Protein AF-0000000075752162 (afdb_homodimer)

Organism: Penicillium rubens (strain ATCC 28089 / DSM 1075 / NRRL 1951 / Wisconsin 54-1255) (NCBI:txid500485)

pLDDT: mean 70.47, std 26.73, range [18.59, 98.25]

Sequence (1376 aa):
MSEASDKAQPAWRIPRACQECRKRKIKCNGLTPCKTCQLRNTPCIYRDYIRHRRKKHEYEEAGERNSPRQASSSGVPPSGQHTASVMNDFPNSVSATHMASPSCQMQLYYGPTSHFSLMQHIYRDLISNPTSHPEPSGGVEEAGAVLDLFSFRRIFFGTPDIHESIKSLGTGELSTMFLPYDLAKLFLSRFLSSFYHLMPYRPKMYYEQCLNRLYSSSPTEHLDALTRAIVLLAMATAALGTEHFAWGDVLFERVKASLTAFDDVVNLQTMLYANYQNEQARPNSVFLHLGSACRKALSAGLHKDVPNDVDQTPENIEERRVTFWSLYIFETWFCFHVGRPSSLSLKDVAIEYAQDPFIRLLVQLCKSTSRSVNEIYGQRHESLLHMWRVARSIADDIRGHEPHVRQALGVGLDDHIQAGSLGVRQIIFITLYYHTLLLTFRPFVIFRGHWQRERNIAPNQSSANVTNRPRETPSWLNEACNHAITAAQKTLHHLCEASRVNNLVLELRYHGFFFGNSVFTLIYEFIHNPDVAPVYLPWVYASLQTLSTMRAGDPIASSISAIQTVLHNINPSYEWVPVLSTTGGRIVPPEGTAIQQGLTSDRRHRSLLNNPAISQSQSLGMPPGILTSPWNLPQLEKPGNPETGGSVGSGEDLLDFTQSDMGWDFDFSTMDLDAFFSVYQSNDAAALMSEASDKAQPAWRIPRACQECRKRKIKCNGLTPCKTCQLRNTPCIYRDYIRHRRKKHEYEEAGERNSPRQASSSGVPPSGQHTASVMNDFPNSVSATHMASPSCQMQLYYGPTSHFSLMQHIYRDLISNPTSHPEPSGGVEEAGAVLDLFSFRRIFFGTPDIHESIKSLGTGELSTMFLPYDLAKLFLSRFLSSFYHLMPYRPKMYYEQCLNRLYSSSPTEHLDALTRAIVLLAMATAALGTEHFAWGDVLFERVKASLTAFDDVVNLQTMLYANYQNEQARPNSVFLHLGSACRKALSAGLHKDVPNDVDQTPENIEERRVTFWSLYIFETWFCFHVGRPSSLSLKDVAIEYAQDPFIRLLVQLCKSTSRSVNEIYGQRHESLLHMWRVARSIADDIRGHEPHVRQALGVGLDDHIQAGSLGVRQIIFITLYYHTLLLTFRPFVIFRGHWQRERNIAPNQSSANVTNRPRETPSWLNEACNHAITAAQKTLHHLCEASRVNNLVLELRYHGFFFGNSVFTLIYEFIHNPDVAPVYLPWVYASLQTLSTMRAGDPIASSISAIQTVLHNINPSYEWVPVLSTTGGRIVPPEGTAIQQGLTSDRRHRSLLNNPAISQSQSLGMPPGILTSPWNLPQLEKPGNPETGGSVGSGEDLLDFTQSDMGWDFDFSTMDLDAFFSVYQSNDAAAL

Solvent-accessible surface area (backbone atoms only — not comparable to full-atom values): 78381 Å² total; per-residue (Å²): 136,83,81,77,76,79,73,77,74,78,81,72,77,81,54,68,46,24,52,65,26,51,76,62,73,42,90,37,79,47,45,90,53,17,62,66,24,55,76,63,71,42,89,50,47,63,72,84,73,73,80,76,74,74,65,82,72,70,77,67,69,74,82,67,82,73,70,85,66,77,83,61,84,71,70,64,68,77,70,73,63,71,62,71,71,67,48,10,10,57,47,30,22,29,28,37,70,43,70,80,38,100,82,35,78,42,51,39,37,35,17,45,57,12,62,65,25,52,51,46,54,48,42,47,64,71,62,56,59,89,77,78,79,75,51,61,72,27,29,40,39,79,39,56,66,49,25,59,71,36,53,38,49,43,44,65,71,41,53,76,54,68,70,59,59,54,53,51,63,60,37,62,66,48,69,73,49,76,79,57,65,72,58,47,49,48,20,40,51,48,20,66,43,44,64,30,75,61,55,64,50,60,61,70,67,56,54,55,50,50,51,52,37,70,73,42,85,56,82,86,53,65,68,48,70,65,60,46,38,46,54,38,42,42,27,14,46,37,19,53,39,45,96,57,28,68,52,15,56,53,36,41,51,52,38,57,66,67,45,65,86,44,74,84,53,71,52,77,54,32,51,53,52,18,52,40,29,40,55,58,37,16,59,58,59,21,53,47,29,40,47,48,31,51,44,33,39,52,38,41,32,45,42,40,42,70,19,76,74,46,96,60,50,72,66,54,52,47,31,41,27,34,46,41,52,32,48,52,38,53,40,47,55,48,22,50,46,39,31,45,85,55,67,73,58,73,81,72,49,58,52,70,80,41,84,51,47,58,58,43,51,48,45,54,52,41,54,46,45,51,45,38,48,50,65,53,34,51,30,75,34,60,32,55,50,58,48,48,51,51,42,50,52,47,51,49,56,55,56,64,45,50,69,54,39,30,70,48,70,69,47,50,91,86,48,80,75,45,54,61,46,63,18,38,54,49,49,54,49,48,45,52,52,28,47,48,48,19,60,54,25,37,66,47,42,54,47,51,43,52,53,51,50,52,56,67,64,48,69,77,67,82,84,80,84,75,70,87,64,79,90,65,83,53,66,68,56,53,50,40,28,45,50,19,52,49,23,25,50,51,38,50,51,51,51,52,51,33,42,73,65,13,67,72,52,39,32,45,50,52,50,38,54,57,52,45,50,26,44,51,54,54,48,55,51,26,72,70,35,63,85,49,34,80,73,48,47,59,58,46,50,52,49,49,54,51,53,67,70,27,66,84,43,70,45,39,49,33,42,52,49,24,54,42,45,50,31,38,72,74,38,64,84,63,46,82,74,79,80,73,79,78,65,83,83,76,79,67,63,76,75,72,76,74,78,73,72,78,73,75,74,79,73,73,75,68,64,74,70,68,68,74,75,75,72,80,73,81,80,77,68,72,74,80,77,80,68,77,84,79,86,72,64,72,73,71,65,70,66,64,67,71,69,75,62,75,75,58,68,73,85,82,73,64,91,62,53,31,30,83,75,66,49,37,36,45,25,38,58,49,3,11,59,30,41,59,68,78,72,70,77,84,78,81,75,74,86,120,139,82,83,75,78,79,75,77,73,79,81,72,77,81,54,69,46,26,51,67,26,51,76,61,72,42,90,35,78,46,45,89,54,17,63,66,22,56,75,62,72,42,88,50,49,62,74,85,74,72,81,75,76,73,67,82,72,71,77,66,69,80,76,66,83,75,71,87,67,74,81,62,83,70,69,64,67,75,69,72,62,70,60,70,70,68,46,12,12,45,54,35,22,29,29,39,71,43,70,81,39,100,81,36,77,43,52,39,38,36,16,47,59,11,61,63,25,52,50,44,54,49,43,46,65,72,62,56,60,88,77,79,80,76,50,58,72,28,29,41,39,78,38,56,66,48,25,58,71,35,54,36,49,43,43,66,70,39,52,76,55,67,70,59,58,55,52,51,63,61,37,58,66,50,68,75,52,77,78,55,63,71,59,47,51,49,20,39,52,50,19,65,43,45,65,30,72,61,55,65,51,60,61,70,67,56,54,54,49,49,53,52,38,69,72,41,85,57,81,86,52,66,68,47,70,65,60,45,40,45,54,38,42,42,27,15,46,38,19,52,38,45,96,56,28,68,51,14,56,53,37,42,53,54,39,56,66,68,44,64,85,44,73,84,51,71,52,77,55,30,50,54,51,18,51,40,29,40,54,57,38,15,58,59,59,21,54,46,29,40,45,48,32,51,43,31,39,52,39,40,32,45,43,40,42,68,20,78,75,47,95,60,49,71,65,54,52,46,30,41,27,34,45,41,50,32,47,51,39,53,42,46,54,49,22,50,45,40,32,46,86,55,67,75,56,72,83,73,49,58,51,70,79,42,84,52,48,58,57,45,50,48,46,55,51,41,53,48,47,50,45,40,48,50,65,54,34,51,30,76,35,61,34,56,50,58,49,49,53,51,41,48,52,46,52,50,55,55,58,64,44,51,68,52,38,29,71,47,70,70,46,50,90,86,49,81,75,46,55,61,46,63,18,38,55,48,50,55,49,48,46,52,52,27,48,48,48,20,60,54,25,38,66,49,42,54,46,50,42,51,53,51,50,51,57,66,65,47,69,77,68,79,85,78,85,74,69,88,64,81,89,67,82,53,67,67,56,52,49,41,27,47,50,19,52,49,24,25,50,50,38,50,50,51,50,53,52,33,44,72,66,13,68,71,50,38,29,44,50,51,52,37,54,58,51,44,49,27,43,50,52,53,49,54,51,26,73,70,35,62,86,49,35,80,73,47,48,60,58,46,49,52,48,51,54,50,53,67,69,29,65,85,42,68,44,40,50,33,43,52,52,24,53,42,46,51,29,38,73,74,38,65,84,60,45,80,74,79,81,72,79,77,67,82,82,77,80,67,62,75,72,73,76,75,76,74,72,79,71,75,72,78,73,72,75,70,63,73,70,67,69,75,74,73,71,79,71,79,78,77,67,73,71,80,80,76,67,80,72,78,82,73,64,72,73,73,65,70,68,64,68,70,69,74,63,75,76,56,70,72,86,83,73,65,91,62,53,32,29,82,74,65,48,35,33,45,23,38,57,50,4,11,64,31,42,61,66,77,73,72,78,82,78,79,74,74,86,121

Structure (mmCIF, N/CA/C/O backbone):
data_AF-0000000075752162-model_v1
#
loop_
_entity.id
_entity.type
_entity.pdbx_description
1 polymer 'Pc12g13570 protein'
#
loop_
_atom_site.group_PDB
_atom_site.id
_atom_site.type_symbol
_atom_site.label_atom_id
_atom_site.label_alt_id
_atom_site.label_comp_id
_atom_site.label_asym_id
_atom_site.label_entity_id
_atom_site.label_seq_id
_atom_site.pdbx_PDB_ins_code
_atom_site.Cartn_x
_atom_site.Cartn_y
_atom_site.Cartn_z
_atom_site.occupancy
_atom_site.B_iso_or_equiv
_atom_site.auth_seq_id
_atom_site.auth_comp_id
_atom_site.auth_asym_id
_atom_site.auth_atom_id
_atom_site.pdbx_PDB_model_num
ATOM 1 N N . MET A 1 1 ? -64.062 -2.277 53.906 1 24.72 1 MET A N 1
ATOM 2 C CA . MET A 1 1 ? -63.562 -1.443 52.812 1 24.72 1 MET A CA 1
ATOM 3 C C . MET A 1 1 ? -62.688 -2.26 51.875 1 24.72 1 MET A C 1
ATOM 5 O O . MET A 1 1 ? -61.656 -2.771 52.281 1 24.72 1 MET A O 1
ATOM 9 N N . SER A 1 2 ? -63.219 -2.953 50.875 1 26.7 2 SER A N 1
ATOM 10 C CA . SER A 1 2 ? -62.812 -4.113 50.062 1 26.7 2 SER A CA 1
ATOM 11 C C . SER A 1 2 ? -61.688 -3.766 49.125 1 26.7 2 SER A C 1
ATOM 13 O O . SER A 1 2 ? -61.719 -2.727 48.438 1 26.7 2 SER A O 1
ATOM 15 N N . GLU A 1 3 ? -60.469 -4.176 49.344 1 28.52 3 GLU A N 1
ATOM 16 C CA . GLU A 1 3 ? -59.188 -3.822 48.75 1 28.52 3 GLU A CA 1
ATOM 17 C C . GLU A 1 3 ? -59.156 -4.215 47.281 1 28.52 3 GLU A C 1
ATOM 19 O O . GLU A 1 3 ? -59.188 -5.398 46.938 1 28.52 3 GLU A O 1
ATOM 24 N N . ALA A 1 4 ? -59.812 -3.443 46.375 1 28.14 4 ALA A N 1
ATOM 25 C CA . ALA A 1 4 ? -60 -3.621 44.938 1 28.14 4 ALA A CA 1
ATOM 26 C C . ALA A 1 4 ? -58.688 -3.951 44.219 1 28.14 4 ALA A C 1
ATOM 28 O O . ALA A 1 4 ? -57.688 -3.244 44.375 1 28.14 4 ALA A O 1
ATOM 29 N N . SER A 1 5 ? -58.375 -5.191 43.906 1 27.83 5 SER A N 1
ATOM 30 C CA . SER A 1 5 ? -57.281 -5.871 43.219 1 27.83 5 SER A CA 1
ATOM 31 C C . SER A 1 5 ? -57.062 -5.297 41.844 1 27.83 5 SER A C 1
ATOM 33 O O . SER A 1 5 ? -57.906 -5.41 40.969 1 27.83 5 SER A O 1
ATOM 35 N N . ASP A 1 6 ? -56.562 -4.051 41.719 1 25.16 6 ASP A N 1
ATOM 36 C CA . ASP A 1 6 ? -56.438 -3.357 40.438 1 25.16 6 ASP A CA 1
ATOM 37 C C . ASP A 1 6 ? -55.688 -4.219 39.438 1 25.16 6 ASP A C 1
ATOM 39 O O . ASP A 1 6 ? -54.469 -4.484 39.625 1 25.16 6 ASP A O 1
ATOM 43 N N . LYS A 1 7 ? -56.281 -5.266 38.812 1 30.14 7 LYS A N 1
ATOM 44 C CA . LYS A 1 7 ? -55.812 -6.055 37.656 1 30.14 7 LYS A CA 1
ATOM 45 C C . LYS A 1 7 ? -55.25 -5.156 36.562 1 30.14 7 LYS A C 1
ATOM 47 O O . LYS A 1 7 ? -55.938 -4.312 36.031 1 30.14 7 LYS A O 1
ATOM 52 N N . ALA A 1 8 ? -53.938 -4.934 36.594 1 29.64 8 ALA A N 1
ATOM 53 C CA . ALA A 1 8 ? -53.156 -4.121 35.656 1 29.64 8 ALA A CA 1
ATOM 54 C C . ALA A 1 8 ? -53.562 -4.43 34.219 1 29.64 8 ALA A C 1
ATOM 56 O O . ALA A 1 8 ? -53.656 -5.594 33.844 1 29.64 8 ALA A O 1
ATOM 57 N N . GLN A 1 9 ? -54.312 -3.562 33.531 1 30.62 9 GLN A N 1
ATOM 58 C CA . GLN A 1 9 ? -54.812 -3.672 32.156 1 30.62 9 GLN A CA 1
ATOM 59 C C . GLN A 1 9 ? -53.719 -4.176 31.219 1 30.62 9 GLN A C 1
ATOM 61 O O . GLN A 1 9 ? -52.531 -3.941 31.453 1 30.62 9 GLN A O 1
ATOM 66 N N . PRO A 1 10 ? -53.969 -5.25 30.438 1 33.12 10 PRO A N 1
ATOM 67 C CA . PRO A 1 10 ? -53.125 -5.871 29.438 1 33.12 10 PRO A CA 1
ATOM 68 C C . PRO A 1 10 ? -52.344 -4.848 28.594 1 33.12 10 PRO A C 1
ATOM 70 O O . PRO A 1 10 ? -52.875 -3.752 28.344 1 33.12 10 PRO A O 1
ATOM 73 N N . ALA A 1 11 ? -51.062 -4.684 28.734 1 34.34 11 ALA A N 1
ATOM 74 C CA . ALA A 1 11 ? -50.125 -3.812 28.047 1 34.34 11 ALA A CA 1
ATOM 75 C C . ALA A 1 11 ? -50.5 -3.676 26.562 1 34.34 11 ALA A C 1
ATOM 77 O O . ALA A 1 11 ? -50.594 -4.676 25.844 1 34.34 11 ALA A O 1
ATOM 78 N N . TRP A 1 12 ? -51.375 -2.736 26.141 1 32.12 12 TRP A N 1
ATOM 79 C CA . TRP A 1 12 ? -51.812 -2.383 24.797 1 32.12 12 TRP A CA 1
ATOM 80 C C . TRP A 1 12 ? -50.656 -2.516 23.797 1 32.12 12 TRP A C 1
ATOM 82 O O . TRP A 1 12 ? -49.5 -2.238 24.125 1 32.12 12 TRP A O 1
ATOM 92 N N . ARG A 1 13 ? -50.75 -3.443 22.859 1 39.19 13 ARG A N 1
ATOM 93 C CA . ARG A 1 13 ? -49.938 -3.605 21.656 1 39.19 13 ARG A CA 1
ATOM 94 C C . ARG A 1 13 ? -49.531 -2.252 21.094 1 39.19 13 ARG A C 1
ATOM 96 O O . ARG A 1 13 ? -50.344 -1.365 20.906 1 39.19 13 ARG A O 1
ATOM 103 N N . ILE A 1 14 ? -48.406 -1.713 21.391 1 41.56 14 ILE A N 1
ATOM 104 C CA . ILE A 1 14 ? -47.812 -0.439 21.016 1 41.56 14 ILE A CA 1
ATOM 105 C C . ILE A 1 14 ? -48.188 -0.107 19.562 1 41.56 14 ILE A C 1
ATOM 107 O O . ILE A 1 14 ? -47.938 -0.901 18.656 1 41.56 14 ILE A O 1
ATOM 111 N N . PRO A 1 15 ? -49.094 0.817 19.344 1 47.22 15 PRO A N 1
ATOM 112 C CA . PRO A 1 15 ? -49.719 1.335 18.109 1 47.22 15 PRO A CA 1
ATOM 113 C C . PRO A 1 15 ? -48.719 1.531 16.984 1 47.22 15 PRO A C 1
ATOM 115 O O . PRO A 1 15 ? -47.5 1.539 17.219 1 47.22 15 PRO A O 1
ATOM 118 N N . ARG A 1 16 ? -49.312 1.856 15.695 1 57.97 16 ARG A N 1
ATOM 119 C CA . ARG A 1 16 ? -48.969 2.295 14.344 1 57.97 16 ARG A CA 1
ATOM 120 C C . ARG A 1 16 ? -48.031 3.49 14.367 1 57.97 16 ARG A C 1
ATOM 122 O O . ARG A 1 16 ? -48.188 4.398 15.18 1 57.97 16 ARG A O 1
ATOM 129 N N . ALA A 1 17 ? -46.938 3.285 13.82 1 70.62 17 ALA A N 1
ATOM 130 C CA . ALA A 1 17 ? -46 4.406 13.688 1 70.62 17 ALA A CA 1
ATOM 131 C C . ALA A 1 17 ? -46.594 5.504 12.805 1 70.62 17 ALA A C 1
ATOM 133 O O . ALA A 1 17 ? -47.312 5.215 11.836 1 70.62 17 ALA A O 1
ATOM 134 N N . CYS A 1 18 ? -46.594 6.695 13.195 1 71.06 18 CYS A N 1
ATOM 135 C CA . CYS A 1 18 ? -47.094 7.828 12.414 1 71.06 18 CYS A CA 1
ATOM 136 C C . CYS A 1 18 ? -46.281 7.977 11.117 1 71.06 18 CYS A C 1
ATOM 138 O O . CYS A 1 18 ? -45.25 7.359 10.961 1 71.06 18 CYS A O 1
ATOM 140 N N . GLN A 1 19 ? -46.812 8.594 10.125 1 70.81 19 GLN A N 1
ATOM 141 C CA . GLN A 1 19 ? -46.188 8.758 8.812 1 70.81 19 GLN A CA 1
ATOM 142 C C . GLN A 1 19 ? -44.781 9.328 8.938 1 70.81 19 GLN A C 1
ATOM 144 O O . GLN A 1 19 ? -43.875 8.906 8.219 1 70.81 19 GLN A O 1
ATOM 149 N N . GLU A 1 20 ? -44.688 10.148 9.938 1 69.06 20 GLU A N 1
ATOM 150 C CA . GLU A 1 20 ? -43.375 10.773 10.148 1 69.06 20 GLU A CA 1
ATOM 151 C C . GLU A 1 20 ? -42.375 9.781 10.734 1 69.06 20 GLU A C 1
ATOM 153 O O . GLU A 1 20 ? -41.219 9.727 10.305 1 69.06 20 GLU A O 1
ATOM 158 N N . CYS A 1 21 ? -42.844 9.055 11.586 1 70.81 21 CYS A N 1
ATOM 159 C CA . CYS A 1 21 ? -42 8.047 12.219 1 70.81 21 CYS A CA 1
ATOM 160 C C . CYS A 1 21 ? -41.719 6.902 11.25 1 70.81 21 CYS A C 1
ATOM 162 O O . CYS A 1 21 ? -40.625 6.352 11.25 1 70.81 21 CYS A O 1
ATOM 164 N N . ARG A 1 22 ? -42.625 6.551 10.391 1 70.56 22 ARG A N 1
ATOM 165 C CA . ARG A 1 22 ? -42.438 5.527 9.367 1 70.56 22 ARG A CA 1
ATOM 166 C C . ARG A 1 22 ? -41.406 5.953 8.328 1 70.56 22 ARG A C 1
ATOM 168 O O . ARG A 1 22 ? -40.562 5.152 7.914 1 70.56 22 ARG A O 1
ATOM 175 N N . LYS A 1 23 ? -41.562 7.113 7.941 1 64.25 23 LYS A N 1
ATOM 176 C CA . LYS A 1 23 ? -40.625 7.664 6.961 1 64.25 23 LYS A CA 1
ATOM 177 C C . LYS A 1 23 ? -39.219 7.656 7.496 1 64.25 23 LYS A C 1
ATOM 179 O O . LYS A 1 23 ? -38.25 7.445 6.738 1 64.25 23 LYS A O 1
ATOM 184 N N . ARG A 1 24 ? -39.25 7.746 8.766 1 60.94 24 ARG A N 1
ATOM 185 C CA . ARG A 1 24 ? -37.969 7.906 9.422 1 60.94 24 ARG A CA 1
ATOM 186 C C . ARG A 1 24 ? -37.469 6.582 10 1 60.94 24 ARG A C 1
ATOM 188 O O . ARG A 1 24 ? -36.406 6.516 10.602 1 60.94 24 ARG A O 1
ATOM 195 N N . LYS A 1 25 ? -38.312 5.578 9.742 1 60.56 25 LYS A N 1
ATOM 196 C CA . LYS A 1 25 ? -38.094 4.223 10.242 1 60.56 25 LYS A CA 1
ATOM 197 C C . LYS A 1 25 ? -37.656 4.238 11.703 1 60.56 25 LYS A C 1
ATOM 199 O O . LYS A 1 25 ? -36.75 3.502 12.102 1 60.56 25 LYS A O 1
ATOM 204 N N . ILE A 1 26 ? -38.312 5.191 12.43 1 66.94 26 ILE A N 1
ATOM 205 C CA . ILE A 1 26 ? -38.094 5.23 13.875 1 66.94 26 ILE A CA 1
ATOM 206 C C . ILE A 1 26 ? -39.312 4.695 14.594 1 66.94 26 ILE A C 1
ATOM 208 O O . ILE A 1 26 ? -40.438 4.684 14.031 1 66.94 26 ILE A O 1
ATOM 212 N N . LYS A 1 27 ? -39.062 4.172 15.812 1 68.5 27 LYS A N 1
ATOM 213 C CA . LYS A 1 27 ? -40.156 3.68 16.641 1 68.5 27 LYS A CA 1
ATOM 214 C C . LYS A 1 27 ? -41.062 4.824 17.125 1 68.5 27 LYS A C 1
ATOM 216 O O . LYS A 1 27 ? -40.562 5.785 17.719 1 68.5 27 LYS A O 1
ATOM 221 N N . CYS A 1 28 ? -42.188 4.836 16.75 1 70.5 28 CYS A N 1
ATOM 222 C CA . CYS A 1 28 ? -43.219 5.805 17.141 1 70.5 28 CYS A CA 1
ATOM 223 C C . CYS A 1 28 ? -43.812 5.438 18.484 1 70.5 28 CYS A C 1
ATOM 225 O O . CYS A 1 28 ? -44.062 4.258 18.766 1 70.5 28 CYS A O 1
ATOM 227 N N . ASN A 1 29 ? -43.875 6.289 19.422 1 71.38 29 ASN A N 1
ATOM 228 C CA . ASN A 1 29 ? -44.469 5.973 20.703 1 71.38 29 ASN A CA 1
ATOM 229 C C . ASN A 1 29 ? -46 5.855 20.609 1 71.38 29 ASN A C 1
ATOM 231 O O . ASN A 1 29 ? -46.656 5.613 21.625 1 71.38 29 ASN A O 1
ATOM 235 N N . GLY A 1 30 ? -46.594 6.133 19.469 1 69.88 30 GLY A N 1
ATOM 236 C CA . GLY A 1 30 ? -48 5.887 19.219 1 69.88 30 GLY A CA 1
ATOM 237 C C . GLY A 1 30 ? -48.906 6.984 19.75 1 69.88 30 GLY A C 1
ATOM 238 O O . GLY A 1 30 ? -50.156 6.871 19.688 1 69.88 30 GLY A O 1
ATOM 239 N N . LEU A 1 31 ? -48.281 8.07 20.344 1 74.62 31 LEU A N 1
ATOM 240 C CA . LEU A 1 31 ? -49.094 9.164 20.844 1 74.62 31 LEU A CA 1
ATOM 241 C C . LEU A 1 31 ? -49.438 10.141 19.719 1 74.62 31 LEU A C 1
ATOM 243 O O . LEU A 1 31 ? -48.812 10.133 18.672 1 74.62 31 LEU A O 1
ATOM 247 N N . THR A 1 32 ? -50.625 10.758 19.703 1 72.88 32 THR A N 1
ATOM 248 C CA . THR A 1 32 ? -51.031 11.82 18.797 1 72.88 32 THR A CA 1
ATOM 249 C C . THR A 1 32 ? -51.062 13.172 19.516 1 72.88 32 THR A C 1
ATOM 251 O O . THR A 1 32 ? -51.938 13.445 20.312 1 72.88 32 THR A O 1
ATOM 254 N N . PRO A 1 33 ? -49.875 14.023 19.188 1 74.69 33 PRO A N 1
ATOM 255 C CA . PRO A 1 33 ? -48.75 13.797 18.297 1 74.69 33 PRO A CA 1
ATOM 256 C C . PRO A 1 33 ? -47.656 12.93 18.938 1 74.69 33 PRO A C 1
ATOM 258 O O . PRO A 1 33 ? -47.531 12.898 20.156 1 74.69 33 PRO A O 1
ATOM 261 N N . CYS A 1 34 ? -47.094 12.125 18.062 1 72.38 34 CYS A N 1
ATOM 262 C CA . CYS A 1 34 ? -46.031 11.273 18.609 1 72.38 34 CYS A CA 1
ATOM 263 C C . CYS A 1 34 ? -44.875 12.102 19.109 1 72.38 34 CYS A C 1
ATOM 265 O O . CYS A 1 34 ? -44.75 13.289 18.797 1 72.38 34 CYS A O 1
ATOM 267 N N . LYS A 1 35 ? -44.156 11.531 19.953 1 71.25 35 LYS A N 1
ATOM 268 C CA . LYS A 1 35 ? -43.062 12.25 20.562 1 71.25 35 LYS A CA 1
ATOM 269 C C . LYS A 1 35 ? -42.156 12.891 19.5 1 71.25 35 LYS A C 1
ATOM 271 O O . LYS A 1 35 ? -41.719 14.031 19.656 1 71.25 35 LYS A O 1
ATOM 276 N N . THR A 1 36 ? -41.969 12.211 18.516 1 71.94 36 THR A N 1
ATOM 277 C CA . THR A 1 36 ? -41.156 12.688 17.422 1 71.94 36 THR A CA 1
ATOM 278 C C . THR A 1 36 ? -41.812 13.891 16.734 1 71.94 36 THR A C 1
ATOM 280 O O . THR A 1 36 ? -41.156 14.883 16.453 1 71.94 36 THR A O 1
ATOM 283 N N . CYS A 1 37 ? -43 13.766 16.547 1 69.69 37 CYS A N 1
ATOM 284 C CA . CYS A 1 37 ? -43.75 14.836 15.914 1 69.69 37 CYS A CA 1
ATOM 285 C C . CYS A 1 37 ? -43.875 16.047 16.844 1 69.69 37 CYS A C 1
ATOM 287 O O . CYS A 1 37 ? -43.844 17.188 16.391 1 69.69 37 CYS A O 1
ATOM 289 N N . GLN A 1 38 ? -43.906 15.844 18.094 1 71.62 38 GLN A N 1
ATOM 290 C CA . GLN A 1 38 ? -43.969 16.922 19.078 1 71.62 38 GLN A CA 1
ATOM 291 C C . GLN A 1 38 ? -42.656 17.703 19.141 1 71.62 38 GLN A C 1
ATOM 293 O O . GLN A 1 38 ? -42.688 18.938 19.156 1 71.62 38 GLN A O 1
ATOM 298 N N . LEU A 1 39 ? -41.719 16.875 19.109 1 66.25 39 LEU A N 1
ATOM 299 C CA . LEU A 1 39 ? -40.406 17.5 19.203 1 66.25 39 LEU A CA 1
ATOM 300 C C . LEU A 1 39 ? -40.062 18.281 17.938 1 66.25 39 LEU A C 1
ATOM 302 O O . LEU A 1 39 ? -39.406 19.312 18 1 66.25 39 LEU A O 1
ATOM 306 N N . ARG A 1 40 ? -40.625 17.781 16.938 1 65.25 40 ARG A N 1
ATOM 307 C CA . ARG A 1 40 ? -40.312 18.375 15.633 1 65.25 40 ARG A CA 1
ATOM 308 C C . ARG A 1 40 ? -41.406 19.328 15.195 1 65.25 40 ARG A C 1
ATOM 310 O O . ARG A 1 40 ? -41.344 19.906 14.109 1 65.25 40 ARG A O 1
ATOM 317 N N . ASN A 1 41 ? -42.344 19.516 16.047 1 63.34 41 ASN A N 1
ATOM 318 C CA . ASN A 1 41 ? -43.531 20.328 15.781 1 63.34 41 ASN A CA 1
ATOM 319 C C . ASN A 1 41 ? -44.094 20.062 14.398 1 63.34 41 ASN A C 1
ATOM 321 O O . ASN A 1 41 ? -44.406 20.984 13.648 1 63.34 41 ASN A O 1
ATOM 325 N N . THR A 1 42 ? -44.094 18.828 14.023 1 66.88 42 THR A N 1
ATOM 326 C CA . THR A 1 42 ? -44.719 18.391 12.781 1 66.88 42 THR A CA 1
ATOM 327 C C . THR A 1 42 ? -46.062 17.75 13.055 1 66.88 42 THR A C 1
ATOM 329 O O . THR A 1 42 ? -46.312 17.25 14.156 1 66.88 42 THR A O 1
ATOM 332 N N . PRO A 1 43 ? -47.031 17.891 12.055 1 72.19 43 PRO A N 1
ATOM 333 C CA . PRO A 1 43 ? -48.312 17.188 12.25 1 72.19 43 PRO A CA 1
ATOM 334 C C . PRO A 1 43 ? -48.156 15.672 12.32 1 72.19 43 PRO A C 1
ATOM 336 O O . PRO A 1 43 ? -47.438 15.078 11.5 1 72.19 43 PRO A O 1
ATOM 339 N N . CYS A 1 44 ? -48.5 15.062 13.297 1 70.19 44 CYS A N 1
ATOM 340 C CA . CYS A 1 44 ? -48.438 13.633 13.555 1 70.19 44 CYS A CA 1
ATOM 341 C C . CYS A 1 44 ? -49.625 12.922 12.914 1 70.19 44 CYS A C 1
ATOM 343 O O . CYS A 1 44 ? -50.75 13 13.414 1 70.19 44 CYS A O 1
ATOM 345 N N . ILE A 1 45 ? -49.5 12.469 11.625 1 74.62 45 ILE A N 1
ATOM 346 C CA . ILE A 1 45 ? -50.562 11.812 10.898 1 74.62 45 ILE A CA 1
ATOM 347 C C . ILE A 1 45 ? -50.344 10.305 10.898 1 74.62 45 ILE A C 1
ATOM 349 O O . ILE A 1 45 ? -49.281 9.82 10.539 1 74.62 45 ILE A O 1
ATOM 353 N N . TYR A 1 46 ? -51.219 9.562 11.477 1 69.19 46 TYR A N 1
ATOM 354 C CA . TYR A 1 46 ? -51.219 8.102 11.445 1 69.19 46 TYR A CA 1
ATOM 355 C C . TYR A 1 46 ? -52.031 7.578 10.273 1 69.19 46 TYR A C 1
ATOM 357 O O . TYR A 1 46 ? -53.125 8.07 10 1 69.19 46 TYR A O 1
ATOM 365 N N . ARG A 1 47 ? -51.344 6.859 9.312 1 61.31 47 ARG A N 1
ATOM 366 C CA . ARG A 1 47 ? -52.094 6.273 8.211 1 61.31 47 ARG A CA 1
ATOM 367 C C . ARG A 1 47 ? -53.125 5.293 8.734 1 61.31 47 ARG A C 1
ATOM 369 O O . ARG A 1 47 ? -52.875 4.57 9.703 1 61.31 47 ARG A O 1
ATOM 376 N N . ASP A 1 48 ? -54.344 5.43 8.375 1 51.59 48 ASP A N 1
ATOM 377 C CA . ASP A 1 48 ? -55.438 4.52 8.711 1 51.59 48 ASP A CA 1
ATOM 378 C C . ASP A 1 48 ? -55.25 3.168 8.023 1 51.59 48 ASP A C 1
ATOM 380 O O . ASP A 1 48 ? -56 2.223 8.289 1 51.59 48 ASP A O 1
ATOM 384 N N . TYR A 1 49 ? -54.594 3.107 6.809 1 48 49 TYR A N 1
ATOM 385 C CA . TYR A 1 49 ? -54.656 1.847 6.078 1 48 49 TYR A CA 1
ATOM 386 C C . TYR A 1 49 ? -53.5 0.947 6.434 1 48 49 TYR A C 1
ATOM 388 O O . TYR A 1 49 ? -52.344 1.39 6.43 1 48 49 TYR A O 1
ATOM 396 N N . ILE A 1 50 ? -53.75 -0.03 7.152 1 42.22 50 ILE A N 1
ATOM 397 C CA . ILE A 1 50 ? -52.812 -1.122 7.395 1 42.22 50 ILE A CA 1
ATOM 398 C C . ILE A 1 50 ? -52.531 -1.865 6.09 1 42.22 50 ILE A C 1
ATOM 400 O O . ILE A 1 50 ? -53.469 -2.314 5.414 1 42.22 50 ILE A O 1
ATOM 404 N N . ARG A 1 51 ? -51.406 -1.652 5.434 1 40.38 51 ARG A N 1
ATOM 405 C CA . ARG A 1 51 ? -51.125 -2.518 4.293 1 40.38 51 ARG A CA 1
ATOM 406 C C . ARG A 1 51 ? -51.25 -3.988 4.68 1 40.38 51 ARG A C 1
ATOM 408 O O . ARG A 1 51 ? -50.625 -4.426 5.656 1 40.38 51 ARG A O 1
ATOM 415 N N . HIS A 1 52 ? -52.312 -4.617 4.367 1 34.53 52 HIS A N 1
ATOM 416 C CA . HIS A 1 52 ? -52.469 -6.066 4.461 1 34.53 52 HIS A CA 1
ATOM 417 C C . HIS A 1 52 ? -51.344 -6.785 3.738 1 34.53 52 HIS A C 1
ATOM 419 O O . HIS A 1 52 ? -51.188 -6.637 2.525 1 34.53 52 HIS A O 1
ATOM 425 N N . ARG A 1 53 ? -50.312 -6.992 4.438 1 34.56 53 ARG A N 1
ATOM 426 C CA . ARG A 1 53 ? -49.312 -7.875 3.855 1 34.56 53 ARG A CA 1
ATOM 427 C C . ARG A 1 53 ? -49.906 -9.25 3.557 1 34.56 53 ARG A C 1
ATOM 429 O O . ARG A 1 53 ? -50.438 -9.922 4.453 1 34.56 53 ARG A O 1
ATOM 436 N N . ARG A 1 54 ? -50.344 -9.5 2.266 1 34.34 54 ARG A N 1
ATOM 437 C CA . ARG A 1 54 ? -50.719 -10.82 1.791 1 34.34 54 ARG A CA 1
ATOM 438 C C . ARG A 1 54 ? -49.719 -11.883 2.268 1 34.34 54 ARG A C 1
ATOM 440 O O . ARG A 1 54 ? -48.531 -11.648 2.295 1 34.34 54 ARG A O 1
ATOM 447 N N . LYS A 1 55 ? -50.25 -12.766 2.998 1 31.89 55 LYS A N 1
ATOM 448 C CA . LYS A 1 55 ? -49.531 -13.969 3.406 1 31.89 55 LYS A CA 1
ATOM 449 C C . LYS A 1 55 ? -48.875 -14.648 2.207 1 31.89 55 LYS A C 1
ATOM 451 O O . LYS A 1 55 ? -49.5 -14.797 1.154 1 31.89 55 LYS A O 1
ATOM 456 N N . LYS A 1 56 ? -47.594 -14.766 2.057 1 32.34 56 LYS A N 1
ATOM 457 C CA . LYS A 1 56 ? -46.781 -15.328 0.981 1 32.34 56 LYS A CA 1
ATOM 458 C C . LYS A 1 56 ? -47.375 -16.656 0.502 1 32.34 56 LYS A C 1
ATOM 460 O O . LYS A 1 56 ? -47.062 -17.125 -0.599 1 32.34 56 LYS A O 1
ATOM 465 N N . HIS A 1 57 ? -48.312 -17.359 1.273 1 29.42 57 HIS A N 1
ATOM 466 C CA . HIS A 1 57 ? -48.688 -18.688 0.812 1 29.42 57 HIS A CA 1
ATOM 467 C C . HIS A 1 57 ? -49.625 -18.609 -0.383 1 29.42 57 HIS A C 1
ATOM 469 O O . HIS A 1 57 ? -49.875 -19.625 -1.052 1 29.42 57 HIS A O 1
ATOM 475 N N . GLU A 1 58 ? -50.562 -17.641 -0.426 1 30.03 58 GLU A N 1
ATOM 476 C CA . GLU A 1 58 ? -51.656 -17.734 -1.379 1 30.03 58 GLU A CA 1
ATOM 477 C C . GLU A 1 58 ? -51.188 -17.5 -2.807 1 30.03 58 GLU A C 1
ATOM 479 O O . GLU A 1 58 ? -52 -17.484 -3.744 1 30.03 58 GLU A O 1
ATOM 484 N N . TYR A 1 59 ? -50.062 -16.922 -3.047 1 29.77 59 TYR A N 1
ATOM 485 C CA . TYR A 1 59 ? -49.719 -16.719 -4.449 1 29.77 59 TYR A CA 1
ATOM 486 C C . TYR A 1 59 ? -49.438 -18.062 -5.133 1 29.77 59 TYR A C 1
ATOM 488 O O . TYR A 1 59 ? -48.969 -18.094 -6.277 1 29.77 59 TYR A O 1
ATOM 496 N N . GLU A 1 60 ? -49.625 -19.266 -4.469 1 27.7 60 GLU A N 1
ATOM 497 C CA . GLU A 1 60 ? -49.25 -20.516 -5.145 1 27.7 60 GLU A CA 1
ATOM 498 C C . GLU A 1 60 ? -50.219 -20.828 -6.273 1 27.7 60 GLU A C 1
ATOM 500 O O . GLU A 1 60 ? -49.844 -21.469 -7.266 1 27.7 60 GLU A O 1
ATOM 505 N N . GLU A 1 61 ? -51.562 -20.75 -6.082 1 27.98 61 GLU A N 1
ATOM 506 C CA . GLU A 1 61 ? -52.438 -21.594 -6.887 1 27.98 61 GLU A CA 1
ATOM 507 C C . GLU A 1 61 ? -52.594 -21.031 -8.297 1 27.98 61 GLU A C 1
ATOM 509 O O . GLU A 1 61 ? -52.812 -21.781 -9.25 1 27.98 61 GLU A O 1
ATOM 514 N N . ALA A 1 62 ? -53.031 -19.812 -8.492 1 27.69 62 ALA A N 1
ATOM 515 C CA . ALA A 1 62 ? -53.781 -19.484 -9.703 1 27.69 62 ALA A CA 1
ATOM 516 C C . ALA A 1 62 ? -52.875 -19.562 -10.938 1 27.69 62 ALA A C 1
ATOM 518 O O . ALA A 1 62 ? -53.281 -19.203 -12.039 1 27.69 62 ALA A O 1
ATOM 519 N N . GLY A 1 63 ? -51.562 -19.5 -10.969 1 25.55 63 GLY A N 1
ATOM 520 C CA . GLY A 1 63 ? -50.938 -19.203 -12.234 1 25.55 63 GLY A CA 1
ATOM 521 C C . GLY A 1 63 ? -51.125 -20.297 -13.273 1 25.55 63 GLY A C 1
ATOM 522 O O . GLY A 1 63 ? -50.375 -20.375 -14.234 1 25.55 63 GLY A O 1
ATOM 523 N N . GLU A 1 64 ? -52.062 -21.281 -13.086 1 25.56 64 GLU A N 1
ATOM 524 C CA . GLU A 1 64 ? -52 -22.312 -14.117 1 25.56 64 GLU A CA 1
ATOM 525 C C . GLU A 1 64 ? -52.469 -21.781 -15.469 1 25.56 64 GLU A C 1
ATOM 527 O O . GLU A 1 64 ? -52.094 -22.328 -16.516 1 25.56 64 GLU A O 1
ATOM 532 N N . ARG A 1 65 ? -53.688 -21.234 -15.562 1 25.81 65 ARG A N 1
ATOM 533 C CA . ARG A 1 65 ? -54.406 -21.344 -16.828 1 25.81 65 ARG A CA 1
ATOM 534 C C . ARG A 1 65 ? -53.75 -20.484 -17.906 1 25.81 65 ARG A C 1
ATOM 536 O O . ARG A 1 65 ? -53.406 -19.312 -17.672 1 25.81 65 ARG A O 1
ATOM 543 N N . ASN A 1 66 ? -53.281 -21.031 -19.172 1 23.88 66 ASN A N 1
ATOM 544 C CA . ASN A 1 66 ? -52.5 -20.734 -20.359 1 23.88 66 ASN A CA 1
ATOM 545 C C . ASN A 1 66 ? -53.156 -19.672 -21.234 1 23.88 66 ASN A C 1
ATOM 547 O O . ASN A 1 66 ? -52.812 -19.547 -22.406 1 23.88 66 ASN A O 1
ATOM 551 N N . SER A 1 67 ? -54.375 -19.25 -20.906 1 25.73 67 SER A N 1
ATOM 552 C CA . SER A 1 67 ? -55.031 -18.641 -22.062 1 25.73 67 SER A CA 1
ATOM 553 C C . SER A 1 67 ? -54.125 -17.609 -22.734 1 25.73 67 SER A C 1
ATOM 555 O O . SER A 1 67 ? -53.25 -17.031 -22.078 1 25.73 67 SER A O 1
ATOM 557 N N . PRO A 1 68 ? -54.25 -17.5 -24.25 1 28.05 68 PRO A N 1
ATOM 558 C CA . PRO A 1 68 ? -53.344 -16.766 -25.141 1 28.05 68 PRO A CA 1
ATOM 559 C C . PRO A 1 68 ? -53.188 -15.305 -24.75 1 28.05 68 PRO A C 1
ATOM 561 O O . PRO A 1 68 ? -54.125 -14.508 -24.922 1 28.05 68 PRO A O 1
ATOM 564 N N . ARG A 1 69 ? -53.25 -14.992 -23.578 1 22.05 69 ARG A N 1
ATOM 565 C CA . ARG A 1 69 ? -53.531 -13.633 -23.125 1 22.05 69 ARG A CA 1
ATOM 566 C C . ARG A 1 69 ? -52.719 -12.609 -23.891 1 22.05 69 ARG A C 1
ATOM 568 O O . ARG A 1 69 ? -51.5 -12.805 -24.078 1 22.05 69 ARG A O 1
ATOM 575 N N . GLN A 1 70 ? -53.344 -11.789 -24.688 1 23.84 70 GLN A N 1
ATOM 576 C CA . GLN A 1 70 ? -52.938 -10.664 -25.516 1 23.84 70 GLN A CA 1
ATOM 577 C C . GLN A 1 70 ? -51.844 -9.836 -24.797 1 23.84 70 GLN A C 1
ATOM 579 O O . GLN A 1 70 ? -51.969 -9.578 -23.594 1 23.84 70 GLN A O 1
ATOM 584 N N . ALA A 1 71 ? -50.656 -9.773 -25.406 1 23.41 71 ALA A N 1
ATOM 585 C CA . ALA A 1 71 ? -49.344 -9.211 -25.109 1 23.41 71 ALA A CA 1
ATOM 586 C C . ALA A 1 71 ? -49.469 -7.805 -24.516 1 23.41 71 ALA A C 1
ATOM 588 O O . ALA A 1 71 ? -49.594 -6.824 -25.266 1 23.41 71 ALA A O 1
ATOM 589 N N . SER A 1 72 ? -50.531 -7.598 -23.781 1 22.12 72 SER A N 1
ATOM 590 C CA . SER A 1 72 ? -50.688 -6.188 -23.438 1 22.12 72 SER A CA 1
ATOM 591 C C . SER A 1 72 ? -49.375 -5.551 -23.016 1 22.12 72 SER A C 1
ATOM 593 O O . SER A 1 72 ? -48.5 -6.238 -22.516 1 22.12 72 SER A O 1
ATOM 595 N N . SER A 1 73 ? -49.219 -4.25 -23.391 1 23.27 73 SER A N 1
ATOM 596 C CA . SER A 1 73 ? -48.094 -3.322 -23.375 1 23.27 73 SER A CA 1
ATOM 597 C C . SER A 1 73 ? -47.469 -3.232 -21.984 1 23.27 73 SER A C 1
ATOM 599 O O . SER A 1 73 ? -48.125 -2.848 -21.031 1 23.27 73 SER A O 1
ATOM 601 N N . SER A 1 74 ? -46.812 -4.211 -21.594 1 25.17 74 SER A N 1
ATOM 602 C CA . SER A 1 74 ? -46.125 -4.527 -20.359 1 25.17 74 SER A CA 1
ATOM 603 C C . SER A 1 74 ? -45.406 -3.295 -19.781 1 25.17 74 SER A C 1
ATOM 605 O O . SER A 1 74 ? -44.375 -2.867 -20.312 1 25.17 74 SER A O 1
ATOM 607 N N . GLY A 1 75 ? -46.188 -2.279 -19.5 1 23.55 75 GLY A N 1
ATOM 608 C CA . GLY A 1 75 ? -45.625 -1.077 -18.906 1 23.55 75 GLY A CA 1
ATOM 609 C C . GLY A 1 75 ? -44.625 -1.369 -17.797 1 23.55 75 GLY A C 1
ATOM 610 O O . GLY A 1 75 ? -44.969 -2.039 -16.812 1 23.55 75 GLY A O 1
ATOM 611 N N . VAL A 1 76 ? -43.438 -1.688 -18.203 1 26.8 76 VAL A N 1
ATOM 612 C CA . VAL A 1 76 ? -42.281 -1.898 -17.344 1 26.8 76 VAL A CA 1
ATOM 613 C C . VAL A 1 76 ? -42.375 -0.99 -16.125 1 26.8 76 VAL A C 1
ATOM 615 O O . VAL A 1 76 ? -42.531 0.225 -16.25 1 26.8 76 VAL A O 1
ATOM 618 N N . PRO A 1 77 ? -43.031 -1.529 -15.172 1 28.03 77 PRO A N 1
ATOM 619 C CA . PRO A 1 77 ? -43.156 -0.549 -14.094 1 28.03 77 PRO A CA 1
ATOM 620 C C . PRO A 1 77 ? -41.906 0.324 -13.93 1 28.03 77 PRO A C 1
ATOM 622 O O . PRO A 1 77 ? -40.812 -0.115 -14.242 1 28.03 77 PRO A O 1
ATOM 625 N N . PRO A 1 78 ? -42.156 1.647 -14.102 1 24.38 78 PRO A N 1
ATOM 626 C CA . PRO A 1 78 ? -40.969 2.529 -14.039 1 24.38 78 PRO A CA 1
ATOM 627 C C . PRO A 1 78 ? -40 2.127 -12.945 1 24.38 78 PRO A C 1
ATOM 629 O O . PRO A 1 78 ? -40.406 1.787 -11.836 1 24.38 78 PRO A O 1
ATOM 632 N N . SER A 1 79 ? -39.125 1.209 -13.297 1 25.89 79 SER A N 1
ATOM 633 C CA . SER A 1 79 ? -37.938 0.939 -12.484 1 25.89 79 SER A CA 1
ATOM 634 C C . SER A 1 79 ? -37.562 2.143 -11.625 1 25.89 79 SER A C 1
ATOM 636 O O . SER A 1 79 ? -37.156 3.186 -12.148 1 25.89 79 SER A O 1
ATOM 638 N N . GLY A 1 80 ? -38.469 2.412 -10.781 1 25.39 80 GLY A N 1
ATOM 639 C CA . GLY A 1 80 ? -38.219 3.523 -9.883 1 25.39 80 GLY A CA 1
ATOM 640 C C . GLY A 1 80 ? -36.719 3.729 -9.617 1 25.39 80 GLY A C 1
ATOM 641 O O . GLY A 1 80 ? -36.062 2.863 -9.031 1 25.39 80 GLY A O 1
ATOM 642 N N . GLN A 1 81 ? -36.094 4.215 -10.625 1 25.91 81 GLN A N 1
ATOM 643 C CA . GLN A 1 81 ? -34.781 4.852 -10.578 1 25.91 81 GLN A CA 1
ATOM 644 C C . GLN A 1 81 ? -34.531 5.496 -9.219 1 25.91 81 GLN A C 1
ATOM 646 O O . GLN A 1 81 ? -35.188 6.48 -8.867 1 25.91 81 GLN A O 1
ATOM 651 N N . HIS A 1 82 ? -34.562 4.672 -8.273 1 26.45 82 HIS A N 1
ATOM 652 C CA . HIS A 1 82 ? -34.031 5.367 -7.113 1 26.45 82 HIS A CA 1
ATOM 653 C C . HIS A 1 82 ? -33 6.426 -7.531 1 26.45 82 HIS A C 1
ATOM 655 O O . HIS A 1 82 ? -31.969 6.098 -8.109 1 26.45 82 HIS A O 1
ATOM 661 N N . THR A 1 83 ? -33.531 7.418 -8.195 1 26.69 83 THR A N 1
ATOM 662 C CA . THR A 1 83 ? -32.719 8.609 -8.391 1 26.69 83 THR A CA 1
ATOM 663 C C . THR A 1 83 ? -31.641 8.711 -7.297 1 26.69 83 THR A C 1
ATOM 665 O O . THR A 1 83 ? -31.969 8.742 -6.109 1 26.69 83 THR A O 1
ATOM 668 N N . ALA A 1 84 ? -30.719 8.172 -7.613 1 30.73 84 ALA A N 1
ATOM 669 C CA . ALA A 1 84 ? -29.562 8.469 -6.777 1 30.73 84 ALA A CA 1
ATOM 670 C C . ALA A 1 84 ? -29.641 9.891 -6.227 1 30.73 84 ALA A C 1
ATOM 672 O O . ALA A 1 84 ? -29.656 10.859 -6.988 1 30.73 84 ALA A O 1
ATOM 673 N N . SER A 1 85 ? -30.484 10.148 -5.301 1 28.36 85 SER A N 1
ATOM 674 C CA . SER A 1 85 ? -30.609 11.453 -4.672 1 28.36 85 SER A CA 1
ATOM 675 C C . SER A 1 85 ? -29.312 12.242 -4.762 1 28.36 85 SER A C 1
ATOM 677 O O . SER A 1 85 ? -28.234 11.68 -4.547 1 28.36 85 SER A O 1
ATOM 679 N N . VAL A 1 86 ? -29.172 13.258 -5.617 1 30.56 86 VAL A N 1
ATOM 680 C CA . VAL A 1 86 ? -28.156 14.281 -5.836 1 30.56 86 VAL A CA 1
ATOM 681 C C . VAL A 1 86 ? -27.562 14.711 -4.5 1 30.56 86 VAL A C 1
ATOM 683 O O . VAL A 1 86 ? -28.125 15.547 -3.795 1 30.56 86 VAL A O 1
ATOM 686 N N . MET A 1 87 ? -27.422 14.008 -3.451 1 34.34 87 MET A N 1
ATOM 687 C CA . MET A 1 87 ? -26.969 14.258 -2.086 1 34.34 87 MET A CA 1
ATOM 688 C C . MET A 1 87 ? -25.703 15.117 -2.078 1 34.34 87 MET A C 1
ATOM 690 O O . MET A 1 87 ? -24.734 14.789 -2.746 1 34.34 87 MET A O 1
ATOM 694 N N . ASN A 1 88 ? -25.734 16.375 -1.712 1 32.62 88 ASN A N 1
ATOM 695 C CA . ASN A 1 88 ? -24.766 17.453 -1.512 1 32.62 88 ASN A CA 1
ATOM 696 C C . ASN A 1 88 ? -23.547 16.969 -0.74 1 32.62 88 ASN A C 1
ATOM 698 O O . ASN A 1 88 ? -23.656 16.5 0.389 1 32.62 88 ASN A O 1
ATOM 702 N N . ASP A 1 89 ? -22.469 16.469 -1.074 1 42.19 89 ASP A N 1
ATOM 703 C CA . ASP A 1 89 ? -21.25 15.781 -0.704 1 42.19 89 ASP A CA 1
ATOM 704 C C . ASP A 1 89 ? -20.328 16.672 0.131 1 42.19 89 ASP A C 1
ATOM 706 O O . ASP A 1 89 ? -19.75 17.641 -0.384 1 42.19 89 ASP A O 1
ATOM 710 N N . PHE A 1 90 ? -20.562 17.047 1.422 1 42.5 90 PHE A N 1
ATOM 711 C CA . PHE A 1 90 ? -19.797 17.984 2.246 1 42.5 90 PHE A CA 1
ATOM 712 C C . PHE A 1 90 ? -18.297 17.688 2.166 1 42.5 90 PHE A C 1
ATOM 714 O O . PHE A 1 90 ? -17.5 18.578 1.919 1 42.5 90 PHE A O 1
ATOM 721 N N . PRO A 1 91 ? -17.469 16.766 3.238 1 50 91 PRO A N 1
ATOM 722 C CA . PRO A 1 91 ? -16.016 16.969 3.287 1 50 91 PRO A CA 1
ATOM 723 C C . PRO A 1 91 ? -15.312 16.547 2.002 1 50 91 PRO A C 1
ATOM 725 O O . PRO A 1 91 ? -15.469 15.398 1.565 1 50 91 PRO A O 1
ATOM 728 N N . ASN A 1 92 ? -14.852 17.656 1.046 1 64.62 92 ASN A N 1
ATOM 729 C CA . ASN A 1 92 ? -14.492 17.391 -0.344 1 64.62 92 ASN A CA 1
ATOM 730 C C . ASN A 1 92 ? -13.008 17.109 -0.491 1 64.62 92 ASN A C 1
ATOM 732 O O . ASN A 1 92 ? -12.18 17.688 0.218 1 64.62 92 ASN A O 1
ATOM 736 N N . SER A 1 93 ? -12.734 16.109 -1.028 1 83.88 93 SER A N 1
ATOM 737 C CA . SER A 1 93 ? -11.398 15.867 -1.571 1 83.88 93 SER A CA 1
ATOM 738 C C . SER A 1 93 ? -11.047 16.875 -2.654 1 83.88 93 SER A C 1
ATOM 740 O O . SER A 1 93 ? -11.922 17.609 -3.141 1 83.88 93 SER A O 1
ATOM 742 N N . VAL A 1 94 ? -9.844 17.156 -2.771 1 88.38 94 VAL A N 1
ATOM 743 C CA . VAL A 1 94 ? -9.406 18.156 -3.742 1 88.38 94 VAL A CA 1
ATOM 744 C C . VAL A 1 94 ? -8.43 17.516 -4.73 1 88.38 94 VAL A C 1
ATOM 746 O O . VAL A 1 94 ? -7.691 16.594 -4.379 1 88.38 94 VAL A O 1
ATOM 749 N N . SER A 1 95 ? -8.508 17.938 -5.957 1 88.31 95 SER A N 1
ATOM 750 C CA . SER A 1 95 ? -7.555 17.547 -6.992 1 88.31 95 SER A CA 1
ATOM 751 C C . SER A 1 95 ? -7.066 18.75 -7.777 1 88.31 95 SER A C 1
ATOM 753 O O . SER A 1 95 ? -7.75 19.781 -7.84 1 88.31 95 SER A O 1
ATOM 755 N N . ALA A 1 96 ? -5.871 18.656 -8.219 1 88 96 ALA A N 1
ATOM 756 C CA . ALA A 1 96 ? -5.309 19.719 -9.047 1 88 96 ALA A CA 1
ATOM 757 C C . ALA A 1 96 ? -4.352 19.156 -10.094 1 88 96 ALA A C 1
ATOM 759 O O . ALA A 1 96 ? -3.84 18.047 -9.938 1 88 96 ALA A O 1
ATOM 760 N N . THR A 1 97 ? -4.234 19.859 -11.141 1 82.94 97 THR A N 1
ATOM 761 C CA . THR A 1 97 ? -3.363 19.422 -12.227 1 82.94 97 THR A CA 1
ATOM 762 C C . THR A 1 97 ? -2.207 20.406 -12.406 1 82.94 97 THR A C 1
ATOM 764 O O . THR A 1 97 ? -2.361 21.609 -12.18 1 82.94 97 THR A O 1
ATOM 767 N N . HIS A 1 98 ? -1.104 19.828 -12.672 1 79.88 98 HIS A N 1
ATOM 768 C CA . HIS A 1 98 ? 0.094 20.625 -12.938 1 79.88 98 HIS A CA 1
ATOM 769 C C . HIS A 1 98 ? 0.856 20.078 -14.141 1 79.88 98 HIS A C 1
ATOM 771 O O . HIS A 1 98 ? 0.955 18.859 -14.328 1 79.88 98 HIS A O 1
ATOM 777 N N . MET A 1 99 ? 1.282 20.938 -14.961 1 73.94 99 MET A N 1
ATOM 778 C CA . MET A 1 99 ? 2.133 20.531 -16.078 1 73.94 99 MET A CA 1
ATOM 779 C C . MET A 1 99 ? 3.594 20.453 -15.648 1 73.94 99 MET A C 1
ATOM 781 O O . MET A 1 99 ? 4.258 21.484 -15.5 1 73.94 99 MET A O 1
ATOM 785 N N . ALA A 1 100 ? 4.09 19.281 -15.281 1 63.84 100 ALA A N 1
ATOM 786 C CA . ALA A 1 100 ? 5.488 19.109 -14.891 1 63.84 100 ALA A CA 1
ATOM 787 C C . ALA A 1 100 ? 6.422 19.406 -16.062 1 63.84 100 ALA A C 1
ATOM 789 O O . ALA A 1 100 ? 7.516 19.938 -15.875 1 63.84 100 ALA A O 1
ATOM 790 N N . SER A 1 101 ? 6.094 18.938 -17.156 1 62.28 101 SER A N 1
ATOM 791 C CA . SER A 1 101 ? 6.719 19.25 -18.438 1 62.28 101 SER A CA 1
ATOM 792 C C . SER A 1 101 ? 5.676 19.453 -19.516 1 62.28 101 SER A C 1
ATOM 794 O O . SER A 1 101 ? 4.5 19.141 -19.328 1 62.28 101 SER A O 1
ATOM 796 N N . PRO A 1 102 ? 6.082 20.125 -20.438 1 59 102 PRO A N 1
ATOM 797 C CA . PRO A 1 102 ? 5.09 20.375 -21.5 1 59 102 PRO A CA 1
ATOM 798 C C . PRO A 1 102 ? 4.371 19.094 -21.938 1 59 102 PRO A C 1
ATOM 800 O O . PRO A 1 102 ? 3.244 19.172 -22.422 1 59 102 PRO A O 1
ATOM 803 N N . SER A 1 103 ? 4.965 18.016 -21.656 1 60.72 103 SER A N 1
ATOM 804 C CA . SER A 1 103 ? 4.375 16.781 -22.156 1 60.72 103 SER A CA 1
ATOM 805 C C . SER A 1 103 ? 3.863 15.914 -21 1 60.72 103 SER A C 1
ATOM 807 O O . SER A 1 103 ? 3.328 14.828 -21.234 1 60.72 103 SER A O 1
ATOM 809 N N . CYS A 1 104 ? 4.012 16.5 -19.766 1 64.94 104 CYS A N 1
ATOM 810 C CA . CYS A 1 104 ? 3.658 15.641 -18.656 1 64.94 104 CYS A CA 1
ATOM 811 C C . CYS A 1 104 ? 2.715 16.359 -17.688 1 64.94 104 CYS A C 1
ATOM 813 O O . CYS A 1 104 ? 3.117 17.297 -17 1 64.94 104 CYS A O 1
ATOM 815 N N . GLN A 1 105 ? 1.499 15.938 -17.828 1 71.75 105 GLN A N 1
ATOM 816 C CA . GLN A 1 105 ? 0.492 16.469 -16.922 1 71.75 105 GLN A CA 1
ATOM 817 C C . GLN A 1 105 ? 0.333 15.578 -15.695 1 71.75 105 GLN A C 1
ATOM 819 O O . GLN A 1 105 ? 0.216 14.352 -15.82 1 71.75 105 GLN A O 1
ATOM 824 N N . MET A 1 106 ? 0.537 16.312 -14.562 1 76.44 106 MET A N 1
ATOM 825 C CA . MET A 1 106 ? 0.41 15.578 -13.305 1 76.44 106 MET A CA 1
ATOM 826 C C . MET A 1 106 ? -0.86 15.984 -12.57 1 76.44 106 MET A C 1
ATOM 828 O O . MET A 1 106 ? -1.152 17.172 -12.43 1 76.44 106 MET A O 1
ATOM 832 N N . GLN A 1 107 ? -1.636 15.016 -12.234 1 82.94 107 GLN A N 1
ATOM 833 C CA . GLN A 1 107 ? -2.809 15.25 -11.398 1 82.94 107 GLN A CA 1
ATOM 834 C C . GLN A 1 107 ? -2.65 14.578 -10.039 1 82.94 107 GLN A C 1
ATOM 836 O O . GLN A 1 107 ? -2.264 13.414 -9.953 1 82.94 107 GLN A O 1
ATOM 841 N N . LEU A 1 108 ? -2.877 15.391 -9.031 1 89.88 108 LEU A N 1
ATOM 842 C CA . LEU A 1 108 ? -2.781 14.844 -7.684 1 89.88 108 LEU A CA 1
ATOM 843 C C . LEU A 1 108 ? -4.098 15.023 -6.934 1 89.88 108 LEU A C 1
ATOM 845 O O . LEU A 1 108 ? -4.863 15.945 -7.219 1 89.88 108 LEU A O 1
ATOM 849 N N . TYR A 1 109 ? -4.281 14.102 -6.016 1 91.25 109 TYR A N 1
ATOM 850 C CA . TYR A 1 109 ? -5.484 14.047 -5.195 1 91.25 109 TYR A CA 1
ATOM 851 C C . TYR A 1 109 ? -5.133 14.094 -3.711 1 91.25 109 TYR A C 1
ATOM 853 O O . TYR A 1 109 ? -4.164 13.469 -3.277 1 91.25 109 TYR A O 1
ATOM 861 N N . TYR A 1 110 ? -5.883 14.883 -2.965 1 94.69 110 TYR A N 1
ATOM 862 C CA . TYR A 1 110 ? -5.824 14.891 -1.507 1 94.69 110 TYR A CA 1
ATOM 863 C C . TYR A 1 110 ? -7.219 14.75 -0.905 1 94.69 110 TYR A C 1
ATOM 865 O O . TYR A 1 110 ? -8.172 15.367 -1.391 1 94.69 110 TYR A O 1
ATOM 873 N N . GLY A 1 111 ? -7.332 13.992 0.158 1 93.31 111 GLY A N 1
ATOM 874 C CA . GLY A 1 111 ? -8.617 13.633 0.732 1 93.31 111 GLY A CA 1
ATOM 875 C C . GLY A 1 111 ? -9.18 14.695 1.654 1 93.31 111 GLY A C 1
ATOM 876 O O . GLY A 1 111 ? -8.594 15.773 1.798 1 93.31 111 GLY A O 1
ATOM 877 N N . PRO A 1 112 ? -10.242 14.398 2.316 1 91.69 112 PRO A N 1
ATOM 878 C CA . PRO A 1 112 ? -10.961 15.391 3.121 1 91.69 112 PRO A CA 1
ATOM 879 C C . PRO A 1 112 ? -10.219 15.766 4.402 1 91.69 112 PRO A C 1
ATOM 881 O O . PRO A 1 112 ? -10.453 16.844 4.965 1 91.69 112 PRO A O 1
ATOM 884 N N . THR A 1 113 ? -9.406 14.93 4.848 1 95.38 113 THR A N 1
ATOM 885 C CA . THR A 1 113 ? -8.703 15.227 6.086 1 95.38 113 THR A CA 1
ATOM 886 C C . THR A 1 113 ? -7.484 16.109 5.82 1 95.38 113 THR A C 1
ATOM 888 O O . THR A 1 113 ? -6.855 16.609 6.754 1 95.38 113 THR A O 1
ATOM 891 N N . SER A 1 114 ? -7.219 16.359 4.555 1 95.44 114 SER A N 1
ATOM 892 C CA . SER A 1 114 ? -6.016 17.109 4.199 1 95.44 114 SER A CA 1
ATOM 893 C C . SER A 1 114 ? -6.18 18.594 4.516 1 95.44 114 SER A C 1
ATOM 895 O O . SER A 1 114 ? -7.301 19.094 4.621 1 95.44 114 SER A O 1
ATOM 897 N N . HIS A 1 115 ? -5.051 19.203 4.672 1 93.81 115 HIS A N 1
ATOM 898 C CA . HIS A 1 115 ? -5.004 20.656 4.844 1 93.81 115 HIS A CA 1
ATOM 899 C C . HIS A 1 115 ? -5.574 21.375 3.625 1 93.81 115 HIS A C 1
ATOM 901 O O . HIS A 1 115 ? -6.219 22.422 3.758 1 93.81 115 HIS A O 1
ATOM 907 N N . PHE A 1 116 ? -5.426 20.844 2.504 1 93.94 116 PHE A N 1
ATOM 908 C CA . PHE A 1 116 ? -5.836 21.453 1.241 1 93.94 116 PHE A CA 1
ATOM 909 C C . PHE A 1 116 ? -7.355 21.5 1.135 1 93.94 116 PHE A C 1
ATOM 911 O O . PHE A 1 116 ? -7.918 22.422 0.549 1 93.94 116 PHE A O 1
ATOM 918 N N . SER A 1 117 ? -7.934 20.484 1.67 1 92.88 117 SER A N 1
ATOM 919 C CA . SER A 1 117 ? -9.398 20.469 1.685 1 92.88 117 SER A CA 1
ATOM 920 C C . SER A 1 117 ? -9.953 21.625 2.5 1 92.88 117 SER A C 1
ATOM 922 O O . SER A 1 117 ? -10.906 22.297 2.08 1 92.88 117 SER A O 1
ATOM 924 N N . LEU A 1 118 ? -9.352 21.891 3.582 1 93.25 118 LEU A N 1
ATOM 925 C CA . LEU A 1 118 ? -9.789 23 4.414 1 93.25 118 LEU A CA 1
ATOM 926 C C . LEU A 1 118 ? -9.539 24.328 3.709 1 93.25 118 LEU A C 1
ATOM 928 O O . LEU A 1 118 ? -10.383 25.234 3.758 1 93.25 118 LEU A O 1
ATOM 932 N N . MET A 1 119 ? -8.414 24.438 3.111 1 92.75 119 MET A N 1
ATOM 933 C CA . MET A 1 119 ? -8.094 25.641 2.361 1 92.75 119 MET A CA 1
ATOM 934 C C . MET A 1 119 ? -9.133 25.906 1.276 1 92.75 119 MET A C 1
ATOM 936 O O . MET A 1 119 ? -9.5 27.062 1.023 1 92.75 119 MET A O 1
ATOM 940 N N . GLN A 1 120 ? -9.555 24.844 0.699 1 90.44 120 GLN A N 1
ATOM 941 C CA . GLN A 1 120 ? -10.562 24.969 -0.351 1 90.44 120 GLN A CA 1
ATOM 942 C C . GLN A 1 120 ? -11.883 25.484 0.212 1 90.44 120 GLN A C 1
ATOM 944 O O . GLN A 1 120 ? -12.562 26.297 -0.425 1 90.44 120 GLN A O 1
ATOM 949 N N . HIS A 1 121 ? -12.242 25.031 1.375 1 89.25 121 HIS A N 1
ATOM 950 C CA . HIS A 1 121 ? -13.445 25.531 2.027 1 89.25 121 HIS A CA 1
ATOM 951 C C . HIS A 1 121 ? -13.336 27.016 2.314 1 89.25 121 HIS A C 1
ATOM 953 O O . HIS A 1 121 ? -14.297 27.766 2.107 1 89.25 121 HIS A O 1
ATOM 959 N N . ILE A 1 122 ? -12.25 27.391 2.756 1 91.31 122 ILE A N 1
ATOM 960 C CA . ILE A 1 122 ? -12.031 28.797 3.088 1 91.31 122 ILE A CA 1
ATOM 961 C C . ILE A 1 122 ? -12.055 29.641 1.816 1 91.31 122 ILE A C 1
ATOM 963 O O . ILE A 1 122 ? -12.641 30.719 1.793 1 91.31 122 ILE A O 1
ATOM 967 N N . TYR A 1 123 ? -11.422 29.125 0.826 1 89.5 123 TYR A N 1
ATOM 968 C CA . TYR A 1 123 ? -11.414 29.812 -0.459 1 89.5 123 TYR A CA 1
ATOM 969 C C . TYR A 1 123 ? -12.828 30.047 -0.964 1 89.5 123 TYR A C 1
ATOM 971 O O . TYR A 1 123 ? -13.156 31.141 -1.43 1 89.5 123 TYR A O 1
ATOM 979 N N . ARG A 1 124 ? -13.609 29.125 -0.856 1 83.94 124 ARG A N 1
ATOM 980 C CA . ARG A 1 124 ? -15 29.234 -1.302 1 83.94 124 ARG A CA 1
ATOM 981 C C . ARG A 1 124 ? -15.75 30.297 -0.495 1 83.94 124 ARG A C 1
ATOM 983 O O . ARG A 1 124 ? -16.578 31.016 -1.037 1 83.94 124 ARG A O 1
ATOM 990 N N . ASP A 1 125 ? -15.453 30.312 0.715 1 84.5 125 ASP A N 1
ATOM 991 C CA . ASP A 1 125 ? -16.125 31.25 1.602 1 84.5 125 ASP A CA 1
ATOM 992 C C . ASP A 1 125 ? -15.656 32.688 1.329 1 84.5 125 ASP A C 1
ATOM 994 O O . ASP A 1 125 ? -16.422 33.625 1.53 1 84.5 125 ASP A O 1
ATOM 998 N N . LEU A 1 126 ? -14.5 32.781 0.905 1 84.5 126 LEU A N 1
ATOM 999 C CA . LEU A 1 126 ? -13.945 34.094 0.641 1 84.5 126 LEU A CA 1
ATOM 1000 C C . LEU A 1 126 ? -14.406 34.625 -0.72 1 84.5 126 LEU A C 1
ATOM 1002 O O . LEU A 1 126 ? -14.602 35.812 -0.897 1 84.5 126 LEU A O 1
ATOM 1006 N N . ILE A 1 127 ? -14.484 33.688 -1.745 1 74.12 127 ILE A N 1
ATOM 1007 C CA . ILE A 1 127 ? -14.844 34.094 -3.098 1 74.12 127 ILE A CA 1
ATOM 1008 C C . ILE A 1 127 ? -16.359 34.125 -3.254 1 74.12 127 ILE A C 1
ATOM 1010 O O . ILE A 1 127 ? -16.906 34.906 -4.023 1 74.12 127 ILE A O 1
ATOM 1014 N N . SER A 1 128 ? -17.109 33 -2.939 1 57.22 128 SER A N 1
ATOM 1015 C CA . SER A 1 128 ? -18.531 32.875 -3.207 1 57.22 128 SER A CA 1
ATOM 1016 C C . SER A 1 128 ? -19.328 34.062 -2.66 1 57.22 128 SER A C 1
ATOM 1018 O O . SER A 1 128 ? -19.578 34.156 -1.458 1 57.22 128 SER A O 1
ATOM 1020 N N . ASN A 1 129 ? -19 35.125 -3 1 45.16 129 ASN A N 1
ATOM 1021 C CA . ASN A 1 129 ? -20.25 35.875 -3.111 1 45.16 129 ASN A CA 1
ATOM 1022 C C . ASN A 1 129 ? -21.359 35 -3.699 1 45.16 129 ASN A C 1
ATOM 1024 O O . ASN A 1 129 ? -21.109 34.188 -4.582 1 45.16 129 ASN A O 1
ATOM 1028 N N . PRO A 1 130 ? -22.547 34.875 -3.117 1 39.53 130 PRO A N 1
ATOM 1029 C CA . PRO A 1 130 ? -23.656 33.938 -3.305 1 39.53 130 PRO A CA 1
ATOM 1030 C C . PRO A 1 130 ? -23.859 33.531 -4.766 1 39.53 130 PRO A C 1
ATOM 1032 O O . PRO A 1 130 ? -24.812 32.812 -5.094 1 39.53 130 PRO A O 1
ATOM 1035 N N . THR A 1 131 ? -23.484 34.219 -5.867 1 35.69 131 THR A N 1
ATOM 1036 C CA . THR A 1 131 ? -24.156 33.906 -7.125 1 35.69 131 THR A CA 1
ATOM 1037 C C . THR A 1 131 ? -23.812 32.5 -7.578 1 35.69 131 THR A C 1
ATOM 1039 O O . THR A 1 131 ? -24.719 31.688 -7.84 1 35.69 131 THR A O 1
ATOM 1042 N N . SER A 1 132 ? -23.109 32.281 -8.953 1 37.69 132 SER A N 1
ATOM 1043 C CA . SER A 1 132 ? -23.406 31.5 -10.148 1 37.69 132 SER A CA 1
ATOM 1044 C C . SER A 1 132 ? -22.75 30.109 -10.078 1 37.69 132 SER A C 1
ATOM 1046 O O . SER A 1 132 ? -22.922 29.297 -10.992 1 37.69 132 SER A O 1
ATOM 1048 N N . HIS A 1 133 ? -21.547 29.859 -9.508 1 38.97 133 HIS A N 1
ATOM 1049 C CA . HIS A 1 133 ? -20.984 28.672 -10.148 1 38.97 133 HIS A CA 1
ATOM 1050 C C . HIS A 1 133 ? -21.5 27.391 -9.484 1 38.97 133 HIS A C 1
ATOM 1052 O O . HIS A 1 133 ? -21.5 27.281 -8.258 1 38.97 133 HIS A O 1
ATOM 1058 N N . PRO A 1 134 ? -22.188 26.594 -10.188 1 39.06 134 PRO A N 1
ATOM 1059 C CA . PRO A 1 134 ? -22.719 25.297 -9.773 1 39.06 134 PRO A CA 1
ATOM 1060 C C . PRO A 1 134 ? -21.672 24.422 -9.094 1 39.06 134 PRO A C 1
ATOM 1062 O O . PRO A 1 134 ? -20.5 24.406 -9.492 1 39.06 134 PRO A O 1
ATOM 1065 N N . GLU A 1 135 ? -21.766 24.188 -7.84 1 44.88 135 GLU A N 1
ATOM 1066 C CA . GLU A 1 135 ? -20.922 23.297 -7.059 1 44.88 135 GLU A CA 1
ATOM 1067 C C . GLU A 1 135 ? -20.625 22 -7.816 1 44.88 135 GLU A C 1
ATOM 1069 O O . GLU A 1 135 ? -21.547 21.344 -8.312 1 44.88 135 GLU A O 1
ATOM 1074 N N . PRO A 1 136 ? -19.438 21.656 -8.297 1 44.78 136 PRO A N 1
ATOM 1075 C CA . PRO A 1 136 ? -19.188 20.484 -9.125 1 44.78 136 PRO A CA 1
ATOM 1076 C C . PRO A 1 136 ? -19.609 19.188 -8.445 1 44.78 136 PRO A C 1
ATOM 1078 O O . PRO A 1 136 ? -19.562 19.078 -7.219 1 44.78 136 PRO A O 1
ATOM 1081 N N . SER A 1 137 ? -20.516 18.328 -8.875 1 42.56 137 SER A N 1
ATOM 1082 C CA . SER A 1 137 ? -21.203 17.109 -8.461 1 42.56 137 SER A CA 1
ATOM 1083 C C . SER A 1 137 ? -20.188 16.031 -8.062 1 42.56 137 SER A C 1
ATOM 1085 O O . SER A 1 137 ? -20.562 15.031 -7.445 1 42.56 137 SER A O 1
ATOM 1087 N N . GLY A 1 138 ? -18.875 15.93 -8.422 1 48.44 138 GLY A N 1
ATOM 1088 C CA . GLY A 1 138 ? -18.172 14.656 -8.516 1 48.44 138 GLY A CA 1
ATOM 1089 C C . GLY A 1 138 ? -17.219 14.414 -7.355 1 48.44 138 GLY A C 1
ATOM 1090 O O . GLY A 1 138 ? -16.375 13.516 -7.414 1 48.44 138 GLY A O 1
ATOM 1091 N N . GLY A 1 139 ? -17.531 14.898 -5.891 1 62.22 139 GLY A N 1
ATOM 1092 C CA . GLY A 1 139 ? -16.781 14.594 -4.676 1 62.22 139 GLY A CA 1
ATOM 1093 C C . GLY A 1 139 ? -15.375 15.133 -4.684 1 62.22 139 GLY A C 1
ATOM 1094 O O . GLY A 1 139 ? -14.742 15.258 -3.631 1 62.22 139 GLY A O 1
ATOM 1095 N N . VAL A 1 140 ? -14.758 15.273 -5.844 1 70.88 140 VAL A N 1
ATOM 1096 C CA . VAL A 1 140 ? -13.414 15.836 -5.953 1 70.88 140 VAL A CA 1
ATOM 1097 C C . VAL A 1 140 ? -13.484 17.219 -6.594 1 70.88 140 VAL A C 1
ATOM 1099 O O . VAL A 1 140 ? -14.047 17.375 -7.676 1 70.88 140 VAL A O 1
ATOM 1102 N N . GLU A 1 141 ? -12.953 18.281 -5.895 1 74.94 141 GLU A N 1
ATOM 1103 C CA . GLU A 1 141 ? -12.961 19.656 -6.398 1 74.94 141 GLU A CA 1
ATOM 1104 C C . GLU A 1 141 ? -11.617 20.031 -7.004 1 74.94 141 GLU A C 1
ATOM 1106 O O . GLU A 1 141 ? -10.57 19.578 -6.527 1 74.94 141 GLU A O 1
ATOM 1111 N N . GLU A 1 142 ? -11.773 20.766 -8.008 1 78.88 142 GLU A N 1
ATOM 1112 C CA . GLU A 1 142 ? -10.547 21.297 -8.594 1 78.88 142 GLU A CA 1
ATOM 1113 C C . GLU A 1 142 ? -9.977 22.422 -7.734 1 78.88 142 GLU A C 1
ATOM 1115 O O . GLU A 1 142 ? -10.656 23.422 -7.473 1 78.88 142 GLU A O 1
ATOM 1120 N N . ALA A 1 143 ? -8.797 22.297 -7.32 1 82.06 143 ALA A N 1
ATOM 1121 C CA . ALA A 1 143 ? -8.211 23.203 -6.336 1 82.06 143 ALA A CA 1
ATOM 1122 C C . ALA A 1 143 ? -7.156 24.109 -6.973 1 82.06 143 ALA A C 1
ATOM 1124 O O . ALA A 1 143 ? -6.355 24.719 -6.27 1 82.06 143 ALA A O 1
ATOM 1125 N N . GLY A 1 144 ? -7.117 24.172 -8.266 1 81.62 144 GLY A N 1
ATOM 1126 C CA . GLY A 1 144 ? -6.094 24.984 -8.914 1 81.62 144 GLY A CA 1
ATOM 1127 C C . GLY A 1 144 ? -6.117 26.438 -8.484 1 81.62 144 GLY A C 1
ATOM 1128 O O . GLY A 1 144 ? -5.074 27.016 -8.164 1 81.62 144 GLY A O 1
ATOM 1129 N N . ALA A 1 145 ? -7.25 27.031 -8.344 1 82.69 145 ALA A N 1
ATOM 1130 C CA . ALA A 1 145 ? -7.395 28.453 -8.016 1 82.69 145 ALA A CA 1
ATOM 1131 C C . ALA A 1 145 ? -6.98 28.719 -6.574 1 82.69 145 ALA A C 1
ATOM 1133 O O . ALA A 1 145 ? -6.316 29.719 -6.289 1 82.69 145 ALA A O 1
ATOM 1134 N N . VAL A 1 146 ? -7.34 27.875 -5.719 1 86.88 146 VAL A N 1
ATOM 1135 C CA . VAL A 1 146 ? -7.016 28.047 -4.305 1 86.88 146 VAL A CA 1
ATOM 1136 C C . VAL A 1 146 ? -5.512 27.922 -4.102 1 86.88 146 VAL A C 1
ATOM 1138 O O . VAL A 1 146 ? -4.914 28.656 -3.316 1 86.88 146 VAL A O 1
ATOM 1141 N N . LEU A 1 147 ? -4.93 27.031 -4.77 1 88.69 147 LEU A N 1
ATOM 1142 C CA . LEU A 1 147 ? -3.494 26.797 -4.633 1 88.69 147 LEU A CA 1
ATOM 1143 C C . LEU A 1 147 ? -2.703 28 -5.121 1 88.69 147 LEU A C 1
ATOM 1145 O O . LEU A 1 147 ? -1.651 28.328 -4.566 1 88.69 147 LEU A O 1
ATOM 1149 N N . ASP A 1 148 ? -3.232 28.609 -6.07 1 85.88 148 ASP A N 1
ATOM 1150 C CA . ASP A 1 148 ? -2.576 29.812 -6.59 1 85.88 148 ASP A CA 1
ATOM 1151 C C . ASP A 1 148 ? -2.771 31 -5.652 1 85.88 148 ASP A C 1
ATOM 1153 O O . ASP A 1 148 ? -1.829 31.75 -5.387 1 85.88 148 ASP A O 1
ATOM 1157 N N . LEU A 1 149 ? -3.949 31.109 -5.211 1 86.25 149 LEU A N 1
ATOM 1158 C CA . LEU A 1 149 ? -4.238 32.219 -4.32 1 86.25 149 LEU A CA 1
ATOM 1159 C C . LEU A 1 149 ? -3.385 32.156 -3.059 1 86.25 149 LEU A C 1
ATOM 1161 O O . LEU A 1 149 ? -2.848 33.156 -2.604 1 86.25 149 LEU A O 1
ATOM 1165 N N . PHE A 1 150 ? -3.24 31 -2.582 1 87.12 150 PHE A N 1
ATOM 1166 C CA . PHE A 1 150 ? -2.553 30.844 -1.305 1 87.12 150 PHE A CA 1
ATOM 1167 C C . PHE A 1 150 ? -1.093 30.469 -1.519 1 87.12 150 PHE A C 1
ATOM 1169 O O . PHE A 1 150 ? -0.376 30.172 -0.56 1 87.12 150 PHE A O 1
ATOM 1176 N N . SER A 1 151 ? -0.638 30.359 -2.703 1 81.75 151 SER A N 1
ATOM 1177 C CA . SER A 1 151 ? 0.737 30.031 -3.064 1 81.75 151 SER A CA 1
ATOM 1178 C C . SER A 1 151 ? 1.15 28.688 -2.5 1 81.75 151 SER A C 1
ATOM 1180 O O . SER A 1 151 ? 2.223 28.547 -1.906 1 81.75 151 SER A O 1
ATOM 1182 N N . PHE A 1 152 ? 0.231 27.766 -2.621 1 89.25 152 PHE A N 1
ATOM 1183 C CA . PHE A 1 152 ? 0.481 26.438 -2.062 1 89.25 152 PHE A CA 1
ATOM 1184 C C . PHE A 1 152 ? 0.708 25.422 -3.172 1 89.25 152 PHE A C 1
ATOM 1186 O O . PHE A 1 152 ? 0.753 24.219 -2.914 1 89.25 152 PHE A O 1
ATOM 1193 N N . ARG A 1 153 ? 0.859 25.859 -4.355 1 86.25 153 ARG A N 1
ATOM 1194 C CA . ARG A 1 153 ? 1.02 24.953 -5.484 1 86.25 153 ARG A CA 1
ATOM 1195 C C . ARG A 1 153 ? 2.293 24.125 -5.348 1 86.25 153 ARG A C 1
ATOM 1197 O O . ARG A 1 153 ? 2.293 22.938 -5.637 1 86.25 153 ARG A O 1
ATOM 1204 N N . ARG A 1 154 ? 3.264 24.719 -4.844 1 83.69 154 ARG A N 1
ATOM 1205 C CA . ARG A 1 154 ? 4.539 24.016 -4.699 1 83.69 154 ARG A CA 1
ATOM 1206 C C . ARG A 1 154 ? 4.445 22.922 -3.648 1 83.69 154 ARG A C 1
ATOM 1208 O O . ARG A 1 154 ? 5.02 21.844 -3.822 1 83.69 154 ARG A O 1
ATOM 1215 N N . ILE A 1 155 ? 3.76 23.188 -2.586 1 87.25 155 ILE A N 1
ATOM 1216 C CA . ILE A 1 155 ? 3.596 22.188 -1.532 1 87.25 155 ILE A CA 1
ATOM 1217 C C . ILE A 1 155 ? 2.66 21.078 -2.01 1 87.25 155 ILE A C 1
ATOM 1219 O O . ILE A 1 155 ? 2.912 19.906 -1.764 1 87.25 155 ILE A O 1
ATOM 1223 N N . PHE A 1 156 ? 1.706 21.5 -2.771 1 89.06 156 PHE A N 1
ATOM 1224 C CA . PHE A 1 156 ? 0.711 20.562 -3.279 1 89.06 156 PHE A CA 1
ATOM 1225 C C . PHE A 1 156 ? 1.356 19.547 -4.203 1 89.06 156 PHE A C 1
ATOM 1227 O O . PHE A 1 156 ? 1.076 18.344 -4.102 1 89.06 156 PHE A O 1
ATOM 1234 N N . PHE A 1 157 ? 2.305 19.938 -5.039 1 85.06 157 PHE A N 1
ATOM 1235 C CA . PHE A 1 157 ? 2.896 19.078 -6.051 1 85.06 157 PHE A CA 1
ATOM 1236 C C . PHE A 1 157 ? 4.309 18.656 -5.652 1 85.06 157 PHE A C 1
ATOM 1238 O O . PHE A 1 157 ? 4.871 17.734 -6.227 1 85.06 157 PHE A O 1
ATOM 1245 N N . GLY A 1 158 ? 4.84 19.297 -4.699 1 80.06 158 GLY A N 1
ATOM 1246 C CA . GLY A 1 158 ? 6.188 18.969 -4.258 1 80.06 158 GLY A CA 1
ATOM 1247 C C . GLY A 1 158 ? 7.266 19.484 -5.195 1 80.06 158 GLY A C 1
ATOM 1248 O O . GLY A 1 158 ? 8.336 18.875 -5.305 1 80.06 158 GLY A O 1
ATOM 1249 N N . THR A 1 159 ? 7.016 20.375 -6.047 1 70 159 THR A N 1
ATOM 1250 C CA . THR A 1 159 ? 7.992 20.906 -6.996 1 70 159 THR A CA 1
ATOM 1251 C C . THR A 1 159 ? 8.992 21.828 -6.301 1 70 159 THR A C 1
ATOM 1253 O O . THR A 1 159 ? 8.609 22.609 -5.438 1 70 159 THR A O 1
ATOM 1256 N N . PRO A 1 160 ? 10.297 21.359 -6.57 1 57.62 160 PRO A N 1
ATOM 1257 C CA . PRO A 1 160 ? 11.305 22.188 -5.902 1 57.62 160 PRO A CA 1
ATOM 1258 C C . PRO A 1 160 ? 11.273 23.641 -6.375 1 57.62 160 PRO A C 1
ATOM 1260 O O . PRO A 1 160 ? 10.773 23.938 -7.465 1 57.62 160 PRO A O 1
ATOM 1263 N N . ASP A 1 161 ? 11.461 24.516 -5.477 1 49.53 161 ASP A N 1
ATOM 1264 C CA . ASP A 1 161 ? 11.648 25.922 -5.844 1 49.53 161 ASP A CA 1
ATOM 1265 C C . ASP A 1 161 ? 12.828 26.078 -6.809 1 49.53 161 ASP A C 1
ATOM 1267 O O . ASP A 1 161 ? 13.844 25.406 -6.672 1 49.53 161 ASP A O 1
ATOM 1271 N N . ILE A 1 162 ? 12.555 26.406 -8.031 1 45.09 162 ILE A N 1
ATOM 1272 C CA . ILE A 1 162 ? 13.578 26.719 -9.023 1 45.09 162 ILE A CA 1
ATOM 1273 C C . ILE A 1 162 ? 14.82 27.266 -8.336 1 45.09 162 ILE A C 1
ATOM 1275 O O . ILE A 1 162 ? 15.945 26.953 -8.734 1 45.09 162 ILE A O 1
ATOM 1279 N N . HIS A 1 163 ? 14.609 28.078 -7.418 1 41.22 163 HIS A N 1
ATOM 1280 C CA . HIS A 1 163 ? 15.75 28.75 -6.801 1 41.22 163 HIS A CA 1
ATOM 1281 C C . HIS A 1 163 ? 16.625 27.766 -6.023 1 41.22 163 HIS A C 1
ATOM 1283 O O . HIS A 1 163 ? 17.844 27.938 -5.938 1 41.22 163 HIS A O 1
ATOM 1289 N N . GLU A 1 164 ? 16.047 26.859 -5.453 1 45.5 164 GLU A N 1
ATOM 1290 C CA . GLU A 1 164 ? 16.797 25.859 -4.695 1 45.5 164 GLU A CA 1
ATOM 1291 C C . GLU A 1 164 ? 17.516 24.891 -5.625 1 45.5 164 GLU A C 1
ATOM 1293 O O . GLU A 1 164 ? 18.562 24.344 -5.27 1 45.5 164 GLU A O 1
ATOM 1298 N N . SER A 1 165 ? 16.984 24.578 -6.812 1 43.34 165 SER A N 1
ATOM 1299 C CA . SER A 1 165 ? 17.625 23.766 -7.844 1 43.34 165 SER A CA 1
ATOM 1300 C C . SER A 1 165 ? 18.922 24.422 -8.328 1 43.34 165 SER A C 1
ATOM 1302 O O . SER A 1 165 ? 19.828 23.734 -8.789 1 43.34 165 SER A O 1
ATOM 1304 N N . ILE A 1 166 ? 18.859 25.688 -8.508 1 41.12 166 ILE A N 1
ATOM 1305 C CA . ILE A 1 166 ? 20.062 26.422 -8.898 1 41.12 166 ILE A CA 1
ATOM 1306 C C . ILE A 1 166 ? 21.156 26.203 -7.855 1 41.12 166 ILE A C 1
ATOM 1308 O O . ILE A 1 166 ? 22.344 26.188 -8.188 1 41.12 166 ILE A O 1
ATOM 1312 N N . LYS A 1 167 ? 20.797 26.203 -6.641 1 43.19 167 LYS A N 1
ATOM 1313 C CA . LYS A 1 167 ? 21.812 26.062 -5.598 1 43.19 167 LYS A CA 1
ATOM 1314 C C . LYS A 1 167 ? 22.484 24.688 -5.68 1 43.19 167 LYS A C 1
ATOM 1316 O O . LYS A 1 167 ? 23.547 24.484 -5.09 1 43.19 167 LYS A O 1
ATOM 1321 N N . SER A 1 168 ? 21.797 23.766 -6.133 1 42.47 168 SER A N 1
ATOM 1322 C CA . SER A 1 168 ? 22.438 22.469 -6.352 1 42.47 168 SER A CA 1
ATOM 1323 C C . SER A 1 168 ? 23.562 22.594 -7.383 1 42.47 168 SER A C 1
ATOM 1325 O O . SER A 1 168 ? 24.375 21.672 -7.539 1 42.47 168 SER A O 1
ATOM 1327 N N . LEU A 1 169 ? 23.438 23.375 -8.297 1 40.72 169 LEU A N 1
ATOM 1328 C CA . LEU A 1 169 ? 24.547 23.641 -9.211 1 40.72 169 LEU A CA 1
ATOM 1329 C C . LEU A 1 169 ? 25.797 24.031 -8.445 1 40.72 169 LEU A C 1
ATOM 1331 O O . LEU A 1 169 ? 26.922 23.844 -8.938 1 40.72 169 LEU A O 1
ATOM 1335 N N . GLY A 1 170 ? 25.672 24.828 -7.43 1 39.94 170 GLY A N 1
ATOM 1336 C CA . GLY A 1 170 ? 26.875 25.062 -6.652 1 39.94 170 GLY A CA 1
ATOM 1337 C C . GLY A 1 170 ? 27.391 23.828 -5.945 1 39.94 170 GLY A C 1
ATOM 1338 O O . GLY A 1 170 ? 28.359 23.891 -5.188 1 39.94 170 GLY A O 1
ATOM 1339 N N . THR A 1 171 ? 26.672 22.859 -5.793 1 45.06 171 THR A N 1
ATOM 1340 C CA . THR A 1 171 ? 26.953 21.578 -5.164 1 45.06 171 THR A CA 1
ATOM 1341 C C . THR A 1 171 ? 28.031 20.812 -5.941 1 45.06 171 THR A C 1
ATOM 1343 O O . THR A 1 171 ? 28.484 19.75 -5.512 1 45.06 171 THR A O 1
ATOM 1346 N N . GLY A 1 172 ? 28.25 21.078 -7.078 1 42.03 172 GLY A N 1
ATOM 1347 C CA . GLY A 1 172 ? 29.453 20.594 -7.746 1 42.03 172 GLY A CA 1
ATOM 1348 C C . GLY A 1 172 ? 30.703 20.75 -6.898 1 42.03 172 GLY A C 1
ATOM 1349 O O . GLY A 1 172 ? 31.562 19.859 -6.887 1 42.03 172 GLY A O 1
ATOM 1350 N N . GLU A 1 173 ? 30.828 21.875 -6.418 1 43.97 173 GLU A N 1
ATOM 1351 C CA . GLU A 1 173 ? 32.031 22.109 -5.621 1 43.97 173 GLU A CA 1
ATOM 1352 C C . GLU A 1 173 ? 31.984 21.344 -4.305 1 43.97 173 GLU A C 1
ATOM 1354 O O . GLU A 1 173 ? 33.031 20.906 -3.795 1 43.97 173 GLU A O 1
ATOM 1359 N N . LEU A 1 174 ? 30.844 21.25 -3.705 1 47.5 174 LEU A N 1
ATOM 1360 C CA . LEU A 1 174 ? 30.734 20.531 -2.443 1 47.5 174 LEU A CA 1
ATOM 1361 C C . LEU A 1 174 ? 30.891 19.031 -2.66 1 47.5 174 LEU A C 1
ATOM 1363 O O . LEU A 1 174 ? 31.203 18.281 -1.725 1 47.5 174 LEU A O 1
ATOM 1367 N N . SER A 1 175 ? 30.5 18.547 -3.902 1 49.09 175 SER A N 1
ATOM 1368 C CA . SER A 1 175 ? 30.547 17.141 -4.277 1 49.09 175 SER A CA 1
ATOM 1369 C C . SER A 1 175 ? 31.922 16.531 -4.043 1 49.09 175 SER A C 1
ATOM 1371 O O . SER A 1 175 ? 32.062 15.344 -3.76 1 49.09 175 SER A O 1
ATOM 1373 N N . THR A 1 176 ? 32.969 17.469 -4.297 1 46.28 176 THR A N 1
ATOM 1374 C CA . THR A 1 176 ? 34.281 16.906 -4.156 1 46.28 176 THR A CA 1
ATOM 1375 C C . THR A 1 176 ? 34.688 16.781 -2.684 1 46.28 176 THR A C 1
ATOM 1377 O O . THR A 1 176 ? 35.469 15.922 -2.316 1 46.28 176 THR A O 1
ATOM 1380 N N . MET A 1 177 ? 34.156 17.781 -1.881 1 53.34 177 MET A N 1
ATOM 1381 C CA . MET A 1 177 ? 34.562 17.766 -0.479 1 53.34 177 MET A CA 1
ATOM 1382 C C . MET A 1 177 ? 33.5 17.125 0.395 1 53.34 177 MET A C 1
ATOM 1384 O O . MET A 1 177 ? 32.312 17.391 0.234 1 53.34 177 MET A O 1
ATOM 1388 N N . PHE A 1 178 ? 33.781 15.984 0.985 1 71.56 178 PHE A N 1
ATOM 1389 C CA . PHE A 1 178 ? 32.844 15.344 1.907 1 71.56 178 PHE A CA 1
ATOM 1390 C C . PHE A 1 178 ? 32.656 16.203 3.152 1 71.56 178 PHE A C 1
ATOM 1392 O O . PHE A 1 178 ? 33.5 17.047 3.475 1 71.56 178 PHE A O 1
ATOM 1399 N N . LEU A 1 179 ? 31.547 16.375 3.797 1 85 179 LEU A N 1
ATOM 1400 C CA . LEU A 1 179 ? 31.078 17.016 5.027 1 85 179 LEU A CA 1
ATOM 1401 C C . LEU A 1 179 ? 32.125 16.891 6.133 1 85 179 LEU A C 1
ATOM 1403 O O . LEU A 1 179 ? 32.594 15.789 6.41 1 85 179 LEU A O 1
ATOM 1407 N N . PRO A 1 180 ? 32.75 18.172 6.598 1 89.19 180 PRO A N 1
ATOM 1408 C CA . PRO A 1 180 ? 33.688 18.078 7.734 1 89.19 180 PRO A CA 1
ATOM 1409 C C . PRO A 1 180 ? 33.125 17.234 8.883 1 89.19 180 PRO A C 1
ATOM 1411 O O . PRO A 1 180 ? 31.906 17.25 9.125 1 89.19 180 PRO A O 1
ATOM 1414 N N . TYR A 1 181 ? 33.969 16.656 9.609 1 92 181 TYR A N 1
ATOM 1415 C CA . TYR A 1 181 ? 33.594 15.711 10.648 1 92 181 TYR A CA 1
ATOM 1416 C C . TYR A 1 181 ? 32.781 16.391 11.734 1 92 181 TYR A C 1
ATOM 1418 O O . TYR A 1 181 ? 31.812 15.828 12.25 1 92 181 TYR A O 1
ATOM 1426 N N . ASP A 1 182 ? 33.219 17.594 12.094 1 92.5 182 ASP A N 1
ATOM 1427 C CA . ASP A 1 182 ? 32.531 18.297 13.172 1 92.5 182 ASP A CA 1
ATOM 1428 C C . ASP A 1 182 ? 31.078 18.609 12.797 1 92.5 182 ASP A C 1
ATOM 1430 O O . ASP A 1 182 ? 30.172 18.484 13.633 1 92.5 182 ASP A O 1
ATOM 1434 N N . LEU A 1 183 ? 30.922 18.953 11.625 1 93.88 183 LEU A N 1
ATOM 1435 C CA . LEU A 1 183 ? 29.562 19.234 11.156 1 93.88 183 LEU A CA 1
ATOM 1436 C C . LEU A 1 183 ? 28.75 17.938 11.047 1 93.88 183 LEU A C 1
ATOM 1438 O O . LEU A 1 183 ? 27.562 17.922 11.352 1 93.88 183 LEU A O 1
ATOM 1442 N N . ALA A 1 184 ? 29.406 16.922 10.602 1 95.62 184 ALA A N 1
ATOM 1443 C CA . ALA A 1 184 ? 28.75 15.625 10.516 1 95.62 184 ALA A CA 1
ATOM 1444 C C . ALA A 1 184 ? 28.281 15.156 11.891 1 95.62 184 ALA A C 1
ATOM 1446 O O . ALA A 1 184 ? 27.172 14.656 12.031 1 95.62 184 ALA A O 1
ATOM 1447 N N . LYS A 1 185 ? 29.156 15.328 12.781 1 95.62 185 LYS A N 1
ATOM 1448 C CA . LYS A 1 185 ? 28.828 14.945 14.156 1 95.62 185 LYS A CA 1
ATOM 1449 C C . LYS A 1 185 ? 27.672 15.766 14.695 1 95.62 185 LYS A C 1
ATOM 1451 O O . LYS A 1 185 ? 26.812 15.242 15.414 1 95.62 185 LYS A O 1
ATOM 1456 N N . LEU A 1 186 ? 27.688 17 14.367 1 95.75 186 LEU A N 1
ATOM 1457 C CA . LEU A 1 186 ? 26.594 17.875 14.789 1 95.75 186 LEU A CA 1
ATOM 1458 C C . LEU A 1 186 ? 25.281 17.422 14.188 1 95.75 186 LEU A C 1
ATOM 1460 O O . LEU A 1 186 ? 24.266 17.312 14.898 1 95.75 186 LEU A O 1
ATOM 1464 N N . PHE A 1 187 ? 25.281 17.172 12.93 1 96.69 187 PHE A N 1
ATOM 1465 C CA . PHE A 1 187 ? 24.062 16.734 12.25 1 96.69 187 PHE A CA 1
ATOM 1466 C C . PHE A 1 187 ? 23.562 15.414 12.836 1 96.69 187 PHE A C 1
ATOM 1468 O O . PHE A 1 187 ? 22.359 15.258 13.094 1 96.69 187 PHE A O 1
ATOM 1475 N N . LEU A 1 188 ? 24.453 14.523 13.016 1 97.25 188 LEU A N 1
ATOM 1476 C CA . LEU A 1 188 ? 24.062 13.227 13.555 1 97.25 188 LEU A CA 1
ATOM 1477 C C . LEU A 1 188 ? 23.5 13.367 14.961 1 97.25 188 LEU A C 1
ATOM 1479 O O . LEU A 1 188 ? 22.5 12.727 15.305 1 97.25 188 LEU A O 1
ATOM 1483 N N . SER A 1 189 ? 24.188 14.18 15.727 1 96.5 189 SER A N 1
ATOM 1484 C CA . SER A 1 189 ? 23.703 14.406 17.094 1 96.5 189 SER A CA 1
ATOM 1485 C C . SER A 1 189 ? 22.297 15 17.094 1 96.5 189 SER A C 1
ATOM 1487 O O . SER A 1 189 ? 21.453 14.617 17.906 1 96.5 189 SER A O 1
ATOM 1489 N N . ARG A 1 190 ? 22.047 15.867 16.219 1 96.12 190 ARG A N 1
ATOM 1490 C CA . ARG A 1 190 ? 20.734 16.469 16.094 1 96.12 190 ARG A CA 1
ATOM 1491 C C . ARG A 1 190 ? 19.688 15.43 15.688 1 96.12 190 ARG A C 1
ATOM 1493 O O . ARG A 1 190 ? 18.578 15.422 16.203 1 96.12 190 ARG A O 1
ATOM 1500 N N . PHE A 1 191 ? 20.094 14.602 14.719 1 96.44 191 PHE A N 1
ATOM 1501 C CA . PHE A 1 191 ? 19.203 13.523 14.305 1 96.44 191 PHE A CA 1
ATOM 1502 C C . PHE A 1 191 ? 18.875 12.617 15.477 1 96.44 191 PHE A C 1
ATOM 1504 O O . PHE A 1 191 ? 17.703 12.281 15.703 1 96.44 191 PHE A O 1
ATOM 1511 N N . LEU A 1 192 ? 19.844 12.266 16.203 1 97.06 192 LEU A N 1
ATOM 1512 C CA . LEU A 1 192 ? 19.703 11.305 17.281 1 97.06 192 LEU A CA 1
ATOM 1513 C C . LEU A 1 192 ? 18.906 11.906 18.438 1 97.06 192 LEU A C 1
ATOM 1515 O O . LEU A 1 192 ? 18.328 11.18 19.25 1 97.06 192 LEU A O 1
ATOM 1519 N N . SER A 1 193 ? 18.781 13.234 18.453 1 96.19 193 SER A N 1
ATOM 1520 C CA . SER A 1 193 ? 18.047 13.906 19.531 1 96.19 193 SER A CA 1
ATOM 1521 C C . SER A 1 193 ? 16.641 14.273 19.094 1 96.19 193 SER A C 1
ATOM 1523 O O . SER A 1 193 ? 15.852 14.789 19.891 1 96.19 193 SER A O 1
ATOM 1525 N N . SER A 1 194 ? 16.312 14 17.891 1 95.75 194 SER A N 1
ATOM 1526 C CA . SER A 1 194 ? 15.008 14.43 17.406 1 95.75 194 SER A CA 1
ATOM 1527 C C . SER A 1 194 ? 14.32 13.32 16.609 1 95.75 194 SER A C 1
ATOM 1529 O O . SER A 1 194 ? 13.688 12.445 17.188 1 95.75 194 SER A O 1
ATOM 1531 N N . PHE A 1 195 ? 14.695 13.164 15.305 1 94.56 195 PHE A N 1
ATOM 1532 C CA . PHE A 1 195 ? 14 12.266 14.391 1 94.56 195 PHE A CA 1
ATOM 1533 C C . PHE A 1 195 ? 14.211 10.812 14.789 1 94.56 195 PHE A C 1
ATOM 1535 O O . PHE A 1 195 ? 13.375 9.953 14.484 1 94.56 195 PHE A O 1
ATOM 1542 N N . TYR A 1 196 ? 15.242 10.602 15.43 1 95.06 196 TYR A N 1
ATOM 1543 C CA . TYR A 1 196 ? 15.594 9.25 15.859 1 95.06 196 TYR A CA 1
ATOM 1544 C C . TYR A 1 196 ? 14.461 8.617 16.656 1 95.06 196 TYR A C 1
ATOM 1546 O O . TYR A 1 196 ? 14.219 7.41 16.531 1 95.06 196 TYR A O 1
ATOM 1554 N N . HIS A 1 197 ? 13.75 9.352 17.344 1 94.12 197 HIS A N 1
ATOM 1555 C CA . HIS A 1 197 ? 12.742 8.836 18.266 1 94.12 197 HIS A CA 1
ATOM 1556 C C . HIS A 1 197 ? 11.547 8.266 17.516 1 94.12 197 HIS A C 1
ATOM 1558 O O . HIS A 1 197 ? 10.781 7.473 18.062 1 94.12 197 HIS A O 1
ATOM 1564 N N . LEU A 1 198 ? 11.453 8.625 16.328 1 93.06 198 LEU A N 1
ATOM 1565 C CA . LEU A 1 198 ? 10.359 8.094 15.516 1 93.06 198 LEU A CA 1
ATOM 1566 C C . LEU A 1 198 ? 10.773 6.789 14.828 1 93.06 198 LEU A C 1
ATOM 1568 O O . LEU A 1 198 ? 9.922 6.023 14.375 1 93.06 198 LEU A O 1
ATOM 1572 N N . MET A 1 199 ? 12.078 6.613 14.703 1 90.38 199 MET A N 1
ATOM 1573 C CA . MET A 1 199 ? 12.586 5.43 14.023 1 90.38 199 MET A CA 1
ATOM 1574 C C . MET A 1 199 ? 13.844 4.902 14.711 1 90.38 199 MET A C 1
ATOM 1576 O O . MET A 1 199 ? 14.906 4.824 14.094 1 90.38 199 MET A O 1
ATOM 1580 N N . PRO A 1 200 ? 13.672 4.438 15.891 1 91.94 200 PRO A N 1
ATOM 1581 C CA . PRO A 1 200 ? 14.844 3.957 16.625 1 91.94 200 PRO A CA 1
ATOM 1582 C C . PRO A 1 200 ? 15.219 2.52 16.266 1 91.94 200 PRO A C 1
ATOM 1584 O O . PRO A 1 200 ? 15.211 1.642 17.125 1 91.94 200 PRO A O 1
ATOM 1587 N N . TYR A 1 201 ? 15.688 2.322 15.109 1 84.56 201 TYR A N 1
ATOM 1588 C CA . TYR A 1 201 ? 15.961 0.98 14.602 1 84.56 201 TYR A CA 1
ATOM 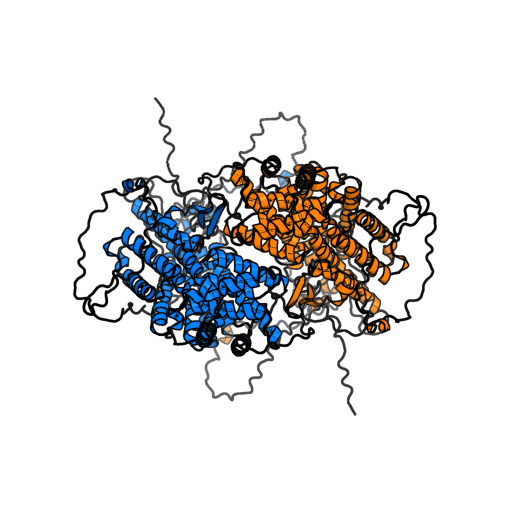1589 C C . TYR A 1 201 ? 17.172 0.374 15.305 1 84.56 201 TYR A C 1
ATOM 1591 O O . TYR A 1 201 ? 17.172 -0.817 15.625 1 84.56 201 TYR A O 1
ATOM 1599 N N . ARG A 1 202 ? 18.203 1.219 15.422 1 88.19 202 ARG A N 1
ATOM 1600 C CA . ARG A 1 202 ? 19.438 0.815 16.094 1 88.19 202 ARG A CA 1
ATOM 1601 C C . ARG A 1 202 ? 19.781 1.751 17.25 1 88.19 202 ARG A C 1
ATOM 1603 O O . ARG A 1 202 ? 19.297 2.885 17.297 1 88.19 202 ARG A O 1
ATOM 1610 N N . PRO A 1 203 ? 20.453 1.134 18.109 1 90.38 203 PRO A N 1
ATOM 1611 C CA . PRO A 1 203 ? 20.844 2.02 19.219 1 90.38 203 PRO A CA 1
ATOM 1612 C C . PRO A 1 203 ? 21.672 3.209 18.75 1 90.38 203 PRO A C 1
ATOM 1614 O O . PRO A 1 203 ? 22.344 3.133 17.719 1 90.38 203 PRO A O 1
ATOM 1617 N N . LYS A 1 204 ? 21.672 4.285 19.531 1 94.5 204 LYS A N 1
ATOM 1618 C CA . LYS A 1 204 ? 22.359 5.523 19.188 1 94.5 204 LYS A CA 1
ATOM 1619 C C . LYS A 1 204 ? 23.859 5.285 18.984 1 94.5 204 LYS A C 1
ATOM 1621 O O . LYS A 1 204 ? 24.469 5.852 18.078 1 94.5 204 LYS A O 1
ATOM 1626 N N . MET A 1 205 ? 24.375 4.418 19.812 1 93.56 205 MET A N 1
ATOM 1627 C CA . MET A 1 205 ? 25.812 4.129 19.766 1 93.56 205 MET A CA 1
ATOM 1628 C C . MET A 1 205 ? 26.188 3.549 18.406 1 93.56 205 MET A C 1
ATOM 1630 O O . MET A 1 205 ? 27.297 3.797 17.922 1 93.56 205 MET A O 1
ATOM 1634 N N . TYR A 1 206 ? 25.312 2.871 17.844 1 91.38 206 TYR A N 1
ATOM 1635 C CA . TYR A 1 206 ? 25.562 2.275 16.531 1 91.38 206 TYR A CA 1
ATOM 1636 C C . TYR A 1 206 ? 25.797 3.352 15.477 1 91.38 206 TYR A C 1
ATOM 1638 O O . TYR A 1 206 ? 26.703 3.242 14.664 1 91.38 206 TYR A O 1
ATOM 1646 N N . TYR A 1 207 ? 25.047 4.375 15.508 1 93.81 207 TYR A N 1
ATOM 1647 C CA . TYR A 1 207 ? 25.156 5.457 14.539 1 93.81 207 TYR A CA 1
ATOM 1648 C C . TYR A 1 207 ? 26.453 6.227 14.719 1 93.81 207 TYR A C 1
ATOM 1650 O O . TYR A 1 207 ? 27.109 6.602 13.742 1 93.81 207 TYR A O 1
ATOM 1658 N N . GLU A 1 208 ? 26.781 6.406 15.93 1 95.06 208 GLU A N 1
ATOM 1659 C CA . GLU A 1 208 ? 28.031 7.102 16.234 1 95.06 208 GLU A CA 1
ATOM 1660 C C . GLU A 1 208 ? 29.234 6.301 15.75 1 95.06 208 GLU A C 1
ATOM 1662 O O . GLU A 1 208 ? 30.188 6.867 15.203 1 95.06 208 GLU A O 1
ATOM 1667 N N . GLN A 1 209 ? 29.141 5.055 15.945 1 93 209 GLN A N 1
ATOM 1668 C CA . GLN A 1 209 ? 30.219 4.184 15.477 1 93 209 GLN A CA 1
ATOM 1669 C C . GLN A 1 209 ? 30.297 4.188 13.953 1 93 209 GLN A C 1
ATOM 1671 O O . GLN A 1 209 ? 31.406 4.199 13.391 1 93 209 GLN A O 1
ATOM 1676 N N . CYS A 1 210 ? 29.156 4.129 13.359 1 92.38 210 CYS A N 1
ATOM 1677 C CA . CYS A 1 210 ? 29.141 4.16 11.906 1 92.38 210 CYS A CA 1
ATOM 1678 C C . CYS A 1 210 ? 29.734 5.453 11.375 1 92.38 210 CYS A C 1
ATOM 1680 O O . CYS A 1 210 ? 30.438 5.445 10.359 1 92.38 210 CYS A O 1
ATOM 1682 N N . LEU A 1 211 ? 29.469 6.574 12.055 1 93.5 211 LEU A N 1
ATOM 1683 C CA . LEU A 1 211 ? 30.031 7.855 11.641 1 93.5 211 LEU A CA 1
ATOM 1684 C C . LEU A 1 211 ? 31.562 7.836 11.758 1 93.5 211 LEU A C 1
ATOM 1686 O O . LEU A 1 211 ? 32.25 8.305 10.859 1 93.5 211 LEU A O 1
ATOM 1690 N N . ASN A 1 212 ? 32 7.293 12.836 1 91.06 212 ASN A N 1
ATOM 1691 C CA . ASN A 1 212 ? 33.438 7.199 13.031 1 91.06 212 ASN A CA 1
ATOM 1692 C C . ASN A 1 212 ? 34.094 6.344 11.945 1 91.06 212 ASN A C 1
ATOM 1694 O O . ASN A 1 212 ? 35.188 6.684 11.453 1 91.06 212 ASN A O 1
ATOM 1698 N N . ARG A 1 213 ? 33.438 5.312 11.594 1 89.38 213 ARG A N 1
ATOM 1699 C CA . ARG A 1 213 ? 33.969 4.426 10.562 1 89.38 213 ARG A CA 1
ATOM 1700 C C . ARG A 1 213 ? 33.938 5.102 9.195 1 89.38 213 ARG A C 1
ATOM 1702 O O . ARG A 1 213 ? 34.812 4.863 8.359 1 89.38 213 ARG A O 1
ATOM 1709 N N . LEU A 1 214 ? 32.938 5.859 8.984 1 88.44 214 LEU A N 1
ATOM 1710 C CA . LEU A 1 214 ? 32.781 6.574 7.715 1 88.44 214 LEU A CA 1
ATOM 1711 C C . LEU A 1 214 ? 33.969 7.516 7.492 1 88.44 214 LEU A C 1
ATOM 1713 O O . LEU A 1 214 ? 34.406 7.723 6.355 1 88.44 214 LEU A O 1
ATOM 1717 N N . TYR A 1 215 ? 34.469 8.094 8.523 1 87.56 215 TYR A N 1
ATOM 1718 C CA . TYR A 1 215 ? 35.531 9.078 8.414 1 87.56 215 TYR A CA 1
ATOM 1719 C C . TYR A 1 215 ? 36.875 8.445 8.734 1 87.56 215 TYR A C 1
ATOM 1721 O O . TYR A 1 215 ? 37.906 9.117 8.68 1 87.56 215 TYR A O 1
ATOM 1729 N N . SER A 1 216 ? 36.719 7.141 9 1 82.06 216 SER A N 1
ATOM 1730 C CA . SER A 1 216 ? 37.969 6.461 9.297 1 82.06 216 SER A CA 1
ATOM 1731 C C . SER A 1 216 ? 38.688 6.07 8.016 1 82.06 216 SER A C 1
ATOM 1733 O O . SER A 1 216 ? 38.062 5.754 7.004 1 82.06 216 SER A O 1
ATOM 1735 N N . SER A 1 217 ? 39.906 6.32 7.836 1 68 217 SER A N 1
ATOM 1736 C CA . SER A 1 217 ? 40.781 6.082 6.676 1 68 217 SER A CA 1
ATOM 1737 C C . SER A 1 217 ? 41.125 4.605 6.539 1 68 217 SER A C 1
ATOM 1739 O O . SER A 1 217 ? 41.75 4.195 5.562 1 68 217 SER A O 1
ATOM 1741 N N . SER A 1 218 ? 40.625 3.793 7.398 1 65.88 218 SER A N 1
ATOM 1742 C CA . SER A 1 218 ? 41.062 2.402 7.293 1 65.88 218 SER A CA 1
ATOM 1743 C C . SER A 1 218 ? 40.281 1.659 6.219 1 65.88 218 SER A C 1
ATOM 1745 O O . SER A 1 218 ? 39.031 1.76 6.156 1 65.88 218 SER A O 1
ATOM 1747 N N . PRO A 1 219 ? 40.938 1.141 5.199 1 59.81 219 PRO A N 1
ATOM 1748 C CA . PRO A 1 219 ? 40.312 0.437 4.074 1 59.81 219 PRO A CA 1
ATOM 1749 C C . PRO A 1 219 ? 39.438 -0.734 4.516 1 59.81 219 PRO A C 1
ATOM 1751 O O . PRO A 1 219 ? 38.562 -1.164 3.775 1 59.81 219 PRO A O 1
ATOM 1754 N N . THR A 1 220 ? 39.75 -1.392 5.629 1 55.44 220 THR A N 1
ATOM 1755 C CA . THR A 1 220 ? 39.125 -2.641 6.039 1 55.44 220 THR A CA 1
ATOM 1756 C C . THR A 1 220 ? 37.75 -2.379 6.645 1 55.44 220 THR A C 1
ATOM 1758 O O . THR A 1 220 ? 36.969 -3.305 6.809 1 55.44 220 THR A O 1
ATOM 1761 N N . GLU A 1 221 ? 37.531 -1.193 6.977 1 62.72 221 GLU A N 1
ATOM 1762 C CA . GLU A 1 221 ? 36.344 -0.979 7.773 1 62.72 221 GLU A CA 1
ATOM 1763 C C . GLU A 1 221 ? 35.281 -0.216 6.98 1 62.72 221 GLU A C 1
ATOM 1765 O O . GLU A 1 221 ? 34.656 0.708 7.5 1 62.72 221 GLU A O 1
ATOM 1770 N N . HIS A 1 222 ? 35.094 -0.679 5.773 1 73.12 222 HIS A N 1
ATOM 1771 C CA . HIS A 1 222 ? 34.156 0.09 4.977 1 73.12 222 HIS A CA 1
ATOM 1772 C C . HIS A 1 222 ? 32.719 -0.322 5.277 1 73.12 222 HIS A C 1
ATOM 1774 O O . HIS A 1 222 ? 32.438 -1.51 5.434 1 73.12 222 HIS A O 1
ATOM 1780 N N . LEU A 1 223 ? 31.984 0.769 5.605 1 80.12 223 LEU A N 1
ATOM 1781 C CA . LEU A 1 223 ? 30.547 0.568 5.793 1 80.12 223 LEU A CA 1
ATOM 1782 C C . LEU A 1 223 ? 29.891 0.07 4.508 1 80.12 223 LEU A C 1
ATOM 1784 O O . LEU A 1 223 ? 30.281 0.483 3.41 1 80.12 223 LEU A O 1
ATOM 1788 N N . ASP A 1 224 ? 29.094 -0.878 4.691 1 78.31 224 ASP A N 1
ATOM 1789 C CA . ASP A 1 224 ? 28.312 -1.293 3.525 1 78.31 224 ASP A CA 1
ATOM 1790 C C . ASP A 1 224 ? 27.5 -0.131 2.969 1 78.31 224 ASP A C 1
ATOM 1792 O O . ASP A 1 224 ? 27.25 0.848 3.674 1 78.31 224 ASP A O 1
ATOM 1796 N N . ALA A 1 225 ? 27.141 -0.21 1.743 1 78.31 225 ALA A N 1
ATOM 1797 C CA . ALA A 1 225 ? 26.469 0.868 1.02 1 78.31 225 ALA A CA 1
ATOM 1798 C C . ALA A 1 225 ? 25.156 1.254 1.699 1 78.31 225 ALA A C 1
ATOM 1800 O O . ALA A 1 225 ? 24.812 2.436 1.767 1 78.31 225 ALA A O 1
ATOM 1801 N N . LEU A 1 226 ? 24.469 0.347 2.234 1 79.81 226 LEU A N 1
ATOM 1802 C CA . LEU A 1 226 ? 23.172 0.617 2.846 1 79.81 226 LEU A CA 1
ATOM 1803 C C . LEU A 1 226 ? 23.344 1.336 4.18 1 79.81 226 LEU A C 1
ATOM 1805 O O . LEU A 1 226 ? 22.609 2.279 4.477 1 79.81 226 LEU A O 1
ATOM 1809 N N . THR A 1 227 ? 24.281 0.865 4.898 1 83.88 227 THR A N 1
ATOM 1810 C CA . THR A 1 227 ? 24.562 1.515 6.176 1 83.88 227 THR A CA 1
ATOM 1811 C C . THR A 1 227 ? 25.047 2.943 5.961 1 83.88 227 THR A C 1
ATOM 1813 O O . THR A 1 227 ? 24.656 3.855 6.691 1 83.88 227 THR A O 1
ATOM 1816 N N . ARG A 1 228 ? 25.859 3.062 5 1 86.06 228 ARG A N 1
ATOM 1817 C CA . ARG A 1 228 ? 26.344 4.395 4.656 1 86.06 228 ARG A CA 1
ATOM 1818 C C . ARG A 1 228 ? 25.188 5.316 4.266 1 86.06 228 ARG A C 1
ATOM 1820 O O . ARG A 1 228 ? 25.141 6.473 4.691 1 86.06 228 ARG A O 1
ATOM 1827 N N . ALA A 1 229 ? 24.266 4.82 3.479 1 86.75 229 ALA A N 1
ATOM 1828 C CA . ALA A 1 229 ? 23.109 5.602 3.037 1 86.75 229 ALA A CA 1
ATOM 1829 C C . ALA A 1 229 ? 22.25 6.027 4.223 1 86.75 229 ALA A C 1
ATOM 1831 O O . ALA A 1 229 ? 21.75 7.152 4.262 1 86.75 229 ALA A O 1
ATOM 1832 N N . ILE A 1 230 ? 22.109 5.184 5.168 1 88.69 230 ILE A N 1
ATOM 1833 C CA . ILE A 1 230 ? 21.297 5.461 6.344 1 88.69 230 ILE A CA 1
ATOM 1834 C C . ILE A 1 230 ? 21.906 6.613 7.137 1 88.69 230 ILE A C 1
ATOM 1836 O O . ILE A 1 230 ? 21.203 7.543 7.531 1 88.69 230 ILE A O 1
ATOM 1840 N N . VAL A 1 231 ? 23.172 6.555 7.301 1 91.56 231 VAL A N 1
ATOM 1841 C CA . VAL A 1 231 ? 23.859 7.578 8.078 1 91.56 231 VAL A CA 1
ATOM 1842 C C . VAL A 1 231 ? 23.828 8.906 7.324 1 91.56 231 VAL A C 1
ATOM 1844 O O . VAL A 1 231 ? 23.578 9.961 7.918 1 91.56 231 VAL A O 1
ATOM 1847 N N . LEU A 1 232 ? 24.031 8.844 6.062 1 92.31 232 LEU A N 1
ATOM 1848 C CA . LEU A 1 232 ? 24 10.055 5.254 1 92.31 232 LEU A CA 1
ATOM 1849 C C . LEU A 1 232 ? 22.609 10.68 5.246 1 92.31 232 LEU A C 1
ATOM 1851 O O . LEU A 1 232 ? 22.469 11.898 5.324 1 92.31 232 LEU A O 1
ATOM 1855 N N . LEU A 1 233 ? 21.594 9.867 5.199 1 92.81 233 LEU A N 1
ATOM 1856 C CA . LEU A 1 233 ? 20.234 10.367 5.188 1 92.81 233 LEU A CA 1
ATOM 1857 C C . LEU A 1 233 ? 19.859 10.984 6.535 1 92.81 233 LEU A C 1
ATOM 1859 O O . LEU A 1 233 ? 19.141 11.984 6.594 1 92.81 233 LEU A O 1
ATOM 1863 N N . ALA A 1 234 ? 20.328 10.32 7.539 1 94.31 234 ALA A N 1
ATOM 1864 C CA . ALA A 1 234 ? 20.109 10.883 8.867 1 94.31 234 ALA A CA 1
ATOM 1865 C C . ALA A 1 234 ? 20.688 12.281 8.977 1 94.31 234 ALA A C 1
ATOM 1867 O O . ALA A 1 234 ? 20.016 13.211 9.43 1 94.31 234 ALA A O 1
ATOM 1868 N N . MET A 1 235 ? 21.875 12.422 8.484 1 95.44 235 MET A N 1
ATOM 1869 C CA . MET A 1 235 ? 22.547 13.719 8.531 1 95.44 235 MET A CA 1
ATOM 1870 C C . MET A 1 235 ? 21.875 14.719 7.594 1 95.44 235 MET A C 1
ATOM 1872 O O . MET A 1 235 ? 21.719 15.891 7.934 1 95.44 235 MET A O 1
ATOM 1876 N N . ALA A 1 236 ? 21.469 14.219 6.449 1 94.56 236 ALA A N 1
ATOM 1877 C CA . ALA A 1 236 ? 20.797 15.086 5.48 1 94.56 236 ALA A CA 1
ATOM 1878 C C . ALA A 1 236 ? 19.516 15.68 6.07 1 94.56 236 ALA A C 1
ATOM 1880 O O . ALA A 1 236 ? 19.266 16.875 5.941 1 94.56 236 ALA A O 1
ATOM 1881 N N . THR A 1 237 ? 18.734 14.914 6.75 1 95.06 237 THR A N 1
ATOM 1882 C CA . THR A 1 237 ? 17.469 15.352 7.32 1 95.06 237 THR A CA 1
ATOM 1883 C C . THR A 1 237 ? 17.688 16.359 8.438 1 95.06 237 THR A C 1
ATOM 1885 O O . THR A 1 237 ? 16.984 17.375 8.516 1 95.06 237 THR A O 1
ATOM 1888 N N . ALA A 1 238 ? 18.672 16.094 9.203 1 95.38 238 ALA A N 1
ATOM 1889 C CA . ALA A 1 238 ? 18.938 16.953 10.344 1 95.38 238 ALA A CA 1
ATOM 1890 C C . ALA A 1 238 ? 19.531 18.297 9.891 1 95.38 238 ALA A C 1
ATOM 1892 O O . ALA A 1 238 ? 19.359 19.312 10.562 1 95.38 238 ALA A O 1
ATOM 1893 N N . ALA A 1 239 ? 20.172 18.328 8.758 1 94.44 239 ALA A N 1
ATOM 1894 C CA . ALA A 1 239 ? 20.812 19.531 8.25 1 94.44 239 ALA A CA 1
ATOM 1895 C C . ALA A 1 239 ? 19.781 20.562 7.785 1 94.44 239 ALA A C 1
ATOM 1897 O O . ALA A 1 239 ? 20.047 21.766 7.82 1 94.44 239 ALA A O 1
ATOM 1898 N N . LEU A 1 240 ? 18.641 20.172 7.457 1 92.19 240 LEU A N 1
ATOM 1899 C CA . LEU A 1 240 ? 17.641 21.016 6.797 1 92.19 240 LEU A CA 1
ATOM 1900 C C . LEU A 1 240 ? 17.172 22.125 7.727 1 92.19 240 LEU A C 1
ATOM 1902 O O . LEU A 1 240 ? 16.812 23.203 7.273 1 92.19 240 LEU A O 1
ATOM 1906 N N . GLY A 1 241 ? 17.188 21.859 9 1 89.12 241 GLY A N 1
ATOM 1907 C CA . GLY A 1 241 ? 16.688 22.828 9.953 1 89.12 241 GLY A CA 1
ATOM 1908 C C . GLY A 1 241 ? 17.766 23.781 10.461 1 89.12 241 GLY A C 1
ATOM 1909 O O . GLY A 1 241 ? 17.5 24.672 11.258 1 89.12 241 GLY A O 1
ATOM 1910 N N . THR A 1 242 ? 18.922 23.594 9.969 1 89.94 242 THR A N 1
ATOM 1911 C CA . THR A 1 242 ? 20.047 24.391 10.453 1 89.94 242 THR A CA 1
ATOM 1912 C C . THR A 1 242 ? 20.438 25.453 9.43 1 89.94 242 THR A C 1
ATOM 1914 O O . THR A 1 242 ? 19.828 25.562 8.367 1 89.94 242 THR A O 1
ATOM 1917 N N . GLU A 1 243 ? 21.453 26.203 9.828 1 87.75 243 GLU A N 1
ATOM 1918 C CA . GLU A 1 243 ? 21.969 27.234 8.914 1 87.75 243 GLU A CA 1
ATOM 1919 C C . GLU A 1 243 ? 22.719 26.594 7.75 1 87.75 243 GLU A C 1
ATOM 1921 O O . GLU A 1 243 ? 22.875 27.219 6.695 1 87.75 243 GLU A O 1
ATOM 1926 N N . HIS A 1 244 ? 23.094 25.344 7.957 1 90 244 HIS A N 1
ATOM 1927 C CA . HIS A 1 244 ? 23.828 24.609 6.918 1 90 244 HIS A CA 1
ATOM 1928 C C . HIS A 1 244 ? 22.891 23.719 6.121 1 90 244 HIS A C 1
ATOM 1930 O O . HIS A 1 244 ? 23.219 22.562 5.844 1 90 244 HIS A O 1
ATOM 1936 N N . PHE A 1 245 ? 21.719 24.203 5.77 1 89.75 245 PHE A N 1
ATOM 1937 C CA . PHE A 1 245 ? 20.641 23.422 5.164 1 89.75 245 PHE A CA 1
ATOM 1938 C C . PHE A 1 245 ? 21.047 22.922 3.787 1 89.75 245 PHE A C 1
ATOM 1940 O O . PHE A 1 245 ? 20.547 21.891 3.32 1 89.75 245 PHE A O 1
ATOM 1947 N N . ALA A 1 246 ? 22 23.516 3.109 1 86.81 246 ALA A N 1
ATOM 1948 C CA . ALA A 1 246 ? 22.422 23.141 1.762 1 86.81 246 ALA A CA 1
ATOM 1949 C C . ALA A 1 246 ? 23.047 21.75 1.749 1 86.81 246 ALA A C 1
ATOM 1951 O O . ALA A 1 246 ? 22.953 21.031 0.755 1 86.81 246 ALA A O 1
ATOM 1952 N N . TRP A 1 247 ? 23.625 21.453 2.906 1 90 247 TRP A N 1
ATOM 1953 C CA . TRP A 1 247 ? 24.234 20.125 3.012 1 90 247 TRP A CA 1
ATOM 1954 C C . TRP A 1 247 ? 23.172 19.031 2.955 1 90 247 TRP A C 1
ATOM 1956 O O . TRP A 1 247 ? 23.469 17.891 2.574 1 90 247 TRP A O 1
ATOM 1966 N N . GLY A 1 248 ? 21.953 19.359 3.395 1 91.81 248 GLY A N 1
ATOM 1967 C CA . GLY A 1 248 ? 20.875 18.391 3.301 1 91.81 248 GLY A CA 1
ATOM 1968 C C . GLY A 1 248 ? 20.641 17.906 1.885 1 91.81 248 GLY A C 1
ATOM 1969 O O . GLY A 1 248 ? 20.547 16.703 1.643 1 91.81 248 GLY A O 1
ATOM 1970 N N . ASP A 1 249 ? 20.703 18.719 0.949 1 87.5 249 ASP A N 1
ATOM 1971 C CA . ASP A 1 249 ? 20.469 18.375 -0.449 1 87.5 249 ASP A CA 1
ATOM 1972 C C . ASP A 1 249 ? 21.641 17.609 -1.041 1 87.5 249 ASP A C 1
ATOM 1974 O O . ASP A 1 249 ? 21.453 16.656 -1.792 1 87.5 249 ASP A O 1
ATOM 1978 N N . VAL A 1 250 ? 22.812 18.031 -0.68 1 88.69 250 VAL A N 1
ATOM 1979 C CA . VAL A 1 250 ? 24.016 17.406 -1.21 1 88.69 250 VAL A CA 1
ATOM 1980 C C . VAL A 1 250 ? 24.078 15.938 -0.761 1 88.69 250 VAL A C 1
ATOM 1982 O O . VAL A 1 250 ? 24.312 15.047 -1.572 1 88.69 250 VAL A O 1
ATOM 1985 N N . LEU A 1 251 ? 23.844 15.781 0.508 1 90.88 251 LEU A N 1
ATOM 1986 C CA . LEU A 1 251 ? 23.906 14.43 1.055 1 90.88 251 LEU A CA 1
ATOM 1987 C C . LEU A 1 251 ? 22.797 13.555 0.489 1 90.88 251 LEU A C 1
ATOM 1989 O O . LEU A 1 251 ? 23.016 12.383 0.175 1 90.88 251 LEU A O 1
ATOM 1993 N N . PHE A 1 252 ? 21.656 14.117 0.366 1 89.94 252 PHE A N 1
ATOM 1994 C CA . PHE A 1 252 ? 20.516 13.375 -0.167 1 89.94 252 PHE A CA 1
ATOM 1995 C C . PHE A 1 252 ? 20.781 12.93 -1.601 1 89.94 252 PHE A C 1
ATOM 1997 O O . PHE A 1 252 ? 20.5 11.789 -1.963 1 89.94 252 PHE A O 1
ATOM 2004 N N . GLU A 1 253 ? 21.328 13.773 -2.416 1 85.38 253 GLU A N 1
ATOM 2005 C CA . GLU A 1 253 ? 21.609 13.453 -3.812 1 85.38 253 GLU A CA 1
ATOM 2006 C C . GLU A 1 253 ? 22.688 12.383 -3.924 1 85.38 253 GLU A C 1
ATOM 2008 O O . GLU A 1 253 ? 22.656 11.547 -4.828 1 85.38 253 GLU A O 1
ATOM 2013 N N . ARG A 1 254 ? 23.578 12.461 -3.039 1 84.56 254 ARG A N 1
ATOM 2014 C CA . ARG A 1 254 ? 24.625 11.445 -3.023 1 84.56 254 ARG A CA 1
ATOM 2015 C C . ARG A 1 254 ? 24.047 10.07 -2.719 1 84.56 254 ARG A C 1
ATOM 2017 O O . ARG A 1 254 ? 24.453 9.07 -3.316 1 84.56 254 ARG A O 1
ATOM 2024 N N . VAL A 1 255 ? 23.109 10.039 -1.789 1 86.62 255 VAL A N 1
ATOM 2025 C CA . VAL A 1 255 ? 22.469 8.773 -1.436 1 86.62 255 VAL A CA 1
ATOM 2026 C C . VAL A 1 255 ? 21.625 8.273 -2.602 1 86.62 255 VAL A C 1
ATOM 2028 O O . VAL A 1 255 ? 21.656 7.09 -2.943 1 86.62 255 VAL A O 1
ATOM 2031 N N . LYS A 1 256 ? 20.859 9.094 -3.207 1 79.94 256 LYS A N 1
ATOM 2032 C CA . LYS A 1 256 ? 20 8.727 -4.328 1 79.94 256 LYS A CA 1
ATOM 2033 C C . LYS A 1 256 ? 20.812 8.125 -5.469 1 79.94 256 LYS A C 1
ATOM 2035 O O . LYS A 1 256 ? 20.406 7.141 -6.082 1 79.94 256 LYS A O 1
ATOM 2040 N N . ALA A 1 257 ? 21.922 8.656 -5.707 1 75.38 257 ALA A N 1
ATOM 2041 C CA . ALA A 1 257 ? 22.812 8.195 -6.777 1 75.38 257 ALA A CA 1
ATOM 2042 C C . ALA A 1 257 ? 23.406 6.832 -6.441 1 75.38 257 ALA A C 1
ATOM 2044 O O . ALA A 1 257 ? 23.578 5.988 -7.324 1 75.38 257 ALA A O 1
ATOM 2045 N N . SER A 1 258 ? 23.656 6.621 -5.176 1 76.06 258 SER A N 1
ATOM 2046 C CA . SER A 1 258 ? 24.328 5.395 -4.758 1 76.06 258 SER A CA 1
ATOM 2047 C C . SER A 1 258 ? 23.359 4.227 -4.672 1 76.06 258 SER A C 1
ATOM 2049 O O . SER A 1 258 ? 23.75 3.066 -4.777 1 76.06 258 SER A O 1
ATOM 2051 N N . LEU A 1 259 ? 22.062 4.48 -4.496 1 74.94 259 LEU A N 1
ATOM 2052 C CA . LEU A 1 259 ? 21.125 3.404 -4.219 1 74.94 259 LEU A CA 1
ATOM 2053 C C . LEU A 1 259 ? 20.328 3.047 -5.469 1 74.94 259 LEU A C 1
ATOM 2055 O O . LEU A 1 259 ? 19.438 2.191 -5.422 1 74.94 259 LEU A O 1
ATOM 2059 N N . THR A 1 260 ? 20.609 3.531 -6.578 1 66.75 260 THR A N 1
ATOM 2060 C CA . THR A 1 260 ? 19.922 3.207 -7.82 1 66.75 260 THR A CA 1
ATOM 2061 C C . THR A 1 260 ? 20.016 1.713 -8.117 1 66.75 260 THR A C 1
ATOM 2063 O O . THR A 1 260 ? 19.078 1.122 -8.656 1 66.75 260 THR A O 1
ATOM 2066 N N . ALA A 1 261 ? 21.062 1.104 -7.59 1 62.62 261 ALA A N 1
ATOM 2067 C CA . ALA A 1 261 ? 21.312 -0.308 -7.879 1 62.62 261 ALA A CA 1
ATOM 2068 C C . ALA A 1 261 ? 20.484 -1.203 -6.949 1 62.62 261 ALA A C 1
ATOM 2070 O O . ALA A 1 261 ? 20.328 -2.398 -7.211 1 62.62 261 ALA A O 1
ATOM 2071 N N . PHE A 1 262 ? 19.844 -0.603 -5.898 1 62.78 262 PHE A N 1
ATOM 2072 C CA . PHE A 1 262 ? 19.203 -1.43 -4.879 1 62.78 262 PHE A CA 1
ATOM 2073 C C . PHE A 1 262 ? 17.703 -1.198 -4.855 1 62.78 262 PHE A C 1
ATOM 2075 O O . PHE A 1 262 ? 17.047 -1.373 -3.82 1 62.78 262 PHE A O 1
ATOM 2082 N N . ASP A 1 263 ? 17.172 -0.852 -5.902 1 61.44 263 ASP A N 1
ATOM 2083 C CA . ASP A 1 263 ? 15.75 -0.482 -5.938 1 61.44 263 ASP A CA 1
ATOM 2084 C C . ASP A 1 263 ? 14.867 -1.645 -5.492 1 61.44 263 ASP A C 1
ATOM 2086 O O . ASP A 1 263 ? 13.852 -1.437 -4.832 1 61.44 263 ASP A O 1
ATOM 2090 N N . ASP A 1 264 ? 15.359 -2.795 -5.691 1 58.69 264 ASP A N 1
ATOM 2091 C CA . ASP A 1 264 ? 14.492 -3.93 -5.387 1 58.69 264 ASP A CA 1
ATOM 2092 C C . ASP A 1 264 ? 14.828 -4.531 -4.027 1 58.69 264 ASP A C 1
ATOM 2094 O O . ASP A 1 264 ? 14.172 -5.469 -3.572 1 58.69 264 ASP A O 1
ATOM 2098 N N . VAL A 1 265 ? 15.859 -3.943 -3.438 1 59.03 265 VAL A N 1
ATOM 2099 C CA . VAL A 1 265 ? 16.266 -4.5 -2.15 1 59.03 265 VAL A CA 1
ATOM 2100 C C . VAL A 1 265 ? 15.438 -3.865 -1.032 1 59.03 265 VAL A C 1
ATOM 2102 O O . VAL A 1 265 ? 15.266 -2.645 -0.997 1 59.03 265 VAL A O 1
ATOM 2105 N N . VAL A 1 266 ? 14.82 -4.762 -0.332 1 55.53 266 VAL A N 1
ATOM 2106 C CA . VAL A 1 266 ? 14.023 -4.32 0.807 1 55.53 266 VAL A CA 1
ATOM 2107 C C . VAL A 1 266 ? 14.922 -3.645 1.837 1 55.53 266 VAL A C 1
ATOM 2109 O O . VAL A 1 266 ? 15.789 -4.289 2.432 1 55.53 266 VAL A O 1
ATOM 2112 N N . ASN A 1 267 ? 14.969 -2.344 1.797 1 61.69 267 ASN A N 1
ATOM 2113 C CA . ASN A 1 267 ? 15.852 -1.646 2.727 1 61.69 267 ASN A CA 1
ATOM 2114 C C . ASN A 1 267 ? 15.109 -0.559 3.496 1 61.69 267 ASN A C 1
ATOM 2116 O O . ASN A 1 267 ? 14.102 -0.031 3.021 1 61.69 267 ASN A O 1
ATOM 2120 N N . LEU A 1 268 ? 15.477 -0.43 4.762 1 62.5 268 LEU A N 1
ATOM 2121 C CA . LEU A 1 268 ? 14.953 0.544 5.715 1 62.5 268 LEU A CA 1
ATOM 2122 C C . LEU A 1 268 ? 15.148 1.967 5.199 1 62.5 268 LEU A C 1
ATOM 2124 O O . LEU A 1 268 ? 14.492 2.896 5.664 1 62.5 268 LEU A O 1
ATOM 2128 N N . GLN A 1 269 ? 15.836 2.119 4.184 1 66.81 269 GLN A N 1
ATOM 2129 C CA . GLN A 1 269 ? 16.203 3.439 3.686 1 66.81 269 GLN A CA 1
ATOM 2130 C C . GLN A 1 269 ? 14.992 4.188 3.148 1 66.81 269 GLN A C 1
ATOM 2132 O O . GLN A 1 269 ? 14.961 5.422 3.16 1 66.81 269 GLN A O 1
ATOM 2137 N N . THR A 1 270 ? 14.039 3.43 2.83 1 73.69 270 THR A N 1
ATOM 2138 C CA . THR A 1 270 ? 12.883 4.074 2.219 1 73.69 270 THR A CA 1
ATOM 2139 C C . THR A 1 270 ? 12.133 4.918 3.244 1 73.69 270 THR A C 1
ATOM 2141 O O . THR A 1 270 ? 11.586 5.973 2.91 1 73.69 270 THR A O 1
ATOM 2144 N N . MET A 1 271 ? 12.188 4.594 4.438 1 83.06 271 MET A N 1
ATOM 2145 C CA . MET A 1 271 ? 11.531 5.371 5.484 1 83.06 271 MET A CA 1
ATOM 2146 C C . MET A 1 271 ? 12.281 6.672 5.742 1 83.06 271 MET A C 1
ATOM 2148 O O . MET A 1 271 ? 11.672 7.711 6.004 1 83.06 271 MET A O 1
ATOM 2152 N N . LEU A 1 272 ? 13.523 6.539 5.637 1 88.38 272 LEU A N 1
ATOM 2153 C CA . LEU A 1 272 ? 14.344 7.73 5.844 1 88.38 272 LEU A CA 1
ATOM 2154 C C . LEU A 1 272 ? 14.164 8.719 4.699 1 88.38 272 LEU A C 1
ATOM 2156 O O . LEU A 1 272 ? 14.219 9.93 4.91 1 88.38 272 LEU A O 1
ATOM 2160 N N . TYR A 1 273 ? 13.93 8.188 3.504 1 88 273 TYR A N 1
ATOM 2161 C CA . TYR A 1 273 ? 13.578 9.055 2.385 1 88 273 TYR A CA 1
ATOM 2162 C C . TYR A 1 273 ? 12.305 9.836 2.674 1 88 273 TYR A C 1
ATOM 2164 O O . TYR A 1 273 ? 12.234 11.039 2.408 1 88 273 TYR A O 1
ATOM 2172 N N . ALA A 1 274 ? 11.391 9.133 3.223 1 92.19 274 ALA A N 1
ATOM 2173 C CA . ALA A 1 274 ? 10.109 9.766 3.535 1 92.19 274 ALA A CA 1
ATOM 2174 C C . ALA A 1 274 ? 10.281 10.875 4.574 1 92.19 274 ALA A C 1
ATOM 2176 O O . ALA A 1 274 ? 9.672 11.938 4.465 1 92.19 274 ALA A O 1
ATOM 2177 N N . ASN A 1 275 ? 11.102 10.617 5.492 1 92.88 275 ASN A N 1
ATOM 2178 C CA . ASN A 1 275 ? 11.352 11.617 6.527 1 92.88 275 ASN A CA 1
ATOM 2179 C C . ASN A 1 275 ? 12 12.867 5.949 1 92.88 275 ASN A C 1
ATOM 2181 O O . ASN A 1 275 ? 11.664 13.984 6.344 1 92.88 275 ASN A O 1
ATOM 2185 N N . TYR A 1 276 ? 12.984 12.68 5.113 1 93.88 276 TYR A N 1
ATOM 2186 C CA . TYR A 1 276 ? 13.633 13.805 4.457 1 93.88 276 TYR A CA 1
ATOM 2187 C C . TYR A 1 276 ? 12.625 14.633 3.668 1 93.88 276 TYR A C 1
ATOM 2189 O O . TYR A 1 276 ? 12.625 15.867 3.75 1 93.88 276 TYR A O 1
ATOM 2197 N N . GLN A 1 277 ? 11.773 13.93 2.932 1 92.44 277 GLN A N 1
ATOM 2198 C CA . GLN A 1 277 ? 10.773 14.617 2.123 1 92.44 277 GLN A CA 1
ATOM 2199 C C . GLN A 1 277 ? 9.758 15.344 3.002 1 92.44 277 GLN A C 1
ATOM 2201 O O . GLN A 1 277 ? 9.25 16.406 2.631 1 92.44 277 GLN A O 1
ATOM 2206 N N . ASN A 1 278 ? 9.438 14.742 4.113 1 93.38 278 ASN A N 1
ATOM 2207 C CA . ASN A 1 278 ? 8.523 15.375 5.055 1 93.38 278 ASN A CA 1
ATOM 2208 C C . ASN A 1 278 ? 9.07 16.703 5.555 1 93.38 278 ASN A C 1
ATOM 2210 O O . ASN A 1 278 ? 8.328 17.688 5.684 1 93.38 278 ASN A O 1
ATOM 2214 N N . GLU A 1 279 ? 10.336 16.734 5.781 1 93.38 279 GLU A N 1
ATOM 2215 C CA . GLU A 1 279 ? 10.992 17.969 6.234 1 93.38 279 GLU A CA 1
ATOM 2216 C C . GLU A 1 279 ? 11.07 19 5.113 1 93.38 279 GLU A C 1
ATOM 2218 O O . GLU A 1 279 ? 11.203 20.188 5.375 1 93.38 279 GLU A O 1
ATOM 2223 N N . GLN A 1 280 ? 10.93 18.5 3.91 1 90.81 280 GLN A N 1
ATOM 2224 C CA . GLN A 1 280 ? 10.93 19.391 2.754 1 90.81 280 GLN A CA 1
ATOM 2225 C C . GLN A 1 280 ? 9.508 19.812 2.377 1 90.81 280 GLN A C 1
ATOM 2227 O O . GLN A 1 280 ? 9.305 20.594 1.452 1 90.81 280 GLN A O 1
ATOM 2232 N N . ALA A 1 281 ? 8.516 19.312 3.053 1 91.44 281 ALA A N 1
ATOM 2233 C CA . ALA A 1 281 ? 7.102 19.578 2.818 1 91.44 281 ALA A CA 1
ATOM 2234 C C . ALA A 1 281 ? 6.68 19.156 1.415 1 91.44 281 ALA A C 1
ATOM 2236 O O . ALA A 1 281 ? 6.102 19.953 0.667 1 91.44 281 ALA A O 1
ATOM 2237 N N . ARG A 1 282 ? 7.023 17.984 1.078 1 91.94 282 ARG A N 1
ATOM 2238 C CA . ARG A 1 282 ? 6.59 17.344 -0.161 1 91.94 282 ARG A CA 1
ATOM 2239 C C . ARG A 1 282 ? 5.707 16.141 0.126 1 91.94 282 ARG A C 1
ATOM 2241 O O . ARG A 1 282 ? 6.164 15 0.059 1 91.94 282 ARG A O 1
ATOM 2248 N N . PRO A 1 283 ? 4.445 16.406 0.345 1 93.62 283 PRO A N 1
ATOM 2249 C CA . PRO A 1 283 ? 3.564 15.359 0.855 1 93.62 283 PRO A CA 1
ATOM 2250 C C . PRO A 1 283 ? 3.387 14.211 -0.133 1 93.62 283 PRO A C 1
ATOM 2252 O O . PRO A 1 283 ? 3.309 13.047 0.275 1 93.62 283 PRO A O 1
ATOM 2255 N N . ASN A 1 284 ? 3.311 14.477 -1.392 1 92.19 284 ASN A N 1
ATOM 2256 C CA . ASN A 1 284 ? 3.141 13.398 -2.361 1 92.19 284 ASN A CA 1
ATOM 2257 C C . ASN A 1 284 ? 4.336 12.453 -2.361 1 92.19 284 ASN A C 1
ATOM 2259 O O . ASN A 1 284 ? 4.168 11.234 -2.41 1 92.19 284 ASN A O 1
ATOM 2263 N N . SER A 1 285 ? 5.52 13.008 -2.342 1 91.06 285 SER A N 1
ATOM 2264 C CA . SER A 1 285 ? 6.727 12.188 -2.305 1 91.06 285 SER A CA 1
ATOM 2265 C C . SER A 1 285 ? 6.773 11.328 -1.047 1 91.06 285 SER A C 1
ATOM 2267 O O . SER A 1 285 ? 7.176 10.164 -1.1 1 91.06 285 SER A O 1
ATOM 2269 N N . VAL A 1 286 ? 6.406 11.961 0.06 1 94.44 286 VAL A N 1
ATOM 2270 C CA . VAL A 1 286 ? 6.359 11.203 1.31 1 94.44 286 VAL A CA 1
ATOM 2271 C C . VAL A 1 286 ? 5.418 10.016 1.161 1 94.44 286 VAL A C 1
ATOM 2273 O O . VAL A 1 286 ? 5.766 8.891 1.528 1 94.44 286 VAL A O 1
ATOM 2276 N N . PHE A 1 287 ? 4.254 10.258 0.588 1 95.5 287 PHE A N 1
ATOM 2277 C CA . PHE A 1 287 ? 3.24 9.234 0.408 1 95.5 287 PHE A CA 1
ATOM 2278 C C . PHE A 1 287 ? 3.775 8.086 -0.444 1 95.5 287 PHE A C 1
ATOM 2280 O O . PHE A 1 287 ? 3.578 6.914 -0.114 1 95.5 287 PHE A O 1
ATOM 2287 N N . LEU A 1 288 ? 4.465 8.375 -1.492 1 91.69 288 LEU A N 1
ATOM 2288 C CA . LEU A 1 288 ? 4.992 7.375 -2.408 1 91.69 288 LEU A CA 1
ATOM 2289 C C . LEU A 1 288 ? 6.102 6.562 -1.744 1 91.69 288 LEU A C 1
ATOM 2291 O O . LEU A 1 288 ? 6.121 5.336 -1.842 1 91.69 288 LEU A O 1
ATOM 2295 N N . HIS A 1 289 ? 6.988 7.234 -1.034 1 90.44 289 HIS A N 1
ATOM 2296 C CA . HIS A 1 289 ? 8.102 6.535 -0.393 1 90.44 289 HIS A CA 1
ATOM 2297 C C . HIS A 1 289 ? 7.605 5.656 0.752 1 90.44 289 HIS A C 1
ATOM 2299 O O . HIS A 1 289 ? 8.133 4.562 0.972 1 90.44 289 HIS A O 1
ATOM 2305 N N . LEU A 1 290 ? 6.66 6.184 1.489 1 94.25 290 LEU A N 1
ATOM 2306 C CA . LEU A 1 290 ? 6.094 5.352 2.545 1 94.25 290 LEU A CA 1
ATOM 2307 C C . LEU A 1 290 ? 5.422 4.113 1.961 1 94.25 290 LEU A C 1
ATOM 2309 O O . LEU A 1 290 ? 5.531 3.02 2.521 1 94.25 290 LEU A O 1
ATOM 2313 N N . GLY A 1 291 ? 4.734 4.316 0.863 1 93.12 291 GLY A N 1
ATOM 2314 C CA . GLY A 1 291 ? 4.148 3.172 0.188 1 93.12 291 GLY A CA 1
ATOM 2315 C C . GLY A 1 291 ? 5.168 2.119 -0.198 1 93.12 291 GLY A C 1
ATOM 2316 O O . GLY A 1 291 ? 4.949 0.924 0.019 1 93.12 291 GLY A O 1
ATOM 2317 N N . SER A 1 292 ? 6.242 2.586 -0.772 1 89.81 292 SER A N 1
ATOM 2318 C CA . SER A 1 292 ? 7.316 1.675 -1.148 1 89.81 292 SER A CA 1
ATOM 2319 C C . SER A 1 292 ? 7.898 0.97 0.074 1 89.81 292 SER A C 1
ATOM 2321 O O . SER A 1 292 ? 8.188 -0.227 0.027 1 89.81 292 SER A O 1
ATOM 2323 N N . ALA A 1 293 ? 8.094 1.708 1.104 1 92.06 293 ALA A N 1
ATOM 2324 C CA . ALA A 1 293 ? 8.617 1.129 2.336 1 92.06 293 ALA A CA 1
ATOM 2325 C C . ALA A 1 293 ? 7.684 0.055 2.883 1 92.06 293 ALA A C 1
ATOM 2327 O O . ALA A 1 293 ? 8.133 -0.991 3.354 1 92.06 293 ALA A O 1
ATOM 2328 N N . CYS A 1 294 ? 6.398 0.303 2.842 1 93.62 294 CYS A N 1
ATOM 2329 C CA . CYS A 1 294 ? 5.422 -0.659 3.334 1 93.62 294 CYS A CA 1
ATOM 2330 C C . CYS A 1 294 ? 5.461 -1.946 2.52 1 93.62 294 CYS A C 1
ATOM 2332 O O . CYS A 1 294 ? 5.438 -3.043 3.08 1 93.62 294 CYS A O 1
ATOM 2334 N N . ARG A 1 295 ? 5.527 -1.824 1.227 1 93.12 295 ARG A N 1
ATOM 2335 C CA . ARG A 1 295 ? 5.578 -3.002 0.367 1 93.12 295 ARG A CA 1
ATOM 2336 C C . ARG A 1 295 ? 6.836 -3.822 0.635 1 93.12 295 ARG A C 1
ATOM 2338 O O . ARG A 1 295 ? 6.781 -5.055 0.669 1 93.12 295 ARG A O 1
ATOM 2345 N N . LYS A 1 296 ? 7.91 -3.143 0.797 1 90.38 296 LYS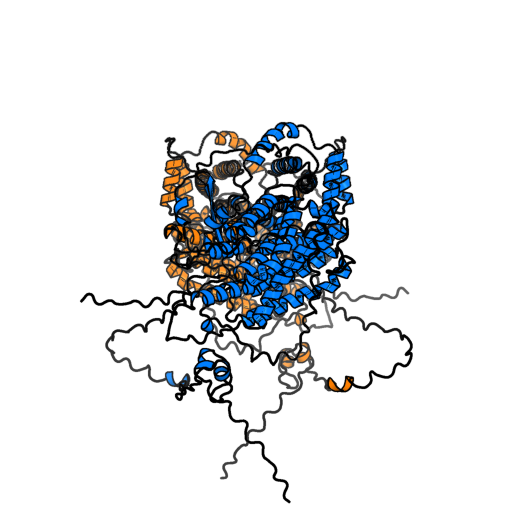 A N 1
ATOM 2346 C CA . LYS A 1 296 ? 9.164 -3.834 1.093 1 90.38 296 LYS A CA 1
ATOM 2347 C C . LYS A 1 296 ? 9.094 -4.539 2.443 1 90.38 296 LYS A C 1
ATOM 2349 O O . LYS A 1 296 ? 9.602 -5.652 2.594 1 90.38 296 LYS A O 1
ATOM 2354 N N . ALA A 1 297 ? 8.531 -3.859 3.404 1 91.5 297 ALA A N 1
ATOM 2355 C CA . ALA A 1 297 ? 8.375 -4.465 4.727 1 91.5 297 ALA A CA 1
ATOM 2356 C C . ALA A 1 297 ? 7.52 -5.727 4.656 1 91.5 297 ALA A C 1
ATOM 2358 O O . ALA A 1 297 ? 7.855 -6.742 5.266 1 91.5 297 ALA A O 1
ATOM 2359 N N . LEU A 1 298 ? 6.449 -5.727 3.91 1 93.06 298 LEU A N 1
ATOM 2360 C CA . LEU A 1 298 ? 5.566 -6.879 3.762 1 93.06 298 LEU A CA 1
ATOM 2361 C C . LEU A 1 298 ? 6.266 -8.008 3.012 1 93.06 298 LEU A C 1
ATOM 2363 O O . LEU A 1 298 ? 6.09 -9.18 3.344 1 93.06 298 LEU A O 1
ATOM 2367 N N . SER A 1 299 ? 7.031 -7.566 2.006 1 91.81 299 SER A N 1
ATOM 2368 C CA . SER A 1 299 ? 7.781 -8.555 1.238 1 91.81 299 SER A CA 1
ATOM 2369 C C . SER A 1 299 ? 8.781 -9.297 2.117 1 91.81 299 SER A C 1
ATOM 2371 O O . SER A 1 299 ? 9.078 -10.469 1.881 1 91.81 299 SER A O 1
ATOM 2373 N N . ALA A 1 300 ? 9.305 -8.586 3.105 1 88.19 300 ALA A N 1
ATOM 2374 C CA . ALA A 1 300 ? 10.297 -9.172 4.008 1 88.19 300 ALA A CA 1
ATOM 2375 C C . ALA A 1 300 ? 9.625 -9.938 5.141 1 88.19 300 ALA A C 1
ATOM 2377 O O . ALA A 1 300 ? 10.289 -10.625 5.918 1 88.19 300 ALA A O 1
ATOM 2378 N N . GLY A 1 301 ? 8.336 -9.805 5.277 1 90.38 301 GLY A N 1
ATOM 2379 C CA . GLY A 1 301 ? 7.594 -10.508 6.312 1 90.38 301 GLY A CA 1
ATOM 2380 C C . GLY A 1 301 ? 7.707 -9.859 7.676 1 90.38 301 GLY A C 1
ATOM 2381 O O . GLY A 1 301 ? 7.57 -10.531 8.703 1 90.38 301 GLY A O 1
ATOM 2382 N N . LEU A 1 302 ? 7.969 -8.547 7.707 1 90.44 302 LEU A N 1
ATOM 2383 C CA . LEU A 1 302 ? 8.164 -7.855 8.984 1 90.44 302 LEU A CA 1
ATOM 2384 C C . LEU A 1 302 ? 6.855 -7.793 9.766 1 90.44 302 LEU A C 1
ATOM 2386 O O . LEU A 1 302 ? 6.863 -7.52 10.969 1 90.44 302 LEU A O 1
ATOM 2390 N N . HIS A 1 303 ? 5.734 -7.953 9.133 1 91.62 303 HIS A N 1
ATOM 2391 C CA . HIS A 1 303 ? 4.434 -7.859 9.781 1 91.62 303 HIS A CA 1
ATOM 2392 C C . HIS A 1 303 ? 4.09 -9.156 10.508 1 91.62 303 HIS A C 1
ATOM 2394 O O . HIS A 1 303 ? 3.049 -9.25 11.164 1 91.62 303 HIS A O 1
ATOM 2400 N N . LYS A 1 304 ? 4.992 -10.078 10.305 1 88.75 304 LYS A N 1
ATOM 2401 C CA . LYS A 1 304 ? 4.832 -11.367 10.984 1 88.75 304 LYS A CA 1
ATOM 2402 C C . LYS A 1 304 ? 6.027 -11.656 11.891 1 88.75 304 LYS A C 1
ATOM 2404 O O . LYS A 1 304 ? 7.152 -11.258 11.594 1 88.75 304 LYS A O 1
ATOM 2409 N N . ASP A 1 305 ? 5.77 -12.336 12.977 1 81.75 305 ASP A N 1
ATOM 2410 C CA . ASP A 1 305 ? 6.875 -12.719 13.852 1 81.75 305 ASP A CA 1
ATOM 2411 C C . ASP A 1 305 ? 7.629 -13.922 13.289 1 81.75 305 ASP A C 1
ATOM 2413 O O . ASP A 1 305 ? 7.051 -14.742 12.57 1 81.75 305 ASP A O 1
ATOM 2417 N N . VAL A 1 306 ? 8.93 -13.867 13.422 1 70.25 306 VAL A N 1
ATOM 2418 C CA . VAL A 1 306 ? 9.773 -14.977 12.977 1 70.25 306 VAL A CA 1
ATOM 2419 C C . VAL A 1 306 ? 9.836 -16.047 14.07 1 70.25 306 VAL A C 1
ATOM 2421 O O . VAL A 1 306 ? 9.797 -15.727 15.258 1 70.25 306 VAL A O 1
ATOM 2424 N N . PRO A 1 307 ? 9.805 -17.281 13.516 1 58.66 307 PRO A N 1
ATOM 2425 C CA . PRO A 1 307 ? 9.906 -18.344 14.508 1 58.66 307 PRO A CA 1
ATOM 2426 C C . PRO A 1 307 ? 11.18 -18.25 15.352 1 58.66 307 PRO A C 1
ATOM 2428 O O . PRO A 1 307 ? 12.211 -17.781 14.859 1 58.66 307 PRO A O 1
ATOM 2431 N N . ASN A 1 308 ? 11.078 -18.344 16.609 1 55.75 308 ASN A N 1
ATOM 2432 C CA . ASN A 1 308 ? 12.172 -18.281 17.578 1 55.75 308 ASN A CA 1
ATOM 2433 C C . ASN A 1 308 ? 13.32 -19.203 17.188 1 55.75 308 ASN A C 1
ATOM 2435 O O . ASN A 1 308 ? 14.422 -19.094 17.734 1 55.75 308 ASN A O 1
ATOM 2439 N N . ASP A 1 309 ? 12.977 -20.203 16.438 1 54.47 309 ASP A N 1
ATOM 2440 C CA . ASP A 1 309 ? 14.039 -21.172 16.203 1 54.47 309 ASP A CA 1
ATOM 2441 C C . ASP A 1 309 ? 15.086 -20.609 15.234 1 54.47 309 ASP A C 1
ATOM 2443 O O . ASP A 1 309 ? 16.156 -21.203 15.055 1 54.47 309 ASP A O 1
ATOM 2447 N N . VAL A 1 310 ? 14.695 -19.609 14.531 1 55.69 310 VAL A N 1
ATOM 2448 C CA . VAL A 1 310 ? 15.68 -19.078 13.602 1 55.69 310 VAL A CA 1
ATOM 2449 C C . VAL A 1 310 ? 16.734 -18.266 14.367 1 55.69 310 VAL A C 1
ATOM 2451 O O . VAL A 1 310 ? 16.422 -17.672 15.398 1 55.69 310 VAL A O 1
ATOM 2454 N N . ASP A 1 311 ? 17.891 -18.625 14.258 1 58.81 311 ASP A N 1
ATOM 2455 C CA . ASP A 1 311 ? 19.047 -18.016 14.875 1 58.81 311 ASP A CA 1
ATOM 2456 C C . ASP A 1 311 ? 18.906 -16.484 14.914 1 58.81 311 ASP A C 1
ATOM 2458 O O . ASP A 1 311 ? 19.703 -15.773 14.289 1 58.81 311 ASP A O 1
ATOM 2462 N N . GLN A 1 312 ? 17.656 -16.172 15.328 1 71.19 312 GLN A N 1
ATOM 2463 C CA . GLN A 1 312 ? 17.562 -14.727 15.453 1 71.19 312 GLN A CA 1
ATOM 2464 C C . GLN A 1 312 ? 17.812 -14.289 16.891 1 71.19 312 GLN A C 1
ATOM 2466 O O . GLN A 1 312 ? 17.312 -14.914 17.828 1 71.19 312 GLN A O 1
ATOM 2471 N N . THR A 1 313 ? 18.719 -13.375 17.078 1 78.56 313 THR A N 1
ATOM 2472 C CA . THR A 1 313 ? 19.016 -12.766 18.375 1 78.56 313 THR A CA 1
ATOM 2473 C C . THR A 1 313 ? 17.859 -11.867 18.812 1 78.56 313 THR A C 1
ATOM 2475 O O . THR A 1 313 ? 17.125 -11.352 17.984 1 78.56 313 THR A O 1
ATOM 2478 N N . PRO A 1 314 ? 17.625 -11.836 20.078 1 81.81 314 PRO A N 1
ATOM 2479 C CA . PRO A 1 314 ? 16.594 -10.93 20.578 1 81.81 314 PRO A CA 1
ATOM 2480 C C . PRO A 1 314 ? 16.734 -9.508 20.047 1 81.81 314 PRO A C 1
ATOM 2482 O O . PRO A 1 314 ? 15.734 -8.812 19.859 1 81.81 314 PRO A O 1
ATOM 2485 N N . GLU A 1 315 ? 17.906 -9.133 19.859 1 82.94 315 GLU A N 1
ATOM 2486 C CA . GLU A 1 315 ? 18.156 -7.797 19.328 1 82.94 315 GLU A CA 1
ATOM 2487 C C . GLU A 1 315 ? 17.609 -7.66 17.922 1 82.94 315 GLU A C 1
ATOM 2489 O O . GLU A 1 315 ? 17.031 -6.629 17.562 1 82.94 315 GLU A O 1
ATOM 2494 N N . ASN A 1 316 ? 17.781 -8.688 17.234 1 82.69 316 ASN A N 1
ATOM 2495 C CA . ASN A 1 316 ? 17.281 -8.68 15.859 1 82.69 316 ASN A CA 1
ATOM 2496 C C . ASN A 1 316 ? 15.758 -8.688 15.812 1 82.69 316 ASN A C 1
ATOM 2498 O O . ASN A 1 316 ? 15.156 -8.031 14.961 1 82.69 316 ASN A O 1
ATOM 2502 N N . ILE A 1 317 ? 15.234 -9.406 16.719 1 85.19 317 ILE A N 1
ATOM 2503 C CA . ILE A 1 317 ? 13.781 -9.477 16.797 1 85.19 317 ILE A CA 1
ATOM 2504 C C . ILE A 1 317 ? 13.219 -8.102 17.156 1 85.19 317 ILE A C 1
ATOM 2506 O O . ILE A 1 317 ? 12.242 -7.648 16.547 1 85.19 317 ILE A O 1
ATOM 2510 N N . GLU A 1 318 ? 13.852 -7.473 18.062 1 88 318 GLU A N 1
ATOM 2511 C CA . GLU A 1 318 ? 13.391 -6.148 18.469 1 88 318 GLU A CA 1
ATOM 2512 C C . GLU A 1 318 ? 13.586 -5.129 17.359 1 88 318 GLU A C 1
ATOM 2514 O O . GLU A 1 318 ? 12.75 -4.246 17.156 1 88 318 GLU A O 1
ATOM 2519 N N . GLU A 1 319 ? 14.641 -5.281 16.672 1 87.5 319 GLU A N 1
ATOM 2520 C CA . GLU A 1 319 ? 14.883 -4.395 15.547 1 87.5 319 GLU A CA 1
ATOM 2521 C C . GLU A 1 319 ? 13.789 -4.531 14.492 1 87.5 319 GLU A C 1
ATOM 2523 O O . GLU A 1 319 ? 13.336 -3.533 13.922 1 87.5 319 GLU A O 1
ATOM 2528 N N . ARG A 1 320 ? 13.367 -5.715 14.289 1 87.94 320 ARG A N 1
ATOM 2529 C CA . ARG A 1 320 ? 12.297 -5.98 13.328 1 87.94 320 ARG A CA 1
ATOM 2530 C C . ARG A 1 320 ? 10.977 -5.379 13.805 1 87.94 320 ARG A C 1
ATOM 2532 O O . ARG A 1 320 ? 10.258 -4.75 13.023 1 87.94 320 ARG A O 1
ATOM 2539 N N . ARG A 1 321 ? 10.75 -5.57 15.039 1 90.88 321 ARG A N 1
ATOM 2540 C CA . ARG A 1 321 ? 9.5 -5.066 15.602 1 90.88 321 ARG A CA 1
ATOM 2541 C C . ARG A 1 321 ? 9.469 -3.541 15.57 1 90.88 321 ARG A C 1
ATOM 2543 O O . ARG A 1 321 ? 8.484 -2.947 15.117 1 90.88 321 ARG A O 1
ATOM 2550 N N . VAL A 1 322 ? 10.523 -2.93 15.938 1 92.75 322 VAL A N 1
ATOM 2551 C CA . VAL A 1 322 ? 10.594 -1.472 15.977 1 92.75 322 VAL A CA 1
ATOM 2552 C C . VAL A 1 322 ? 10.484 -0.911 14.555 1 92.75 322 VAL A C 1
ATOM 2554 O O . VAL A 1 322 ? 9.812 0.101 14.336 1 92.75 322 VAL A O 1
ATOM 2557 N N . THR A 1 323 ? 11.125 -1.563 13.672 1 91.06 323 THR A N 1
ATOM 2558 C CA . THR A 1 323 ? 11.086 -1.111 12.281 1 91.06 323 THR A CA 1
ATOM 2559 C C . THR A 1 323 ? 9.656 -1.141 11.742 1 91.06 323 THR A C 1
ATOM 2561 O O . THR A 1 323 ? 9.195 -0.17 11.141 1 91.06 323 THR A O 1
ATOM 2564 N N . PHE A 1 324 ? 8.953 -2.213 11.969 1 93.38 324 PHE A N 1
ATOM 2565 C CA . PHE A 1 324 ? 7.602 -2.348 11.438 1 93.38 324 PHE A CA 1
ATOM 2566 C C . PHE A 1 324 ? 6.664 -1.334 12.078 1 93.38 324 PHE A C 1
ATOM 2568 O O . PHE A 1 324 ? 5.906 -0.653 11.383 1 93.38 324 PHE A O 1
ATOM 2575 N N . TRP A 1 325 ? 6.734 -1.259 13.367 1 95.38 325 TRP A N 1
ATOM 2576 C CA . TRP A 1 325 ? 5.793 -0.388 14.062 1 95.38 325 TRP A CA 1
ATOM 2577 C C . TRP A 1 325 ? 6.098 1.08 13.781 1 95.38 325 TRP A C 1
ATOM 2579 O O . TRP A 1 325 ? 5.188 1.905 13.703 1 95.38 325 TRP A O 1
ATOM 2589 N N . SER A 1 326 ? 7.367 1.443 13.664 1 95.19 326 SER A N 1
ATOM 2590 C CA . SER A 1 326 ? 7.711 2.803 13.258 1 95.19 326 SER A CA 1
ATOM 2591 C C . SER A 1 326 ? 7.121 3.131 11.891 1 95.19 326 SER A C 1
ATOM 2593 O O . SER A 1 326 ? 6.633 4.242 11.664 1 95.19 326 SER A O 1
ATOM 2595 N N . LEU A 1 327 ? 7.191 2.17 11.039 1 94.69 327 LEU A N 1
ATOM 2596 C CA . LEU A 1 327 ? 6.609 2.34 9.711 1 94.69 327 LEU A CA 1
ATOM 2597 C C . LEU A 1 327 ? 5.094 2.467 9.797 1 94.69 327 LEU A C 1
ATOM 2599 O O . LEU A 1 327 ? 4.496 3.307 9.117 1 94.69 327 LEU A O 1
ATOM 2603 N N . TYR A 1 328 ? 4.461 1.62 10.586 1 96.31 328 TYR A N 1
ATOM 2604 C CA . TYR A 1 328 ? 3.016 1.675 10.781 1 96.31 328 TYR A CA 1
ATOM 2605 C C . TYR A 1 328 ? 2.582 3.049 11.273 1 96.31 328 TYR A C 1
ATOM 2607 O O . TYR A 1 328 ? 1.591 3.605 10.797 1 96.31 328 TYR A O 1
ATOM 2615 N N . ILE A 1 329 ? 3.346 3.59 12.188 1 97 329 ILE A N 1
ATOM 2616 C CA . ILE A 1 329 ? 3.041 4.895 12.758 1 97 329 ILE A CA 1
ATOM 2617 C C . ILE A 1 329 ? 3.119 5.969 11.68 1 97 329 ILE A C 1
ATOM 2619 O O . ILE A 1 329 ? 2.168 6.727 11.477 1 97 329 ILE A O 1
ATOM 2623 N N . PHE A 1 330 ? 4.219 5.992 11.008 1 96.5 330 PHE A N 1
ATOM 2624 C CA . PHE A 1 330 ? 4.445 7.023 10.008 1 96.5 330 PHE A CA 1
ATOM 2625 C C . PHE A 1 330 ? 3.414 6.926 8.891 1 96.5 330 PHE A C 1
ATOM 2627 O O . PHE A 1 330 ? 2.852 7.941 8.469 1 96.5 330 PHE A O 1
ATOM 2634 N N . GLU A 1 331 ? 3.135 5.738 8.469 1 96.56 331 GLU A N 1
ATOM 2635 C CA . GLU A 1 331 ? 2.166 5.496 7.402 1 96.56 331 GLU A CA 1
ATOM 2636 C C . GLU A 1 331 ? 0.764 5.926 7.824 1 96.56 331 GLU A C 1
ATOM 2638 O O . GLU A 1 331 ? 0.057 6.586 7.059 1 96.56 331 GLU A O 1
ATOM 2643 N N . THR A 1 332 ? 0.398 5.59 8.977 1 97.25 332 THR A N 1
ATOM 2644 C CA . THR A 1 332 ? -0.961 5.836 9.453 1 97.25 332 THR A CA 1
ATOM 2645 C C . THR A 1 332 ? -1.207 7.328 9.633 1 97.25 332 THR A C 1
ATOM 2647 O O . THR A 1 332 ? -2.191 7.871 9.125 1 97.25 332 THR A O 1
ATOM 2650 N N . TRP A 1 333 ? -0.373 7.922 10.344 1 96 333 TRP A N 1
ATOM 2651 C CA . TRP A 1 333 ? -0.652 9.328 10.617 1 96 333 TRP A CA 1
ATOM 2652 C C . TRP A 1 333 ? -0.517 10.164 9.352 1 96 333 TRP A C 1
ATOM 2654 O O . TRP A 1 333 ? -1.294 11.094 9.133 1 96 333 TRP A O 1
ATOM 2664 N N . PHE A 1 334 ? 0.439 9.828 8.5 1 97.06 334 PHE A N 1
ATOM 2665 C CA . PHE A 1 334 ? 0.636 10.641 7.312 1 97.06 334 PHE A CA 1
ATOM 2666 C C . PHE A 1 334 ? -0.531 10.484 6.348 1 97.06 334 PHE A C 1
ATOM 2668 O O . PHE A 1 334 ? -0.979 11.453 5.734 1 97.06 334 PHE A O 1
ATOM 2675 N N . CYS A 1 335 ? -0.944 9.25 6.172 1 97.44 335 CYS A N 1
ATOM 2676 C CA . CYS A 1 335 ? -2.1 9.016 5.312 1 97.44 335 CYS A CA 1
ATOM 2677 C C . CYS A 1 335 ? -3.322 9.766 5.828 1 97.44 335 CYS A C 1
ATOM 2679 O O . CYS A 1 335 ? -4.109 10.297 5.043 1 97.44 335 CYS A O 1
ATOM 2681 N N . PHE A 1 336 ? -3.471 9.875 7.082 1 97.12 336 PHE A N 1
ATOM 2682 C CA . PHE A 1 336 ? -4.562 10.633 7.676 1 97.12 336 PHE A CA 1
ATOM 2683 C C . PHE A 1 336 ? -4.41 12.125 7.367 1 97.12 336 PHE A C 1
ATOM 2685 O O . PHE A 1 336 ? -5.398 12.805 7.074 1 97.12 336 PHE A O 1
ATOM 2692 N N . HIS A 1 337 ? -3.166 12.523 7.371 1 95.12 337 HIS A N 1
ATOM 2693 C CA . HIS A 1 337 ? -2.848 13.922 7.121 1 95.12 337 HIS A CA 1
ATOM 2694 C C . HIS A 1 337 ? -3.186 14.312 5.688 1 95.12 337 HIS A C 1
ATOM 2696 O O . HIS A 1 337 ? -3.65 15.43 5.438 1 95.12 337 HIS A O 1
ATOM 2702 N N . VAL A 1 338 ? -3 13.438 4.805 1 96.44 338 VAL A N 1
ATOM 2703 C CA . VAL A 1 338 ? -3.178 13.789 3.4 1 96.44 338 VAL A CA 1
ATOM 2704 C C . VAL A 1 338 ? -4.539 13.312 2.91 1 96.44 338 VAL A C 1
ATOM 2706 O O . VAL A 1 338 ? -4.953 13.625 1.791 1 96.44 338 VAL A O 1
ATOM 2709 N N . GLY A 1 339 ? -5.242 12.516 3.73 1 95.69 339 GLY A N 1
ATOM 2710 C CA . GLY A 1 339 ? -6.562 12.016 3.379 1 95.69 339 GLY A CA 1
ATOM 2711 C C . GLY A 1 339 ? -6.523 10.906 2.346 1 95.69 339 GLY A C 1
ATOM 2712 O O . GLY A 1 339 ? -7.398 10.828 1.479 1 95.69 339 GLY A O 1
ATOM 2713 N N . ARG A 1 340 ? -5.461 10.172 2.312 1 96 340 ARG A N 1
ATOM 2714 C CA . ARG A 1 340 ? -5.309 9.047 1.403 1 96 340 ARG A CA 1
ATOM 2715 C C . ARG A 1 340 ? -5.305 7.723 2.168 1 96 340 ARG A C 1
ATOM 2717 O O . ARG A 1 340 ? -5.004 7.695 3.363 1 96 340 ARG A O 1
ATOM 2724 N N . PRO A 1 341 ? -5.688 6.633 1.531 1 94.31 341 PRO A N 1
ATOM 2725 C CA . PRO A 1 341 ? -5.742 5.348 2.23 1 94.31 341 PRO A CA 1
ATOM 2726 C C . PRO A 1 341 ? -4.355 4.816 2.596 1 94.31 341 PRO A C 1
ATOM 2728 O O . PRO A 1 341 ? -3.395 5.035 1.856 1 94.31 341 PRO A O 1
ATOM 2731 N N . SER A 1 342 ? -4.359 4.148 3.691 1 94.81 342 SER A N 1
ATOM 2732 C CA . SER A 1 342 ? -3.131 3.508 4.148 1 94.81 342 SER A CA 1
ATOM 2733 C C . SER A 1 342 ? -2.943 2.143 3.492 1 94.81 342 SER A C 1
ATOM 2735 O O . SER A 1 342 ? -3.92 1.479 3.137 1 94.81 342 SER A O 1
ATOM 2737 N N . SER A 1 343 ? -1.701 1.742 3.334 1 92.88 343 SER A N 1
ATOM 2738 C CA . SER A 1 343 ? -1.392 0.447 2.738 1 92.88 343 SER A CA 1
ATOM 2739 C C . SER A 1 343 ? -1.252 -0.634 3.805 1 92.88 343 SER A C 1
ATOM 2741 O O . SER A 1 343 ? -1.126 -1.817 3.484 1 92.88 343 SER A O 1
ATOM 2743 N N . LEU A 1 344 ? -1.227 -0.267 5.008 1 93.44 344 LEU A N 1
ATOM 2744 C CA . LEU A 1 344 ? -1.079 -1.228 6.094 1 93.44 344 LEU A CA 1
ATOM 2745 C C . LEU A 1 344 ? -2.369 -1.34 6.902 1 93.44 344 LEU A C 1
ATOM 2747 O O . LEU A 1 344 ? -3.012 -0.33 7.195 1 93.44 344 LEU A O 1
ATOM 2751 N N . SER A 1 345 ? -2.736 -2.518 7.121 1 90.25 345 SER A N 1
ATOM 2752 C CA . SER A 1 345 ? -3.891 -2.807 7.965 1 90.25 345 SER A CA 1
ATOM 2753 C C . SER A 1 345 ? -3.506 -3.689 9.148 1 90.25 345 SER A C 1
ATOM 2755 O O . SER A 1 345 ? -2.738 -4.641 8.992 1 90.25 345 SER A O 1
ATOM 2757 N N . LEU A 1 346 ? -4.055 -3.396 10.25 1 89.44 346 LEU A N 1
ATOM 2758 C CA . LEU A 1 346 ? -3.729 -4.148 11.453 1 89.44 346 LEU A CA 1
ATOM 2759 C C . LEU A 1 346 ? -4.277 -5.57 11.375 1 89.44 346 LEU A C 1
ATOM 2761 O O . LEU A 1 346 ? -3.807 -6.461 12.078 1 89.44 346 LEU A O 1
ATOM 2765 N N . LYS A 1 347 ? -5.215 -5.766 10.539 1 84.06 347 LYS A N 1
ATOM 2766 C CA . LYS A 1 347 ? -5.797 -7.094 10.383 1 84.06 347 LYS A CA 1
ATOM 2767 C C . LYS A 1 347 ? -4.766 -8.086 9.859 1 84.06 347 LYS A C 1
ATOM 2769 O O . LYS A 1 347 ? -4.883 -9.297 10.094 1 84.06 347 LYS A O 1
ATOM 2774 N N . ASP A 1 348 ? -3.789 -7.559 9.195 1 87.38 348 ASP A N 1
ATOM 2775 C CA . ASP A 1 348 ? -2.795 -8.414 8.555 1 87.38 348 ASP A CA 1
ATOM 2776 C C . ASP A 1 348 ? -1.543 -8.547 9.422 1 87.38 348 ASP A C 1
ATOM 2778 O O . ASP A 1 348 ? -0.57 -9.188 9.023 1 87.38 348 ASP A O 1
ATOM 2782 N N . VAL A 1 349 ? -1.56 -7.914 10.586 1 90.06 349 VAL A N 1
ATOM 2783 C CA . VAL A 1 349 ? -0.349 -7.82 11.391 1 90.06 349 VAL A CA 1
ATOM 2784 C C . VAL A 1 349 ? -0.398 -8.844 12.523 1 90.06 349 VAL A C 1
ATOM 2786 O O . VAL A 1 349 ? -1.385 -8.922 13.258 1 90.06 349 VAL A O 1
ATOM 2789 N N . ALA A 1 350 ? 0.616 -9.672 12.578 1 86.88 350 ALA A N 1
ATOM 2790 C CA . ALA A 1 350 ? 0.753 -10.656 13.641 1 86.88 350 ALA A CA 1
ATOM 2791 C C . ALA A 1 350 ? 2.146 -10.609 14.258 1 86.88 350 ALA A C 1
ATOM 2793 O O . ALA A 1 350 ? 2.875 -11.602 14.242 1 86.88 350 ALA A O 1
ATOM 2794 N N . ILE A 1 351 ? 2.514 -9.508 14.719 1 89.38 351 ILE A N 1
ATOM 2795 C CA . ILE A 1 351 ? 3.809 -9.297 15.359 1 89.38 351 ILE A CA 1
ATOM 2796 C C . ILE A 1 351 ? 3.609 -8.641 16.734 1 89.38 351 ILE A C 1
ATOM 2798 O O . ILE A 1 351 ? 2.676 -7.859 16.922 1 89.38 351 ILE A O 1
ATOM 2802 N N . GLU A 1 352 ? 4.453 -8.969 17.609 1 90.06 352 GLU A N 1
ATOM 2803 C CA . GLU A 1 352 ? 4.379 -8.367 18.938 1 90.06 352 GLU A CA 1
ATOM 2804 C C . GLU A 1 352 ? 4.773 -6.898 18.906 1 90.06 352 GLU A C 1
ATOM 2806 O O . GLU A 1 352 ? 5.5 -6.465 18.016 1 90.06 352 GLU A O 1
ATOM 2811 N N . TYR A 1 353 ? 4.32 -6.199 19.891 1 93.06 353 TYR A N 1
ATOM 2812 C CA . TYR A 1 353 ? 4.641 -4.777 19.969 1 93.06 353 TYR A CA 1
ATOM 2813 C C . TYR A 1 353 ? 6.109 -4.57 20.312 1 93.06 353 TYR A C 1
ATOM 2815 O O . TYR A 1 353 ? 6.734 -5.426 20.953 1 93.06 353 TYR A O 1
ATOM 2823 N N . ALA A 1 354 ? 6.586 -3.498 19.844 1 92.38 354 ALA A N 1
ATOM 2824 C CA . ALA A 1 354 ? 7.949 -3.121 20.203 1 92.38 354 ALA A CA 1
ATOM 2825 C C . ALA A 1 354 ? 8.078 -2.877 21.703 1 92.38 354 ALA A C 1
ATOM 2827 O O . ALA A 1 354 ? 7.105 -2.504 22.359 1 92.38 354 ALA A O 1
ATOM 2828 N N . GLN A 1 355 ? 9.25 -3 22.203 1 90.06 355 GLN A N 1
ATOM 2829 C CA . GLN A 1 355 ? 9.5 -2.803 23.625 1 90.06 355 GLN A CA 1
ATOM 2830 C C . GLN A 1 355 ? 9.648 -1.321 23.969 1 90.06 355 GLN A C 1
ATOM 2832 O O . GLN A 1 355 ? 9.414 -0.91 25.109 1 90.06 355 GLN A O 1
ATOM 2837 N N . ASP A 1 356 ? 9.969 -0.53 23.062 1 90.56 356 ASP A N 1
ATOM 2838 C CA . ASP A 1 356 ? 10.125 0.903 23.297 1 90.56 356 ASP A CA 1
ATOM 2839 C C . ASP A 1 356 ? 8.805 1.543 23.703 1 90.56 356 ASP A C 1
ATOM 2841 O O . ASP A 1 356 ? 7.832 1.526 22.938 1 90.56 356 ASP A O 1
ATOM 2845 N N . PRO A 1 357 ? 8.789 2.146 24.844 1 91.75 357 PRO A N 1
ATOM 2846 C CA . PRO A 1 357 ? 7.52 2.676 25.344 1 91.75 357 PRO A CA 1
ATOM 2847 C C . PRO A 1 357 ? 6.965 3.811 24.484 1 91.75 357 PRO A C 1
ATOM 2849 O O . PRO A 1 357 ? 5.746 3.963 24.375 1 91.75 357 PRO A O 1
ATOM 2852 N N . PHE A 1 358 ? 7.805 4.629 24.016 1 95.06 358 PHE A N 1
ATOM 2853 C CA . PHE A 1 358 ? 7.328 5.742 23.203 1 95.06 358 PHE A CA 1
ATOM 2854 C C . PHE A 1 358 ? 6.691 5.238 21.922 1 95.06 358 PHE A C 1
ATOM 2856 O O . PHE A 1 358 ? 5.645 5.734 21.5 1 95.06 358 PHE A O 1
ATOM 2863 N N . ILE A 1 359 ? 7.324 4.262 21.281 1 95.56 359 ILE A N 1
ATOM 2864 C CA . ILE A 1 359 ? 6.773 3.658 20.062 1 95.56 359 ILE A CA 1
ATOM 2865 C C . ILE A 1 359 ? 5.43 3.006 20.391 1 95.56 359 ILE A C 1
ATOM 2867 O O . ILE A 1 359 ? 4.473 3.135 19.609 1 95.56 359 ILE A O 1
ATOM 2871 N N . ARG A 1 360 ? 5.348 2.361 21.453 1 94.56 360 ARG A N 1
ATOM 2872 C CA . ARG A 1 360 ? 4.098 1.722 21.859 1 94.56 360 ARG A CA 1
ATOM 2873 C C . ARG A 1 360 ? 2.992 2.752 22.047 1 94.56 360 ARG A C 1
ATOM 2875 O O . ARG A 1 360 ? 1.847 2.521 21.641 1 94.56 360 ARG A O 1
ATOM 2882 N N . LEU A 1 361 ? 3.369 3.795 22.688 1 95.69 361 LEU A N 1
ATOM 2883 C CA . LEU A 1 361 ? 2.422 4.883 22.906 1 95.69 361 LEU A CA 1
ATOM 2884 C C . LEU A 1 361 ? 1.903 5.434 21.578 1 95.69 361 LEU A C 1
ATOM 2886 O O . LEU A 1 361 ? 0.7 5.648 21.422 1 95.69 361 LEU A O 1
ATOM 2890 N N . LEU A 1 362 ? 2.797 5.633 20.688 1 97.25 362 LEU A N 1
ATOM 2891 C CA . LEU A 1 362 ? 2.422 6.168 19.375 1 97.25 362 LEU A CA 1
ATOM 2892 C C . LEU A 1 362 ? 1.556 5.172 18.609 1 97.25 362 LEU A C 1
ATOM 2894 O O . LEU A 1 362 ? 0.645 5.566 17.875 1 97.25 362 LEU A O 1
ATOM 2898 N N . VAL A 1 363 ? 1.838 3.904 18.75 1 96.44 363 VAL A N 1
ATOM 2899 C CA . VAL A 1 363 ? 1.043 2.873 18.094 1 96.44 363 VAL A CA 1
ATOM 2900 C C . VAL A 1 363 ? -0.397 2.93 18.594 1 96.44 363 VAL A C 1
ATOM 2902 O O . VAL A 1 363 ? -1.342 2.85 17.797 1 96.44 363 VAL A O 1
ATOM 2905 N N . GLN A 1 364 ? -0.548 3.102 19.828 1 94.88 364 GLN A N 1
ATOM 2906 C CA . GLN A 1 364 ? -1.886 3.18 20.406 1 94.88 364 GLN A CA 1
ATOM 2907 C C . GLN A 1 364 ? -2.646 4.391 19.859 1 94.88 364 GLN A C 1
ATOM 2909 O O . GLN A 1 364 ? -3.834 4.293 19.547 1 94.88 364 GLN A O 1
ATOM 2914 N N . LEU A 1 365 ? -1.972 5.445 19.812 1 97 365 LEU A N 1
ATOM 2915 C CA . LEU A 1 365 ? -2.598 6.637 19.25 1 97 365 LEU A CA 1
ATOM 2916 C C . LEU A 1 365 ? -3.002 6.395 17.797 1 97 365 LEU A C 1
ATOM 2918 O O . LEU A 1 365 ? -4.09 6.801 17.375 1 97 365 LEU A O 1
ATOM 2922 N N . CYS A 1 366 ? -2.143 5.73 17.047 1 97.19 366 CYS A N 1
ATOM 2923 C CA . CYS A 1 366 ? -2.406 5.484 15.633 1 97.19 366 CYS A CA 1
ATOM 2924 C C . CYS A 1 366 ? -3.57 4.516 15.453 1 97.19 366 CYS A C 1
ATOM 2926 O O . CYS A 1 366 ? -4.293 4.586 14.461 1 97.19 366 CYS A O 1
ATOM 2928 N N . LYS A 1 367 ? -3.76 3.662 16.391 1 95.75 367 LYS A N 1
ATOM 2929 C CA . LYS A 1 367 ? -4.949 2.818 16.359 1 95.75 367 LYS A CA 1
ATOM 2930 C C . LYS A 1 367 ? -6.223 3.656 16.438 1 95.75 367 LYS A C 1
ATOM 2932 O O . LYS A 1 367 ? -7.184 3.404 15.703 1 95.75 367 LYS A O 1
ATOM 2937 N N . SER A 1 368 ? -6.195 4.645 17.266 1 96.19 368 SER A N 1
ATOM 2938 C CA . SER A 1 368 ? -7.324 5.562 17.359 1 96.19 368 SER A CA 1
ATOM 2939 C C . SER A 1 368 ? -7.48 6.379 16.078 1 96.19 368 SER A C 1
ATOM 2941 O O . SER A 1 368 ? -8.602 6.66 15.648 1 96.19 368 SER A O 1
ATOM 2943 N N . THR A 1 369 ? -6.359 6.789 15.57 1 97.25 369 THR A N 1
ATOM 2944 C CA . THR A 1 369 ? -6.391 7.5 14.297 1 97.25 369 THR A CA 1
ATOM 2945 C C . THR A 1 369 ? -7.059 6.656 13.219 1 97.25 369 THR A C 1
ATOM 2947 O O . THR A 1 369 ? -7.844 7.168 12.414 1 97.25 369 THR A O 1
ATOM 2950 N N . SER A 1 370 ? -6.727 5.387 13.219 1 95.38 370 SER A N 1
ATOM 2951 C CA . SER A 1 370 ? -7.32 4.48 12.242 1 95.38 370 SER A CA 1
ATOM 2952 C C . SER A 1 370 ? -8.828 4.383 12.422 1 95.38 370 SER A C 1
ATOM 2954 O O . SER A 1 370 ? -9.57 4.23 11.453 1 95.38 370 SER A O 1
ATOM 2956 N N . ARG A 1 371 ? -9.328 4.492 13.602 1 95 371 ARG A N 1
ATOM 2957 C CA . ARG A 1 371 ? -10.766 4.516 13.844 1 95 371 ARG A CA 1
ATOM 2958 C C . ARG A 1 371 ? -11.406 5.75 13.219 1 95 371 ARG A C 1
ATOM 2960 O O . ARG A 1 371 ? -12.484 5.66 12.633 1 95 371 ARG A O 1
ATOM 2967 N N . SER A 1 372 ? -10.75 6.844 13.43 1 96 372 SER A N 1
ATOM 2968 C CA . SER A 1 372 ? -11.273 8.07 12.836 1 96 372 SER A CA 1
ATOM 2969 C C . SER A 1 372 ? -11.375 7.949 11.32 1 96 372 SER A C 1
ATOM 2971 O O . SER A 1 372 ? -12.367 8.367 10.719 1 96 372 SER A O 1
ATOM 2973 N N . VAL A 1 373 ? -10.398 7.355 10.727 1 94.38 373 VAL A N 1
ATOM 2974 C CA . VAL A 1 373 ? -10.367 7.184 9.281 1 94.38 373 VAL A CA 1
ATOM 2975 C C . VAL A 1 373 ? -11.508 6.27 8.844 1 94.38 373 VAL A C 1
ATOM 2977 O O . VAL A 1 373 ? -12.219 6.57 7.883 1 94.38 373 VAL A O 1
ATOM 2980 N N . ASN A 1 374 ? -11.727 5.215 9.562 1 90.81 374 ASN A N 1
ATOM 2981 C CA . ASN A 1 374 ? -12.672 4.184 9.148 1 90.81 374 ASN A CA 1
ATOM 2982 C C . ASN A 1 374 ? -14.102 4.551 9.523 1 90.81 374 ASN A C 1
ATOM 2984 O O . ASN A 1 374 ? -15.031 4.305 8.75 1 90.81 374 ASN A O 1
ATOM 2988 N N . GLU A 1 375 ? -14.242 5.168 10.664 1 92.06 375 GLU A N 1
ATOM 2989 C CA . GLU A 1 375 ? -15.594 5.324 11.195 1 92.06 375 GLU A CA 1
ATOM 2990 C C . GLU A 1 375 ? -16.141 6.715 10.906 1 92.06 375 GLU A C 1
ATOM 2992 O O . GLU A 1 375 ? -17.359 6.898 10.805 1 92.06 375 GLU A O 1
ATOM 2997 N N . ILE A 1 376 ? -15.289 7.684 10.805 1 93 376 ILE A N 1
ATOM 2998 C CA . ILE A 1 376 ? -15.758 9.039 10.547 1 93 376 ILE A CA 1
ATOM 2999 C C . ILE A 1 376 ? -15.703 9.328 9.047 1 93 376 ILE A C 1
ATOM 3001 O O . ILE A 1 376 ? -16.703 9.742 8.445 1 93 376 ILE A O 1
ATOM 3005 N N . TYR A 1 377 ? -14.625 9 8.461 1 90.12 377 TYR A N 1
ATOM 3006 C CA . TYR A 1 377 ? -14.406 9.422 7.078 1 90.12 377 TYR A CA 1
ATOM 3007 C C . TYR A 1 377 ? -14.648 8.266 6.113 1 90.12 377 TYR A C 1
ATOM 3009 O O . TYR A 1 377 ? -14.828 8.484 4.91 1 90.12 377 TYR A O 1
ATOM 3017 N N . GLY A 1 378 ? -14.602 7.031 6.621 1 82 378 GLY A N 1
ATOM 3018 C CA . GLY A 1 378 ? -14.703 5.871 5.754 1 82 378 GLY A CA 1
ATOM 3019 C C . GLY A 1 378 ? -16.125 5.379 5.578 1 82 378 GLY A C 1
ATOM 3020 O O . GLY A 1 378 ? -16.391 4.492 4.758 1 82 378 GLY A O 1
ATOM 3021 N N . GLN A 1 379 ? -17.031 5.871 6.289 1 76.19 379 GLN A N 1
ATOM 3022 C CA . GLN A 1 379 ? -18.406 5.395 6.242 1 76.19 379 GLN A CA 1
ATOM 3023 C C . GLN A 1 379 ? -19.375 6.527 5.898 1 76.19 379 GLN A C 1
ATOM 3025 O O . GLN A 1 379 ? -19.094 7.695 6.172 1 76.19 379 GLN A O 1
ATOM 3030 N N . ARG A 1 380 ? -20.344 6.039 5.289 1 73 380 ARG A N 1
ATOM 3031 C CA . ARG A 1 380 ? -21.438 6.984 5.055 1 73 380 ARG A CA 1
ATOM 3032 C C . ARG A 1 380 ? -22.312 7.117 6.285 1 73 380 ARG A C 1
ATOM 3034 O O . ARG A 1 380 ? -22.672 6.117 6.914 1 73 380 ARG A O 1
ATOM 3041 N N . HIS A 1 381 ? -22.516 8.367 6.641 1 74.25 381 HIS A N 1
ATOM 3042 C CA . HIS A 1 381 ? -23.312 8.609 7.84 1 74.25 381 HIS A CA 1
ATOM 3043 C C . HIS A 1 381 ? -24.688 9.148 7.48 1 74.25 381 HIS A C 1
ATOM 3045 O O . HIS A 1 381 ? -24.812 9.992 6.598 1 74.25 381 HIS A O 1
ATOM 3051 N N . GLU A 1 382 ? -25.688 8.609 8.07 1 65.75 382 GLU A N 1
ATOM 3052 C CA . GLU A 1 382 ? -27.047 9.07 7.828 1 65.75 382 GLU A CA 1
ATOM 3053 C C . GLU A 1 382 ? -27.469 10.133 8.844 1 65.75 382 GLU A C 1
ATOM 3055 O O . GLU A 1 382 ? -28.406 10.891 8.609 1 65.75 382 GLU A O 1
ATOM 3060 N N . SER A 1 383 ? -26.766 10.133 9.922 1 76.69 383 SER A N 1
ATOM 3061 C CA . SER A 1 383 ? -27.109 11.023 11.023 1 76.69 383 SER A CA 1
ATOM 3062 C C . SER A 1 383 ? -25.859 11.695 11.594 1 76.69 383 SER A C 1
ATOM 3064 O O . SER A 1 383 ? -24.859 11.031 11.867 1 76.69 383 SER A O 1
ATOM 3066 N N . LEU A 1 384 ? -25.969 13.07 11.734 1 83.19 384 LEU A N 1
ATOM 3067 C CA . LEU A 1 384 ? -24.859 13.797 12.336 1 83.19 384 LEU A CA 1
ATOM 3068 C C . LEU A 1 384 ? -24.719 13.461 13.82 1 83.19 384 LEU A C 1
ATOM 3070 O O . LEU A 1 384 ? -23.609 13.469 14.367 1 83.19 384 LEU A O 1
ATOM 3074 N N . LEU A 1 385 ? -25.859 13.227 14.359 1 82.19 385 LEU A N 1
ATOM 3075 C CA . LEU A 1 385 ? -25.828 12.867 15.773 1 82.19 385 LEU A CA 1
ATOM 3076 C C . LEU A 1 385 ? -25.125 11.539 15.992 1 82.19 385 LEU A C 1
ATOM 3078 O O . LEU A 1 385 ? -24.375 11.383 16.953 1 82.19 385 LEU A O 1
ATOM 3082 N N . HIS A 1 386 ? -25.438 10.648 15.117 1 82.69 386 HIS A N 1
ATOM 3083 C CA . HIS A 1 386 ? -24.719 9.375 15.195 1 82.69 386 HIS A CA 1
ATOM 3084 C C . HIS A 1 386 ? -23.234 9.562 14.992 1 82.69 386 HIS A C 1
ATOM 3086 O O . HIS A 1 386 ? -22.422 8.945 15.688 1 82.69 386 HIS A O 1
ATOM 3092 N N . MET A 1 387 ? -22.859 10.367 14.086 1 88.81 387 MET A N 1
ATOM 3093 C CA . MET A 1 387 ? -21.453 10.672 13.844 1 88.81 387 MET A CA 1
ATOM 3094 C C . MET A 1 387 ? -20.812 11.289 15.078 1 88.81 387 MET A C 1
ATOM 3096 O O . MET A 1 387 ? -19.641 11 15.383 1 88.81 387 MET A O 1
ATOM 3100 N N . TRP A 1 388 ? -21.547 12.125 15.688 1 90.62 388 TRP A N 1
ATOM 3101 C CA . TRP A 1 388 ? -21.047 12.773 16.891 1 90.62 388 TRP A CA 1
ATOM 3102 C C . TRP A 1 388 ? -20.781 11.742 17.984 1 90.62 388 TRP A C 1
ATOM 3104 O O . TRP A 1 388 ? -19.781 11.836 18.703 1 90.62 388 TRP A O 1
ATOM 3114 N N . ARG A 1 389 ? -21.594 10.773 18.094 1 90.12 389 ARG A N 1
ATOM 3115 C CA . ARG A 1 389 ? -21.391 9.727 19.094 1 90.12 389 ARG A CA 1
ATOM 3116 C C . ARG A 1 389 ? -20.125 8.922 18.797 1 90.12 389 ARG A C 1
ATOM 3118 O O . ARG A 1 389 ? -19.391 8.562 19.719 1 90.12 389 ARG A O 1
ATOM 3125 N N . VAL A 1 390 ? -19.984 8.664 17.562 1 92.69 390 VAL A N 1
ATOM 3126 C CA . VAL A 1 390 ? -18.781 7.934 17.156 1 92.69 390 VAL A CA 1
ATOM 3127 C C . VAL A 1 390 ? -17.547 8.781 17.438 1 92.69 390 VAL A C 1
ATOM 3129 O O . VAL A 1 390 ? -16.547 8.273 17.969 1 92.69 390 VAL A O 1
ATOM 3132 N N . ALA A 1 391 ? -17.594 10.047 17.094 1 96.12 391 ALA A N 1
ATOM 3133 C CA . ALA A 1 391 ? -16.484 10.953 17.328 1 96.12 391 ALA A CA 1
ATOM 3134 C C . ALA A 1 391 ? -16.156 11.047 18.828 1 96.12 391 ALA A C 1
ATOM 3136 O O . ALA A 1 391 ? -14.984 11.07 19.203 1 96.12 391 ALA A O 1
ATOM 3137 N N . ARG A 1 392 ? -17.156 11.07 19.578 1 95.31 392 ARG A N 1
ATOM 3138 C CA . ARG A 1 392 ? -16.969 11.133 21.031 1 95.31 392 ARG A CA 1
ATOM 3139 C C . ARG A 1 392 ? -16.328 9.852 21.547 1 95.31 392 ARG A C 1
ATOM 3141 O O . ARG A 1 392 ? -15.453 9.906 22.422 1 95.31 392 ARG A O 1
ATOM 3148 N N . SER A 1 393 ? -16.797 8.781 20.984 1 96 393 SER A N 1
ATOM 3149 C CA . SER A 1 393 ? -16.203 7.508 21.375 1 96 393 SER A CA 1
ATOM 3150 C C . SER A 1 393 ? -14.719 7.465 21.031 1 96 393 SER A C 1
ATOM 3152 O O . SER A 1 393 ? -13.906 6.965 21.828 1 96 393 SER A O 1
ATOM 3154 N N . ILE A 1 394 ? -14.367 7.969 19.938 1 97.25 394 ILE A N 1
ATOM 3155 C CA . ILE A 1 394 ? -12.969 8.008 19.516 1 97.25 394 ILE A CA 1
ATOM 3156 C C . ILE A 1 394 ? -12.18 8.945 20.422 1 97.25 394 ILE A C 1
ATOM 3158 O O . ILE A 1 394 ? -11.062 8.633 20.844 1 97.25 394 ILE A O 1
ATOM 3162 N N . ALA A 1 395 ? -12.742 10.078 20.734 1 97.12 395 ALA A N 1
ATOM 3163 C CA . ALA A 1 395 ? -12.094 11.031 21.625 1 97.12 395 ALA A CA 1
ATOM 3164 C C . ALA A 1 395 ? -11.836 10.414 23 1 97.12 395 ALA A C 1
ATOM 3166 O O . ALA A 1 395 ? -10.797 10.656 23.609 1 97.12 395 ALA A O 1
ATOM 3167 N N . ASP A 1 396 ? -12.781 9.617 23.391 1 94.38 396 ASP A N 1
ATOM 3168 C CA . ASP A 1 396 ? -12.617 8.938 24.672 1 94.38 396 ASP A CA 1
ATOM 3169 C C . ASP A 1 396 ? -11.477 7.926 24.609 1 94.38 396 ASP A C 1
ATOM 3171 O O . ASP A 1 396 ? -10.711 7.781 25.578 1 94.38 396 ASP A O 1
ATOM 3175 N N . ASP A 1 397 ? -11.438 7.277 23.531 1 93.88 397 ASP A N 1
ATOM 3176 C CA . ASP A 1 397 ? -10.336 6.336 23.328 1 93.88 397 ASP A CA 1
ATOM 3177 C C . ASP A 1 397 ? -8.992 7.051 23.359 1 93.88 397 ASP A C 1
ATOM 3179 O O . ASP A 1 397 ? -8.039 6.562 23.969 1 93.88 397 ASP A O 1
ATOM 3183 N N . ILE A 1 398 ? -8.883 8.18 22.75 1 95.88 398 ILE A N 1
ATOM 3184 C CA . ILE A 1 398 ? -7.656 8.961 22.688 1 95.88 398 ILE A CA 1
ATOM 3185 C C . ILE A 1 398 ? -7.293 9.453 24.094 1 95.88 398 ILE A C 1
ATOM 3187 O O . ILE A 1 398 ? -6.133 9.367 24.516 1 95.88 398 ILE A O 1
ATOM 3191 N N . ARG A 1 399 ? -8.227 9.898 24.797 1 92.5 399 ARG A N 1
ATOM 3192 C CA . ARG A 1 399 ? -7.996 10.398 26.141 1 92.5 399 ARG A CA 1
ATOM 3193 C C . ARG A 1 399 ? -7.566 9.266 27.078 1 92.5 399 ARG A C 1
ATOM 3195 O O . ARG A 1 399 ? -6.844 9.5 28.047 1 92.5 399 ARG A O 1
ATOM 3202 N N . GLY A 1 400 ? -8.023 8.117 26.703 1 88.5 400 GLY A N 1
ATOM 3203 C CA . GLY A 1 400 ? -7.652 6.949 27.484 1 88.5 400 GLY A CA 1
ATOM 3204 C C . GLY A 1 400 ? -6.164 6.656 27.453 1 88.5 400 GLY A C 1
ATOM 3205 O O . GLY A 1 400 ? -5.648 5.949 28.328 1 88.5 400 GLY A O 1
ATOM 3206 N N . HIS A 1 401 ? -5.473 7.32 26.562 1 87.31 401 HIS A N 1
ATOM 3207 C CA . HIS A 1 401 ? -4.035 7.09 26.453 1 87.31 401 HIS A CA 1
ATOM 3208 C C . HIS A 1 401 ? -3.252 8.039 27.359 1 87.31 401 HIS A C 1
ATOM 3210 O O . HIS A 1 401 ? -2.037 7.891 27.516 1 87.31 401 HIS A O 1
ATOM 3216 N N . GLU A 1 402 ? -3.854 8.938 28.016 1 87.38 402 GLU A N 1
ATOM 3217 C CA . GLU A 1 402 ? -3.17 9.984 28.766 1 87.38 402 GLU A CA 1
ATOM 3218 C C . GLU A 1 402 ? -2.348 9.383 29.906 1 87.38 402 GLU A C 1
ATOM 3220 O O . GLU A 1 402 ? -1.192 9.766 30.109 1 87.38 402 GLU A O 1
ATOM 3225 N N . PRO A 1 403 ? -2.855 8.352 30.562 1 84.12 403 PRO A N 1
ATOM 3226 C CA . PRO A 1 403 ? -2.016 7.75 31.594 1 84.12 403 PRO A CA 1
ATOM 3227 C C . PRO A 1 403 ? -0.776 7.062 31.031 1 84.12 403 PRO A C 1
ATOM 3229 O O . PRO A 1 403 ? 0.271 7.035 31.688 1 84.12 403 PRO A O 1
ATOM 3232 N N . HIS A 1 404 ? -0.925 6.629 29.875 1 88.25 404 HIS A N 1
ATOM 3233 C CA . HIS A 1 404 ? 0.191 5.941 29.234 1 88.25 404 HIS A CA 1
ATOM 3234 C C . HIS A 1 404 ? 1.274 6.926 28.812 1 88.25 404 HIS A C 1
ATOM 3236 O O . HIS A 1 404 ? 2.439 6.551 28.656 1 88.25 404 HIS A O 1
ATOM 3242 N N . VAL A 1 405 ? 0.906 8.156 28.641 1 89.94 405 VAL A N 1
ATOM 3243 C CA . VAL A 1 405 ? 1.868 9.195 28.281 1 89.94 405 VAL A CA 1
ATOM 3244 C C . VAL A 1 405 ? 2.848 9.406 29.438 1 89.94 405 VAL A C 1
ATOM 3246 O O . VAL A 1 405 ? 4.062 9.453 29.219 1 89.94 405 VAL A O 1
ATOM 3249 N N . ARG A 1 406 ? 2.354 9.469 30.609 1 87.19 406 ARG A N 1
ATOM 3250 C CA . ARG A 1 406 ? 3.195 9.672 31.781 1 87.19 406 ARG A CA 1
ATOM 3251 C C . ARG A 1 406 ? 4.125 8.484 32 1 87.19 406 ARG A C 1
ATOM 3253 O O . ARG A 1 406 ? 5.277 8.656 32.406 1 87.19 406 ARG A O 1
ATOM 3260 N N . GLN A 1 407 ? 3.586 7.395 31.719 1 86.69 407 GLN A N 1
ATOM 3261 C CA . GLN A 1 407 ? 4.387 6.188 31.875 1 86.69 407 GLN A CA 1
ATOM 3262 C C . GLN A 1 407 ? 5.516 6.133 30.844 1 86.69 407 GLN A C 1
ATOM 3264 O O . GLN A 1 407 ? 6.645 5.758 31.188 1 86.69 407 GLN A O 1
ATOM 3269 N N . ALA A 1 408 ? 5.18 6.539 29.656 1 90.88 408 ALA A N 1
ATOM 3270 C CA . ALA A 1 408 ? 6.133 6.398 28.547 1 90.88 408 ALA A CA 1
ATOM 3271 C C . ALA A 1 408 ? 7.141 7.543 28.547 1 90.88 408 ALA A C 1
ATOM 3273 O O . ALA A 1 408 ? 8.32 7.34 28.25 1 90.88 408 ALA A O 1
ATOM 3274 N N . LEU A 1 409 ? 6.715 8.805 28.891 1 91.62 409 LEU A N 1
ATOM 3275 C CA . LEU A 1 409 ? 7.566 9.977 28.75 1 91.62 409 LEU A CA 1
ATOM 3276 C C . LEU A 1 409 ? 7.988 10.508 30.109 1 91.62 409 LEU A C 1
ATOM 3278 O O . LEU A 1 409 ? 8.938 11.289 30.219 1 91.62 409 LEU A O 1
ATOM 3282 N N . GLY A 1 410 ? 7.285 10.125 31.141 1 87.81 410 GLY A N 1
ATOM 3283 C CA . GLY A 1 410 ? 7.551 10.656 32.469 1 87.81 410 GLY A CA 1
ATOM 3284 C C . GLY A 1 410 ? 6.879 11.992 32.719 1 87.81 410 GLY A C 1
ATOM 3285 O O . GLY A 1 410 ? 7.016 12.562 33.812 1 87.81 410 GLY A O 1
ATOM 3286 N N . VAL A 1 411 ? 6.254 12.562 31.672 1 89.44 411 VAL A N 1
ATOM 3287 C CA . VAL A 1 411 ? 5.555 13.836 31.766 1 89.44 411 VAL A CA 1
ATOM 3288 C C . VAL A 1 411 ? 4.152 13.711 31.172 1 89.44 411 VAL A C 1
ATOM 3290 O O . VAL A 1 411 ? 3.922 12.898 30.281 1 89.44 411 VAL A O 1
ATOM 3293 N N . GLY A 1 412 ? 3.277 14.492 31.656 1 85.5 412 GLY A N 1
ATOM 3294 C CA . GLY A 1 412 ? 1.902 14.469 31.188 1 85.5 412 GLY A CA 1
ATOM 3295 C C . GLY A 1 412 ? 1.656 15.391 30.016 1 85.5 412 GLY A C 1
ATOM 3296 O O . GLY A 1 412 ? 2.525 16.188 29.656 1 85.5 412 GLY A O 1
ATOM 3297 N N . LEU A 1 413 ? 0.528 15.359 29.484 1 87.06 413 LEU A N 1
ATOM 3298 C CA . LEU A 1 413 ? 0.137 16.125 28.312 1 87.06 413 LEU A CA 1
ATOM 3299 C C . LEU A 1 413 ? 0.081 17.609 28.625 1 87.06 413 LEU A C 1
ATOM 3301 O O . LEU A 1 413 ? 0.412 18.438 27.781 1 87.06 413 LEU A O 1
ATOM 3305 N N . ASP A 1 414 ? -0.27 17.922 29.844 1 82.75 414 ASP A N 1
ATOM 3306 C CA . ASP A 1 414 ? -0.488 19.312 30.188 1 82.75 414 ASP A CA 1
ATOM 3307 C C . ASP A 1 414 ? 0.71 19.891 30.938 1 82.75 414 ASP A C 1
ATOM 3309 O O . ASP A 1 414 ? 0.683 21.031 31.391 1 82.75 414 ASP A O 1
ATOM 3313 N N . ASP A 1 415 ? 1.701 19.094 31 1 88.06 415 ASP A N 1
ATOM 3314 C CA . ASP A 1 415 ? 2.91 19.578 31.656 1 88.06 415 ASP A CA 1
ATOM 3315 C C . ASP A 1 415 ? 3.699 20.5 30.719 1 88.06 415 ASP A C 1
ATOM 3317 O O . ASP A 1 415 ? 3.482 20.5 29.516 1 88.06 415 ASP A O 1
ATOM 3321 N N . HIS A 1 416 ? 4.582 21.234 31.328 1 91.19 416 HIS A N 1
ATOM 3322 C CA . HIS A 1 416 ? 5.434 22.125 30.547 1 91.19 416 HIS A CA 1
ATOM 3323 C C . HIS A 1 416 ? 6.359 21.328 29.625 1 91.19 416 HIS A C 1
ATOM 3325 O O . HIS A 1 416 ? 6.809 20.234 29.984 1 91.19 416 HIS A O 1
ATOM 3331 N N . ILE A 1 417 ? 6.566 21.938 28.562 1 93.44 417 ILE A N 1
ATOM 3332 C CA . ILE A 1 417 ? 7.441 21.281 27.578 1 93.44 417 ILE A CA 1
ATOM 3333 C C . ILE A 1 417 ? 8.883 21.312 28.078 1 93.44 417 ILE A C 1
ATOM 3335 O O . ILE A 1 417 ? 9.352 22.328 28.594 1 93.44 417 ILE A O 1
ATOM 3339 N N . GLN A 1 418 ? 9.5 20.203 27.969 1 92.56 418 GLN A N 1
ATOM 3340 C CA . GLN A 1 418 ? 10.875 20.062 28.422 1 92.56 418 GLN A CA 1
ATOM 3341 C C . GLN A 1 418 ? 11.859 20.375 27.297 1 92.56 418 GLN A C 1
ATOM 3343 O O . GLN A 1 418 ? 11.492 20.344 26.109 1 92.56 418 GLN A O 1
ATOM 3348 N N . ALA A 1 419 ? 13.078 20.672 27.688 1 92.38 419 ALA A N 1
ATOM 3349 C CA . ALA A 1 419 ? 14.141 20.891 26.703 1 92.38 419 ALA A CA 1
ATOM 3350 C C . ALA A 1 419 ? 14.742 19.578 26.234 1 92.38 419 ALA A C 1
ATOM 3352 O O . ALA A 1 419 ? 14.492 18.531 26.844 1 92.38 419 ALA A O 1
ATOM 3353 N N . GLY A 1 420 ? 15.367 19.594 25.172 1 93.5 420 GLY A N 1
ATOM 3354 C CA . GLY A 1 420 ? 16.125 18.453 24.703 1 93.5 420 GLY A CA 1
ATOM 3355 C C . GLY A 1 420 ? 15.25 17.375 24.094 1 93.5 420 GLY A C 1
ATOM 3356 O O . GLY A 1 420 ? 14.188 17.656 23.547 1 93.5 420 GLY A O 1
ATOM 3357 N N . SER A 1 421 ? 15.758 16.172 24.156 1 94.19 421 SER A N 1
ATOM 3358 C CA . SER A 1 421 ? 15.125 15.031 23.484 1 94.19 421 SER A CA 1
ATOM 3359 C C . SER A 1 421 ? 13.773 14.711 24.109 1 94.19 421 SER A C 1
ATOM 3361 O O . SER A 1 421 ? 12.859 14.258 23.422 1 94.19 421 SER A O 1
ATOM 3363 N N . LEU A 1 422 ? 13.68 14.898 25.344 1 94.75 422 LEU A N 1
ATOM 3364 C CA . LEU A 1 422 ? 12.414 14.648 26.016 1 94.75 422 LEU A CA 1
ATOM 3365 C C . LEU A 1 422 ? 11.328 15.602 25.516 1 94.75 422 LEU A C 1
ATOM 3367 O O . LEU A 1 422 ? 10.203 15.18 25.25 1 94.75 422 LEU A O 1
ATOM 3371 N N . GLY A 1 423 ? 11.727 16.844 25.422 1 95.44 423 GLY A N 1
ATOM 3372 C CA . GLY A 1 423 ? 10.781 17.828 24.891 1 95.44 423 GLY A CA 1
ATOM 3373 C C . GLY A 1 423 ? 10.359 17.531 23.469 1 95.44 423 GLY A C 1
ATOM 3374 O O . GLY A 1 423 ? 9.211 17.781 23.094 1 95.44 423 GLY A O 1
ATOM 3375 N N . VAL A 1 424 ? 11.289 17 22.719 1 96.62 424 VAL A N 1
ATOM 3376 C CA . VAL A 1 424 ? 10.977 16.641 21.344 1 96.62 424 VAL A CA 1
ATOM 3377 C C . VAL A 1 424 ? 9.938 15.531 21.312 1 96.62 424 VAL A C 1
ATOM 3379 O O . VAL A 1 424 ? 8.961 15.602 20.547 1 96.62 424 VAL A O 1
ATOM 3382 N N . ARG A 1 425 ? 10.117 14.508 22.094 1 96.25 425 ARG A N 1
ATOM 3383 C CA . ARG A 1 425 ? 9.164 13.406 22.156 1 96.25 425 ARG A CA 1
ATOM 3384 C C . ARG A 1 425 ? 7.801 13.891 22.641 1 96.25 425 ARG A C 1
ATOM 3386 O O . ARG A 1 425 ? 6.766 13.461 22.125 1 96.25 425 ARG A O 1
ATOM 3393 N N . GLN A 1 426 ? 7.828 14.828 23.562 1 95.44 426 GLN A N 1
ATOM 3394 C CA . GLN A 1 426 ? 6.586 15.398 24.062 1 95.44 426 GLN A CA 1
ATOM 3395 C C . GLN A 1 426 ? 5.801 16.078 22.938 1 95.44 426 GLN A C 1
ATOM 3397 O O . GLN A 1 426 ? 4.609 15.812 22.766 1 95.44 426 GLN A O 1
ATOM 3402 N N . ILE A 1 427 ? 6.496 16.875 22.25 1 96.31 427 ILE A N 1
ATOM 3403 C CA . ILE A 1 427 ? 5.812 17.688 21.25 1 96.31 427 ILE A CA 1
ATOM 3404 C C . ILE A 1 427 ? 5.355 16.812 20.094 1 96.31 427 ILE A C 1
ATOM 3406 O O . ILE A 1 427 ? 4.305 17.062 19.5 1 96.31 427 ILE A O 1
ATOM 3410 N N . ILE A 1 428 ? 6.141 15.82 19.75 1 96.56 428 ILE A N 1
ATOM 3411 C CA . ILE A 1 428 ? 5.723 14.891 18.703 1 96.56 428 ILE A CA 1
ATOM 3412 C C . ILE A 1 428 ? 4.391 14.25 19.078 1 96.56 428 ILE A C 1
ATOM 3414 O O . ILE A 1 428 ? 3.453 14.227 18.281 1 96.56 428 ILE A O 1
ATOM 3418 N N . PHE A 1 429 ? 4.316 13.797 20.266 1 96.75 429 PHE A N 1
ATOM 3419 C CA . PHE A 1 429 ? 3.096 13.125 20.703 1 96.75 429 PHE A CA 1
ATOM 3420 C C . PHE A 1 429 ? 1.937 14.117 20.781 1 96.75 429 PHE A C 1
ATOM 3422 O O . PHE A 1 429 ? 0.832 13.82 20.328 1 96.75 429 PHE A O 1
ATOM 3429 N N . ILE A 1 430 ? 2.164 15.25 21.344 1 95.88 430 ILE A N 1
ATOM 3430 C CA . ILE A 1 430 ? 1.123 16.234 21.578 1 95.88 430 ILE A CA 1
ATOM 3431 C C . ILE A 1 430 ? 0.539 16.703 20.25 1 95.88 430 ILE A C 1
ATOM 3433 O O . ILE A 1 430 ? -0.682 16.812 20.094 1 95.88 430 ILE A O 1
ATOM 3437 N N . THR A 1 431 ? 1.373 17 19.312 1 96.81 431 THR A N 1
ATOM 3438 C CA . THR A 1 431 ? 0.887 17.469 18.031 1 96.81 431 THR A CA 1
ATOM 3439 C C . THR A 1 431 ? 0.062 16.406 17.328 1 96.81 431 THR A C 1
ATOM 3441 O O . THR A 1 431 ? -0.986 16.703 16.75 1 96.81 431 THR A O 1
ATOM 3444 N N . LEU A 1 432 ? 0.504 15.172 17.391 1 97.31 432 LEU A N 1
ATOM 3445 C CA . LEU A 1 432 ? -0.25 14.086 16.766 1 97.31 432 LEU A CA 1
ATOM 3446 C C . LEU A 1 432 ? -1.561 13.844 17.516 1 97.31 432 LEU A C 1
ATOM 3448 O O . LEU A 1 432 ? -2.594 13.594 16.891 1 97.31 432 LEU A O 1
ATOM 3452 N N . TYR A 1 433 ? -1.444 13.922 18.812 1 97.12 433 TYR A N 1
ATOM 3453 C CA . TYR A 1 433 ? -2.604 13.727 19.672 1 97.12 433 TYR A CA 1
ATOM 3454 C C . TYR A 1 433 ? -3.701 14.734 19.344 1 97.12 433 TYR A C 1
ATOM 3456 O O . TYR A 1 433 ? -4.824 14.352 19.016 1 97.12 433 TYR A O 1
ATOM 3464 N N . TYR A 1 434 ? -3.434 15.922 19.375 1 97.25 434 TYR A N 1
ATOM 3465 C CA . TYR A 1 434 ? -4.438 16.969 19.188 1 97.25 434 TYR A CA 1
ATOM 3466 C C . TYR A 1 434 ? -4.832 17.078 17.719 1 97.25 434 TYR A C 1
ATOM 3468 O O . TYR A 1 434 ? -5.973 17.422 17.406 1 97.25 434 TYR A O 1
ATOM 3476 N N . HIS A 1 435 ? -3.912 16.828 16.875 1 97.56 435 HIS A N 1
ATOM 3477 C CA . HIS A 1 435 ? -4.277 16.828 15.453 1 97.56 435 HIS A CA 1
ATOM 3478 C C . HIS A 1 435 ? -5.297 15.75 15.141 1 97.56 435 HIS A C 1
ATOM 3480 O O . HIS A 1 435 ? -6.199 15.953 14.328 1 97.56 435 HIS A O 1
ATOM 3486 N N . THR A 1 436 ? -5.117 14.578 15.711 1 97.94 436 THR A N 1
ATOM 3487 C CA . THR A 1 436 ? -6.094 13.5 15.531 1 97.94 436 THR A CA 1
ATOM 3488 C C . THR A 1 436 ? -7.465 13.93 16.047 1 97.94 436 THR A C 1
ATOM 3490 O O . THR A 1 436 ? -8.477 13.695 15.383 1 97.94 436 THR A O 1
ATOM 3493 N N . LEU A 1 437 ? -7.445 14.578 17.125 1 97.88 437 LEU A N 1
ATOM 3494 C CA . LEU A 1 437 ? -8.703 15.086 17.672 1 97.88 437 LEU A CA 1
ATOM 3495 C C . LEU A 1 437 ? -9.312 16.141 16.75 1 97.88 437 LEU A C 1
ATOM 3497 O O . LEU A 1 437 ? -10.516 16.109 16.484 1 97.88 437 LEU A O 1
ATOM 3501 N N . LEU A 1 438 ? -8.508 17.016 16.344 1 98.19 438 LEU A N 1
ATOM 3502 C CA . LEU A 1 438 ? -8.961 18.078 15.453 1 98.19 438 LEU A CA 1
ATOM 3503 C C . LEU A 1 438 ? -9.625 17.5 14.211 1 98.19 438 LEU A C 1
ATOM 3505 O O . LEU A 1 438 ? -10.734 17.891 13.852 1 98.19 438 LEU A O 1
ATOM 3509 N N . LEU A 1 439 ? -9.008 16.531 13.594 1 97.5 439 LEU A N 1
ATOM 3510 C CA . LEU A 1 439 ? -9.523 15.961 12.352 1 97.5 439 LEU A CA 1
ATOM 3511 C C . LEU A 1 439 ? -10.758 15.117 12.617 1 97.5 439 LEU A C 1
ATOM 3513 O O . LEU A 1 439 ? -11.641 15.008 11.766 1 97.5 439 LEU A O 1
ATOM 3517 N N . THR A 1 440 ? -10.82 14.523 13.773 1 97.5 440 THR A N 1
ATOM 3518 C CA . THR A 1 440 ? -11.992 13.734 14.133 1 97.5 440 THR A CA 1
ATOM 3519 C C . THR A 1 440 ? -13.242 14.609 14.203 1 97.5 440 THR A C 1
ATOM 3521 O O . THR A 1 440 ? -14.328 14.18 13.812 1 97.5 440 THR A O 1
ATOM 3524 N N . PHE A 1 441 ? -13.07 15.852 14.586 1 97.25 441 PHE A N 1
ATOM 3525 C CA . PHE A 1 441 ? -14.227 16.719 14.812 1 97.25 441 PHE A CA 1
ATOM 3526 C C . PHE A 1 441 ? -14.328 17.781 13.727 1 97.25 441 PHE A C 1
ATOM 3528 O O . PHE A 1 441 ? -15.281 18.562 13.695 1 97.25 441 PHE A O 1
ATOM 3535 N N . ARG A 1 442 ? -13.461 17.875 12.859 1 96 442 ARG A N 1
ATOM 3536 C CA . ARG A 1 442 ? -13.43 18.906 11.82 1 96 442 ARG A CA 1
ATOM 3537 C C . ARG A 1 442 ? -14.711 18.875 10.992 1 96 442 ARG A C 1
ATOM 3539 O O . ARG A 1 442 ? -15.227 19.938 10.609 1 96 442 ARG A O 1
ATOM 3546 N N . PRO A 1 443 ? -15.266 17.719 10.664 1 92.62 443 PRO A N 1
ATOM 3547 C CA . PRO A 1 443 ? -16.484 17.719 9.852 1 92.62 443 PRO A CA 1
ATOM 3548 C C . PRO A 1 443 ? -17.625 18.516 10.484 1 92.62 443 PRO A C 1
ATOM 3550 O O . PRO A 1 443 ? -18.422 19.125 9.773 1 92.62 443 PRO A O 1
ATOM 3553 N N . PHE A 1 444 ? -17.625 18.609 11.773 1 93 444 PHE A N 1
ATOM 3554 C CA . PHE A 1 444 ? -18.672 19.344 12.461 1 93 444 PHE A CA 1
ATOM 3555 C C . PHE A 1 444 ? -18.453 20.859 12.328 1 93 444 PHE A C 1
ATOM 3557 O O . PHE A 1 444 ? -19.422 21.609 12.211 1 93 444 PHE A O 1
ATOM 3564 N N . VAL A 1 445 ? -17.203 21.219 12.352 1 93.81 445 VAL A N 1
ATOM 3565 C CA . VAL A 1 445 ? -16.875 22.625 12.164 1 93.81 445 VAL A CA 1
ATOM 3566 C C . VAL A 1 445 ? -17.266 23.078 10.75 1 93.81 445 VAL A C 1
ATOM 3568 O O . VAL A 1 445 ? -17.844 24.141 10.57 1 93.81 445 VAL A O 1
ATOM 3571 N N . ILE A 1 446 ? -16.953 22.266 9.844 1 90.06 446 ILE A N 1
ATOM 3572 C CA . ILE A 1 446 ? -17.266 22.562 8.445 1 90.06 446 ILE A CA 1
ATOM 3573 C C . ILE A 1 446 ? -18.766 22.625 8.258 1 90.06 446 ILE A C 1
ATOM 3575 O O . ILE A 1 446 ? -19.281 23.531 7.602 1 90.06 446 ILE A O 1
ATOM 3579 N N . PHE A 1 447 ? -19.422 21.734 8.859 1 86.75 447 PHE A N 1
ATOM 3580 C CA . PHE A 1 447 ? -20.875 21.719 8.758 1 86.75 447 PHE A CA 1
ATOM 3581 C C . PHE A 1 447 ? -21.484 22.969 9.359 1 86.75 447 PHE A C 1
ATOM 3583 O O . PHE A 1 447 ? -22.359 23.594 8.75 1 86.75 447 PHE A O 1
ATOM 3590 N N . ARG A 1 448 ? -21.141 23.25 10.508 1 88.19 448 ARG A N 1
ATOM 3591 C CA . ARG A 1 448 ? -21.688 24.422 11.18 1 88.19 448 ARG A CA 1
ATOM 3592 C C . ARG A 1 448 ? -21.391 25.688 10.375 1 88.19 448 ARG A C 1
ATOM 3594 O O . ARG A 1 448 ? -22.25 26.562 10.281 1 88.19 448 ARG A O 1
ATOM 3601 N N . GLY A 1 449 ? -20.203 25.797 9.883 1 84.88 449 GLY A N 1
ATOM 3602 C CA . GLY A 1 449 ? -19.875 26.953 9.047 1 84.88 449 GLY A CA 1
ATOM 3603 C C . GLY A 1 449 ? -20.781 27.078 7.84 1 84.88 449 GLY A C 1
ATOM 3604 O O . GLY A 1 449 ? -21.281 28.172 7.551 1 84.88 449 GLY A O 1
ATOM 3605 N N . HIS A 1 450 ? -21.031 26.062 7.242 1 78 450 HIS A N 1
ATOM 3606 C CA . HIS A 1 450 ? -21.906 26.078 6.082 1 78 450 HIS A CA 1
ATOM 3607 C C . HIS A 1 450 ? -23.344 26.406 6.48 1 78 450 HIS A C 1
ATOM 3609 O O . HIS A 1 450 ? -24.031 27.141 5.766 1 78 450 HIS A O 1
ATOM 3615 N N . TRP A 1 451 ? -23.719 25.828 7.527 1 76.56 451 TRP A N 1
ATOM 3616 C CA . TRP A 1 451 ? -25.062 26.062 8.047 1 76.56 451 TRP A CA 1
ATOM 3617 C C . TRP A 1 451 ? -25.266 27.531 8.383 1 76.56 451 TRP A C 1
ATOM 3619 O O . TRP A 1 451 ? -26.312 28.109 8.062 1 76.56 451 TRP A O 1
ATOM 3629 N N . GLN A 1 452 ? -24.359 28.062 8.945 1 78.38 452 GLN A N 1
ATOM 3630 C CA . GLN A 1 452 ? -24.438 29.469 9.32 1 78.38 452 GLN A CA 1
ATOM 3631 C C . GLN A 1 452 ? -24.406 30.375 8.094 1 78.38 452 GLN A C 1
ATOM 3633 O O . GLN A 1 452 ? -25.109 31.391 8.047 1 78.38 452 GLN A O 1
ATOM 3638 N N . ARG A 1 453 ? -23.75 30.016 7.168 1 76.31 453 ARG A N 1
ATOM 3639 C CA . ARG A 1 453 ? -23.703 30.781 5.922 1 76.31 453 ARG A CA 1
ATOM 3640 C C . ARG A 1 453 ? -25.047 30.781 5.219 1 76.31 453 ARG A C 1
ATOM 3642 O O . ARG A 1 453 ? -25.484 31.797 4.703 1 76.31 453 ARG A O 1
ATOM 3649 N N . GLU A 1 454 ? -25.625 29.734 5.227 1 70.38 454 GLU A N 1
ATOM 3650 C CA . GLU A 1 454 ? -26.922 29.609 4.578 1 70.38 454 GLU A CA 1
ATOM 3651 C C . GLU A 1 454 ? -27.984 30.406 5.32 1 70.38 454 GLU A C 1
ATOM 3653 O O . GLU A 1 454 ? -28.875 31 4.695 1 70.38 454 GLU A O 1
ATOM 3658 N N . ARG A 1 455 ? -27.875 30.359 6.52 1 69.5 455 ARG A N 1
ATOM 3659 C CA . ARG A 1 455 ? -28.828 31.109 7.328 1 69.5 455 ARG A CA 1
ATOM 3660 C C . ARG A 1 455 ? -28.656 32.625 7.105 1 69.5 455 ARG A C 1
ATOM 3662 O O . ARG A 1 455 ? -29.625 33.375 7.086 1 69.5 455 ARG A O 1
ATOM 3669 N N . ASN A 1 456 ? -27.5 32.969 6.926 1 66.44 456 ASN A N 1
ATOM 3670 C CA . ASN A 1 456 ? -27.203 34.375 6.738 1 66.44 456 ASN A CA 1
ATOM 3671 C C . ASN A 1 456 ? -27.578 34.844 5.336 1 66.44 456 ASN A C 1
ATOM 3673 O O . ASN A 1 456 ? -27.859 36.031 5.125 1 66.44 456 ASN A O 1
ATOM 3677 N N . ILE A 1 457 ? -27.547 34.062 4.406 1 59.06 457 ILE A N 1
ATOM 3678 C CA . ILE A 1 457 ? -27.938 34.406 3.045 1 59.06 457 ILE A CA 1
ATOM 3679 C C . ILE A 1 457 ? -29.469 34.406 2.924 1 59.06 457 ILE A C 1
ATOM 3681 O O . ILE A 1 457 ? -30.031 35.219 2.211 1 59.06 457 ILE A O 1
ATOM 3685 N N . ALA A 1 458 ? -30.297 33.594 3.588 1 51.56 458 ALA A N 1
ATOM 3686 C CA . ALA A 1 458 ? -31.75 33.469 3.453 1 51.56 458 ALA A CA 1
ATOM 3687 C C . ALA A 1 458 ? -32.469 34.625 4.137 1 51.56 458 ALA A C 1
ATOM 3689 O O . ALA A 1 458 ? -33.719 34.688 4.121 1 51.56 458 ALA A O 1
ATOM 3690 N N . PRO A 1 459 ? -31.953 35.469 5.012 1 48.22 459 PRO A N 1
ATOM 3691 C CA . PRO A 1 459 ? -33 36.375 5.531 1 48.22 459 PRO A CA 1
ATOM 3692 C C . PRO A 1 459 ? -33.781 37.062 4.422 1 48.22 459 PRO A C 1
ATOM 3694 O O . PRO A 1 459 ? -34.875 37.625 4.672 1 48.22 459 PRO A O 1
ATOM 3697 N N . ASN A 1 460 ? -33.188 37.594 3.311 1 41.59 460 ASN A N 1
ATOM 3698 C CA . ASN A 1 460 ? -33.938 38.406 2.381 1 41.59 460 ASN A CA 1
ATOM 3699 C C . ASN A 1 460 ? -35 37.562 1.645 1 41.59 460 ASN A C 1
ATOM 3701 O O . ASN A 1 460 ? -35.688 38.062 0.751 1 41.59 460 ASN A O 1
ATOM 3705 N N . GLN A 1 461 ? -34.812 36.344 1.44 1 37.75 461 GLN A N 1
ATOM 3706 C CA . GLN A 1 461 ? -35.969 35.75 0.773 1 37.75 461 GLN A CA 1
ATOM 3707 C C . GLN A 1 461 ? -37.156 35.656 1.705 1 37.75 461 GLN A C 1
ATOM 3709 O O . GLN A 1 461 ? -37.062 35.156 2.826 1 37.75 461 GLN A O 1
ATOM 3714 N N . SER A 1 462 ? -38.219 36.594 1.511 1 34.78 462 SER A N 1
ATOM 3715 C CA . SER A 1 462 ? -39.5 36.844 2.123 1 34.78 462 SER A CA 1
ATOM 3716 C C . SER A 1 462 ? -40.031 35.562 2.812 1 34.78 462 SER A C 1
ATOM 3718 O O . SER A 1 462 ? -40.375 35.594 3.996 1 34.78 462 SER A O 1
ATOM 3720 N N . SER A 1 463 ? -41.469 35.281 2.359 1 35.19 463 SER A N 1
ATOM 3721 C CA . SER A 1 463 ? -42.75 34.844 2.875 1 35.19 463 SER A CA 1
ATOM 3722 C C . SER A 1 463 ? -42.688 33.406 3.35 1 35.19 463 SER A C 1
ATOM 3724 O O . SER A 1 463 ? -43.125 33.062 4.461 1 35.19 463 SER A O 1
ATOM 3726 N N . ALA A 1 464 ? -43.219 32.375 2.406 1 34.41 464 ALA A N 1
ATOM 3727 C CA . ALA A 1 464 ? -44.219 31.312 2.59 1 34.41 464 ALA A CA 1
ATOM 3728 C C . ALA A 1 464 ? -43.562 30.062 3.15 1 34.41 464 ALA A C 1
ATOM 3730 O O . ALA A 1 464 ? -44.188 29.25 3.816 1 34.41 464 ALA A O 1
ATOM 3731 N N . ASN A 1 465 ? -42.625 29.312 2.428 1 34.66 465 ASN A N 1
ATOM 3732 C CA . ASN A 1 465 ? -42.375 27.953 2.867 1 34.66 465 ASN A CA 1
ATOM 3733 C C . ASN A 1 465 ? -41.344 27.906 4.008 1 34.66 465 ASN A C 1
ATOM 3735 O O . ASN A 1 465 ? -40.156 28 3.775 1 34.66 465 ASN A O 1
ATOM 3739 N N . VAL A 1 466 ? -41.594 28.531 5.133 1 37.91 466 VAL A N 1
ATOM 3740 C CA . VAL A 1 466 ? -41 28.344 6.461 1 37.91 466 VAL A CA 1
ATOM 3741 C C . VAL A 1 466 ? -40.438 26.938 6.594 1 37.91 466 VAL A C 1
ATOM 3743 O O . VAL A 1 466 ? -41.188 25.969 6.781 1 37.91 466 VAL A O 1
ATOM 3746 N N . THR A 1 467 ? -39.625 26.406 5.75 1 39.94 467 THR A N 1
ATOM 3747 C CA . THR A 1 467 ? -39.062 25.094 6.031 1 39.94 467 THR A CA 1
ATOM 3748 C C . THR A 1 467 ? -38.562 25.016 7.473 1 39.94 467 THR A C 1
ATOM 3750 O O . THR A 1 467 ? -38.031 25.984 8.008 1 39.94 467 THR A O 1
ATOM 3753 N N . ASN A 1 468 ? -39.156 24.203 8.359 1 40.84 468 ASN A N 1
ATOM 3754 C CA . ASN A 1 468 ? -39.062 23.734 9.742 1 40.84 468 ASN A CA 1
ATOM 3755 C C . ASN A 1 468 ? -37.625 23.484 10.141 1 40.84 468 ASN A C 1
ATOM 3757 O O . ASN A 1 468 ? -37.312 22.453 10.727 1 40.84 468 ASN A O 1
ATOM 3761 N N . ARG A 1 469 ? -36.688 24.203 9.539 1 48.91 469 ARG A N 1
ATOM 3762 C CA . ARG A 1 469 ? -35.312 23.953 9.953 1 48.91 469 ARG A CA 1
ATOM 3763 C C . ARG A 1 469 ? -35.031 24.641 11.289 1 48.91 469 ARG A C 1
ATOM 3765 O O . ARG A 1 469 ? -35.469 25.75 11.539 1 48.91 469 ARG A O 1
ATOM 3772 N N . PRO A 1 470 ? -34.562 23.828 12.398 1 52.5 470 PRO A N 1
ATOM 3773 C CA . PRO A 1 470 ? -34.219 24.438 13.68 1 52.5 470 PRO A CA 1
ATOM 3774 C C . PRO A 1 470 ? -33.344 25.672 13.523 1 52.5 470 PRO A C 1
ATOM 3776 O O . PRO A 1 470 ? -32.438 25.688 12.672 1 52.5 470 PRO A O 1
ATOM 3779 N N . ARG A 1 471 ? -33.75 26.797 14 1 58.84 471 ARG A N 1
ATOM 3780 C CA . ARG A 1 471 ? -33.062 28.094 13.852 1 58.84 471 ARG A CA 1
ATOM 3781 C C . ARG A 1 471 ? -31.859 28.188 14.781 1 58.84 471 ARG A C 1
ATOM 3783 O O . ARG A 1 471 ? -30.984 29.031 14.578 1 58.84 471 ARG A O 1
ATOM 3790 N N . GLU A 1 472 ? -31.812 27.297 15.859 1 66.25 472 GLU A N 1
ATOM 3791 C CA . GLU A 1 472 ? -30.703 27.406 16.797 1 66.25 472 GLU A CA 1
ATOM 3792 C C . GLU A 1 472 ? -29.766 26.203 16.719 1 66.25 472 GLU A C 1
ATOM 3794 O O . GLU A 1 472 ? -30.219 25.078 16.484 1 66.25 472 GLU A O 1
ATOM 3799 N N . THR A 1 473 ? -28.453 26.484 16.75 1 77.31 473 THR A N 1
ATOM 3800 C CA . THR A 1 473 ? -27.453 25.422 16.719 1 77.31 473 THR A CA 1
ATOM 3801 C C . THR A 1 473 ? -27.562 24.547 17.953 1 77.31 473 THR A C 1
ATOM 3803 O O . THR A 1 473 ? -27.5 25.031 19.094 1 77.31 473 THR A O 1
ATOM 3806 N N . PRO A 1 474 ? -27.75 23.328 17.766 1 81.69 474 PRO A N 1
ATOM 3807 C CA . PRO A 1 474 ? -27.828 22.422 18.922 1 81.69 474 PRO A CA 1
ATOM 3808 C C . PRO A 1 474 ? -26.547 22.438 19.766 1 81.69 474 PRO A C 1
ATOM 3810 O O . PRO A 1 474 ? -25.453 22.656 19.234 1 81.69 474 PRO A O 1
ATOM 3813 N N . SER A 1 475 ? -26.703 22.219 21.031 1 85.06 475 SER A N 1
ATOM 3814 C CA . SER A 1 475 ? -25.594 22.281 21.969 1 85.06 475 SER A CA 1
ATOM 3815 C C . SER A 1 475 ? -24.531 21.234 21.641 1 85.06 475 SER A C 1
ATOM 3817 O O . SER A 1 475 ? -23.328 21.484 21.797 1 85.06 475 SER A O 1
ATOM 3819 N N . TRP A 1 476 ? -25.016 20.094 21.234 1 87.38 476 TRP A N 1
ATOM 3820 C CA . TRP A 1 476 ? -24.047 19.031 20.922 1 87.38 476 TRP A CA 1
ATOM 3821 C C . TRP A 1 476 ? -23.172 19.422 19.75 1 87.38 476 TRP A C 1
ATOM 3823 O O . TRP A 1 476 ? -22 19.047 19.703 1 87.38 476 TRP A O 1
ATOM 3833 N N . LEU A 1 477 ? -23.656 20.094 18.797 1 89.81 477 LEU A N 1
ATOM 3834 C CA . LEU A 1 477 ? -22.875 20.547 17.656 1 89.81 477 LEU A CA 1
ATOM 3835 C C . LEU A 1 477 ? -21.844 21.578 18.078 1 89.81 477 LEU A C 1
ATOM 3837 O O . LEU A 1 477 ? -20.688 21.547 17.625 1 89.81 477 LEU A O 1
ATOM 3841 N N . ASN A 1 478 ? -22.25 22.438 18.953 1 91.06 478 ASN A N 1
ATOM 3842 C CA . ASN A 1 478 ? -21.312 23.406 19.5 1 91.06 478 ASN A CA 1
ATOM 3843 C C . ASN A 1 478 ? -20.188 22.719 20.281 1 91.06 478 ASN A C 1
ATOM 3845 O O . ASN A 1 478 ? -19.031 23.125 20.219 1 91.06 478 ASN A O 1
ATOM 3849 N N . GLU A 1 479 ? -20.594 21.75 20.969 1 92.75 479 GLU A N 1
ATOM 3850 C CA . GLU A 1 479 ? -19.594 20.984 21.719 1 92.75 479 GLU A CA 1
ATOM 3851 C C . GLU A 1 479 ? -18.609 20.312 20.781 1 92.75 479 GLU A C 1
ATOM 3853 O O . GLU A 1 479 ? -17.406 20.312 21.031 1 92.75 479 GLU A O 1
ATOM 3858 N N . ALA A 1 480 ? -19.156 19.734 19.781 1 94.25 480 ALA A N 1
ATOM 3859 C CA . ALA A 1 480 ? -18.297 19.078 18.781 1 94.25 480 ALA A CA 1
ATOM 3860 C C . ALA A 1 480 ? -17.312 20.062 18.156 1 94.25 480 ALA A C 1
ATOM 3862 O O . ALA A 1 480 ? -16.125 19.766 18.047 1 94.25 480 ALA A O 1
ATOM 3863 N N . CYS A 1 481 ? -17.766 21.172 17.828 1 95.06 481 CYS A N 1
ATOM 3864 C CA . CYS A 1 481 ? -16.906 22.203 17.234 1 95.06 481 CYS A CA 1
ATOM 3865 C C . CYS A 1 481 ? -15.875 22.688 18.234 1 95.06 481 CYS A C 1
ATOM 3867 O O . CYS A 1 481 ? -14.727 22.938 17.859 1 95.06 481 CYS A O 1
ATOM 3869 N N . ASN A 1 482 ? -16.266 22.797 19.438 1 95.19 482 ASN A N 1
ATOM 3870 C CA . ASN A 1 482 ? -15.352 23.25 20.469 1 95.19 482 ASN A CA 1
ATOM 3871 C C . ASN A 1 482 ? -14.195 22.281 20.672 1 95.19 482 ASN A C 1
ATOM 3873 O O . ASN A 1 482 ? -13.078 22.688 20.984 1 95.19 482 ASN A O 1
ATOM 3877 N N . HIS A 1 483 ? -14.484 21.047 20.5 1 96.25 483 HIS A N 1
ATOM 3878 C CA . HIS A 1 483 ? -13.414 20.062 20.594 1 96.25 483 HIS A CA 1
ATOM 3879 C C . HIS A 1 483 ? -12.336 20.312 19.531 1 96.25 483 HIS A C 1
ATOM 3881 O O . HIS A 1 483 ? -11.141 20.25 19.828 1 96.25 483 HIS A O 1
ATOM 3887 N N . ALA A 1 484 ? -12.766 20.594 18.359 1 97.5 484 ALA A N 1
ATOM 3888 C CA . ALA A 1 484 ? -11.828 20.859 17.266 1 97.5 484 ALA A CA 1
ATOM 3889 C C . ALA A 1 484 ? -11.055 22.156 17.516 1 97.5 484 ALA A C 1
ATOM 3891 O O . ALA A 1 484 ? -9.836 22.219 17.328 1 97.5 484 ALA A O 1
ATOM 3892 N N . ILE A 1 485 ? -11.727 23.156 17.969 1 97.25 485 ILE A N 1
ATOM 3893 C CA . ILE A 1 485 ? -11.133 24.469 18.188 1 97.25 485 ILE A CA 1
ATOM 3894 C C . ILE A 1 485 ? -10.148 24.406 19.359 1 97.25 485 ILE A C 1
ATOM 3896 O O . ILE A 1 485 ? -9.039 24.938 19.281 1 97.25 485 ILE A O 1
ATOM 3900 N N . THR A 1 486 ? -10.562 23.719 20.344 1 96.69 486 THR A N 1
ATOM 3901 C CA . THR A 1 486 ? -9.672 23.547 21.5 1 96.69 486 THR A CA 1
ATOM 3902 C C . THR A 1 486 ? -8.422 22.766 21.109 1 96.69 486 THR A C 1
ATOM 3904 O O . THR A 1 486 ? -7.32 23.094 21.562 1 96.69 486 THR A O 1
ATOM 3907 N N . ALA A 1 487 ? -8.617 21.766 20.344 1 97.81 487 ALA A N 1
ATOM 3908 C CA . ALA A 1 487 ? -7.473 21 19.891 1 97.81 487 ALA A CA 1
ATOM 3909 C C . ALA A 1 487 ? -6.504 21.859 19.094 1 97.81 487 ALA A C 1
ATOM 3911 O O . ALA A 1 487 ? -5.285 21.75 19.234 1 97.81 487 ALA A O 1
ATOM 3912 N N . ALA A 1 488 ? -7 22.719 18.25 1 98.25 488 ALA A N 1
ATOM 3913 C CA . ALA A 1 488 ? -6.172 23.641 17.484 1 98.25 488 ALA A CA 1
ATOM 3914 C C . ALA A 1 488 ? -5.41 24.594 18.406 1 98.25 488 ALA A C 1
ATOM 3916 O O . ALA A 1 488 ? -4.203 24.781 18.234 1 98.25 488 ALA A O 1
ATOM 3917 N N . GLN A 1 489 ? -6.078 25.125 19.359 1 97.06 489 GLN A N 1
ATOM 3918 C CA . GLN A 1 489 ? -5.469 26.062 20.297 1 97.06 489 GLN A CA 1
ATOM 3919 C C . GLN A 1 489 ? -4.379 25.375 21.125 1 97.06 489 GLN A C 1
ATOM 3921 O O . GLN A 1 489 ? -3.311 25.953 21.344 1 97.06 489 GLN A O 1
ATOM 3926 N N . LYS A 1 490 ? -4.699 24.188 21.547 1 96.12 490 LYS A N 1
ATOM 3927 C CA . LYS A 1 490 ? -3.721 23.453 22.328 1 96.12 490 LYS A CA 1
ATOM 3928 C C . LYS A 1 490 ? -2.477 23.125 21.516 1 96.12 490 LYS A C 1
ATOM 3930 O O . LYS A 1 490 ? -1.356 23.188 22.031 1 96.12 490 LYS A O 1
ATOM 3935 N N . THR A 1 491 ? -2.688 22.75 20.297 1 97.38 491 THR A N 1
ATOM 3936 C CA . THR A 1 491 ? -1.555 22.5 19.422 1 97.38 491 THR A CA 1
ATOM 3937 C C . THR A 1 491 ? -0.672 23.734 19.297 1 97.38 491 THR A C 1
ATOM 3939 O O . THR A 1 491 ? 0.549 23.641 19.453 1 97.38 491 THR A O 1
ATOM 3942 N N . LEU A 1 492 ? -1.286 24.875 19.094 1 97.44 492 LEU A N 1
ATOM 3943 C CA . LEU A 1 492 ? -0.547 26.109 18.938 1 97.44 492 LEU A CA 1
ATOM 3944 C C . LEU A 1 492 ? 0.148 26.516 20.234 1 97.44 492 LEU A C 1
ATOM 3946 O O . LEU A 1 492 ? 1.298 26.953 20.203 1 97.44 492 LEU A O 1
ATOM 3950 N N . HIS A 1 493 ? -0.521 26.312 21.281 1 96.25 493 HIS A N 1
ATOM 3951 C CA . HIS A 1 493 ? 0.046 26.641 22.578 1 96.25 493 HIS A CA 1
ATOM 3952 C C . HIS A 1 493 ? 1.334 25.875 22.844 1 96.25 493 HIS A C 1
ATOM 3954 O O . HIS A 1 493 ? 2.365 26.469 23.156 1 96.25 493 HIS A O 1
ATOM 3960 N N . HIS A 1 494 ? 1.256 24.641 22.688 1 95.75 494 HIS A N 1
ATOM 3961 C CA . HIS A 1 494 ? 2.395 23.781 23 1 95.75 494 HIS A CA 1
ATOM 3962 C C . HIS A 1 494 ? 3.521 23.969 21.984 1 95.75 494 HIS A C 1
ATOM 3964 O O . HIS A 1 494 ? 4.699 23.922 22.344 1 95.75 494 HIS A O 1
ATOM 3970 N N . LEU A 1 495 ? 3.143 24.141 20.75 1 96.56 495 LEU A N 1
ATOM 397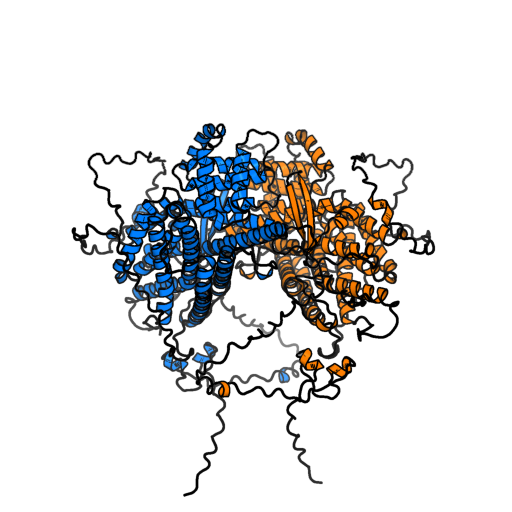1 C CA . LEU A 1 495 ? 4.172 24.344 19.734 1 96.56 495 LEU A CA 1
ATOM 3972 C C . LEU A 1 495 ? 4.91 25.656 19.953 1 96.56 495 LEU A C 1
ATOM 3974 O O . LEU A 1 495 ? 6.133 25.719 19.812 1 96.56 495 LEU A O 1
ATOM 3978 N N . CYS A 1 496 ? 4.18 26.719 20.281 1 95.44 496 CYS A N 1
ATOM 3979 C CA . CYS A 1 496 ? 4.805 28 20.578 1 95.44 496 CYS A CA 1
ATOM 3980 C C . CYS A 1 496 ? 5.699 27.906 21.812 1 95.44 496 CYS A C 1
ATOM 3982 O O . CYS A 1 496 ? 6.824 28.406 21.797 1 95.44 496 CYS A O 1
ATOM 3984 N N . GLU A 1 497 ? 5.23 27.25 22.797 1 95.06 497 GLU A N 1
ATOM 3985 C CA . GLU A 1 497 ? 6.031 27.047 24 1 95.06 497 GLU A CA 1
ATOM 3986 C C . GLU A 1 497 ? 7.289 26.234 23.688 1 95.06 497 GLU A C 1
ATOM 3988 O O . GLU A 1 497 ? 8.391 26.609 24.125 1 95.06 497 GLU A O 1
ATOM 3993 N N . ALA A 1 498 ? 7.055 25.188 23.016 1 95.81 498 ALA A N 1
ATOM 3994 C CA . ALA A 1 498 ? 8.164 24.297 22.688 1 95.81 498 ALA A CA 1
ATOM 3995 C C . ALA A 1 498 ? 9.227 25.016 21.859 1 95.81 498 ALA A C 1
ATOM 3997 O O . ALA A 1 498 ? 10.422 24.812 22.062 1 95.81 498 ALA A O 1
ATOM 3998 N N . SER A 1 499 ? 8.805 25.812 20.938 1 94.44 499 SER A N 1
ATOM 3999 C CA . SER A 1 499 ? 9.734 26.531 20.062 1 94.44 499 SER A CA 1
ATOM 4000 C C . SER A 1 499 ? 10.547 27.547 20.844 1 94.44 499 SER A C 1
ATOM 4002 O O . SER A 1 499 ? 11.664 27.891 20.453 1 94.44 499 SER A O 1
ATOM 4004 N N . ARG A 1 500 ? 10.07 27.969 21.906 1 92.5 500 ARG A N 1
ATOM 4005 C CA . ARG A 1 500 ? 10.758 28.953 22.734 1 92.5 500 ARG A CA 1
ATOM 4006 C C . ARG A 1 500 ? 11.797 28.297 23.625 1 92.5 500 ARG A C 1
ATOM 4008 O O . ARG A 1 500 ? 12.883 28.844 23.844 1 92.5 500 ARG A O 1
ATOM 4015 N N . VAL A 1 501 ? 11.531 27.094 24.078 1 94.06 501 VAL A N 1
ATOM 4016 C CA . VAL A 1 501 ? 12.344 26.5 25.141 1 94.06 501 VAL A CA 1
ATOM 4017 C C . VAL A 1 501 ? 13.281 25.453 24.531 1 94.06 501 VAL A C 1
ATOM 4019 O O . VAL A 1 501 ? 14.281 25.078 25.141 1 94.06 501 VAL A O 1
ATOM 4022 N N . ASN A 1 502 ? 12.961 25 23.391 1 95.06 502 ASN A N 1
ATOM 4023 C CA . ASN A 1 502 ? 13.68 23.875 22.812 1 95.06 502 ASN A CA 1
ATOM 4024 C C . ASN A 1 502 ? 14.117 24.172 21.375 1 95.06 502 ASN A C 1
ATOM 4026 O O . ASN A 1 502 ? 13.32 24.062 20.453 1 95.06 502 ASN A O 1
ATOM 4030 N N . ASN A 1 503 ? 15.359 24.328 21.203 1 92.56 503 ASN A N 1
ATOM 4031 C CA . ASN A 1 503 ? 15.906 24.672 19.891 1 92.56 503 ASN A CA 1
ATOM 4032 C C . ASN A 1 503 ? 15.75 23.516 18.906 1 92.56 503 ASN A C 1
ATOM 4034 O O . ASN A 1 503 ? 15.609 23.75 17.703 1 92.56 503 ASN A O 1
ATOM 4038 N N . LEU A 1 504 ? 15.758 22.344 19.375 1 94.5 504 LEU A N 1
ATOM 4039 C CA . LEU A 1 504 ? 15.57 21.188 18.5 1 94.5 504 LEU A CA 1
ATOM 4040 C C . LEU A 1 504 ? 14.203 21.234 17.828 1 94.5 504 LEU A C 1
ATOM 4042 O O . LEU A 1 504 ? 14.078 20.922 16.641 1 94.5 504 LEU A O 1
ATOM 4046 N N . VAL A 1 505 ? 13.234 21.625 18.547 1 95.19 505 VAL A N 1
ATOM 4047 C CA . VAL A 1 505 ? 11.867 21.688 18.047 1 95.19 505 VAL A CA 1
ATOM 4048 C C . VAL A 1 505 ? 11.758 22.828 17.016 1 95.19 505 VAL A C 1
ATOM 4050 O O . VAL A 1 505 ? 11.086 22.672 15.992 1 95.19 505 VAL A O 1
ATOM 4053 N N . LEU A 1 506 ? 12.43 23.875 17.281 1 93.19 506 LEU A N 1
ATOM 4054 C CA . LEU A 1 506 ? 12.414 25.031 16.391 1 93.19 506 LEU A CA 1
ATOM 4055 C C . LEU A 1 506 ? 12.977 24.672 15.023 1 93.19 506 LEU A C 1
ATOM 4057 O O . LEU A 1 506 ? 12.578 25.25 14.016 1 93.19 506 LEU A O 1
ATOM 4061 N N . GLU A 1 507 ? 13.789 23.703 15.031 1 92.31 507 GLU A N 1
ATOM 4062 C CA . GLU A 1 507 ? 14.484 23.328 13.797 1 92.31 507 GLU A CA 1
ATOM 4063 C C . GLU A 1 507 ? 13.695 22.297 13.008 1 92.31 507 GLU A C 1
ATOM 4065 O O . GLU A 1 507 ? 14.039 21.984 11.859 1 92.31 507 GLU A O 1
ATOM 4070 N N . LEU A 1 508 ? 12.641 21.766 13.531 1 94 508 LEU A N 1
ATOM 4071 C CA . LEU A 1 508 ? 11.805 20.797 12.828 1 94 508 LEU A CA 1
ATOM 4072 C C . LEU A 1 508 ? 10.789 21.516 11.938 1 94 508 LEU A C 1
ATOM 4074 O O . LEU A 1 508 ? 9.773 22 12.422 1 94 508 LEU A O 1
ATOM 4078 N N . ARG A 1 509 ? 10.961 21.406 10.727 1 92.94 509 ARG A N 1
ATOM 4079 C CA . ARG A 1 509 ? 10.211 22.234 9.781 1 92.94 509 ARG A CA 1
ATOM 4080 C C . ARG A 1 509 ? 8.82 21.656 9.539 1 92.94 509 ARG A C 1
ATOM 4082 O O . ARG A 1 509 ? 7.906 22.375 9.141 1 92.94 509 ARG A O 1
ATOM 4089 N N . TYR A 1 510 ? 8.648 20.375 9.727 1 92.62 510 TYR A N 1
ATOM 4090 C CA . TYR A 1 510 ? 7.348 19.766 9.461 1 92.62 510 TYR A CA 1
ATOM 4091 C C . TYR A 1 510 ? 6.289 20.297 10.422 1 92.62 510 TYR A C 1
ATOM 4093 O O . TYR A 1 510 ? 5.09 20.125 10.195 1 92.62 510 TYR A O 1
ATOM 4101 N N . HIS A 1 511 ? 6.684 21 11.453 1 94.31 511 HIS A N 1
ATOM 4102 C CA . HIS A 1 511 ? 5.738 21.625 12.367 1 94.31 511 HIS A CA 1
ATOM 4103 C C . HIS A 1 511 ? 4.938 22.719 11.672 1 94.31 511 HIS A C 1
ATOM 4105 O O . HIS A 1 511 ? 3.865 23.109 12.141 1 94.31 511 HIS A O 1
ATOM 4111 N N . GLY A 1 512 ? 5.551 23.266 10.609 1 93.25 512 GLY A N 1
ATOM 4112 C CA . GLY A 1 512 ? 4.785 24.219 9.82 1 93.25 512 GLY A CA 1
ATOM 4113 C C . GLY A 1 512 ? 3.42 23.688 9.414 1 93.25 512 GLY A C 1
ATOM 4114 O O . GLY A 1 512 ? 2.451 24.453 9.367 1 93.25 512 GLY A O 1
ATOM 4115 N N . PHE A 1 513 ? 3.346 22.469 9.242 1 94.06 513 PHE A N 1
ATOM 4116 C CA . PHE A 1 513 ? 2.092 21.828 8.867 1 94.06 513 PHE A CA 1
ATOM 4117 C C . PHE A 1 513 ? 1.072 21.938 9.992 1 94.06 513 PHE A C 1
ATOM 4119 O O . PHE A 1 513 ? -0.093 22.25 9.758 1 94.06 513 PHE A O 1
ATOM 4126 N N . PHE A 1 5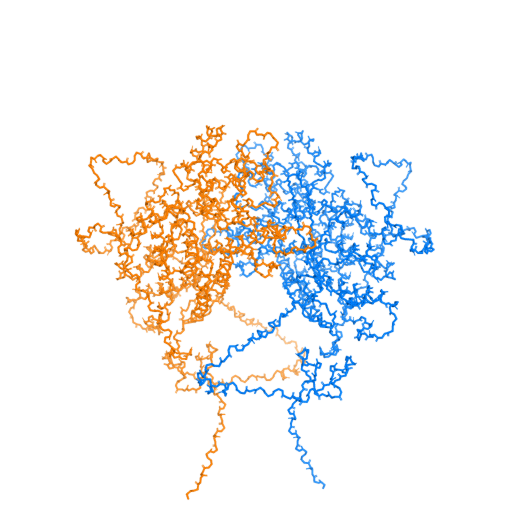14 ? 1.478 21.641 11.156 1 96.88 514 PHE A N 1
ATOM 4127 C CA . PHE A 1 514 ? 0.571 21.656 12.297 1 96.88 514 PHE A CA 1
ATOM 4128 C C . PHE A 1 514 ? 0.146 23.094 12.625 1 96.88 514 PHE A C 1
ATOM 4130 O O . PHE A 1 514 ? -1.006 23.328 12.992 1 96.88 514 PHE A O 1
ATOM 4137 N N . PHE A 1 515 ? 1.071 24.016 12.453 1 96.62 515 PHE A N 1
ATOM 4138 C CA . PHE A 1 515 ? 0.707 25.422 12.594 1 96.62 515 PHE A CA 1
ATOM 4139 C C . PHE A 1 515 ? -0.376 25.797 11.594 1 96.62 515 PHE A C 1
ATOM 4141 O O . PHE A 1 515 ? -1.403 26.375 11.969 1 96.62 515 PHE A O 1
ATOM 4148 N N . GLY A 1 516 ? -0.11 25.422 10.391 1 95.19 516 GLY A N 1
ATOM 4149 C CA . GLY A 1 516 ? -1.045 25.766 9.328 1 95.19 516 GLY A CA 1
ATOM 4150 C C . GLY A 1 516 ? -2.438 25.219 9.555 1 95.19 516 GLY A C 1
ATOM 4151 O O . GLY A 1 516 ? -3.426 25.953 9.484 1 95.19 516 GLY A O 1
ATOM 4152 N N . ASN A 1 517 ? -2.506 23.969 9.836 1 96 517 ASN A N 1
ATOM 4153 C CA . ASN A 1 517 ? -3.791 23.312 10.047 1 96 517 ASN A CA 1
ATOM 4154 C C . ASN A 1 517 ? -4.562 23.938 11.203 1 96 517 ASN A C 1
ATOM 4156 O O . ASN A 1 517 ? -5.77 24.156 11.102 1 96 517 ASN A O 1
ATOM 4160 N N . SER A 1 518 ? -3.867 24.188 12.258 1 97.94 518 SER A N 1
ATOM 4161 C CA . SER A 1 518 ? -4.516 24.734 13.445 1 97.94 518 SER A CA 1
ATOM 4162 C C . SER A 1 518 ? -4.965 26.172 13.211 1 97.94 518 SER A C 1
ATOM 4164 O O . SER A 1 518 ? -6.09 26.531 13.562 1 97.94 518 SER A O 1
ATOM 4166 N N . VAL A 1 519 ? -4.156 26.969 12.617 1 97.62 519 VAL A N 1
ATOM 4167 C CA . VAL A 1 519 ? -4.48 28.359 12.352 1 97.62 519 VAL A CA 1
ATOM 4168 C C . VAL A 1 519 ? -5.664 28.438 11.391 1 97.62 519 VAL A C 1
ATOM 4170 O O . VAL A 1 519 ? -6.602 29.219 11.609 1 97.62 519 VAL A O 1
ATOM 4173 N N . PHE A 1 520 ? -5.645 27.656 10.375 1 96.94 520 PHE A N 1
ATOM 4174 C CA . PHE A 1 520 ? -6.719 27.688 9.391 1 96.94 520 PHE A CA 1
ATOM 4175 C C . PHE A 1 520 ? -8.031 27.219 10 1 96.94 520 PHE A C 1
ATOM 4177 O O . PHE A 1 520 ? -9.102 27.688 9.609 1 96.94 520 PHE A O 1
ATOM 4184 N N . THR A 1 521 ? -7.93 26.328 10.938 1 97.25 521 THR A N 1
ATOM 4185 C CA . THR A 1 521 ? -9.133 25.906 11.648 1 97.25 521 THR A CA 1
ATOM 4186 C C . THR A 1 521 ? -9.727 27.078 12.422 1 97.25 521 THR A C 1
ATOM 4188 O O . THR A 1 521 ? -10.945 27.297 12.398 1 97.25 521 THR A O 1
ATOM 4191 N N . LEU A 1 522 ? -8.883 27.859 13.078 1 97.06 522 LEU A N 1
ATOM 4192 C CA . LEU A 1 522 ? -9.344 29.031 13.812 1 97.06 522 LEU A CA 1
ATOM 4193 C C . LEU A 1 522 ? -9.891 30.094 12.852 1 97.06 522 LEU A C 1
ATOM 4195 O O . LEU A 1 522 ? -10.922 30.703 13.133 1 97.06 522 LEU A O 1
ATOM 4199 N N . ILE A 1 523 ? -9.219 30.25 11.773 1 95.88 523 ILE A N 1
ATOM 4200 C CA . ILE A 1 523 ? -9.656 31.219 10.773 1 95.88 523 ILE A CA 1
ATOM 4201 C C . ILE A 1 523 ? -11.039 30.828 10.25 1 95.88 523 ILE A C 1
ATOM 4203 O O . ILE A 1 523 ? -11.914 31.688 10.094 1 95.88 523 ILE A O 1
ATOM 4207 N N . TYR A 1 524 ? -11.211 29.562 9.977 1 94.75 524 TYR A N 1
ATOM 4208 C CA . TYR A 1 524 ? -12.5 29.109 9.484 1 94.75 524 TYR A CA 1
ATOM 4209 C C . TYR A 1 524 ? -13.617 29.438 10.461 1 94.75 524 TYR A C 1
ATOM 4211 O O . TYR A 1 524 ? -14.734 29.781 10.055 1 94.75 524 TYR A O 1
ATOM 4219 N N . GLU A 1 525 ? -13.266 29.359 11.703 1 92.38 525 GLU A N 1
ATOM 4220 C CA . GLU A 1 525 ? -14.25 29.656 12.734 1 92.38 525 GLU A CA 1
ATOM 4221 C C . GLU A 1 525 ? -14.633 31.141 12.703 1 92.38 525 GLU A C 1
ATOM 4223 O O . GLU A 1 525 ? -15.82 31.484 12.758 1 92.38 525 GLU A O 1
ATOM 4228 N N . PHE A 1 526 ? -13.719 32.031 12.547 1 90.25 526 PHE A N 1
ATOM 4229 C CA . PHE A 1 526 ? -14.102 33.438 12.703 1 90.25 526 PHE A CA 1
ATOM 4230 C C . PHE A 1 526 ? -14.477 34.062 11.359 1 90.25 526 PHE A C 1
ATOM 4232 O O . PHE A 1 526 ? -14.969 35.188 11.297 1 90.25 526 PHE A O 1
ATOM 4239 N N . ILE A 1 527 ? -14.344 33.312 10.266 1 89.69 527 ILE A N 1
ATOM 4240 C CA . ILE A 1 527 ? -14.93 33.719 9 1 89.69 527 ILE A CA 1
ATOM 4241 C C . ILE A 1 527 ? -16.453 33.656 9.102 1 89.69 527 ILE A C 1
ATOM 4243 O O . ILE A 1 527 ? -17.156 34.531 8.555 1 89.69 527 ILE A O 1
ATOM 4247 N N . HIS A 1 528 ? -16.953 32.781 9.836 1 86.62 528 HIS A N 1
ATOM 4248 C CA . HIS A 1 528 ? -18.391 32.562 9.938 1 86.62 528 HIS A CA 1
ATOM 4249 C C . HIS A 1 528 ? -18.969 33.25 11.172 1 86.62 528 HIS A C 1
ATOM 4251 O O . HIS A 1 528 ? -20.172 33.469 11.258 1 86.62 528 HIS A O 1
ATOM 4257 N N . ASN A 1 529 ? -18.047 33.5 12.078 1 85.81 529 ASN A N 1
ATOM 4258 C CA . ASN A 1 529 ? -18.422 34.25 13.273 1 85.81 529 ASN A CA 1
ATOM 4259 C C . ASN A 1 529 ? -17.422 35.375 13.555 1 85.81 529 ASN A C 1
ATOM 4261 O O . ASN A 1 529 ? -16.594 35.25 14.453 1 85.81 529 ASN A O 1
ATOM 4265 N N . PRO A 1 530 ? -17.609 36.5 12.945 1 86.69 530 PRO A N 1
ATOM 4266 C CA . PRO A 1 530 ? -16.641 37.562 13.055 1 86.69 530 PRO A CA 1
ATOM 4267 C C . PRO A 1 530 ? -16.516 38.125 14.477 1 86.69 530 PRO A C 1
ATOM 4269 O O . PRO A 1 530 ? -15.484 38.688 14.828 1 86.69 530 PRO A O 1
ATOM 4272 N N . ASP A 1 531 ? -17.484 37.844 15.289 1 87.25 531 ASP A N 1
ATOM 4273 C CA . ASP A 1 531 ? -17.469 38.375 16.656 1 87.25 531 ASP A CA 1
ATOM 4274 C C . ASP A 1 531 ? -16.375 37.688 17.484 1 87.25 531 ASP A C 1
ATOM 4276 O O . ASP A 1 531 ? -15.93 38.25 18.484 1 87.25 531 ASP A O 1
ATOM 4280 N N . VAL A 1 532 ? -15.961 36.594 17.016 1 90.31 532 VAL A N 1
ATOM 4281 C CA . VAL A 1 532 ? -14.992 35.844 17.812 1 90.31 532 VAL A CA 1
ATOM 4282 C C . VAL A 1 532 ? -13.586 36.094 17.266 1 90.31 532 VAL A C 1
ATOM 4284 O O . VAL A 1 532 ? -12.609 35.562 17.812 1 90.31 532 VAL A O 1
ATOM 4287 N N . ALA A 1 533 ? -13.367 36.844 16.25 1 92.12 533 ALA A N 1
ATOM 4288 C CA . ALA A 1 533 ? -12.078 37.094 15.633 1 92.12 533 ALA A CA 1
ATOM 4289 C C . ALA A 1 533 ? -11.078 37.656 16.641 1 92.12 533 ALA A C 1
ATOM 4291 O O . ALA A 1 533 ? -9.93 37.188 16.703 1 92.12 533 ALA A O 1
ATOM 4292 N N . PRO A 1 534 ? -11.523 38.594 17.516 1 90.38 534 PRO A N 1
ATOM 4293 C CA . PRO A 1 534 ? -10.547 39.156 18.469 1 90.38 534 PRO A CA 1
ATOM 4294 C C . PRO A 1 534 ? -10.031 38.094 19.438 1 90.38 534 PRO A C 1
ATOM 4296 O O . PRO A 1 534 ? -8.953 38.25 20.016 1 90.38 534 PRO A O 1
ATOM 4299 N N . VAL A 1 535 ? -10.734 37.062 19.609 1 91.81 535 VAL A N 1
ATOM 4300 C CA . VAL A 1 535 ? -10.352 36 20.531 1 91.81 535 VAL A CA 1
ATOM 4301 C C . VAL A 1 535 ? -9.281 35.094 19.891 1 91.81 535 VAL A C 1
ATOM 4303 O O . VAL A 1 535 ? -8.367 34.625 20.562 1 91.81 535 VAL A O 1
ATOM 4306 N N . TYR A 1 536 ? -9.383 34.938 18.609 1 94.06 536 TYR A N 1
ATOM 4307 C CA . TYR A 1 536 ? -8.539 33.938 17.969 1 94.06 536 TYR A CA 1
ATOM 4308 C C . TYR A 1 536 ? -7.375 34.594 17.234 1 94.06 536 TYR A C 1
ATOM 4310 O O . TYR A 1 536 ? -6.355 33.938 16.984 1 94.06 536 TYR A O 1
ATOM 4318 N N . LEU A 1 537 ? -7.387 35.812 16.906 1 94.19 537 LEU A N 1
ATOM 4319 C CA . LEU A 1 537 ? -6.34 36.5 16.156 1 94.19 537 LEU A CA 1
ATOM 4320 C C . LEU A 1 537 ? -5.016 36.469 16.922 1 94.19 537 LEU A C 1
ATOM 4322 O O . LEU A 1 537 ? -3.955 36.281 16.312 1 94.19 537 LEU A O 1
ATOM 4326 N N . PRO A 1 538 ? -5.055 36.625 18.234 1 93.69 538 PRO A N 1
ATOM 4327 C CA . PRO A 1 538 ? -3.785 36.562 18.953 1 93.69 538 PRO A CA 1
ATOM 4328 C C . PRO A 1 538 ? -3.086 35.219 18.766 1 93.69 538 PRO A C 1
ATOM 4330 O O . PRO A 1 538 ? -1.855 35.156 18.703 1 93.69 538 PRO A O 1
ATOM 4333 N N . TRP A 1 539 ? -3.83 34.156 18.672 1 95.62 539 TRP A N 1
ATOM 4334 C CA . TRP A 1 539 ? -3.26 32.812 18.406 1 95.62 539 TRP A CA 1
ATOM 4335 C C . TRP A 1 539 ? -2.607 32.781 17.031 1 95.62 539 TRP A C 1
ATOM 4337 O O . TRP A 1 539 ? -1.529 32.188 16.875 1 95.62 539 TRP A O 1
ATOM 4347 N N . VAL A 1 540 ? -3.246 33.344 16.094 1 96.44 540 VAL A N 1
ATOM 4348 C CA . VAL A 1 540 ? -2.734 33.406 14.727 1 96.44 540 VAL A CA 1
ATOM 4349 C C . VAL A 1 540 ? -1.431 34.188 14.688 1 96.44 540 VAL A C 1
ATOM 4351 O O . VAL A 1 540 ? -0.446 33.75 14.094 1 96.44 540 VAL A O 1
ATOM 4354 N N . TYR A 1 541 ? -1.413 35.312 15.414 1 95.06 541 TYR A N 1
ATOM 4355 C CA . TYR A 1 541 ? -0.233 36.188 15.414 1 95.06 541 TYR A CA 1
ATOM 4356 C C . TYR A 1 541 ? 0.932 35.5 16.125 1 95.06 541 TYR A C 1
ATOM 4358 O O . TYR A 1 541 ? 2.08 35.594 15.68 1 95.06 541 TYR A O 1
ATOM 4366 N N . ALA A 1 542 ? 0.621 34.844 17.203 1 94.69 542 ALA A N 1
ATOM 4367 C CA . ALA A 1 542 ? 1.663 34.094 17.906 1 94.69 542 ALA A CA 1
ATOM 4368 C C . ALA A 1 542 ? 2.277 33.031 17.016 1 94.69 542 ALA A C 1
ATOM 4370 O O . ALA A 1 542 ? 3.486 32.781 17.062 1 94.69 542 ALA A O 1
ATOM 4371 N N . SER A 1 543 ? 1.449 32.375 16.266 1 96.25 543 SER A N 1
ATOM 4372 C CA . SER A 1 543 ? 1.921 31.344 15.336 1 96.25 543 SER A CA 1
ATOM 4373 C C . SER A 1 543 ? 2.811 31.953 14.25 1 96.25 543 SER A C 1
ATOM 4375 O O . SER A 1 543 ? 3.852 31.391 13.914 1 96.25 543 SER A O 1
ATOM 4377 N N . LEU A 1 544 ? 2.383 33.062 13.727 1 95.5 544 LEU A N 1
ATOM 4378 C CA . LEU A 1 544 ? 3.164 33.719 12.695 1 95.5 544 LEU A CA 1
ATOM 4379 C C . LEU A 1 544 ? 4.508 34.188 13.242 1 95.5 544 LEU A C 1
ATOM 4381 O O . LEU A 1 544 ? 5.531 34.094 12.555 1 95.5 544 LEU A O 1
ATOM 4385 N N . GLN A 1 545 ? 4.508 34.656 14.43 1 93.62 545 GLN A N 1
ATOM 4386 C CA . GLN A 1 545 ? 5.75 35.062 15.07 1 93.62 545 GLN A CA 1
ATOM 4387 C C . GLN A 1 545 ? 6.707 33.875 15.211 1 93.62 545 GLN A C 1
ATOM 4389 O O . GLN A 1 545 ? 7.898 34 14.914 1 93.62 545 GLN A O 1
ATOM 4394 N N . THR A 1 546 ? 6.168 32.812 15.672 1 94.25 546 THR A N 1
ATOM 4395 C CA . THR A 1 546 ? 6.996 31.609 15.836 1 94.25 546 THR A CA 1
ATOM 4396 C C . THR A 1 546 ? 7.516 31.125 14.492 1 94.25 546 THR A C 1
ATOM 4398 O O . THR A 1 546 ? 8.703 30.812 14.352 1 94.25 546 THR A O 1
ATOM 4401 N N . LEU A 1 547 ? 6.633 31.047 13.523 1 94.69 547 LEU A N 1
ATOM 4402 C CA . LEU A 1 547 ? 7.02 30.609 12.188 1 94.69 547 LEU A CA 1
ATOM 4403 C C . LEU A 1 547 ? 8.109 31.516 11.617 1 94.69 547 LEU A C 1
ATOM 4405 O O . LEU A 1 547 ? 9.023 31.031 10.945 1 94.69 547 LEU A O 1
ATOM 4409 N N . SER A 1 548 ? 8.055 32.75 11.906 1 92.25 548 SER A N 1
ATOM 4410 C CA . SER A 1 548 ? 9.023 33.719 11.375 1 92.25 548 SER A CA 1
ATOM 4411 C C . SER A 1 548 ? 10.406 33.5 11.992 1 92.25 548 SER A C 1
ATOM 4413 O O . SER A 1 548 ? 11.414 33.906 11.414 1 92.25 548 SER A O 1
ATOM 4415 N N . THR A 1 549 ? 10.422 32.844 13.133 1 90.69 549 THR A N 1
ATOM 4416 C CA . THR A 1 549 ? 11.695 32.594 13.789 1 90.69 549 THR A CA 1
ATOM 4417 C C . THR A 1 549 ? 12.305 31.297 13.297 1 90.69 549 THR A C 1
ATOM 4419 O O . THR A 1 549 ? 13.5 31.047 13.492 1 90.69 549 THR A O 1
ATOM 4422 N N . MET A 1 550 ? 11.508 30.516 12.68 1 91.06 550 MET A N 1
ATOM 4423 C CA . MET A 1 550 ? 12.008 29.25 12.133 1 91.06 550 MET A CA 1
ATOM 4424 C C . MET A 1 550 ? 12.797 29.484 10.852 1 91.06 550 MET A C 1
ATOM 4426 O O . MET A 1 550 ? 12.648 30.531 10.211 1 91.06 550 MET A O 1
ATOM 4430 N N . ARG A 1 551 ? 13.688 28.562 10.641 1 86.19 551 ARG A N 1
ATOM 4431 C CA . ARG A 1 551 ? 14.453 28.688 9.398 1 86.19 551 ARG A CA 1
ATOM 4432 C C . ARG A 1 551 ? 13.523 28.781 8.195 1 86.19 551 ARG A C 1
ATOM 4434 O O . ARG A 1 551 ? 12.594 27.984 8.055 1 86.19 551 ARG A O 1
ATOM 4441 N N . ALA A 1 552 ? 13.984 29.688 7.367 1 79 552 ALA A N 1
ATOM 4442 C CA . ALA A 1 552 ? 13.148 29.922 6.191 1 79 552 ALA A CA 1
ATOM 4443 C C . ALA A 1 552 ? 13.297 28.781 5.188 1 79 552 ALA A C 1
ATOM 4445 O O . ALA A 1 552 ? 14.375 28.188 5.051 1 79 552 ALA A O 1
ATOM 4446 N N . GLY A 1 553 ? 12.297 28.266 4.695 1 78.88 553 GLY A N 1
ATOM 4447 C CA . GLY A 1 553 ? 12.172 27.25 3.66 1 78.88 553 GLY A CA 1
ATOM 4448 C C . GLY A 1 553 ? 10.773 27.156 3.082 1 78.88 553 GLY A C 1
ATOM 4449 O O . GLY A 1 553 ? 9.875 27.891 3.496 1 78.88 553 GLY A O 1
ATOM 4450 N N . ASP A 1 554 ? 10.609 26.297 2.154 1 76.38 554 ASP A N 1
ATOM 4451 C CA . ASP A 1 554 ? 9.359 26.234 1.405 1 76.38 554 ASP A CA 1
ATOM 4452 C C . ASP A 1 554 ? 8.172 26.016 2.338 1 76.38 554 ASP A C 1
ATOM 4454 O O . ASP A 1 554 ? 7.18 26.734 2.266 1 76.38 554 ASP A O 1
ATOM 4458 N N . PRO A 1 555 ? 8.328 25.156 3.279 1 82.44 555 PRO A N 1
ATOM 4459 C CA . PRO A 1 555 ? 7.152 24.891 4.109 1 82.44 555 PRO A CA 1
ATOM 4460 C C . PRO A 1 555 ? 6.777 26.078 4.996 1 82.44 555 PRO A C 1
ATOM 4462 O O . PRO A 1 555 ? 5.594 26.375 5.16 1 82.44 555 PRO A O 1
ATOM 4465 N N . ILE A 1 556 ? 7.746 26.734 5.477 1 89.44 556 ILE A N 1
ATOM 4466 C CA . ILE A 1 556 ? 7.496 27.812 6.43 1 89.44 556 ILE A CA 1
ATOM 4467 C C . ILE A 1 556 ? 7.066 29.078 5.684 1 89.44 556 ILE A C 1
ATOM 4469 O O . ILE A 1 556 ? 6.082 29.719 6.051 1 89.44 556 ILE A O 1
ATOM 4473 N N . ALA A 1 557 ? 7.73 29.328 4.609 1 87.81 557 ALA A N 1
ATOM 4474 C CA . ALA A 1 557 ? 7.41 30.516 3.818 1 87.81 557 ALA A CA 1
ATOM 4475 C C . ALA A 1 557 ? 6.016 30.406 3.209 1 87.81 557 ALA A C 1
ATOM 4477 O O . ALA A 1 557 ? 5.262 31.391 3.188 1 87.81 557 ALA A O 1
ATOM 4478 N N . SER A 1 558 ? 5.707 29.281 2.768 1 88 558 SER A N 1
ATOM 4479 C CA . SER A 1 558 ? 4.391 29.078 2.174 1 88 558 SER A CA 1
ATOM 4480 C C . SER A 1 558 ? 3.285 29.203 3.219 1 88 558 SER A C 1
ATOM 4482 O O . SER A 1 558 ? 2.217 29.75 2.938 1 88 558 SER A O 1
ATOM 4484 N N . SER A 1 559 ? 3.555 28.734 4.363 1 91.44 559 SER A N 1
ATOM 4485 C CA . SER A 1 559 ? 2.561 28.812 5.43 1 91.44 559 SER A CA 1
ATOM 4486 C C . SER A 1 559 ? 2.312 30.25 5.852 1 91.44 559 SER A C 1
ATOM 4488 O O . SER A 1 559 ? 1.164 30.656 6.02 1 91.44 559 SER A O 1
ATOM 4490 N N . ILE A 1 560 ? 3.391 30.969 6.004 1 93.06 560 ILE A N 1
ATOM 4491 C CA . ILE A 1 560 ? 3.271 32.375 6.398 1 93.06 560 ILE A CA 1
ATOM 4492 C C . ILE A 1 560 ? 2.514 33.125 5.324 1 93.06 560 ILE A C 1
ATOM 4494 O O . ILE A 1 560 ? 1.574 33.875 5.629 1 93.06 560 ILE A O 1
ATOM 4498 N N . SER A 1 561 ? 2.896 32.906 4.117 1 90 561 SER A N 1
ATOM 4499 C CA . SER A 1 561 ? 2.279 33.625 3.002 1 90 561 SER A CA 1
ATOM 4500 C C . SER A 1 561 ? 0.793 33.312 2.895 1 90 561 SER A C 1
ATOM 4502 O O . SER A 1 561 ? -0.025 34.188 2.645 1 90 561 SER A O 1
ATOM 4504 N N . ALA A 1 562 ? 0.48 32.094 3.066 1 91.81 562 ALA A N 1
ATOM 4505 C CA . ALA A 1 562 ? -0.913 31.656 2.959 1 91.81 562 ALA A CA 1
ATOM 4506 C C . ALA A 1 562 ? -1.763 32.281 4.062 1 91.81 562 ALA A C 1
ATOM 4508 O O . ALA A 1 562 ? -2.863 32.781 3.805 1 91.81 562 ALA A O 1
ATOM 4509 N N . ILE A 1 563 ? -1.248 32.25 5.281 1 93.75 563 ILE A N 1
ATOM 4510 C CA . ILE A 1 563 ? -1.981 32.812 6.414 1 93.75 563 ILE A CA 1
ATOM 4511 C C . ILE A 1 563 ? -2.188 34.312 6.215 1 93.75 563 ILE A C 1
ATOM 4513 O O . ILE A 1 563 ? -3.295 34.812 6.402 1 93.75 563 ILE A O 1
ATOM 4517 N N . GLN A 1 564 ? -1.171 34.938 5.711 1 92.94 564 GLN A N 1
ATOM 4518 C CA . GLN A 1 564 ? -1.24 36.375 5.5 1 92.94 564 GLN A CA 1
ATOM 4519 C C . GLN A 1 564 ? -2.23 36.719 4.391 1 92.94 564 GLN A C 1
ATOM 4521 O O . GLN A 1 564 ? -2.986 37.688 4.508 1 92.94 564 GLN A O 1
ATOM 4526 N N . THR A 1 565 ? -2.23 35.938 3.391 1 91.75 565 THR A N 1
ATOM 4527 C CA . THR A 1 565 ? -3.141 36.156 2.273 1 91.75 565 THR A CA 1
ATOM 4528 C C . THR A 1 565 ? -4.594 36 2.719 1 91.75 565 THR A C 1
ATOM 4530 O O . THR A 1 565 ? -5.449 36.812 2.352 1 91.75 565 THR A O 1
ATOM 4533 N N . VAL A 1 566 ? -4.816 35.062 3.498 1 92.56 566 VAL A N 1
ATOM 4534 C CA . VAL A 1 566 ? -6.176 34.812 3.965 1 92.56 566 VAL A CA 1
ATOM 4535 C C . VAL A 1 566 ? -6.621 35.938 4.891 1 92.56 566 VAL A C 1
ATOM 4537 O O . VAL A 1 566 ? -7.746 36.438 4.785 1 92.56 566 VAL A O 1
ATOM 4540 N N . LEU A 1 567 ? -5.73 36.344 5.762 1 92.94 567 LEU A N 1
ATOM 4541 C CA . LEU A 1 567 ? -6.055 37.406 6.691 1 92.94 567 LEU A CA 1
ATOM 4542 C C . LEU A 1 567 ? -6.355 38.688 5.941 1 92.94 567 LEU A C 1
ATOM 4544 O O . LEU A 1 567 ? -7.332 39.375 6.25 1 92.94 567 LEU A O 1
ATOM 4548 N N . HIS A 1 568 ? -5.609 38.906 4.922 1 91.88 568 HIS A N 1
ATOM 4549 C CA . HIS A 1 568 ? -5.801 40.094 4.113 1 91.88 568 HIS A CA 1
ATOM 4550 C C . HIS A 1 568 ? -7.145 40.094 3.393 1 91.88 568 HIS A C 1
ATOM 4552 O O . HIS A 1 568 ? -7.816 41.094 3.283 1 91.88 568 HIS A O 1
ATOM 4558 N N . ASN A 1 569 ? -7.504 38.938 2.922 1 89.19 569 ASN A N 1
ATOM 4559 C CA . ASN A 1 569 ? -8.742 38.781 2.166 1 89.19 569 ASN A CA 1
ATOM 4560 C C . ASN A 1 569 ? -9.961 38.844 3.078 1 89.19 569 ASN A C 1
ATOM 4562 O O . ASN A 1 569 ? -11.055 39.219 2.641 1 89.19 569 ASN A O 1
ATOM 4566 N N . ILE A 1 570 ? -9.773 38.5 4.348 1 89.38 570 ILE A N 1
ATOM 4567 C CA . ILE A 1 570 ? -10.867 38.625 5.309 1 89.38 570 ILE A CA 1
ATOM 4568 C C . ILE A 1 570 ? -11.023 40.094 5.715 1 89.38 570 ILE A C 1
ATOM 4570 O O . ILE A 1 570 ? -12.125 40.656 5.637 1 89.38 570 ILE A O 1
ATOM 4574 N N . ASN A 1 571 ? -10 40.688 6.148 1 90.44 571 ASN A N 1
ATOM 4575 C CA . ASN A 1 571 ? -9.898 42.062 6.578 1 90.44 571 ASN A CA 1
ATOM 4576 C C . ASN A 1 571 ? -8.453 42.562 6.574 1 90.44 571 ASN A C 1
ATOM 4578 O O . ASN A 1 571 ? -7.633 42.094 7.359 1 90.44 571 ASN A O 1
ATOM 4582 N N . PRO A 1 572 ? -8.141 43.469 5.789 1 90.12 572 PRO A N 1
ATOM 4583 C CA . PRO A 1 572 ? -6.762 43.938 5.703 1 90.12 572 PRO A CA 1
ATOM 4584 C C . PRO A 1 572 ? -6.195 44.375 7.055 1 90.12 572 PRO A C 1
ATOM 4586 O O . PRO A 1 572 ? -4.977 44.344 7.254 1 90.12 572 PRO A O 1
ATOM 4589 N N . SER A 1 573 ? -7.039 44.656 7.969 1 89.56 573 SER A N 1
ATOM 4590 C CA . SER A 1 573 ? -6.578 45.062 9.289 1 89.56 573 SER A CA 1
ATOM 4591 C C . SER A 1 573 ? -6.062 43.875 10.086 1 89.56 573 SER A C 1
ATOM 4593 O O . SER A 1 573 ? -5.395 44.031 11.109 1 89.56 573 SER A O 1
ATOM 4595 N N . TYR A 1 574 ? -6.395 42.656 9.602 1 90.69 574 TYR A N 1
ATOM 4596 C CA . TYR A 1 574 ? -5.977 41.469 10.305 1 90.69 574 TYR A CA 1
ATOM 4597 C C . TYR A 1 574 ? -4.543 41.094 9.953 1 90.69 574 TYR A C 1
ATOM 4599 O O . TYR A 1 574 ? -3.955 40.188 10.578 1 90.69 574 TYR A O 1
ATOM 4607 N N . GLU A 1 575 ? -3.959 41.75 9.047 1 89.69 575 GLU A N 1
ATOM 4608 C CA . GLU A 1 575 ? -2.613 41.406 8.609 1 89.69 575 GLU A CA 1
ATOM 4609 C C . GLU A 1 575 ? -1.6 41.562 9.742 1 89.69 575 GLU A C 1
ATOM 4611 O O . GLU A 1 575 ? -1.678 42.531 10.508 1 89.69 575 GLU A O 1
ATOM 4616 N N . TRP A 1 576 ? -0.731 40.625 9.797 1 86.94 576 TRP A N 1
ATOM 4617 C CA . TRP A 1 576 ? 0.304 40.625 10.828 1 86.94 576 TRP A CA 1
ATOM 4618 C C . TRP A 1 576 ? 1.562 41.312 10.344 1 86.94 576 TRP A C 1
ATOM 4620 O O . TRP A 1 576 ? 2.037 41.094 9.234 1 86.94 576 TRP A O 1
ATOM 4630 N N . VAL A 1 577 ? 2.08 42.375 11.047 1 80.06 577 VAL A N 1
ATOM 4631 C CA . VAL A 1 577 ? 3.318 43.094 10.742 1 80.06 577 VAL A CA 1
ATOM 4632 C C . VAL A 1 577 ? 4.402 42.688 11.742 1 80.06 577 VAL A C 1
ATOM 4634 O O . VAL A 1 577 ? 4.207 42.781 12.953 1 80.06 577 VAL A O 1
ATOM 4637 N N . PRO A 1 578 ? 5.406 42.031 11.266 1 72.81 578 PRO A N 1
ATOM 4638 C CA . PRO A 1 578 ? 6.465 41.625 12.195 1 72.81 578 PRO A CA 1
ATOM 4639 C C . PRO A 1 578 ? 7.02 42.812 13.008 1 72.81 578 PRO A C 1
ATOM 4641 O O . PRO A 1 578 ? 7.082 43.938 12.508 1 72.81 578 PRO A O 1
ATOM 4644 N N . VAL A 1 579 ? 7.055 42.844 14.273 1 53.78 579 VAL A N 1
ATOM 4645 C CA . VAL A 1 579 ? 7.695 43.875 15.078 1 53.78 579 VAL A CA 1
ATOM 4646 C C . VAL A 1 579 ? 9.148 44.031 14.648 1 53.78 579 VAL A C 1
ATOM 4648 O O . VAL A 1 579 ? 9.93 43.094 14.711 1 53.78 579 VAL A O 1
ATOM 4651 N N . LEU A 1 580 ? 9.453 44.906 13.727 1 41.81 580 LEU A N 1
ATOM 4652 C CA . LEU A 1 580 ? 10.836 45.281 13.445 1 41.81 580 LEU A CA 1
ATOM 4653 C C . LEU A 1 580 ? 11.617 45.5 14.742 1 41.81 580 LEU A C 1
ATOM 4655 O O . LEU A 1 580 ? 11.133 46.188 15.648 1 41.81 580 LEU A O 1
ATOM 4659 N N . SER A 1 581 ? 12.508 44.719 15.156 1 38.53 581 SER A N 1
ATOM 4660 C CA . SER A 1 581 ? 13.492 45.156 16.156 1 38.53 581 SER A CA 1
ATOM 4661 C C . SER A 1 581 ? 14.039 46.531 15.844 1 38.53 581 SER A C 1
ATOM 4663 O O . SER A 1 581 ? 14.648 46.75 14.789 1 38.53 581 SER A O 1
ATOM 4665 N N . THR A 1 582 ? 13.578 47.594 16.266 1 33.22 582 THR A N 1
ATOM 4666 C CA . THR A 1 582 ? 14.195 48.906 16.25 1 33.22 582 THR A CA 1
ATOM 4667 C C . THR A 1 582 ? 15.617 48.844 16.797 1 33.22 582 THR A C 1
ATOM 4669 O O . THR A 1 582 ? 15.852 49.156 17.969 1 33.22 582 THR A O 1
ATOM 4672 N N . THR A 1 583 ? 16.703 48.031 16.578 1 32.12 583 THR A N 1
ATOM 4673 C CA . THR A 1 583 ? 17.953 48.75 16.859 1 32.12 583 THR A CA 1
ATOM 4674 C C . THR A 1 583 ? 18.047 50 15.984 1 32.12 583 THR A C 1
ATOM 4676 O O . THR A 1 583 ? 17.344 50.125 14.977 1 32.12 583 THR A O 1
ATOM 4679 N N . GLY A 1 584 ? 19.359 50.781 15.922 1 32.34 584 GLY A N 1
ATOM 4680 C CA . GLY A 1 584 ? 19.703 51.969 15.156 1 32.34 584 GLY A CA 1
ATOM 4681 C C . GLY A 1 584 ? 19.219 51.938 13.719 1 32.34 584 GLY A C 1
ATOM 4682 O O . GLY A 1 584 ? 18.5 51 13.336 1 32.34 584 GLY A O 1
ATOM 4683 N N . GLY A 1 585 ? 20.422 52.125 12.734 1 29.34 585 GLY A N 1
ATOM 4684 C CA . GLY A 1 585 ? 20.406 52.625 11.367 1 29.34 585 GLY A CA 1
ATOM 4685 C C . GLY A 1 585 ? 19.547 51.781 10.438 1 29.34 585 GLY A C 1
ATOM 4686 O O . GLY A 1 585 ? 18.828 50.875 10.898 1 29.34 585 GLY A O 1
ATOM 4687 N N . ARG A 1 586 ? 20.312 51.156 9.359 1 29.66 586 ARG A N 1
ATOM 4688 C CA . ARG A 1 586 ? 20.016 50.781 7.977 1 29.66 586 ARG A CA 1
ATOM 4689 C C . ARG A 1 586 ? 19.156 49.531 7.918 1 29.66 586 ARG A C 1
ATOM 4691 O O . ARG A 1 586 ? 19.484 48.5 8.531 1 29.66 586 ARG A O 1
ATOM 4698 N N . ILE A 1 587 ? 18.031 49.719 7.707 1 31.75 587 ILE A N 1
ATOM 4699 C CA . ILE A 1 587 ? 17.109 48.688 7.266 1 31.75 587 ILE A CA 1
ATOM 4700 C C . ILE A 1 587 ? 17.766 47.844 6.188 1 31.75 587 ILE A C 1
ATOM 4702 O O . ILE A 1 587 ? 17.984 48.281 5.066 1 31.75 587 ILE A O 1
ATOM 4706 N N . VAL A 1 588 ? 18.953 47.25 6.527 1 29.53 588 VAL A N 1
ATOM 4707 C CA . VAL A 1 588 ? 19.469 46.5 5.391 1 29.53 588 VAL A CA 1
ATOM 4708 C C . VAL A 1 588 ? 18.422 45.5 4.91 1 29.53 588 VAL A C 1
ATOM 4710 O O . VAL A 1 588 ? 17.969 44.656 5.68 1 29.53 588 VAL A O 1
ATOM 4713 N N . PRO A 1 589 ? 17.609 45.812 3.896 1 30.67 589 PRO A N 1
ATOM 4714 C CA . PRO A 1 589 ? 16.719 44.844 3.248 1 30.67 589 PRO A CA 1
ATOM 4715 C C . PRO A 1 589 ? 17.375 43.469 3.092 1 30.67 589 PRO A C 1
ATOM 4717 O O . PRO A 1 589 ? 18.578 43.375 2.877 1 30.67 589 PRO A O 1
ATOM 4720 N N . PRO A 1 590 ? 17.078 42.594 3.926 1 28.33 590 PRO A N 1
ATOM 4721 C CA . PRO A 1 590 ? 17.859 41.406 3.564 1 28.33 590 PRO A CA 1
ATOM 4722 C C . PRO A 1 590 ? 18.078 41.281 2.059 1 28.33 590 PRO A C 1
ATOM 4724 O O . PRO A 1 590 ? 17.188 41.594 1.272 1 28.33 590 PRO A O 1
ATOM 4727 N N . GLU A 1 591 ? 19.234 41.594 1.503 1 28.41 591 GLU A N 1
ATOM 4728 C CA . GLU A 1 591 ? 19.703 41.5 0.126 1 28.41 591 GLU A CA 1
ATOM 4729 C C . GLU A 1 591 ? 19.219 40.219 -0.531 1 28.41 591 GLU A C 1
ATOM 4731 O O . GLU A 1 591 ? 19.719 39.812 -1.576 1 28.41 591 GLU A O 1
ATOM 4736 N N . GLY A 1 592 ? 18.5 39.344 0.179 1 26.39 592 GLY A N 1
ATOM 4737 C CA . GLY A 1 592 ? 18.359 38.219 -0.734 1 26.39 592 GLY A CA 1
ATOM 4738 C C . GLY A 1 592 ? 17.625 38.594 -2.018 1 26.39 592 GLY A C 1
ATOM 4739 O O . GLY A 1 592 ? 16.828 39.531 -2.039 1 26.39 592 GLY A O 1
ATOM 4740 N N . THR A 1 593 ? 18.297 38.438 -3.154 1 25.58 593 THR A N 1
ATOM 4741 C CA . THR A 1 593 ? 17.938 38.625 -4.555 1 25.58 593 THR A CA 1
ATOM 4742 C C . THR A 1 593 ? 16.516 38.125 -4.824 1 25.58 593 THR A C 1
ATOM 4744 O O . THR A 1 593 ? 16.219 36.969 -4.594 1 25.58 593 THR A O 1
ATOM 4747 N N . ALA A 1 594 ? 15.555 39 -4.734 1 24.95 594 ALA A N 1
ATOM 4748 C CA . ALA A 1 594 ? 14.234 38.906 -5.355 1 24.95 594 ALA A CA 1
ATOM 4749 C C . ALA A 1 594 ? 14.344 38.344 -6.773 1 24.95 594 ALA A C 1
ATOM 4751 O O . ALA A 1 594 ? 14.859 39.031 -7.672 1 24.95 594 ALA A O 1
ATOM 4752 N N . ILE A 1 595 ? 14.828 37.094 -6.945 1 24.03 595 ILE A N 1
ATOM 4753 C CA . ILE A 1 595 ? 14.742 36.625 -8.32 1 24.03 595 ILE A CA 1
ATOM 4754 C C . ILE A 1 595 ? 13.391 37.031 -8.914 1 24.03 595 ILE A C 1
ATOM 4756 O O . ILE A 1 595 ? 12.344 36.594 -8.422 1 24.03 595 ILE A O 1
ATOM 4760 N N . GLN A 1 596 ? 13.258 38.188 -9.594 1 23.34 596 GLN A N 1
ATOM 4761 C CA . GLN A 1 596 ? 12.289 38.75 -10.516 1 23.34 596 GLN A CA 1
ATOM 4762 C C . GLN A 1 596 ? 11.883 37.75 -11.594 1 23.34 596 GLN A C 1
ATOM 4764 O O . GLN A 1 596 ? 12.297 37.875 -12.75 1 23.34 596 GLN A O 1
ATOM 4769 N N . GLN A 1 597 ? 11.969 36.5 -11.422 1 23.69 597 GLN A N 1
ATOM 4770 C CA . GLN A 1 597 ? 11.594 35.906 -12.688 1 23.69 597 GLN A CA 1
ATOM 4771 C C . GLN A 1 597 ? 10.242 36.406 -13.18 1 23.69 597 GLN A C 1
ATOM 4773 O O . GLN A 1 597 ? 9.406 36.844 -12.375 1 23.69 597 GLN A O 1
ATOM 4778 N N . GLY A 1 598 ? 10.094 36.625 -14.586 1 22.28 598 GLY A N 1
ATOM 4779 C CA . GLY A 1 598 ? 9.195 37.125 -15.609 1 22.28 598 GLY A CA 1
ATOM 4780 C C . GLY A 1 598 ? 7.816 36.5 -15.555 1 22.28 598 GLY A C 1
ATOM 4781 O O . GLY A 1 598 ? 7.457 35.688 -16.422 1 22.28 598 GLY A O 1
ATOM 4782 N N . LEU A 1 599 ? 7.41 36 -14.508 1 22.25 599 LEU A N 1
ATOM 4783 C CA . LEU A 1 599 ? 6.027 35.594 -14.766 1 22.25 599 LEU A CA 1
ATOM 4784 C C . LEU A 1 599 ? 5.211 36.781 -15.258 1 22.25 599 LEU A C 1
ATOM 4786 O O . LEU A 1 599 ? 5.207 37.844 -14.633 1 22.25 599 LEU A O 1
ATOM 4790 N N . THR A 1 600 ? 5.117 36.969 -16.562 1 22.47 600 THR A N 1
ATOM 4791 C CA . THR A 1 600 ? 4.16 37.812 -17.25 1 22.47 600 THR A CA 1
ATOM 4792 C C . THR A 1 600 ? 2.793 37.75 -16.562 1 22.47 600 THR A C 1
ATOM 4794 O O . THR A 1 600 ? 2.305 36.688 -16.234 1 22.47 600 THR A O 1
ATOM 4797 N N . SER A 1 601 ? 2.5 38.75 -15.844 1 24.02 601 SER A N 1
ATOM 4798 C CA . SER A 1 601 ? 1.247 39.188 -15.227 1 24.02 601 SER A CA 1
ATOM 4799 C C . SER A 1 601 ? 0.085 39.094 -16.219 1 24.02 601 SER A C 1
ATOM 4801 O O . SER A 1 601 ? 0.036 39.812 -17.203 1 24.02 601 SER A O 1
ATOM 4803 N N . ASP A 1 602 ? -0.297 37.969 -16.719 1 23.67 602 ASP A N 1
ATOM 4804 C CA . ASP A 1 602 ? -1.479 38.188 -17.547 1 23.67 602 ASP A CA 1
ATOM 4805 C C . ASP A 1 602 ? -2.578 38.906 -16.766 1 23.67 602 ASP A C 1
ATOM 4807 O O . ASP A 1 602 ? -2.957 38.469 -15.672 1 23.67 602 ASP A O 1
ATOM 4811 N N . ARG A 1 603 ? -2.955 40.281 -16.922 1 23.56 603 ARG A N 1
ATOM 4812 C CA . ARG A 1 603 ? -3.855 41.375 -16.578 1 23.56 603 ARG A CA 1
ATOM 4813 C C . ARG A 1 603 ? -5.312 40.938 -16.641 1 23.56 603 ARG A C 1
ATOM 4815 O O . ARG A 1 603 ? -6.227 41.75 -16.516 1 23.56 603 ARG A O 1
ATOM 4822 N N . ARG A 1 604 ? -5.582 39.844 -17.234 1 25.52 604 ARG A N 1
ATOM 4823 C CA . ARG A 1 604 ? -7.012 39.844 -17.531 1 25.52 604 ARG A CA 1
ATOM 4824 C C . ARG A 1 604 ? -7.836 39.781 -16.25 1 25.52 604 ARG A C 1
ATOM 4826 O O . ARG A 1 604 ? -8.984 40.219 -16.234 1 25.52 604 ARG A O 1
ATOM 4833 N N . HIS A 1 605 ? -7.461 39 -15.32 1 20.77 605 HIS A N 1
ATOM 4834 C CA . HIS A 1 605 ? -8.578 38.781 -14.414 1 20.77 605 HIS A CA 1
ATOM 4835 C C . HIS A 1 605 ? -8.609 39.844 -13.305 1 20.77 605 HIS A C 1
ATOM 4837 O O . HIS A 1 605 ? -9.148 39.594 -12.227 1 20.77 605 HIS A O 1
ATOM 4843 N N . ARG A 1 606 ? -7.965 40.969 -13.352 1 25.94 606 ARG A N 1
ATOM 4844 C CA . ARG A 1 606 ? -8.055 42 -12.328 1 25.94 606 ARG A CA 1
ATOM 4845 C C . ARG A 1 606 ? -9.508 42.438 -12.117 1 25.94 606 ARG A C 1
ATOM 4847 O O . ARG A 1 606 ? -9.797 43.219 -11.211 1 25.94 606 ARG A O 1
ATOM 4854 N N . SER A 1 607 ? -10.266 42.344 -13.195 1 25.03 607 SER A N 1
ATOM 4855 C CA . SER A 1 607 ? -11.438 43.219 -13.172 1 25.03 607 SER A CA 1
ATOM 4856 C C . SER A 1 607 ? -12.406 42.812 -12.062 1 25.03 607 SER A C 1
ATOM 4858 O O . SER A 1 607 ? -13.289 43.594 -11.688 1 25.03 607 SER A O 1
ATOM 4860 N N . LEU A 1 608 ? -12.477 41.531 -11.867 1 24.47 608 LEU A N 1
ATOM 4861 C CA . LEU A 1 608 ? -13.789 41.25 -11.305 1 24.47 608 LEU A CA 1
ATOM 4862 C C . LEU A 1 608 ? -13.859 41.656 -9.844 1 24.47 608 LEU A C 1
ATOM 4864 O O . LEU A 1 608 ? -14.859 41.406 -9.172 1 24.47 608 LEU A O 1
ATOM 4868 N N . LEU A 1 609 ? -12.688 42.062 -9.289 1 25.56 609 LEU A N 1
ATOM 4869 C CA . LEU A 1 609 ? -12.781 42.156 -7.832 1 25.56 609 LEU A CA 1
ATOM 4870 C C . LEU A 1 609 ? -13.586 43.375 -7.414 1 25.56 609 LEU A C 1
ATOM 4872 O O . LEU A 1 609 ? -13.625 43.719 -6.23 1 25.56 609 LEU A O 1
ATOM 4876 N N . ASN A 1 610 ? -14.07 44.188 -8.414 1 23.27 610 ASN A N 1
ATOM 4877 C CA . ASN A 1 610 ? -14.539 45.469 -7.914 1 23.27 610 ASN A CA 1
ATOM 4878 C C . ASN A 1 610 ? -15.828 45.312 -7.109 1 23.27 610 ASN A C 1
ATOM 4880 O O . ASN A 1 610 ? -16.891 45.75 -7.555 1 23.27 610 ASN A O 1
ATOM 4884 N N . ASN A 1 611 ? -16.219 44.188 -6.645 1 23.2 611 ASN A N 1
ATOM 4885 C CA . ASN A 1 611 ? -17.562 44.406 -6.094 1 23.2 611 ASN A CA 1
ATOM 4886 C C . ASN A 1 611 ? -17.531 45.375 -4.918 1 23.2 611 ASN A C 1
ATOM 4888 O O . ASN A 1 611 ? -16.75 45.188 -3.984 1 23.2 611 ASN A O 1
ATOM 4892 N N . PRO A 1 612 ? -18.094 46.594 -4.98 1 23.78 612 PRO A N 1
ATOM 4893 C CA . PRO A 1 612 ? -18.109 47.812 -4.168 1 23.78 612 PRO A CA 1
ATOM 4894 C C . PRO A 1 612 ? -18.562 47.562 -2.732 1 23.78 612 PRO A C 1
ATOM 4896 O O . PRO A 1 612 ? -18.406 48.406 -1.87 1 23.78 612 PRO A O 1
ATOM 4899 N N . ALA A 1 613 ? -19.484 46.594 -2.51 1 24.19 613 ALA A N 1
ATOM 4900 C CA . ALA A 1 613 ? -20.406 46.938 -1.428 1 24.19 613 ALA A CA 1
ATOM 4901 C C . ALA A 1 613 ? -19.719 46.812 -0.068 1 24.19 613 ALA A C 1
ATOM 4903 O O . ALA A 1 613 ? -20.375 46.875 0.972 1 24.19 613 ALA A O 1
ATOM 4904 N N . ILE A 1 614 ? -18.594 46.125 -0.008 1 24.75 614 ILE A N 1
ATOM 4905 C CA . ILE A 1 614 ? -18.234 45.938 1.396 1 24.75 614 ILE A CA 1
ATOM 4906 C C . ILE A 1 614 ? -17.938 47.281 2.035 1 24.75 614 ILE A C 1
ATOM 4908 O O . ILE A 1 614 ? -17.031 48 1.603 1 24.75 614 ILE A O 1
ATOM 4912 N N . SER A 1 615 ? -18.938 47.906 2.566 1 22.72 615 SER A N 1
ATOM 4913 C CA . SER A 1 615 ? -18.906 49.156 3.316 1 22.72 615 SER A CA 1
ATOM 4914 C C . SER A 1 615 ? -17.688 49.219 4.238 1 22.72 615 SER A C 1
ATOM 4916 O O . SER A 1 615 ? -17.312 48.219 4.832 1 22.72 615 SER A O 1
ATOM 4918 N N . GLN A 1 616 ? -16.875 50.219 4.059 1 23.61 616 GLN A N 1
ATOM 4919 C CA . GLN A 1 616 ? -15.633 50.656 4.656 1 23.61 616 GLN A CA 1
ATOM 4920 C C . GLN A 1 616 ? -15.773 50.844 6.164 1 23.61 616 GLN A C 1
ATOM 4922 O O . GLN A 1 616 ? -16.312 51.875 6.621 1 23.61 616 GLN A O 1
ATOM 4927 N N . SER A 1 617 ? -16.359 49.938 6.922 1 21.89 617 SER A N 1
ATOM 4928 C CA . SER A 1 617 ? -16.469 50.375 8.312 1 21.89 617 SER A CA 1
ATOM 4929 C C . SER A 1 617 ? -15.133 50.875 8.852 1 21.89 617 SER A C 1
ATOM 4931 O O . SER A 1 617 ? -14.078 50.562 8.289 1 21.89 617 SER A O 1
ATOM 4933 N N . GLN A 1 618 ? -15.172 51.75 9.953 1 22.69 618 GLN A N 1
ATOM 4934 C CA . GLN A 1 618 ? -14.273 52.625 10.672 1 22.69 618 GLN A CA 1
ATOM 4935 C C . GLN A 1 618 ? -13.008 51.906 11.109 1 22.69 618 GLN A C 1
ATOM 4937 O O . GLN A 1 618 ? -13.039 50.688 11.352 1 22.69 618 GLN A O 1
ATOM 4942 N N . SER A 1 619 ? -11.898 52.562 10.906 1 23.52 619 SER A N 1
ATOM 4943 C CA . SER A 1 619 ? -10.477 52.344 11.18 1 23.52 619 SER A CA 1
ATOM 4944 C C . SER A 1 619 ? -10.258 51.969 12.641 1 23.52 619 SER A C 1
ATOM 4946 O O . SER A 1 619 ? -10.555 52.75 13.547 1 23.52 619 SER A O 1
ATOM 4948 N N . LEU A 1 620 ? -10.688 50.844 13.086 1 25.75 620 LEU A N 1
ATOM 4949 C CA . LEU A 1 620 ? -10.359 50.562 14.477 1 25.75 620 LEU A CA 1
ATOM 4950 C C . LEU A 1 620 ? -8.867 50.781 14.742 1 25.75 620 LEU A C 1
ATOM 4952 O O . LEU A 1 620 ? -8.031 50.031 14.242 1 25.75 620 LEU A O 1
ATOM 4956 N N . GLY A 1 621 ? -8.422 52 14.789 1 22.36 621 GLY A N 1
ATOM 4957 C CA . GLY A 1 621 ? -7.09 52.438 15.195 1 22.36 621 GLY A CA 1
ATOM 4958 C C . GLY A 1 621 ? -6.535 51.625 16.359 1 22.36 621 GLY A C 1
ATOM 4959 O O . GLY A 1 621 ? -7.285 51.219 17.25 1 22.36 621 GLY A O 1
ATOM 4960 N N . MET A 1 622 ? -5.484 50.938 16.047 1 25.36 622 MET A N 1
ATOM 4961 C CA . MET A 1 622 ? -4.742 50.25 17.078 1 25.36 622 MET A CA 1
ATOM 4962 C C . MET A 1 622 ? -4.406 51.156 18.234 1 25.36 622 MET A C 1
ATOM 4964 O O . MET A 1 622 ? -3.848 52.25 18.031 1 25.36 622 MET A O 1
ATOM 4968 N N . PRO A 1 623 ? -5.133 51.219 19.297 1 25.33 623 PRO A N 1
ATOM 4969 C CA . PRO A 1 623 ? -4.57 52.094 20.328 1 25.33 623 PRO A CA 1
ATOM 4970 C C . PRO A 1 623 ? -3.09 51.812 20.594 1 25.33 623 PRO A C 1
ATOM 4972 O O . PRO A 1 623 ? -2.621 50.688 20.391 1 25.33 623 PRO A O 1
ATOM 4975 N N . PRO A 1 624 ? -2.111 52.812 20.484 1 25.64 624 PRO A N 1
ATOM 4976 C CA . PRO A 1 624 ? -0.652 52.75 20.594 1 25.64 624 PRO A CA 1
ATOM 4977 C C . PRO A 1 624 ? -0.18 51.812 21.719 1 25.64 624 PRO A C 1
ATOM 4979 O O . PRO A 1 624 ? 1.005 51.5 21.781 1 25.64 624 PRO A O 1
ATOM 4982 N N . GLY A 1 625 ? -0.795 51.906 22.891 1 25.42 625 GLY A N 1
ATOM 4983 C CA . GLY A 1 625 ? -0.173 51.5 24.141 1 25.42 625 GLY A CA 1
ATOM 4984 C C . GLY A 1 625 ? 0.15 50.031 24.188 1 25.42 625 GLY A C 1
ATOM 4985 O O . GLY A 1 625 ? 0.455 49.5 25.266 1 25.42 625 GLY A O 1
ATOM 4986 N N . ILE A 1 626 ? -0.447 49.25 23.359 1 27.08 626 ILE A N 1
ATOM 4987 C CA . ILE A 1 626 ? -0.265 47.875 23.781 1 27.08 626 ILE A CA 1
ATOM 4988 C C . ILE A 1 626 ? 1.176 47.438 23.531 1 27.08 626 ILE A C 1
ATOM 4990 O O . ILE A 1 626 ? 1.523 47.031 22.406 1 27.08 626 ILE A O 1
ATOM 4994 N N . LEU A 1 627 ? 2.205 48.219 23.797 1 25.28 627 LEU A N 1
ATOM 4995 C CA . LEU A 1 627 ? 3.635 47.938 23.672 1 25.28 627 LEU A CA 1
ATOM 4996 C C . LEU A 1 627 ? 3.971 46.531 24.094 1 25.28 627 LEU A C 1
ATOM 4998 O O . LEU A 1 627 ? 4.68 45.812 23.375 1 25.28 627 LEU A O 1
ATOM 5002 N N . THR A 1 628 ? 4.332 46.344 25.438 1 24.47 628 THR A N 1
ATOM 5003 C CA . THR A 1 628 ? 5.391 45.531 26.031 1 24.47 628 THR A CA 1
ATOM 5004 C C . THR A 1 628 ? 5.098 44.031 25.875 1 24.47 628 THR A C 1
ATOM 5006 O O . THR A 1 628 ? 5.98 43.281 25.5 1 24.47 628 THR A O 1
ATOM 5009 N N . SER A 1 629 ? 4.301 43.375 26.922 1 25.91 629 SER A N 1
ATOM 5010 C CA . SER A 1 629 ? 4.82 42.094 27.391 1 25.91 629 SER A CA 1
ATOM 5011 C C . SER A 1 629 ? 4.852 41.062 26.25 1 25.91 629 SER A C 1
ATOM 5013 O O . SER A 1 629 ? 4.223 41.281 25.219 1 25.91 629 SER A O 1
ATOM 5015 N N . PRO A 1 630 ? 5.508 39.688 26.578 1 32.06 630 PRO A N 1
ATOM 5016 C CA . PRO A 1 630 ? 5.465 38.25 26.375 1 32.06 630 PRO A CA 1
ATOM 5017 C C . PRO A 1 630 ? 4.066 37.719 26.047 1 32.06 630 PRO A C 1
ATOM 5019 O O . PRO A 1 630 ? 3.088 38.156 26.688 1 32.06 630 PRO A O 1
ATOM 5022 N N . TRP A 1 631 ? 3.717 37.344 24.891 1 34.22 631 TRP A N 1
ATOM 5023 C CA . TRP A 1 631 ? 2.387 37.062 24.359 1 34.22 631 TRP A CA 1
ATOM 5024 C C . TRP A 1 631 ? 1.572 36.25 25.359 1 34.22 631 TRP A C 1
ATOM 5026 O O . TRP A 1 631 ? 1.95 35.125 25.703 1 34.22 631 TRP A O 1
ATOM 5036 N N . ASN A 1 632 ? 1.016 36.75 26.484 1 31.39 632 ASN A N 1
ATOM 5037 C CA . ASN A 1 632 ? 0.066 36.125 27.406 1 31.39 632 ASN A CA 1
ATOM 5038 C C . ASN A 1 632 ? -1.063 35.438 26.656 1 31.39 632 ASN A C 1
ATOM 5040 O O . ASN A 1 632 ? -2.08 36.062 26.328 1 31.39 632 ASN A O 1
ATOM 5044 N N . LEU A 1 633 ? -0.695 34.5 25.766 1 39.5 633 LEU A N 1
ATOM 5045 C CA . LEU A 1 633 ? -1.815 33.719 25.234 1 39.5 633 LEU A CA 1
ATOM 5046 C C . LEU A 1 633 ? -2.865 33.469 26.312 1 39.5 633 LEU A C 1
ATOM 5048 O O . LEU A 1 633 ? -2.523 33.25 27.469 1 39.5 633 LEU A O 1
ATOM 5052 N N . PRO A 1 634 ? -4.008 34.125 26.219 1 36.66 634 PRO A N 1
ATOM 5053 C CA . PRO A 1 634 ? -5.027 33.875 27.25 1 36.66 634 PRO A CA 1
ATOM 5054 C C . PRO A 1 634 ? -4.984 32.469 27.812 1 36.66 634 PRO A C 1
ATOM 5056 O O . PRO A 1 634 ? -4.605 31.531 27.109 1 36.66 634 PRO A O 1
ATOM 5059 N N . GLN A 1 635 ? -4.527 32.406 29.078 1 36.72 635 GLN A N 1
ATOM 5060 C CA . GLN A 1 635 ? -4.535 31.141 29.797 1 36.72 635 GLN A CA 1
ATOM 5061 C C . GLN A 1 635 ? -5.715 30.281 29.359 1 36.72 635 GLN A C 1
ATOM 5063 O O . GLN A 1 635 ? -6.859 30.734 29.344 1 36.72 635 GLN A O 1
ATOM 5068 N N . LEU A 1 636 ? -5.484 29.484 28.359 1 39.22 636 LEU A N 1
ATOM 5069 C CA . LEU A 1 636 ? -6.523 28.516 28.031 1 39.22 636 LEU A CA 1
ATOM 5070 C C . LEU A 1 636 ? -7.176 27.969 29.297 1 39.22 636 LEU A C 1
ATOM 5072 O O . LEU A 1 636 ? -6.496 27.406 30.156 1 39.22 636 LEU A O 1
ATOM 5076 N N . GLU A 1 637 ? -8.07 28.75 30 1 32.66 637 GLU A N 1
ATOM 5077 C CA . GLU A 1 637 ? -8.781 28.156 31.125 1 32.66 637 GLU A CA 1
ATOM 5078 C C . GLU A 1 637 ? -8.914 26.641 30.969 1 32.66 637 GLU A C 1
ATOM 5080 O O . GLU A 1 637 ? -9.07 26.156 29.844 1 32.66 637 GLU A O 1
ATOM 5085 N N . LYS A 1 638 ? -8.203 25.969 31.844 1 33.69 638 LYS A N 1
ATOM 5086 C CA . LYS A 1 638 ? -8.516 24.547 31.875 1 33.69 638 LYS A CA 1
ATOM 5087 C C . LYS A 1 638 ? -9.961 24.297 31.453 1 33.69 638 LYS A C 1
ATOM 5089 O O . LYS A 1 638 ? -10.898 24.719 32.125 1 33.69 638 LYS A O 1
ATOM 5094 N N . PRO A 1 639 ? -10.289 24.344 30.375 1 31.81 639 PRO A N 1
ATOM 5095 C CA . PRO A 1 639 ? -11.703 23.969 30.297 1 31.81 639 PRO A CA 1
ATOM 5096 C C . PRO A 1 639 ? -12.094 22.906 31.312 1 31.81 639 PRO A C 1
ATOM 5098 O O . PRO A 1 639 ? -11.352 21.938 31.516 1 31.81 639 PRO A O 1
ATOM 5101 N N . GLY A 1 640 ? -12.664 23.281 32.438 1 27.73 640 GLY A N 1
ATOM 5102 C CA . GLY A 1 640 ? -13.305 22.188 33.188 1 27.73 640 GLY A CA 1
ATOM 5103 C C . GLY A 1 640 ? -13.727 21.047 32.281 1 27.73 640 GLY A C 1
ATOM 5104 O O . GLY A 1 640 ? -14.078 21.25 31.125 1 27.73 640 GLY A O 1
ATOM 5105 N N . ASN A 1 641 ? -13.039 19.922 32.5 1 28.67 641 ASN A N 1
ATOM 5106 C CA . ASN A 1 641 ? -13.648 18.766 31.828 1 28.67 641 ASN A CA 1
ATOM 5107 C C . ASN A 1 641 ? -15.133 19 31.578 1 28.67 641 ASN A C 1
ATOM 5109 O O . ASN A 1 641 ? -15.891 19.297 32.5 1 28.67 641 ASN A O 1
ATOM 5113 N N . PRO A 1 642 ? -15.5 19.703 30.641 1 29.8 642 PRO A N 1
ATOM 5114 C CA . PRO A 1 642 ? -16.969 19.703 30.703 1 29.8 642 PRO A CA 1
ATOM 5115 C C . PRO A 1 642 ? -17.531 18.531 31.484 1 29.8 642 PRO A C 1
ATOM 5117 O O . PRO A 1 642 ? -17.062 17.391 31.328 1 29.8 642 PRO A O 1
ATOM 5120 N N . GLU A 1 643 ? -17.703 18.734 32.781 1 26.97 643 GLU A N 1
ATOM 5121 C CA . GLU A 1 643 ? -18.5 17.734 33.531 1 26.97 643 GLU A CA 1
ATOM 5122 C C . GLU A 1 643 ? -19.469 17.016 32.594 1 26.97 643 GLU A C 1
ATOM 5124 O O . GLU A 1 643 ? -20.203 17.641 31.859 1 26.97 643 GLU A O 1
ATOM 5129 N N . THR A 1 644 ? -19.031 15.891 32.188 1 29.81 644 THR A N 1
ATOM 5130 C CA . THR A 1 644 ? -20.078 14.977 31.734 1 29.81 644 THR A CA 1
ATOM 5131 C C . THR A 1 644 ? -21.359 15.156 32.531 1 29.81 644 THR A C 1
ATOM 5133 O O . THR A 1 644 ? -21.422 14.734 33.688 1 29.81 644 THR A O 1
ATOM 5136 N N . GLY A 1 645 ? -21.812 16.375 32.844 1 26.98 645 GLY A N 1
ATOM 5137 C CA . GLY A 1 645 ? -23.156 16.297 33.375 1 26.98 645 GLY A CA 1
ATOM 5138 C C . GLY A 1 645 ? -23.922 15.07 32.906 1 26.98 645 GLY A C 1
ATOM 5139 O O . GLY A 1 645 ? -23.938 14.766 31.719 1 26.98 645 GLY A O 1
ATOM 5140 N N . GLY A 1 646 ? -23.891 14.07 33.719 1 29.5 646 GLY A N 1
ATOM 5141 C CA . GLY A 1 646 ? -24.656 12.828 33.688 1 29.5 646 GLY A CA 1
ATOM 5142 C C . GLY A 1 646 ? -26.047 12.984 33.094 1 29.5 646 GLY A C 1
ATOM 5143 O O . GLY A 1 646 ? -26.75 12 32.906 1 29.5 646 GLY A O 1
ATOM 5144 N N . SER A 1 647 ? -26.703 14.031 33.656 1 27.62 647 SER A N 1
ATOM 5145 C CA . SER A 1 647 ? -28.125 14.016 33.344 1 27.62 647 SER A CA 1
ATOM 5146 C C . SER A 1 647 ? -28.344 14.297 31.844 1 27.62 647 SER A C 1
ATOM 5148 O O . SER A 1 647 ? -28.859 15.359 31.484 1 27.62 647 SER A O 1
ATOM 5150 N N . VAL A 1 648 ? -27.281 14.32 31.094 1 32.72 648 VAL A N 1
ATOM 5151 C CA . VAL A 1 648 ? -27.75 14.484 29.719 1 32.72 648 VAL A CA 1
ATOM 5152 C C . VAL A 1 648 ? -28.984 13.617 29.5 1 32.72 648 VAL A C 1
ATOM 5154 O O . VAL A 1 648 ? -28.984 12.43 29.812 1 32.72 648 VAL A O 1
ATOM 5157 N N . GLY A 1 649 ? -30.094 14.18 29.578 1 29.77 649 GLY A N 1
ATOM 5158 C CA . GLY A 1 649 ? -31.344 13.492 29.297 1 29.77 649 GLY A CA 1
ATOM 5159 C C . GLY A 1 649 ? -31.172 12.297 28.375 1 29.77 649 GLY A C 1
ATOM 5160 O O . GLY A 1 649 ? -30.172 12.195 27.672 1 29.77 649 GLY A O 1
ATOM 5161 N N . SER A 1 650 ? -31.672 11.195 28.641 1 33.06 650 SER A N 1
ATOM 5162 C CA . SER A 1 650 ? -31.859 9.984 27.844 1 33.06 650 SER A CA 1
ATOM 5163 C C . SER A 1 650 ? -31.781 10.281 26.344 1 33.06 650 SER A C 1
ATOM 5165 O O . SER A 1 650 ? -32.219 11.344 25.891 1 33.06 650 SER A O 1
ATOM 5167 N N . GLY A 1 651 ? -30.734 9.758 25.547 1 37.5 651 GLY A N 1
ATOM 5168 C CA . GLY A 1 651 ? -30.234 9.641 24.172 1 37.5 651 GLY A CA 1
ATOM 5169 C C . GLY A 1 651 ? -31.281 9.977 23.141 1 37.5 651 GLY A C 1
ATOM 5170 O O . GLY A 1 651 ? -30.984 10.023 21.938 1 37.5 651 GLY A O 1
ATOM 5171 N N . GLU A 1 652 ? -32.5 9.695 23.406 1 39.53 652 GLU A N 1
ATOM 5172 C CA . GLU A 1 652 ? -33.594 9.68 22.453 1 39.53 652 GLU A CA 1
ATOM 5173 C C . GLU A 1 652 ? -34 11.086 22.031 1 39.53 652 GLU A C 1
ATOM 5175 O O . GLU A 1 652 ? -34.656 11.273 21.016 1 39.53 652 GLU A O 1
ATOM 5180 N N . ASP A 1 653 ? -33.562 12.172 22.906 1 43.22 653 ASP A N 1
ATOM 5181 C CA . ASP A 1 653 ? -34.344 13.406 22.719 1 43.22 653 ASP A CA 1
ATOM 5182 C C . ASP A 1 653 ? -33.5 14.469 22.016 1 43.22 653 ASP A C 1
ATOM 5184 O O . ASP A 1 653 ? -33.781 15.664 22.078 1 43.22 653 ASP A O 1
ATOM 5188 N N . LEU A 1 654 ? -32.375 14.117 21.578 1 49.09 654 LEU A N 1
ATOM 5189 C CA . LEU A 1 654 ? -31.578 15.219 21.016 1 49.09 654 LEU A CA 1
ATOM 5190 C C . LEU A 1 654 ? -31.938 15.461 19.562 1 49.09 654 LEU A C 1
ATOM 5192 O O . LEU A 1 654 ? -32.312 14.523 18.844 1 49.09 654 LEU A O 1
ATOM 5196 N N . LEU A 1 655 ? -31.953 16.75 19.156 1 47.97 655 LEU A N 1
ATOM 5197 C CA . LEU A 1 655 ? -32.219 17.125 17.766 1 47.97 655 LEU A CA 1
ATOM 5198 C C . LEU A 1 655 ? -31.188 16.516 16.844 1 47.97 655 LEU A C 1
ATOM 5200 O O . LEU A 1 655 ? -29.984 16.641 17.078 1 47.97 655 LEU A O 1
ATOM 5204 N N . ASP A 1 656 ? -31.609 15.562 16.016 1 54.22 656 ASP A N 1
ATOM 5205 C CA . ASP A 1 656 ? -30.734 14.883 15.062 1 54.22 656 ASP A CA 1
ATOM 5206 C C . ASP A 1 656 ? -30.891 15.461 13.656 1 54.22 656 ASP A C 1
ATOM 5208 O O . ASP A 1 656 ? -31.969 15.938 13.297 1 54.22 656 ASP A O 1
ATOM 5212 N N . PHE A 1 657 ? -29.781 15.875 13.141 1 55.09 657 PHE A N 1
ATOM 5213 C CA . PHE A 1 657 ? -29.781 16.25 11.734 1 55.09 657 PHE A CA 1
ATOM 5214 C C . PHE A 1 657 ? -29.594 15.023 10.844 1 55.09 657 PHE A C 1
ATOM 5216 O O . PHE A 1 657 ? -28.531 14.383 10.898 1 55.09 657 PHE A O 1
ATOM 5223 N N . THR A 1 658 ? -30.703 14.523 10.344 1 50.12 658 THR A N 1
ATOM 5224 C CA . THR A 1 658 ? -30.625 13.391 9.438 1 50.12 658 THR A CA 1
ATOM 5225 C C . THR A 1 658 ? -30.5 13.859 7.988 1 50.12 658 THR A C 1
ATOM 5227 O O . THR A 1 658 ? -30.75 15.031 7.688 1 50.12 658 THR A O 1
ATOM 5230 N N . GLN A 1 659 ? -29.969 13.008 7.195 1 51.19 659 GLN A N 1
ATOM 5231 C CA . GLN A 1 659 ? -29.844 13.297 5.77 1 51.19 659 GLN A CA 1
ATOM 5232 C C . GLN A 1 659 ? -31.156 13.82 5.195 1 51.19 659 GLN A C 1
ATOM 5234 O O . GLN A 1 659 ? -31.141 14.711 4.344 1 51.19 659 GLN A O 1
ATOM 5239 N N . SER A 1 660 ? -32.25 13.281 5.668 1 47 660 SER A N 1
ATOM 5240 C CA . SER A 1 660 ? -33.562 13.656 5.164 1 47 660 SER A CA 1
ATOM 5241 C C . SER A 1 660 ? -33.938 15.062 5.617 1 47 660 SER A C 1
ATOM 5243 O O . SER A 1 660 ? -34.656 15.773 4.914 1 47 660 SER A O 1
ATOM 5245 N N . ASP A 1 661 ? -33.438 15.391 6.77 1 46.94 661 ASP A N 1
ATOM 5246 C CA . ASP A 1 661 ? -33.812 16.688 7.32 1 46.94 661 ASP A CA 1
ATOM 5247 C C . ASP A 1 661 ? -33.062 17.828 6.605 1 46.94 661 ASP A C 1
ATOM 5249 O O . ASP A 1 661 ? -33.625 18.891 6.363 1 46.94 661 ASP A O 1
ATOM 5253 N N . MET A 1 662 ? -31.859 17.453 6.5 1 50 662 MET A N 1
ATOM 5254 C CA . MET A 1 662 ? -31.016 18.578 6.098 1 50 662 MET A CA 1
ATOM 5255 C C . MET A 1 662 ? -30.719 18.531 4.602 1 50 662 MET A C 1
ATOM 5257 O O . MET A 1 662 ? -30.297 19.531 4.016 1 50 662 MET A O 1
ATOM 5261 N N . GLY A 1 663 ? -31.25 17.469 4.004 1 42.03 663 GLY A N 1
ATOM 5262 C CA . GLY A 1 663 ? -30.953 17.328 2.588 1 42.03 663 GLY A CA 1
ATOM 5263 C C . GLY A 1 663 ? -29.484 17.125 2.303 1 42.03 663 GLY A C 1
ATOM 5264 O O . GLY A 1 663 ? -29.031 17.375 1.185 1 42.03 663 GLY A O 1
ATOM 5265 N N . TRP A 1 664 ? -28.719 16.922 3.557 1 45.47 664 TRP A N 1
ATOM 5266 C CA . TRP A 1 664 ? -27.266 16.828 3.4 1 45.47 664 TRP A CA 1
ATOM 5267 C C . TRP A 1 664 ? -26.812 15.375 3.469 1 45.47 664 TRP A C 1
ATOM 5269 O O . TRP A 1 664 ? -27.359 14.578 4.234 1 45.47 664 TRP A O 1
ATOM 5279 N N . ASP A 1 665 ? -26.109 14.844 2.49 1 45.22 665 ASP A N 1
ATOM 5280 C CA . ASP A 1 665 ? -25.484 13.531 2.59 1 45.22 665 ASP A CA 1
ATOM 5281 C C . ASP A 1 665 ? -24.266 13.578 3.504 1 45.22 665 ASP A C 1
ATOM 5283 O O . ASP A 1 665 ? -23.391 14.43 3.342 1 45.22 665 ASP A O 1
ATOM 5287 N N . PHE A 1 666 ? -24.469 13.023 4.625 1 43.78 666 PHE A N 1
ATOM 5288 C CA . PHE A 1 666 ? -23.391 12.969 5.594 1 43.78 666 PHE A CA 1
ATOM 5289 C C . PHE A 1 666 ? -22.328 11.953 5.172 1 43.78 666 PHE A C 1
ATOM 5291 O O . PHE A 1 666 ? -22.031 11.023 5.922 1 43.78 666 PHE A O 1
ATOM 5298 N N . ASP A 1 667 ? -22.031 11.758 3.869 1 42.88 667 ASP A N 1
ATOM 5299 C CA . ASP A 1 667 ? -20.953 10.875 3.434 1 42.88 667 ASP A CA 1
ATOM 5300 C C . ASP A 1 667 ? -19.609 11.586 3.512 1 42.88 667 ASP A C 1
ATOM 5302 O O . ASP A 1 667 ? -19.25 12.352 2.617 1 42.88 667 ASP A O 1
ATOM 5306 N N . PHE A 1 668 ? -19.172 11.477 4.617 1 39.97 668 PHE A N 1
ATOM 5307 C CA . PHE A 1 668 ? -17.906 12.164 4.832 1 39.97 668 PHE A CA 1
ATOM 5308 C C . PHE A 1 668 ? -16.766 11.469 4.078 1 39.97 668 PHE A C 1
ATOM 5310 O O . PHE A 1 668 ? -15.641 11.961 4.062 1 39.97 668 PHE A O 1
ATOM 5317 N N . SER A 1 669 ? -17.156 10.297 3.547 1 42.75 669 SER A N 1
ATOM 5318 C CA . SER A 1 669 ? -16.125 9.609 2.771 1 42.75 669 SER A CA 1
ATOM 5319 C C . SER A 1 669 ? -15.953 10.25 1.396 1 42.75 669 SER A C 1
ATOM 5321 O O . SER A 1 669 ? -14.898 10.109 0.774 1 42.75 669 SER A O 1
ATOM 5323 N N . THR A 1 670 ? -17.453 10.906 0.825 1 38.41 670 THR A N 1
ATOM 5324 C CA . THR A 1 670 ? -17.5 11.523 -0.496 1 38.41 670 THR A CA 1
ATOM 5325 C C . THR A 1 670 ? -17.953 12.977 -0.398 1 38.41 670 THR A C 1
ATOM 5327 O O . THR A 1 670 ? -18.344 13.578 -1.399 1 38.41 670 THR A O 1
ATOM 5330 N N . MET A 1 671 ? -17.969 13.797 0.381 1 33.53 671 MET A N 1
ATOM 5331 C CA . MET A 1 671 ? -18.672 15.055 0.644 1 33.53 671 MET A CA 1
ATOM 5332 C C . MET A 1 671 ? -18.797 15.875 -0.631 1 33.53 671 MET A C 1
ATOM 5334 O O . MET A 1 671 ? -17.812 16.359 -1.173 1 33.53 671 MET A O 1
ATOM 5338 N N . ASP A 1 672 ? -19.875 15.609 -1.471 1 28.98 672 ASP A N 1
ATOM 5339 C CA . ASP A 1 672 ? -20.281 16.453 -2.594 1 28.98 672 ASP A CA 1
ATOM 5340 C C . ASP A 1 672 ? -21.156 17.609 -2.123 1 28.98 672 ASP A C 1
ATOM 5342 O O . ASP A 1 672 ? -22.203 17.391 -1.493 1 28.98 672 ASP A O 1
ATOM 5346 N N . LEU A 1 673 ? -20.906 18.922 -2.312 1 25.44 673 LEU A N 1
ATOM 5347 C CA . LEU A 1 673 ? -21.578 20.141 -1.922 1 25.44 673 LEU A CA 1
ATOM 5348 C C . LEU A 1 673 ? -22.75 20.438 -2.855 1 25.44 673 LEU A C 1
ATOM 5350 O O . LEU A 1 673 ? -23.641 21.219 -2.51 1 25.44 673 LEU A O 1
ATOM 5354 N N . ASP A 1 674 ? -22.891 20.172 -4.113 1 26.56 674 ASP A N 1
ATOM 5355 C CA . ASP A 1 674 ? -23.812 20.922 -4.961 1 26.56 674 ASP A CA 1
ATOM 5356 C C . ASP A 1 674 ? -25.25 20.453 -4.758 1 26.56 674 ASP A C 1
ATOM 5358 O O . ASP A 1 674 ? -26.203 21.078 -5.258 1 26.56 674 ASP A O 1
ATOM 5362 N N . ALA A 1 675 ? -25.531 19.359 -4.387 1 28.05 675 ALA A N 1
ATOM 5363 C CA . ALA A 1 675 ? -26.953 19.016 -4.469 1 28.05 675 ALA A CA 1
ATOM 5364 C C . ALA A 1 675 ? -27.781 19.859 -3.496 1 28.05 675 ALA A C 1
ATOM 5366 O O . ALA A 1 675 ? -28.969 19.609 -3.322 1 28.05 675 ALA A O 1
ATOM 5367 N N . PHE A 1 676 ? -27.156 20.797 -2.914 1 25.94 676 PHE A N 1
ATOM 5368 C CA . PHE A 1 676 ? -28.078 21.484 -2.008 1 25.94 676 PHE A CA 1
ATOM 5369 C C . PHE A 1 676 ? -29.094 22.312 -2.789 1 25.94 676 PHE A C 1
ATOM 5371 O O . PHE A 1 676 ? -30.266 22.375 -2.416 1 25.94 676 PHE A O 1
ATOM 5378 N N . PHE A 1 677 ? -28.641 23.203 -3.75 1 24.77 677 PHE A N 1
ATOM 5379 C CA . PHE A 1 677 ? -29.453 24.359 -4.086 1 24.77 677 PHE A CA 1
ATOM 5380 C C . PHE A 1 677 ? -30.484 24 -5.156 1 24.77 677 PHE A C 1
ATOM 5382 O O . PHE A 1 677 ? -31.125 24.891 -5.727 1 24.77 677 PHE A O 1
ATOM 5389 N N . SER A 1 678 ? -30.547 22.891 -5.73 1 25.86 678 SER A N 1
ATOM 5390 C CA . SER A 1 678 ? -31.375 23 -6.93 1 25.86 678 SER A CA 1
ATOM 5391 C C . SER A 1 678 ? -32.844 23.172 -6.574 1 25.86 678 SER A C 1
ATOM 5393 O O . SER A 1 678 ? -33.594 22.172 -6.492 1 25.86 678 SER A O 1
ATOM 5395 N N . VAL A 1 679 ? -33.188 23.969 -5.594 1 24.98 679 VAL A N 1
ATOM 5396 C CA . VAL A 1 679 ? -34.625 24.203 -5.547 1 24.98 679 VAL A CA 1
ATOM 5397 C C . VAL A 1 679 ? -35.062 25.047 -6.742 1 24.98 679 VAL A C 1
ATOM 5399 O O . VAL A 1 679 ? -35.5 26.188 -6.574 1 24.98 679 VAL A O 1
ATOM 5402 N N . TYR A 1 680 ? -34.281 25.406 -7.777 1 24 680 TYR A N 1
ATOM 5403 C CA . TYR A 1 680 ? -34.938 26.328 -8.703 1 24 680 TYR A CA 1
ATOM 5404 C C . TYR A 1 680 ? -36.125 25.641 -9.391 1 24 680 TYR A C 1
ATOM 5406 O O . TYR A 1 680 ? -36 24.516 -9.859 1 24 680 TYR A O 1
ATOM 5414 N N . GLN A 1 681 ? -37.375 26.125 -9.195 1 22.39 681 GLN A N 1
ATOM 5415 C CA . GLN A 1 681 ? -38.656 25.953 -9.883 1 22.39 681 GLN A CA 1
ATOM 5416 C C . GLN A 1 681 ? -38.5 26.203 -11.383 1 22.39 681 GLN A C 1
ATOM 5418 O O . GLN A 1 681 ? -37.906 27.188 -11.797 1 22.39 681 GLN A O 1
ATOM 5423 N N . SER A 1 682 ? -38.469 25.141 -12.227 1 24.27 682 SER A N 1
ATOM 5424 C CA . SER A 1 682 ? -38.75 25.219 -13.656 1 24.27 682 SER A CA 1
ATOM 5425 C C . SER A 1 682 ? -39.938 26.109 -13.953 1 24.27 682 SER A C 1
ATOM 5427 O O . SER A 1 682 ? -41.062 25.812 -13.547 1 24.27 682 SER A O 1
ATOM 5429 N N . ASN A 1 683 ? -39.875 27.469 -13.93 1 21.11 683 ASN A N 1
ATOM 5430 C CA . ASN A 1 683 ? -40.875 28.312 -14.547 1 21.11 683 ASN A CA 1
ATOM 5431 C C . ASN A 1 683 ? -41.031 28.016 -16.031 1 21.11 683 ASN A C 1
ATOM 5433 O O . ASN A 1 683 ? -40.094 28.156 -16.797 1 21.11 683 ASN A O 1
ATOM 5437 N N . ASP A 1 684 ? -42 27.078 -16.453 1 23.53 684 ASP A N 1
ATOM 5438 C CA . ASP A 1 684 ? -42.688 26.922 -17.734 1 23.53 684 ASP A CA 1
ATOM 5439 C C . ASP A 1 684 ? -43.312 28.25 -18.172 1 23.53 684 ASP A C 1
ATOM 5441 O O . ASP A 1 684 ? -44.375 28.625 -17.656 1 23.53 684 ASP A O 1
ATOM 5445 N N . ALA A 1 685 ? -42.625 29.359 -18.281 1 23.33 685 ALA A N 1
ATOM 5446 C CA . ALA A 1 685 ? -43.219 30.422 -19.062 1 23.33 685 ALA A CA 1
ATOM 5447 C C . ALA A 1 685 ? -43.656 29.922 -20.438 1 23.33 685 ALA A C 1
ATOM 5449 O O . ALA A 1 685 ? -42.844 29.328 -21.172 1 23.33 685 ALA A O 1
ATOM 5450 N N . ALA A 1 686 ? -45.031 29.703 -20.609 1 22.67 686 ALA A N 1
ATOM 5451 C CA . ALA A 1 686 ? -45.906 29.688 -21.766 1 22.67 686 ALA A CA 1
ATOM 5452 C C . ALA A 1 686 ? -45.625 30.875 -22.688 1 22.67 686 ALA A C 1
ATOM 5454 O O . ALA A 1 686 ? -45.656 32.031 -22.266 1 22.67 686 ALA A O 1
ATOM 5455 N N . ALA A 1 687 ? -44.688 30.766 -23.594 1 23.44 687 ALA A N 1
ATOM 5456 C CA . ALA A 1 687 ? -44.781 31.578 -24.812 1 23.44 687 ALA A CA 1
ATOM 5457 C C . ALA A 1 687 ? -46.219 31.562 -25.359 1 23.44 687 ALA A C 1
ATOM 5459 O O . ALA A 1 687 ? -46.719 30.531 -25.812 1 23.44 687 ALA A O 1
ATOM 5460 N N . LEU A 1 688 ? -47.125 32.312 -24.562 1 18.66 688 LEU A N 1
ATOM 5461 C CA . LEU A 1 688 ? -48.062 33.125 -25.312 1 18.66 688 LEU A CA 1
ATOM 5462 C C . LEU A 1 688 ? -47.375 34.312 -25.969 1 18.66 688 LEU A C 1
ATOM 5464 O O . LEU A 1 688 ? -46.5 34.938 -25.375 1 18.66 688 LEU A O 1
ATOM 5468 N N . MET B 1 1 ? -69.562 -39.688 23.828 1 24.88 1 MET B N 1
ATOM 5469 C CA . MET B 1 1 ? -68.125 -39.875 23.594 1 24.88 1 MET B CA 1
ATOM 5470 C C . MET B 1 1 ? -67.375 -38.531 23.625 1 24.88 1 MET B C 1
ATOM 5472 O O . MET B 1 1 ? -67.625 -37.656 22.766 1 24.88 1 MET B O 1
ATOM 5476 N N . SER B 1 2 ? -67 -37.969 24.812 1 27.02 2 SER B N 1
ATOM 5477 C CA . SER B 1 2 ? -66.625 -36.656 25.359 1 27.02 2 SER B CA 1
ATOM 5478 C C . SER B 1 2 ? -65.312 -36.188 24.828 1 27.02 2 SER B C 1
ATOM 5480 O O . SER B 1 2 ? -64.312 -36.938 24.797 1 27.02 2 SER B O 1
ATOM 5482 N N . GLU B 1 3 ? -65.25 -35.188 23.922 1 28.27 3 GLU B N 1
ATOM 5483 C CA . GLU B 1 3 ? -64.188 -34.656 23.094 1 28.27 3 GLU B CA 1
ATOM 5484 C C . GLU B 1 3 ? -63.062 -34 23.969 1 28.27 3 GLU B C 1
ATOM 5486 O O . GLU B 1 3 ? -63.281 -32.938 24.547 1 28.27 3 GLU B O 1
ATOM 5491 N N . ALA B 1 4 ? -62.344 -34.812 24.797 1 28.45 4 ALA B N 1
ATOM 5492 C CA . ALA B 1 4 ? -61.312 -34.438 25.766 1 28.45 4 ALA B CA 1
ATOM 5493 C C . ALA B 1 4 ? -60.312 -33.5 25.156 1 28.45 4 ALA B C 1
ATOM 5495 O O . ALA B 1 4 ? -59.719 -33.781 24.109 1 28.45 4 ALA B O 1
ATOM 5496 N N . SER B 1 5 ? -60.406 -32.188 25.359 1 27.78 5 SER B N 1
ATOM 5497 C CA . SER B 1 5 ? -59.656 -31.016 24.938 1 27.78 5 SER B CA 1
ATOM 5498 C C . SER B 1 5 ? -58.188 -31.125 25.391 1 27.78 5 SER B C 1
ATOM 5500 O O . SER B 1 5 ? -57.906 -31.203 26.594 1 27.78 5 SER B O 1
ATOM 5502 N N . ASP B 1 6 ? -57.312 -31.938 24.734 1 25.27 6 ASP B N 1
ATOM 5503 C CA . ASP B 1 6 ? -55.906 -32.219 25.047 1 25.27 6 ASP B CA 1
ATOM 5504 C C . ASP B 1 6 ? -55.125 -30.922 25.266 1 25.27 6 ASP B C 1
ATOM 5506 O O . ASP B 1 6 ? -54.906 -30.172 24.328 1 25.27 6 ASP B O 1
ATOM 5510 N N . LYS B 1 7 ? -55.25 -30.188 26.422 1 30.58 7 LYS B N 1
ATOM 5511 C CA . LYS B 1 7 ? -54.469 -29.062 26.906 1 30.58 7 LYS B CA 1
ATOM 5512 C C . LYS B 1 7 ? -52.969 -29.328 26.75 1 30.58 7 LYS B C 1
ATOM 5514 O O . LYS B 1 7 ? -52.438 -30.25 27.375 1 30.58 7 LYS B O 1
ATOM 5519 N N . ALA B 1 8 ? -52.344 -28.938 25.594 1 30.05 8 ALA B N 1
ATOM 5520 C CA . ALA B 1 8 ? -50.938 -29.047 25.266 1 30.05 8 ALA B CA 1
ATOM 5521 C C . ALA B 1 8 ? -50.062 -28.609 26.422 1 30.05 8 ALA B C 1
ATOM 5523 O O . ALA B 1 8 ? -50.281 -27.531 27 1 30.05 8 ALA B O 1
ATOM 5524 N N . GLN B 1 9 ? -49.406 -29.516 27.188 1 30.44 9 GLN B N 1
ATOM 5525 C CA . GLN B 1 9 ? -48.531 -29.359 28.344 1 30.44 9 GLN B CA 1
ATOM 5526 C C . GLN B 1 9 ? -47.531 -28.219 28.125 1 30.44 9 GLN B C 1
ATOM 5528 O O . GLN B 1 9 ? -47.125 -27.969 26.984 1 30.44 9 GLN B O 1
ATOM 5533 N N . PRO B 1 10 ? -47.5 -27.219 29.031 1 32.84 10 PRO B N 1
ATOM 5534 C CA . PRO B 1 10 ? -46.594 -26.078 29.016 1 32.84 10 PRO B CA 1
ATOM 5535 C C . PRO B 1 10 ? -45.156 -26.469 28.625 1 32.84 10 PRO B C 1
ATOM 5537 O O . PRO B 1 10 ? -44.719 -27.578 28.938 1 32.84 10 PRO B O 1
ATOM 5540 N N . ALA B 1 11 ? -44.656 -26.094 27.469 1 34.59 11 ALA B N 1
ATOM 5541 C CA . ALA B 1 11 ? -43.312 -26.281 26.906 1 34.59 11 ALA B CA 1
ATOM 5542 C C . ALA B 1 11 ? -42.25 -26.172 27.984 1 34.59 11 ALA B C 1
ATOM 5544 O O . ALA B 1 11 ? -42.188 -25.172 28.703 1 34.59 11 ALA B O 1
ATOM 5545 N N . TRP B 1 12 ? -41.844 -27.266 28.672 1 32.03 12 TRP B N 1
ATOM 5546 C CA . TRP B 1 12 ? -40.781 -27.453 29.656 1 32.03 12 TRP B CA 1
ATOM 5547 C C . TRP B 1 12 ? -39.562 -26.578 29.312 1 32.03 12 TRP B C 1
ATOM 5549 O O . TRP B 1 12 ? -39.219 -26.406 28.141 1 32.03 12 TRP B O 1
ATOM 5559 N N . ARG B 1 13 ? -39.25 -25.609 30.125 1 39.19 13 ARG B N 1
ATOM 5560 C CA . ARG B 1 13 ? -38.031 -24.812 30.125 1 39.19 13 ARG B CA 1
ATOM 5561 C C . ARG B 1 13 ? -36.812 -25.672 29.766 1 39.19 13 ARG B C 1
ATOM 5563 O O . ARG B 1 13 ? -36.594 -26.734 30.359 1 39.19 13 ARG B O 1
ATOM 5570 N N . ILE B 1 14 ? -36.344 -25.75 28.594 1 41.75 14 ILE B N 1
ATOM 5571 C CA . ILE B 1 14 ? -35.25 -26.5 28 1 41.75 14 ILE B CA 1
ATOM 5572 C C . ILE B 1 14 ? -34.094 -26.562 28.984 1 41.75 14 ILE B C 1
ATOM 5574 O O . ILE B 1 14 ? -33.594 -25.531 29.438 1 41.75 14 ILE B O 1
ATOM 5578 N N . PRO B 1 15 ? -33.875 -27.688 29.656 1 47.09 15 PRO B N 1
ATOM 5579 C CA . PRO B 1 15 ? -32.875 -28.078 30.656 1 47.09 15 PRO B CA 1
ATOM 5580 C C . PRO B 1 15 ? -31.469 -27.547 30.344 1 47.09 15 PRO B C 1
ATOM 5582 O O . PRO B 1 15 ? -31.203 -27.109 29.234 1 47.09 15 PRO B O 1
ATOM 5585 N N . ARG B 1 16 ? -30.5 -27.734 31.422 1 57.56 16 ARG B N 1
ATOM 5586 C CA . ARG B 1 16 ? -29.078 -27.625 31.75 1 57.56 16 ARG B CA 1
ATOM 5587 C C . ARG B 1 16 ? -28.219 -28.266 30.656 1 57.56 16 ARG B C 1
ATOM 5589 O O . ARG B 1 16 ? -28.531 -29.344 30.156 1 57.56 16 ARG B O 1
ATOM 5596 N N . ALA B 1 17 ? -27.438 -27.484 30.094 1 70.56 17 ALA B N 1
ATOM 5597 C CA . ALA B 1 17 ? -26.5 -28.016 29.109 1 70.56 17 ALA B CA 1
ATOM 5598 C C . ALA B 1 17 ? -25.516 -28.984 29.75 1 70.56 17 ALA B C 1
ATOM 5600 O O . ALA B 1 17 ? -25.094 -28.766 30.891 1 70.56 17 ALA B O 1
ATOM 5601 N N . CYS B 1 18 ? -25.297 -30.141 29.297 1 70.88 18 CYS B N 1
ATOM 5602 C CA . CYS B 1 18 ? -24.344 -31.125 29.797 1 70.88 18 CYS B CA 1
ATOM 5603 C C . CYS B 1 18 ? -22.922 -30.578 29.75 1 70.88 18 CYS B C 1
ATOM 5605 O O . CYS B 1 18 ? -22.656 -29.547 29.125 1 70.88 18 CYS B O 1
ATOM 5607 N N . GLN B 1 19 ? -22.016 -31.078 30.516 1 70.94 19 GLN B N 1
ATOM 5608 C CA . GLN B 1 19 ? -20.625 -30.609 30.625 1 70.94 19 GLN B CA 1
ATOM 5609 C C . GLN B 1 19 ? -19.969 -30.531 29.25 1 70.94 19 GLN B C 1
ATOM 5611 O O . GLN B 1 19 ? -19.234 -29.578 28.969 1 70.94 19 GLN B O 1
ATOM 5616 N N . GLU B 1 20 ? -20.391 -31.438 28.438 1 69.56 20 GLU B N 1
ATOM 5617 C CA . GLU B 1 20 ? -19.828 -31.469 27.094 1 69.56 20 GLU B CA 1
ATOM 5618 C C . GLU B 1 20 ? -20.375 -30.328 26.234 1 69.56 20 GLU B C 1
ATOM 5620 O O . GLU B 1 20 ? -19.625 -29.672 25.516 1 69.56 20 GLU B O 1
ATOM 5625 N N . CYS B 1 21 ? -21.562 -30.141 26.406 1 70.75 21 CYS B N 1
ATOM 5626 C CA . CYS B 1 21 ? -22.219 -29.062 25.656 1 70.75 21 CYS B CA 1
ATOM 5627 C C . CYS B 1 21 ? -21.812 -27.703 26.203 1 70.75 21 CYS B C 1
ATOM 5629 O O . CYS B 1 21 ? -21.656 -26.75 25.438 1 70.75 21 CYS B O 1
ATOM 5631 N N . ARG B 1 22 ? -21.594 -27.547 27.469 1 70.5 22 ARG B N 1
ATOM 5632 C CA . ARG B 1 22 ? -21.125 -26.312 28.109 1 70.5 22 ARG B CA 1
ATOM 5633 C C . ARG B 1 22 ? -19.719 -25.969 27.672 1 70.5 22 ARG B C 1
ATOM 5635 O O . ARG B 1 22 ? -19.422 -24.797 27.391 1 70.5 22 ARG B O 1
ATOM 5642 N N . LYS B 1 23 ? -18.938 -26.938 27.703 1 64.12 23 LYS B N 1
ATOM 5643 C CA . LYS B 1 23 ? -17.547 -26.75 27.297 1 64.12 23 LYS B CA 1
ATOM 5644 C C . LYS B 1 23 ? -17.469 -26.266 25.844 1 64.12 23 LYS B C 1
ATOM 5646 O O . LYS B 1 23 ? -16.594 -25.484 25.5 1 64.12 23 LYS B O 1
ATOM 5651 N N . ARG B 1 24 ? -18.5 -26.688 25.219 1 60.94 24 ARG B N 1
ATOM 5652 C CA . ARG B 1 24 ? -18.5 -26.453 23.781 1 60.94 24 ARG B CA 1
ATOM 5653 C C . ARG B 1 24 ? -19.375 -25.25 23.422 1 60.94 24 ARG B C 1
ATOM 5655 O O . ARG B 1 24 ? -19.516 -24.906 22.25 1 60.94 24 ARG B O 1
ATOM 5662 N N . LYS B 1 25 ? -19.906 -24.656 24.484 1 61.31 25 LYS B N 1
ATOM 5663 C CA . LYS B 1 25 ? -20.828 -23.531 24.406 1 61.31 25 LYS B CA 1
ATOM 5664 C C . LYS B 1 25 ? -21.875 -23.766 23.328 1 61.31 25 LYS B C 1
ATOM 5666 O O . LYS B 1 25 ? -22.203 -22.844 22.562 1 61.31 25 LYS B O 1
ATOM 5671 N N . ILE B 1 26 ? -22.281 -25.062 23.234 1 67.31 26 ILE B N 1
ATOM 5672 C CA . ILE B 1 26 ? -23.375 -25.391 22.328 1 67.31 26 ILE B CA 1
ATOM 5673 C C . ILE B 1 26 ? -24.656 -25.641 23.141 1 67.31 26 ILE B C 1
ATOM 5675 O O . ILE B 1 26 ? -24.594 -25.969 24.328 1 67.31 26 ILE B O 1
ATOM 5679 N N . LYS B 1 27 ? -25.797 -25.391 22.453 1 68.62 27 LYS B N 1
ATOM 5680 C CA . LYS B 1 27 ? -27.094 -25.656 23.078 1 68.62 27 LYS B CA 1
ATOM 5681 C C . LYS B 1 27 ? -27.328 -27.156 23.266 1 68.62 27 LYS B C 1
ATOM 5683 O O . LYS B 1 27 ? -27.234 -27.922 22.312 1 68.62 27 LYS B O 1
ATOM 5688 N N . CYS B 1 28 ? -27.422 -27.562 24.391 1 70.31 28 CYS B N 1
ATOM 5689 C CA . CYS B 1 28 ? -27.688 -28.938 24.781 1 70.31 28 CYS B CA 1
ATOM 5690 C C . CYS B 1 28 ? -29.188 -29.234 24.719 1 70.31 28 CYS B C 1
ATOM 5692 O O . CYS B 1 28 ? -30 -28.391 25.078 1 70.31 28 CYS B O 1
ATOM 5694 N N . ASN B 1 29 ? -29.609 -30.234 24.094 1 71.69 29 ASN B N 1
ATOM 5695 C CA . ASN B 1 29 ? -31.031 -30.562 24.016 1 71.69 29 ASN B CA 1
ATOM 5696 C C . ASN B 1 29 ? -31.562 -31.078 25.344 1 71.69 29 ASN B C 1
ATOM 5698 O O . ASN B 1 29 ? -32.75 -31.438 25.453 1 71.69 29 ASN B O 1
ATOM 5702 N N . GLY B 1 30 ? -30.719 -31.281 26.359 1 70.06 30 GLY B N 1
ATOM 5703 C CA . GLY B 1 30 ? -31.125 -31.609 27.719 1 70.06 30 GLY B CA 1
ATOM 5704 C C . GLY B 1 30 ? -31.422 -33.094 27.906 1 70.06 30 GLY B C 1
ATOM 5705 O O . GLY B 1 30 ? -31.875 -33.5 28.984 1 70.06 30 GLY B O 1
ATOM 5706 N N . LEU B 1 31 ? -31.188 -33.906 26.797 1 74.5 31 LEU B N 1
ATOM 5707 C CA . LEU B 1 31 ? -31.422 -35.344 26.953 1 74.5 31 LEU B CA 1
ATOM 5708 C C . LEU B 1 31 ? -30.203 -36.031 27.547 1 74.5 31 LEU B C 1
ATOM 5710 O O . LEU B 1 31 ? -29.109 -35.469 27.547 1 74.5 31 LEU B O 1
ATOM 5714 N N . THR B 1 32 ? -30.344 -37.062 28.375 1 72.38 32 THR B N 1
ATOM 5715 C CA . THR B 1 32 ? -29.297 -37.938 28.906 1 72.38 32 THR B CA 1
ATOM 5716 C C . THR B 1 32 ? -29.297 -39.281 28.203 1 72.38 32 THR B C 1
ATOM 5718 O O . THR B 1 32 ? -30.172 -40.125 28.469 1 72.38 32 THR B O 1
ATOM 5721 N N . PRO B 1 33 ? -28.234 -39.438 27.203 1 74.38 33 PRO B N 1
ATOM 5722 C CA . PRO B 1 33 ? -27.172 -38.5 26.766 1 74.38 33 PRO B CA 1
ATOM 5723 C C . PRO B 1 33 ? -27.672 -37.469 25.781 1 74.38 33 PRO B C 1
ATOM 5725 O O . PRO B 1 33 ? -28.656 -37.719 25.062 1 74.38 33 PRO B O 1
ATOM 5728 N N . CYS B 1 34 ? -27.109 -36.281 25.922 1 72.5 34 CYS B N 1
ATOM 5729 C CA . CYS B 1 34 ? -27.562 -35.25 25 1 72.5 34 CYS B CA 1
ATOM 5730 C C . CYS B 1 34 ? -27.188 -35.594 23.562 1 72.5 34 CYS B C 1
ATOM 5732 O O . CYS B 1 34 ? -26.359 -36.469 23.328 1 72.5 34 CYS B O 1
ATOM 5734 N N . LYS B 1 35 ? -27.875 -35.031 22.719 1 71.12 35 LYS B N 1
ATOM 5735 C CA . LYS B 1 35 ? -27.672 -35.312 21.297 1 71.12 35 LYS B CA 1
ATOM 5736 C C . LYS B 1 35 ? -26.188 -35.219 20.938 1 71.12 35 LYS B C 1
ATOM 5738 O O . LYS B 1 35 ? -25.672 -36.062 20.188 1 71.12 35 LYS B O 1
ATOM 5743 N N . THR B 1 36 ? -25.594 -34.281 21.438 1 72 36 THR B N 1
ATOM 5744 C CA . THR B 1 36 ? -24.188 -34.062 21.172 1 72 36 THR B CA 1
ATOM 5745 C C . THR B 1 36 ? -23.344 -35.188 21.75 1 72 36 THR B C 1
ATOM 5747 O O . THR B 1 36 ? -22.438 -35.688 21.078 1 72 36 THR B O 1
ATOM 5750 N N . CYS B 1 37 ? -23.672 -35.562 22.844 1 69.81 37 CYS B N 1
ATOM 5751 C CA . CYS B 1 37 ? -22.938 -36.625 23.516 1 69.81 37 CYS B CA 1
ATOM 5752 C C . CYS B 1 37 ? -23.234 -37.969 22.844 1 69.81 37 CYS B C 1
ATOM 5754 O O . CYS B 1 37 ? -22.359 -38.844 22.766 1 69.81 37 CYS B O 1
ATOM 5756 N N . GLN B 1 38 ? -24.375 -38.156 22.297 1 72.06 38 GLN B N 1
ATOM 5757 C CA . GLN B 1 38 ? -24.75 -39.375 21.578 1 72.06 38 GLN B CA 1
ATOM 5758 C C . GLN B 1 38 ? -23.984 -39.5 20.266 1 72.06 38 GLN B C 1
ATOM 5760 O O . GLN B 1 38 ? -23.469 -40.562 19.938 1 72.06 38 GLN B O 1
ATOM 5765 N N . LEU B 1 39 ? -23.969 -38.375 19.703 1 66.31 39 LEU B N 1
ATOM 5766 C CA . LEU B 1 39 ? -23.312 -38.375 18.406 1 66.31 39 LEU B CA 1
ATOM 5767 C C . LEU B 1 39 ? -21.812 -38.562 18.562 1 66.31 39 LEU B C 1
ATOM 5769 O O . LEU B 1 39 ? -21.172 -39.188 17.703 1 66.31 39 LEU B O 1
ATOM 5773 N N . ARG B 1 40 ? -21.375 -38.094 19.641 1 65.5 40 ARG B N 1
ATOM 5774 C CA . ARG B 1 40 ? -19.938 -38.125 19.875 1 65.5 40 ARG B CA 1
ATOM 5775 C C . ARG B 1 40 ? -19.562 -39.312 20.75 1 65.5 40 ARG B C 1
ATOM 5777 O O . ARG B 1 40 ? -18.391 -39.5 21.078 1 65.5 40 ARG B O 1
ATOM 5784 N N . ASN B 1 41 ? -20.531 -40.125 21.062 1 63.62 41 ASN B N 1
ATOM 5785 C CA . ASN B 1 41 ? -20.375 -41.25 21.953 1 63.62 41 ASN B CA 1
ATOM 5786 C C . ASN B 1 41 ? -19.562 -40.906 23.188 1 63.62 41 ASN B C 1
ATOM 5788 O O . ASN B 1 41 ? -18.641 -41.656 23.562 1 63.62 41 ASN B O 1
ATOM 5792 N N . THR B 1 42 ? -19.766 -39.75 23.672 1 67.62 42 THR B N 1
ATOM 5793 C CA . THR B 1 42 ? -19.156 -39.312 24.922 1 67.62 42 THR B CA 1
ATOM 5794 C C . THR B 1 42 ? -20.156 -39.406 26.078 1 67.62 42 THR B C 1
ATOM 5796 O O . THR B 1 42 ? -21.375 -39.344 25.859 1 67.62 42 THR B O 1
ATOM 5799 N N . PRO B 1 43 ? -19.625 -39.688 27.344 1 72.19 43 PRO B N 1
ATOM 5800 C CA . PRO B 1 43 ? -20.547 -39.688 28.484 1 72.19 43 PRO B CA 1
ATOM 5801 C C . PRO B 1 43 ? -21.203 -38.344 28.703 1 72.19 43 PRO B C 1
ATOM 5803 O O . PRO B 1 43 ? -20.516 -37.312 28.703 1 72.19 43 PRO B O 1
ATOM 5806 N N . CYS B 1 44 ? -22.391 -38.219 28.656 1 70.06 44 CYS B N 1
ATOM 5807 C CA . CYS B 1 44 ? -23.203 -37.031 28.859 1 70.06 44 CYS B CA 1
ATOM 5808 C C . CYS B 1 44 ? -23.406 -36.75 30.344 1 70.06 44 CYS B C 1
ATOM 5810 O O . CYS B 1 44 ? -24.188 -37.438 31.016 1 70.06 44 CYS B O 1
ATOM 5812 N N . ILE B 1 45 ? -22.484 -36 31 1 74.19 45 ILE B N 1
ATOM 5813 C CA . ILE B 1 45 ? -22.547 -35.719 32.438 1 74.19 45 ILE B CA 1
ATOM 5814 C C . ILE B 1 45 ? -23.109 -34.312 32.656 1 74.19 45 ILE B C 1
ATOM 5816 O O . ILE B 1 45 ? -22.625 -33.344 32.062 1 74.19 45 ILE B O 1
ATOM 5820 N N . TYR B 1 46 ? -24.234 -34.188 33.281 1 69.12 46 TYR B N 1
ATOM 5821 C CA . TYR B 1 46 ? -24.812 -32.906 33.656 1 69.12 46 TYR B CA 1
ATOM 5822 C C . TYR B 1 46 ? -24.359 -32.531 35.062 1 69.12 46 TYR B C 1
ATOM 5824 O O . TYR B 1 46 ? -24.312 -33.344 35.969 1 69.12 46 TYR B O 1
ATOM 5832 N N . ARG B 1 47 ? -23.594 -31.375 35.156 1 61.09 47 ARG B N 1
ATOM 5833 C CA . ARG B 1 47 ? -23.203 -30.922 36.469 1 61.09 47 ARG B CA 1
ATOM 5834 C C . ARG B 1 47 ? -24.438 -30.656 37.344 1 61.09 47 ARG B C 1
ATOM 5836 O O . ARG B 1 47 ? -25.453 -30.172 36.844 1 61.09 47 ARG B O 1
ATOM 5843 N N . ASP B 1 48 ? -24.484 -31.203 38.5 1 50.78 48 ASP B N 1
ATOM 5844 C CA . ASP B 1 48 ? -25.531 -30.984 39.469 1 50.78 48 ASP B CA 1
ATOM 5845 C C . ASP B 1 48 ? -25.469 -29.562 40.031 1 50.78 48 ASP B C 1
ATOM 5847 O O . ASP B 1 48 ? -26.344 -29.156 40.812 1 50.78 48 ASP B O 1
ATOM 5851 N N . TYR B 1 49 ? -24.25 -28.938 40.094 1 46.75 49 TYR B N 1
ATOM 5852 C CA . TYR B 1 49 ? -24.203 -27.703 40.875 1 46.75 49 TYR B CA 1
ATOM 5853 C C . TYR B 1 49 ? -24.516 -26.5 40 1 46.75 49 TYR B C 1
ATOM 5855 O O . TYR B 1 49 ? -23.938 -26.344 38.906 1 46.75 49 TYR B O 1
ATOM 5863 N N . ILE B 1 50 ? -25.625 -26 40.156 1 41.38 50 ILE B N 1
ATOM 5864 C CA . ILE B 1 50 ? -26 -24.703 39.594 1 41.38 50 ILE B CA 1
ATOM 5865 C C . ILE B 1 50 ? -25.125 -23.609 40.219 1 41.38 50 ILE B C 1
ATOM 5867 O O . ILE B 1 50 ? -25.078 -23.453 41.438 1 41.38 50 ILE B O 1
ATOM 5871 N N . ARG B 1 51 ? -24.078 -23.125 39.562 1 39.94 51 ARG B N 1
ATOM 5872 C CA . ARG B 1 51 ? -23.391 -21.953 40.094 1 39.94 51 ARG B CA 1
ATOM 5873 C C . ARG B 1 51 ? -24.391 -20.844 40.438 1 39.94 51 ARG B C 1
ATOM 5875 O O . ARG B 1 51 ? -25.188 -20.453 39.562 1 39.94 51 ARG B O 1
ATOM 5882 N N . HIS B 1 52 ? -24.797 -20.719 41.656 1 34.22 52 HIS B N 1
ATOM 5883 C CA . HIS B 1 52 ? -25.547 -19.578 42.156 1 34.22 52 HIS B CA 1
ATOM 5884 C C . HIS B 1 52 ? -24.828 -18.266 41.812 1 34.22 52 HIS B C 1
ATOM 5886 O O . HIS B 1 52 ? -23.719 -18.031 42.312 1 34.22 52 HIS B O 1
ATOM 5892 N N . ARG B 1 53 ? -25.094 -17.781 40.688 1 34.06 53 ARG B N 1
ATOM 5893 C CA . ARG B 1 53 ? -24.609 -16.422 40.438 1 34.06 53 ARG B CA 1
ATOM 5894 C C . ARG B 1 53 ? -25.172 -15.461 41.5 1 34.06 53 ARG B C 1
ATOM 5896 O O . ARG B 1 53 ? -26.375 -15.336 41.656 1 34.06 53 ARG B O 1
ATOM 5903 N N . ARG B 1 54 ? -24.328 -15.141 42.531 1 34.31 54 ARG B N 1
ATOM 5904 C CA . ARG B 1 54 ? -24.641 -14.078 43.5 1 34.31 54 ARG B CA 1
ATOM 5905 C C . ARG B 1 54 ? -25.156 -12.836 42.781 1 34.31 54 ARG B C 1
ATOM 5907 O O . ARG B 1 54 ? -24.656 -12.477 41.719 1 34.31 54 ARG B O 1
ATOM 5914 N N . LYS B 1 55 ? -26.328 -12.477 43.125 1 31.62 55 LYS B N 1
ATOM 5915 C CA . LYS B 1 55 ? -26.938 -11.227 42.688 1 31.62 55 LYS B CA 1
ATOM 5916 C C . LYS B 1 55 ? -26.016 -10.047 42.938 1 31.62 55 LYS B C 1
ATOM 5918 O O . LYS B 1 55 ? -25.391 -9.945 44 1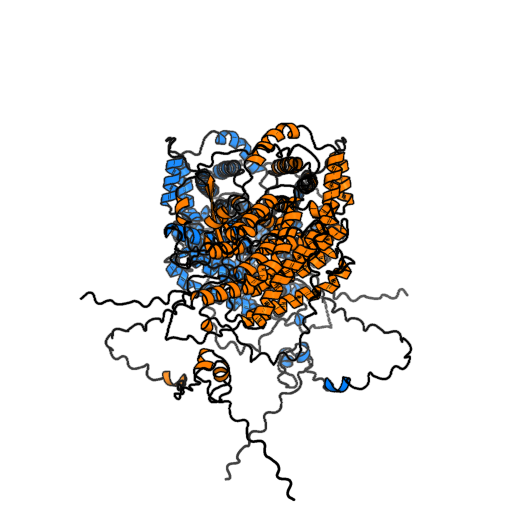 31.62 55 LYS B O 1
ATOM 5923 N N . LYS B 1 56 ? -25.5 -9.289 42 1 31.78 56 LYS B N 1
ATOM 5924 C CA . LYS B 1 56 ? -24.578 -8.164 42 1 31.78 56 LYS B CA 1
ATOM 5925 C C . LYS B 1 56 ? -24.922 -7.168 43.125 1 31.78 56 LYS B C 1
ATOM 5927 O O . LYS B 1 56 ? -24.094 -6.348 43.5 1 31.78 56 LYS B O 1
ATOM 5932 N N . HIS B 1 57 ? -26.203 -7.199 43.688 1 29.25 57 HIS B N 1
ATOM 5933 C CA . HIS B 1 57 ? -26.516 -6.102 44.594 1 29.25 57 HIS B CA 1
ATOM 5934 C C . HIS B 1 57 ? -25.797 -6.254 45.938 1 29.25 57 HIS B C 1
ATOM 5936 O O . HIS B 1 57 ? -25.781 -5.328 46.75 1 29.25 57 HIS B O 1
ATOM 5942 N N . GLU B 1 58 ? -25.641 -7.504 46.438 1 29.58 58 GLU B N 1
ATOM 5943 C CA . GLU B 1 58 ? -25.297 -7.637 47.844 1 29.58 58 GLU B CA 1
ATOM 5944 C C . GLU B 1 58 ? -23.844 -7.207 48.094 1 29.58 58 GLU B C 1
ATOM 5946 O O . GLU B 1 58 ? -23.344 -7.324 49.219 1 29.58 58 GLU B O 1
ATOM 5951 N N . TYR B 1 59 ? -23 -7.145 47.094 1 29.77 59 TYR B N 1
ATOM 5952 C CA . TYR B 1 59 ? -21.641 -6.785 47.469 1 29.77 59 TYR B CA 1
ATOM 5953 C C . TYR B 1 59 ? -21.562 -5.344 47.938 1 29.77 59 TYR B C 1
ATOM 5955 O O . TYR B 1 59 ? -20.469 -4.797 48.125 1 29.77 59 TYR B O 1
ATOM 5963 N N . GLU B 1 60 ? -22.75 -4.598 48.094 1 27.23 60 GLU B N 1
ATOM 5964 C CA . GLU B 1 60 ? -22.625 -3.188 48.438 1 27.23 60 GLU B CA 1
ATOM 5965 C C . GLU B 1 60 ? -22.094 -3.014 49.875 1 27.23 60 GLU B C 1
ATOM 5967 O O . GLU B 1 60 ? -21.391 -2.033 50.156 1 27.23 60 GLU B O 1
ATOM 5972 N N . GLU B 1 61 ? -22.656 -3.738 50.875 1 27.75 61 GLU B N 1
ATOM 5973 C CA . GLU B 1 61 ? -22.641 -3.16 52.219 1 27.75 61 GLU B CA 1
ATOM 5974 C C . GLU B 1 61 ? -21.25 -3.273 52.844 1 27.75 61 GLU B C 1
ATOM 5976 O O . GLU B 1 61 ? -20.875 -2.449 53.688 1 27.75 61 GLU B O 1
ATOM 5981 N N . ALA B 1 62 ? -20.688 -4.469 52.906 1 28.12 62 ALA B N 1
ATOM 5982 C CA . ALA B 1 62 ? -19.75 -4.723 54 1 28.12 62 ALA B CA 1
ATOM 5983 C C . ALA B 1 62 ? -18.469 -3.9 53.812 1 28.12 62 ALA B C 1
ATOM 5985 O O . ALA B 1 62 ? -17.453 -4.188 54.469 1 28.12 62 ALA B O 1
ATOM 5986 N N . GLY B 1 63 ? -18.312 -3.043 52.875 1 24.78 63 GLY B N 1
ATOM 5987 C CA . GLY B 1 63 ? -16.984 -2.496 52.656 1 24.78 63 GLY B CA 1
ATOM 5988 C C . GLY B 1 63 ? -16.516 -1.601 53.781 1 24.78 63 GLY B C 1
ATOM 5989 O O . GLY B 1 63 ? -15.555 -0.841 53.625 1 24.78 63 GLY B O 1
ATOM 5990 N N . GLU B 1 64 ? -17.375 -1.353 54.875 1 25.55 64 GLU B N 1
ATOM 5991 C CA . GLU B 1 64 ? -16.922 -0.197 55.656 1 25.55 64 GLU B CA 1
ATOM 5992 C C . GLU B 1 64 ? -15.656 -0.526 56.438 1 25.55 64 GLU B C 1
ATOM 5994 O O . GLU B 1 64 ? -14.852 0.36 56.75 1 25.55 64 GLU B O 1
ATOM 5999 N N . ARG B 1 65 ? -15.75 -1.5 57.406 1 25.62 65 ARG B N 1
ATOM 6000 C CA . ARG B 1 65 ? -14.961 -1.401 58.625 1 25.62 65 ARG B CA 1
ATOM 6001 C C . ARG B 1 65 ? -13.477 -1.584 58.312 1 25.62 65 ARG B C 1
ATOM 6003 O O . ARG B 1 65 ? -13.086 -2.496 57.594 1 25.62 65 ARG B O 1
ATOM 6010 N N . ASN B 1 66 ? -12.477 -0.597 58.688 1 23.83 66 ASN B N 1
ATOM 6011 C CA . ASN B 1 66 ? -11.086 -0.201 58.5 1 23.83 66 ASN B CA 1
ATOM 6012 C C . ASN B 1 66 ? -10.125 -1.199 59.125 1 23.83 66 ASN B C 1
ATOM 6014 O O . ASN B 1 66 ? -8.961 -0.872 59.375 1 23.83 66 ASN B O 1
ATOM 6018 N N . SER B 1 67 ? -10.617 -2.219 59.875 1 25.47 67 SER B N 1
ATOM 6019 C CA . SER B 1 67 ? -9.594 -2.764 60.75 1 25.47 67 SER B CA 1
ATOM 6020 C C . SER B 1 67 ? -8.32 -3.09 59.969 1 25.47 67 SER B C 1
ATOM 6022 O O . SER B 1 67 ? -8.367 -3.371 58.781 1 25.47 67 SER B O 1
ATOM 6024 N N . PRO B 1 68 ? -7.008 -2.881 60.75 1 27.89 68 PRO B N 1
ATOM 6025 C CA . PRO B 1 68 ? -5.664 -2.887 60.156 1 27.89 68 PRO B CA 1
ATOM 6026 C C . PRO B 1 68 ? -5.344 -4.184 59.438 1 27.89 68 PRO B C 1
ATOM 6028 O O . PRO B 1 68 ? -5.176 -5.23 60.062 1 27.89 68 PRO B O 1
ATOM 6031 N N . ARG B 1 69 ? -6.215 -4.75 58.812 1 21.72 69 ARG B N 1
ATOM 6032 C CA . ARG B 1 69 ? -6.141 -6.156 58.438 1 21.72 69 ARG B CA 1
ATOM 6033 C C . ARG B 1 69 ? -4.785 -6.488 57.812 1 21.72 69 ARG B C 1
ATOM 6035 O O . ARG B 1 69 ? -4.289 -5.75 56.969 1 21.72 69 ARG B O 1
ATOM 6042 N N . GLN B 1 70 ? -4.012 -7.309 58.5 1 23.48 70 GLN B N 1
ATOM 6043 C CA . GLN B 1 70 ? -2.701 -7.887 58.219 1 23.48 70 GLN B CA 1
ATOM 6044 C C . GLN B 1 70 ? -2.574 -8.289 56.75 1 23.48 70 GLN B C 1
ATOM 6046 O O . GLN B 1 70 ? -3.525 -8.805 56.156 1 23.48 70 GLN B O 1
ATOM 6051 N N . ALA B 1 71 ? -1.575 -7.719 56.094 1 23.23 71 ALA B N 1
ATOM 6052 C CA . ALA B 1 71 ? -1.094 -7.711 54.688 1 23.23 71 ALA B CA 1
ATOM 6053 C C . ALA B 1 71 ? -1.104 -9.117 54.094 1 23.23 71 ALA B C 1
ATOM 6055 O O . ALA B 1 71 ? -0.163 -9.891 54.312 1 23.23 71 ALA B O 1
ATOM 6056 N N . SER B 1 72 ? -2.053 -9.906 54.562 1 21.88 72 SER B N 1
ATOM 6057 C CA . SER B 1 72 ? -1.856 -11.297 54.156 1 21.88 72 SER B CA 1
ATOM 6058 C C . SER B 1 72 ? -1.457 -11.398 52.688 1 21.88 72 SER B C 1
ATOM 6060 O O . SER B 1 72 ? -1.818 -10.539 51.875 1 21.88 72 SER B O 1
ATOM 6062 N N . SER B 1 73 ? -0.516 -12.352 52.406 1 23.25 73 SER B N 1
ATOM 6063 C CA . SER B 1 73 ? 0.261 -12.703 51.219 1 23.25 73 SER B CA 1
ATOM 6064 C C . SER B 1 73 ? -0.641 -12.898 50 1 23.25 73 SER B C 1
ATOM 6066 O O . SER B 1 73 ? -1.472 -13.812 50 1 23.25 73 SER B O 1
ATOM 6068 N N . SER B 1 74 ? -1.24 -11.898 49.625 1 24.98 74 SER B N 1
ATOM 6069 C CA . SER B 1 74 ? -2.234 -11.75 48.594 1 24.98 74 SER B CA 1
ATOM 6070 C C . SER B 1 74 ? -1.88 -12.609 47.375 1 24.98 74 SER B C 1
ATOM 6072 O O . SER B 1 74 ? -0.925 -12.305 46.656 1 24.98 74 SER B O 1
ATOM 6074 N N . GLY B 1 75 ? -1.911 -13.891 47.562 1 23.11 75 GLY B N 1
ATOM 6075 C CA . GLY B 1 75 ? -1.678 -14.82 46.469 1 23.11 75 GLY B CA 1
ATOM 6076 C C . GLY B 1 75 ? -2.381 -14.43 45.188 1 23.11 75 GLY B C 1
ATOM 6077 O O . GLY B 1 75 ? -3.604 -14.273 45.156 1 23.11 75 GLY B O 1
ATOM 6078 N N . VAL B 1 76 ? -1.754 -13.508 44.531 1 26.39 76 VAL B N 1
ATOM 6079 C CA . VAL B 1 76 ? -2.146 -13.047 43.188 1 26.39 76 VAL B CA 1
ATOM 6080 C C . VAL B 1 76 ? -2.785 -14.188 42.406 1 26.39 76 VAL B C 1
ATOM 6082 O O . VAL B 1 76 ? -2.191 -15.258 42.281 1 26.39 76 VAL B O 1
ATOM 6085 N N . PRO B 1 77 ? -4.051 -14.281 42.656 1 27.16 77 PRO B N 1
ATOM 6086 C CA . PRO B 1 77 ? -4.551 -15.469 41.969 1 27.16 77 PRO B CA 1
ATOM 6087 C C . PRO B 1 77 ? -3.861 -15.688 40.625 1 27.16 77 PRO B C 1
ATOM 6089 O O . PRO B 1 77 ? -3.43 -14.727 39.969 1 27.16 77 PRO B O 1
ATOM 6092 N N . PRO B 1 78 ? -3.197 -16.859 40.531 1 24.23 78 PRO B N 1
ATOM 6093 C CA . PRO B 1 78 ? -2.451 -17.094 39.281 1 24.23 78 PRO B CA 1
ATOM 6094 C C . PRO B 1 78 ? -3.193 -16.594 38.031 1 24.23 78 PRO B C 1
ATOM 6096 O O . PRO B 1 78 ? -4.406 -16.797 37.938 1 24.23 78 PRO B O 1
ATOM 6099 N N . SER B 1 79 ? -3.035 -15.312 37.812 1 25.56 79 SER B N 1
ATOM 6100 C CA . SER B 1 79 ? -3.42 -14.773 36.5 1 25.56 79 SER B CA 1
ATOM 6101 C C . SER B 1 79 ? -3.457 -15.859 35.438 1 25.56 79 SER B C 1
ATOM 6103 O O . SER B 1 79 ? -2.422 -16.422 35.094 1 25.56 79 SER B O 1
ATOM 6105 N N . GLY B 1 80 ? -4.355 -16.719 35.688 1 25.12 80 GLY B N 1
ATOM 6106 C CA . GLY B 1 80 ? -4.496 -17.781 34.719 1 25.12 80 GLY B CA 1
ATOM 6107 C C . GLY B 1 80 ? -4.105 -17.359 33.312 1 25.12 80 GLY B C 1
ATOM 6108 O O . GLY B 1 80 ? -4.746 -16.5 32.719 1 25.12 80 GLY B O 1
ATOM 6109 N N . GLN B 1 81 ? -2.84 -17.188 33.156 1 25.81 81 GLN B N 1
ATOM 6110 C CA . GLN B 1 81 ? -2.15 -17.156 31.875 1 25.81 81 GLN B CA 1
ATOM 6111 C C . GLN B 1 81 ? -2.898 -17.969 30.828 1 25.81 81 GLN B C 1
ATOM 6113 O O . GLN B 1 81 ? -2.979 -19.203 30.953 1 25.81 81 GLN B O 1
ATOM 6118 N N . HIS B 1 82 ? -4.059 -17.516 30.625 1 26.48 82 HIS B N 1
ATOM 6119 C CA . HIS B 1 82 ? -4.531 -18.203 29.422 1 26.48 82 HIS B CA 1
ATOM 6120 C C . HIS B 1 82 ? -3.367 -18.578 28.516 1 26.48 82 HIS B C 1
ATOM 6122 O O . HIS B 1 82 ? -2.646 -17.719 28.031 1 26.48 82 HIS B O 1
ATOM 6128 N N . THR B 1 83 ? -2.6 -19.484 29.031 1 26.67 83 THR B N 1
ATOM 6129 C CA . THR B 1 83 ? -1.639 -20.141 28.141 1 26.67 83 THR B CA 1
ATOM 6130 C C . THR B 1 83 ? -2.105 -20.062 26.688 1 26.67 83 THR B C 1
ATOM 6132 O O . THR B 1 83 ? -3.197 -20.531 26.359 1 26.67 83 THR B O 1
ATOM 6135 N N . ALA B 1 84 ? -1.771 -19.078 26.234 1 30.38 84 ALA B N 1
ATOM 6136 C CA . ALA B 1 84 ? -1.905 -19.078 24.781 1 30.38 84 ALA B CA 1
ATOM 6137 C C . ALA B 1 84 ? -1.742 -20.484 24.203 1 30.38 84 ALA B C 1
ATOM 6139 O O . ALA B 1 84 ? -0.688 -21.094 24.359 1 30.38 84 ALA B O 1
ATOM 6140 N N . SER B 1 85 ? -2.693 -21.297 24.422 1 28.06 85 SER B N 1
ATOM 6141 C CA . SER B 1 85 ? -2.66 -22.656 23.891 1 28.06 85 SER B CA 1
ATOM 6142 C C . SER B 1 85 ? -1.788 -22.75 22.641 1 28.06 85 SER B C 1
ATOM 6144 O O . SER B 1 85 ? -1.874 -21.891 21.766 1 28.06 85 SER B O 1
ATOM 6146 N N . VAL B 1 86 ? -0.583 -23.266 22.719 1 30.58 86 VAL B N 1
ATOM 6147 C CA . VAL B 1 86 ? 0.437 -23.641 21.734 1 30.58 86 VAL B CA 1
ATOM 6148 C C . VAL B 1 86 ? -0.229 -24.188 20.484 1 30.58 86 VAL B C 1
ATOM 6150 O O . VAL B 1 86 ? -0.503 -25.391 20.391 1 30.58 86 VAL B O 1
ATOM 6153 N N . MET B 1 87 ? -1.479 -23.984 20.156 1 33.62 87 MET B N 1
ATOM 6154 C CA . MET B 1 87 ? -2.266 -24.562 19.078 1 33.62 87 MET B CA 1
ATOM 6155 C C . MET B 1 87 ? -1.471 -24.594 17.781 1 33.62 87 MET B C 1
ATOM 6157 O O . MET B 1 87 ? -0.808 -23.609 17.422 1 33.62 87 MET B O 1
ATOM 6161 N N . ASN B 1 88 ? -1.203 -25.719 17.125 1 32.66 88 ASN B N 1
ATOM 6162 C CA . ASN B 1 88 ? -0.515 -26.188 15.922 1 32.66 88 ASN B CA 1
ATOM 6163 C C . ASN B 1 88 ? -0.9 -25.359 14.695 1 32.66 88 ASN B C 1
ATOM 6165 O O . ASN B 1 88 ? -2.076 -25.297 14.336 1 32.66 88 ASN B O 1
ATOM 6169 N N . ASP B 1 89 ? -0.509 -24.297 14.242 1 41 89 ASP B N 1
ATOM 6170 C CA . ASP B 1 89 ? -0.668 -23.219 13.266 1 41 89 ASP B CA 1
ATOM 6171 C C . ASP B 1 89 ? -0.711 -23.766 11.844 1 41 89 ASP B C 1
ATOM 6173 O O . ASP B 1 89 ? 0.313 -24.203 11.305 1 41 89 ASP B O 1
ATOM 6177 N N . PHE B 1 90 ? -1.813 -24.516 11.211 1 41.91 90 PHE B N 1
ATOM 6178 C CA . PHE B 1 90 ? -2.051 -24.969 9.844 1 41.91 90 PHE B CA 1
ATOM 6179 C C . PHE B 1 90 ? -2.221 -23.781 8.898 1 41.91 90 PHE B C 1
ATOM 6181 O O . PHE B 1 90 ? -2.744 -22.734 9.297 1 41.91 90 PHE B O 1
ATOM 6188 N N . PRO B 1 91 ? -1.652 -23.75 7.508 1 51.38 91 PRO B N 1
ATOM 6189 C CA . PRO B 1 91 ? -1.05 -23.266 6.262 1 51.38 91 PRO B CA 1
ATOM 6190 C C . PRO B 1 91 ? -0.025 -22.156 6.484 1 51.38 91 PRO B C 1
ATOM 6192 O O . PRO B 1 91 ? -0.344 -21.125 7.09 1 51.38 91 PRO B O 1
ATOM 6195 N N . ASN B 1 92 ? 1.333 -22.531 6.383 1 64.56 92 ASN B N 1
ATOM 6196 C CA . ASN B 1 92 ? 2.455 -21.75 6.887 1 64.56 92 ASN B CA 1
ATOM 6197 C C . ASN B 1 92 ? 3.004 -20.812 5.812 1 64.56 92 ASN B C 1
ATOM 6199 O O . ASN B 1 92 ? 2.98 -21.141 4.625 1 64.56 92 ASN B O 1
ATOM 6203 N N . SER B 1 93 ? 3.043 -19.703 6.125 1 84 93 SER B N 1
ATOM 6204 C CA . SER B 1 93 ? 3.869 -18.781 5.367 1 84 93 SER B CA 1
ATOM 6205 C C . SER B 1 93 ? 5.328 -19.219 5.355 1 84 93 SER B C 1
ATOM 6207 O O . SER B 1 93 ? 5.727 -20.094 6.121 1 84 93 SER B O 1
ATOM 6209 N N . VAL B 1 94 ? 5.973 -18.906 4.348 1 88.56 94 VAL B N 1
ATOM 6210 C CA . VAL B 1 94 ? 7.363 -19.328 4.215 1 88.56 94 VAL B CA 1
ATOM 6211 C C . VAL B 1 94 ? 8.258 -18.094 4.082 1 88.56 94 VAL B C 1
ATOM 6213 O O . VAL B 1 94 ? 7.844 -17.078 3.533 1 88.56 94 VAL B O 1
ATOM 6216 N N . SER B 1 95 ? 9.422 -18.156 4.66 1 88.31 95 SER B N 1
ATOM 6217 C CA . SER B 1 95 ? 10.453 -17.125 4.508 1 88.31 95 SER B CA 1
ATOM 6218 C C . SER B 1 95 ? 11.805 -17.75 4.188 1 88.31 95 SER B C 1
ATOM 6220 O O . SER B 1 95 ? 12.055 -18.922 4.508 1 88.31 95 SER B O 1
ATOM 6222 N N . ALA B 1 96 ? 12.555 -17.047 3.465 1 87.88 96 ALA B N 1
ATOM 6223 C CA . ALA B 1 96 ? 13.906 -17.484 3.141 1 87.88 96 ALA B CA 1
ATOM 6224 C C . ALA B 1 96 ? 14.867 -16.297 3.037 1 87.88 96 ALA B C 1
ATOM 6226 O O . ALA B 1 96 ? 14.438 -15.164 2.828 1 87.88 96 ALA B O 1
ATOM 6227 N N . THR B 1 97 ? 16.078 -16.578 3.295 1 83 97 THR B N 1
ATOM 6228 C CA . THR B 1 97 ? 17.109 -15.539 3.244 1 83 97 THR B CA 1
ATOM 6229 C C . THR B 1 97 ? 18.109 -15.828 2.135 1 83 97 THR B C 1
ATOM 6231 O O . THR B 1 97 ? 18.406 -16.984 1.847 1 83 97 THR B O 1
ATOM 6234 N N . HIS B 1 98 ? 18.484 -14.789 1.498 1 80 98 HIS B N 1
ATOM 6235 C CA . HIS B 1 98 ? 19.484 -14.883 0.446 1 80 98 HIS B CA 1
ATOM 6236 C C . HIS B 1 98 ? 20.516 -13.766 0.576 1 80 98 HIS B C 1
ATOM 6238 O O . HIS B 1 98 ? 20.172 -12.625 0.897 1 80 98 HIS B O 1
ATOM 6244 N N . MET B 1 99 ? 21.734 -14.094 0.432 1 73.69 99 MET B N 1
ATOM 6245 C CA . MET B 1 99 ? 22.797 -13.086 0.412 1 73.69 99 MET B CA 1
ATOM 6246 C C . MET B 1 99 ? 22.953 -12.5 -0.985 1 73.69 99 MET B C 1
ATOM 6248 O O . MET B 1 99 ? 23.531 -13.141 -1.868 1 73.69 99 MET B O 1
ATOM 6252 N N . ALA B 1 100 ? 22.328 -11.367 -1.294 1 63.78 100 ALA B N 1
ATOM 6253 C CA . ALA B 1 100 ? 22.469 -10.719 -2.596 1 63.78 100 ALA B CA 1
ATOM 6254 C C . ALA B 1 100 ? 23.906 -10.25 -2.83 1 63.78 100 ALA B C 1
ATOM 6256 O O . ALA B 1 100 ? 24.406 -10.297 -3.959 1 63.78 100 ALA B O 1
ATOM 6257 N N . SER B 1 101 ? 24.453 -9.703 -1.896 1 62.31 101 SER B N 1
ATOM 6258 C CA . SER B 1 101 ? 25.875 -9.352 -1.826 1 62.31 101 SER B CA 1
ATOM 6259 C C . SER B 1 101 ? 26.453 -9.68 -0.457 1 62.31 101 SER B C 1
ATOM 6261 O O . SER B 1 101 ? 25.719 -9.961 0.489 1 62.31 101 SER B O 1
ATOM 6263 N N . PRO B 1 102 ? 27.641 -9.875 -0.484 1 58.94 102 PRO B N 1
ATOM 6264 C CA . PRO B 1 102 ? 28.234 -10.227 0.808 1 58.94 102 PRO B CA 1
ATOM 6265 C C . PRO B 1 102 ? 27.766 -9.312 1.94 1 58.94 102 PRO B C 1
ATOM 6267 O O . PRO B 1 102 ? 27.766 -9.719 3.105 1 58.94 102 PRO B O 1
ATOM 6270 N N . SER B 1 103 ? 27.312 -8.195 1.584 1 60.56 103 SER B N 1
ATOM 6271 C CA . SER B 1 103 ? 26.953 -7.242 2.629 1 60.56 103 SER B CA 1
ATOM 6272 C C . SER B 1 103 ? 25.438 -7.031 2.686 1 60.56 103 SER B C 1
ATOM 6274 O O . SER B 1 103 ? 24.953 -6.273 3.525 1 60.56 103 SER B O 1
ATOM 6276 N N . CYS B 1 104 ? 24.75 -7.809 1.778 1 64.81 104 CYS B N 1
ATOM 6277 C CA . CYS B 1 104 ? 23.312 -7.52 1.72 1 64.81 104 CYS B CA 1
ATOM 6278 C C . CYS B 1 104 ? 22.5 -8.797 1.823 1 64.81 104 CYS B C 1
ATOM 6280 O O . CYS B 1 104 ? 22.5 -9.625 0.91 1 64.81 104 CYS B O 1
ATOM 6282 N N . GLN B 1 105 ? 21.953 -8.93 2.996 1 71.81 105 GLN B N 1
ATOM 6283 C CA . GLN B 1 105 ? 21.078 -10.062 3.225 1 71.81 105 GLN B CA 1
ATOM 6284 C C . GLN B 1 105 ? 19.625 -9.695 2.963 1 71.81 105 GLN B C 1
ATOM 6286 O O . GLN B 1 105 ? 19.141 -8.656 3.438 1 71.81 105 GLN B O 1
ATOM 6291 N N . MET B 1 106 ? 19.094 -10.531 2.033 1 76.38 106 MET B N 1
ATOM 6292 C CA . MET B 1 106 ? 17.688 -10.297 1.69 1 76.38 106 MET B CA 1
ATOM 6293 C C . MET B 1 106 ? 16.797 -11.398 2.248 1 76.38 106 MET B C 1
ATOM 6295 O O . MET B 1 106 ? 17.094 -12.578 2.094 1 76.38 106 MET B O 1
ATOM 6299 N N . GLN B 1 107 ? 15.828 -11 2.977 1 82.88 107 GLN B N 1
ATOM 6300 C CA . GLN B 1 107 ? 14.812 -11.938 3.453 1 82.88 107 GLN B CA 1
ATOM 6301 C C . GLN B 1 107 ? 13.461 -11.648 2.811 1 82.88 107 GLN B C 1
ATOM 6303 O O . GLN B 1 107 ? 13.023 -10.5 2.754 1 82.88 107 GLN B O 1
ATOM 6308 N N . LEU B 1 108 ? 12.906 -12.711 2.283 1 89.88 108 LEU B N 1
ATOM 6309 C CA . LEU B 1 108 ? 11.602 -12.555 1.662 1 89.88 108 LEU B CA 1
ATOM 6310 C C . LEU B 1 108 ? 10.57 -13.477 2.316 1 89.88 108 LEU B C 1
ATOM 6312 O O . LEU B 1 108 ? 10.93 -14.523 2.854 1 89.88 108 LEU B O 1
ATOM 6316 N N . TYR B 1 109 ? 9.352 -13 2.227 1 91.44 109 TYR B N 1
ATOM 6317 C CA . TYR B 1 109 ? 8.211 -13.695 2.812 1 91.44 109 TYR B CA 1
ATOM 6318 C C . TYR B 1 109 ? 7.141 -13.961 1.765 1 91.44 109 TYR B C 1
ATOM 6320 O O . TYR B 1 109 ? 6.871 -13.109 0.914 1 91.44 109 TYR B O 1
ATOM 6328 N N . TYR B 1 110 ? 6.586 -15.172 1.8 1 94.69 110 TYR B N 1
ATOM 6329 C CA . TYR B 1 110 ? 5.41 -15.523 1.012 1 94.69 110 TYR B CA 1
ATOM 6330 C C . TYR B 1 110 ? 4.344 -16.172 1.887 1 94.69 110 TYR B C 1
ATOM 6332 O O . TYR B 1 110 ? 4.656 -16.984 2.76 1 94.69 110 TYR B O 1
ATOM 6340 N N . GLY B 1 111 ? 3.109 -15.844 1.642 1 93.5 111 GLY B N 1
ATOM 6341 C CA . GLY B 1 111 ? 2.008 -16.25 2.5 1 93.5 111 GLY B CA 1
ATOM 6342 C C . GLY B 1 111 ? 1.512 -17.656 2.215 1 93.5 111 GLY B C 1
ATOM 6343 O O . GLY B 1 111 ? 2.082 -18.359 1.382 1 93.5 111 GLY B O 1
ATOM 6344 N N . PRO B 1 112 ? 0.451 -18.031 2.83 1 91.88 112 PRO B N 1
ATOM 6345 C CA . PRO B 1 112 ? -0.039 -19.406 2.756 1 91.88 112 PRO B CA 1
ATOM 6346 C C . PRO B 1 112 ? -0.656 -19.75 1.399 1 91.88 112 PRO B C 1
ATOM 6348 O O . PRO B 1 112 ? -0.728 -20.922 1.022 1 91.88 112 PRO B O 1
ATOM 6351 N N . THR B 1 113 ? -1.101 -18.797 0.733 1 95.56 113 THR B N 1
ATOM 6352 C CA . THR B 1 113 ? -1.731 -19.062 -0.552 1 95.56 113 THR B CA 1
ATOM 6353 C C . THR B 1 113 ? -0.682 -19.219 -1.648 1 95.56 113 THR B C 1
ATOM 6355 O O . THR B 1 113 ? -1 -19.625 -2.768 1 95.56 113 THR B O 1
ATOM 6358 N N . SER B 1 114 ? 0.572 -18.984 -1.304 1 95.5 114 SER B N 1
ATOM 6359 C CA . SER B 1 114 ? 1.63 -19.016 -2.309 1 95.5 114 SER B CA 1
ATOM 6360 C C . SER B 1 114 ? 1.959 -20.438 -2.727 1 95.5 114 SER B C 1
ATOM 6362 O O . SER B 1 114 ? 1.679 -21.391 -1.991 1 95.5 114 SER B O 1
ATOM 6364 N N . HIS B 1 115 ? 2.52 -20.516 -3.893 1 93.88 115 HIS B N 1
ATOM 6365 C CA . HIS B 1 115 ? 3.029 -21.781 -4.402 1 93.88 115 HIS B CA 1
ATOM 6366 C C . HIS B 1 115 ? 4.133 -22.328 -3.508 1 93.88 115 HIS B C 1
ATOM 6368 O O . HIS B 1 115 ? 4.246 -23.547 -3.324 1 93.88 115 HIS B O 1
ATOM 6374 N N . PHE B 1 116 ? 4.879 -21.531 -2.912 1 93.88 116 PHE B N 1
ATOM 6375 C CA . PHE B 1 116 ? 6.023 -21.891 -2.092 1 93.88 116 PHE B CA 1
ATOM 6376 C C . PHE B 1 116 ? 5.574 -22.578 -0.803 1 93.88 116 PHE B C 1
ATOM 6378 O O . PHE B 1 116 ? 6.254 -23.469 -0.291 1 93.88 116 PHE B O 1
ATOM 6385 N N . SER B 1 117 ? 4.477 -22.094 -0.337 1 93 117 SER B N 1
ATOM 6386 C CA . SER B 1 117 ? 3.922 -22.719 0.857 1 93 117 SER B CA 1
ATOM 6387 C C . SER B 1 117 ? 3.559 -24.188 0.595 1 93 117 SER B C 1
ATOM 6389 O O . SER B 1 117 ? 3.848 -25.062 1.416 1 93 117 SER B O 1
ATOM 6391 N N . LEU B 1 118 ? 2.994 -24.438 -0.511 1 93.25 118 LEU B N 1
ATOM 6392 C CA . LEU B 1 118 ? 2.643 -25.797 -0.872 1 93.25 118 LEU B CA 1
ATOM 6393 C C . LEU B 1 118 ? 3.893 -26.656 -1.068 1 93.25 118 LEU B C 1
ATOM 6395 O O . LEU B 1 118 ? 3.939 -27.797 -0.635 1 93.25 118 LEU B O 1
ATOM 6399 N N . MET B 1 119 ? 4.844 -26.078 -1.715 1 92.75 119 MET B N 1
ATOM 6400 C CA . MET B 1 119 ? 6.109 -26.781 -1.916 1 92.75 119 MET B CA 1
ATOM 6401 C C . MET B 1 119 ? 6.73 -27.172 -0.581 1 92.75 119 MET B C 1
ATOM 6403 O O . MET B 1 119 ? 7.309 -28.25 -0.455 1 92.75 119 MET B O 1
ATOM 6407 N N . GLN B 1 120 ? 6.598 -26.297 0.334 1 90.5 120 GLN B N 1
ATOM 6408 C CA . GLN B 1 120 ? 7.145 -26.578 1.66 1 90.5 120 GLN B CA 1
ATOM 6409 C C . GLN B 1 120 ? 6.422 -27.75 2.322 1 90.5 120 GLN B C 1
ATOM 6411 O O . GLN B 1 120 ? 7.051 -28.562 2.99 1 90.5 120 GLN B O 1
ATOM 6416 N N . HIS B 1 121 ? 5.125 -27.812 2.154 1 89.38 121 HIS B N 1
ATOM 6417 C CA . HIS B 1 121 ? 4.367 -28.938 2.68 1 89.38 121 HIS B CA 1
ATOM 6418 C C . HIS B 1 121 ? 4.828 -30.25 2.051 1 89.38 121 HIS B C 1
ATOM 6420 O O . HIS B 1 121 ? 4.973 -31.25 2.746 1 89.38 121 HIS B O 1
ATOM 6426 N N . ILE B 1 122 ? 5.027 -30.219 0.838 1 91.38 122 ILE B N 1
ATOM 6427 C CA . ILE B 1 122 ? 5.453 -31.406 0.115 1 91.38 122 ILE B CA 1
ATOM 6428 C C . ILE B 1 122 ? 6.855 -31.812 0.56 1 91.38 122 ILE B C 1
ATOM 6430 O O . ILE B 1 122 ? 7.133 -33 0.769 1 91.38 122 ILE B O 1
ATOM 6434 N N . TYR B 1 123 ? 7.68 -30.844 0.668 1 89.56 123 TYR B N 1
ATOM 6435 C CA . TYR B 1 123 ? 9.039 -31.094 1.129 1 89.56 123 TYR B CA 1
ATOM 6436 C C . TYR B 1 123 ? 9.039 -31.781 2.486 1 89.56 123 TYR B C 1
ATOM 6438 O O . TYR B 1 123 ? 9.773 -32.75 2.699 1 89.56 123 TYR B O 1
ATOM 6446 N N . ARG B 1 124 ? 8.25 -31.359 3.326 1 84.06 124 ARG B N 1
ATOM 6447 C CA . ARG B 1 124 ? 8.156 -31.938 4.66 1 84.06 124 ARG B CA 1
ATOM 6448 C C . ARG B 1 124 ? 7.68 -33.375 4.59 1 84.06 124 ARG B C 1
ATOM 6450 O O . ARG B 1 124 ? 8.133 -34.219 5.363 1 84.06 124 ARG B O 1
ATOM 6457 N N . ASP B 1 125 ? 6.809 -33.594 3.73 1 84.56 125 ASP B N 1
ATOM 6458 C CA . ASP B 1 125 ? 6.254 -34.938 3.58 1 84.56 125 ASP B CA 1
ATOM 6459 C C . ASP B 1 125 ? 7.277 -35.875 2.969 1 84.56 125 ASP B C 1
ATOM 6461 O O . ASP B 1 125 ? 7.258 -37.094 3.246 1 84.56 125 ASP B O 1
ATOM 6465 N N . LEU B 1 126 ? 8.086 -35.344 2.207 1 84.5 126 LEU B N 1
ATOM 6466 C CA . LEU B 1 126 ? 9.086 -36.156 1.538 1 84.5 126 LEU B CA 1
ATOM 6467 C C . LEU B 1 126 ? 10.266 -36.438 2.465 1 84.5 126 LEU B C 1
ATOM 6469 O O . LEU B 1 126 ? 10.859 -37.531 2.406 1 84.5 126 LEU B O 1
ATOM 6473 N N . ILE B 1 127 ? 10.672 -35.406 3.299 1 74.5 127 ILE B N 1
ATOM 6474 C CA . ILE B 1 127 ? 11.844 -35.562 4.16 1 74.5 127 ILE B CA 1
ATOM 6475 C C . ILE B 1 127 ? 11.43 -36.219 5.473 1 74.5 127 ILE B C 1
ATOM 6477 O O . ILE B 1 127 ? 12.219 -36.938 6.098 1 74.5 127 ILE B O 1
ATOM 6481 N N . SER B 1 128 ? 10.43 -35.719 6.25 1 57.47 128 SER B N 1
ATOM 6482 C CA . SER B 1 128 ? 10.07 -36.156 7.598 1 57.47 128 SER B CA 1
ATOM 6483 C C . SER B 1 128 ? 9.922 -37.656 7.664 1 57.47 128 SER B C 1
ATOM 6485 O O . SER B 1 128 ? 8.945 -38.219 7.152 1 57.47 128 SER B O 1
ATOM 6487 N N . ASN B 1 129 ? 10.883 -38.312 7.398 1 44.84 129 ASN B N 1
ATOM 6488 C CA . ASN B 1 129 ? 10.852 -39.438 8.336 1 44.84 129 ASN B CA 1
ATOM 6489 C C . ASN B 1 129 ? 10.43 -39 9.727 1 44.84 129 ASN B C 1
ATOM 6491 O O . ASN B 1 129 ? 10.805 -37.906 10.18 1 44.84 129 ASN B O 1
ATOM 6495 N N . PRO B 1 130 ? 9.43 -39.562 10.398 1 39.19 130 PRO B N 1
ATOM 6496 C CA . PRO B 1 130 ? 8.734 -39.156 11.625 1 39.19 130 PRO B CA 1
ATOM 6497 C C . PRO B 1 130 ? 9.664 -38.5 12.641 1 39.19 130 PRO B C 1
ATOM 6499 O O . PRO B 1 130 ? 9.234 -38.156 13.75 1 39.19 130 PRO B O 1
ATOM 6502 N N . THR B 1 131 ? 11 -38.656 12.742 1 35.56 131 THR B N 1
ATOM 6503 C CA . THR B 1 131 ? 11.641 -38.344 14.016 1 35.56 131 THR B CA 1
ATOM 6504 C C . THR B 1 131 ? 11.547 -36.844 14.328 1 35.56 131 THR B C 1
ATOM 6506 O O . THR B 1 131 ? 11.094 -36.469 15.406 1 35.56 131 THR B O 1
ATOM 6509 N N . SER B 1 132 ? 12.875 -36 14.438 1 37.5 132 SER B N 1
ATOM 6510 C CA . SER B 1 132 ? 13.453 -35.156 15.469 1 37.5 132 SER B CA 1
ATOM 6511 C C . SER B 1 132 ? 13.016 -33.688 15.289 1 37.5 132 SER B C 1
ATOM 6513 O O . SER B 1 132 ? 13.367 -32.844 16.094 1 37.5 132 SER B O 1
ATOM 6515 N N . HIS B 1 133 ? 12.867 -33.062 14.094 1 38.53 133 HIS B N 1
ATOM 6516 C CA . HIS B 1 133 ? 13.07 -31.641 14.289 1 38.53 133 HIS B CA 1
ATOM 6517 C C . HIS B 1 133 ? 11.773 -30.953 14.703 1 38.53 133 HIS B C 1
ATOM 6519 O O . HIS B 1 133 ? 10.711 -31.203 14.117 1 38.53 133 HIS B O 1
ATOM 6525 N N . PRO B 1 134 ? 11.75 -30.359 15.828 1 38.97 134 PRO B N 1
ATOM 6526 C CA . PRO B 1 134 ? 10.641 -29.594 16.406 1 38.97 134 PRO B CA 1
ATOM 6527 C C . PRO B 1 134 ? 10.055 -28.578 15.422 1 38.97 134 PRO B C 1
ATOM 6529 O O . PRO B 1 134 ? 10.789 -27.969 14.641 1 38.97 134 PRO B O 1
ATOM 6532 N N . GLU B 1 135 ? 8.883 -28.766 14.961 1 44.62 135 GLU B N 1
ATOM 6533 C CA . GLU B 1 135 ? 8.133 -27.844 14.102 1 44.62 135 GLU B CA 1
ATOM 6534 C C . GLU B 1 135 ? 8.297 -26.406 14.555 1 44.62 135 GLU B C 1
ATOM 6536 O O . GLU B 1 135 ? 8.117 -26.094 15.734 1 44.62 135 GLU B O 1
ATOM 6541 N N . PRO B 1 136 ? 8.961 -25.484 13.875 1 44.69 136 PRO B N 1
ATOM 6542 C CA . PRO B 1 136 ? 9.227 -24.125 14.359 1 44.69 136 PRO B CA 1
ATOM 6543 C C . PRO B 1 136 ? 7.945 -23.375 14.711 1 44.69 136 PRO B C 1
ATOM 6545 O O . PRO B 1 136 ? 6.898 -23.609 14.094 1 44.69 136 PRO B O 1
ATOM 6548 N N . SER B 1 137 ? 7.609 -22.906 15.898 1 42.69 137 SER B N 1
ATOM 6549 C CA . SER B 1 137 ? 6.492 -22.25 16.578 1 42.69 137 SER B CA 1
ATOM 6550 C C . SER B 1 137 ? 6.039 -21.016 15.812 1 42.69 137 SER B C 1
ATOM 6552 O O . SER B 1 137 ? 4.961 -20.469 16.078 1 42.69 137 SER B O 1
ATOM 6554 N N . GLY B 1 138 ? 6.781 -20.234 14.953 1 48.41 138 GLY B N 1
ATOM 6555 C CA . GLY B 1 138 ? 6.531 -18.812 14.742 1 48.41 138 GLY B CA 1
ATOM 6556 C C . GLY B 1 138 ? 5.809 -18.516 13.438 1 48.41 138 GLY B C 1
ATOM 6557 O O . GLY B 1 138 ? 5.762 -17.375 12.992 1 48.41 138 GLY B O 1
ATOM 6558 N N . GLY B 1 139 ? 4.723 -19.484 12.836 1 62.16 139 GLY B N 1
ATOM 6559 C CA . GLY B 1 139 ? 3.863 -19.234 11.688 1 62.16 139 GLY B CA 1
ATOM 6560 C C . GLY B 1 139 ? 4.629 -19.094 10.383 1 62.16 139 GLY B C 1
ATOM 6561 O O . GLY B 1 139 ? 4.051 -19.203 9.305 1 62.16 139 GLY B O 1
ATOM 6562 N N . VAL B 1 140 ? 5.863 -18.625 10.438 1 70.31 140 VAL B N 1
ATOM 6563 C CA . VAL B 1 140 ? 6.695 -18.5 9.242 1 70.31 140 VAL B CA 1
ATOM 6564 C C . VAL B 1 140 ? 7.797 -19.562 9.258 1 70.31 140 VAL B C 1
ATOM 6566 O O . VAL B 1 140 ? 8.539 -19.672 10.234 1 70.31 140 VAL B O 1
ATOM 6569 N N . GLU B 1 141 ? 7.883 -20.406 8.188 1 74.69 141 GLU B N 1
ATOM 6570 C CA . GLU B 1 141 ? 8.891 -21.469 8.094 1 74.69 141 GLU B CA 1
ATOM 6571 C C . GLU B 1 141 ? 10.047 -21.047 7.191 1 74.69 141 GLU B C 1
ATOM 6573 O O . GLU B 1 141 ? 9.844 -20.328 6.207 1 74.69 141 GLU B O 1
ATOM 6578 N N . GLU B 1 142 ? 11.133 -21.469 7.637 1 78.44 142 GLU B N 1
ATOM 6579 C CA . GLU B 1 142 ? 12.297 -21.234 6.785 1 78.44 142 GLU B CA 1
ATOM 6580 C C . GLU B 1 142 ? 12.297 -22.188 5.586 1 78.44 142 GLU B C 1
ATOM 6582 O O . GLU B 1 142 ? 12.273 -23.406 5.75 1 78.44 142 GLU B O 1
ATOM 6587 N N . ALA B 1 143 ? 12.344 -21.688 4.438 1 82.12 143 ALA B N 1
ATOM 6588 C CA . ALA B 1 143 ? 12.148 -22.469 3.221 1 82.12 143 ALA B CA 1
ATOM 6589 C C . ALA B 1 143 ? 13.453 -22.609 2.443 1 82.12 143 ALA B C 1
ATOM 6591 O O . ALA B 1 143 ? 13.445 -22.984 1.267 1 82.12 143 ALA B O 1
ATOM 6592 N N . GLY B 1 144 ? 14.555 -22.312 3.049 1 81.75 144 GLY B N 1
ATOM 6593 C CA . GLY B 1 144 ? 15.82 -22.375 2.332 1 81.75 144 GLY B CA 1
ATOM 6594 C C . GLY B 1 144 ? 16.094 -23.75 1.747 1 81.75 144 GLY B C 1
ATOM 6595 O O . GLY B 1 144 ? 16.469 -23.875 0.576 1 81.75 144 GLY B O 1
ATOM 6596 N N . ALA B 1 145 ? 15.828 -24.797 2.439 1 82.69 145 ALA B N 1
ATOM 6597 C CA . ALA B 1 145 ? 16.125 -26.172 2.016 1 82.69 145 ALA B CA 1
ATOM 6598 C C . ALA B 1 145 ? 15.211 -26.594 0.874 1 82.69 145 ALA B C 1
ATOM 6600 O O . ALA B 1 145 ? 15.656 -27.25 -0.078 1 82.69 145 ALA B O 1
ATOM 6601 N N . VAL B 1 146 ? 14 -26.25 0.968 1 87 146 VAL B N 1
ATOM 6602 C CA . VAL B 1 146 ? 13.031 -26.625 -0.055 1 87 146 VAL B CA 1
ATOM 6603 C C . VAL B 1 146 ? 13.359 -25.906 -1.363 1 87 146 VAL B C 1
ATOM 6605 O O . VAL B 1 146 ? 13.258 -26.5 -2.443 1 87 146 VAL B O 1
ATOM 6608 N N . LEU B 1 147 ? 13.734 -24.719 -1.271 1 88.62 147 LEU B N 1
ATOM 6609 C CA . LEU B 1 147 ? 14.047 -23.938 -2.459 1 88.62 147 LEU B CA 1
ATOM 6610 C C . LEU B 1 147 ? 15.266 -24.5 -3.18 1 88.62 147 LEU B C 1
ATOM 6612 O O . LEU B 1 147 ? 15.336 -24.469 -4.41 1 88.62 147 LEU B O 1
ATOM 6616 N N . ASP B 1 148 ? 16.125 -25 -2.422 1 85.69 148 ASP B N 1
ATOM 6617 C CA . ASP B 1 148 ? 17.312 -25.594 -3.012 1 85.69 148 ASP B CA 1
ATOM 6618 C C . ASP B 1 148 ? 17 -26.953 -3.637 1 85.69 148 ASP B C 1
ATOM 6620 O O . ASP B 1 148 ? 17.453 -27.25 -4.742 1 85.69 148 ASP B O 1
ATOM 6624 N N . LEU B 1 149 ? 16.25 -27.672 -2.93 1 86.12 149 LEU B N 1
ATOM 6625 C CA . LEU B 1 149 ? 15.906 -29 -3.439 1 86.12 149 LEU B CA 1
ATOM 6626 C C . LEU B 1 149 ? 15.148 -28.891 -4.758 1 86.12 149 LEU B C 1
ATOM 6628 O O . LEU B 1 149 ? 15.414 -29.656 -5.695 1 86.12 149 LEU B O 1
ATOM 6632 N N . PHE B 1 150 ? 14.305 -27.969 -4.812 1 87.38 150 PHE B N 1
ATOM 6633 C CA . PHE B 1 150 ? 13.438 -27.875 -5.984 1 87.38 150 PHE B CA 1
ATOM 6634 C C . PHE B 1 150 ? 13.977 -26.859 -6.98 1 87.38 150 PHE B C 1
ATOM 6636 O O . PHE B 1 150 ? 13.328 -26.547 -7.98 1 87.38 150 PHE B O 1
ATOM 6643 N N . SER B 1 151 ? 15.078 -26.25 -6.727 1 81.62 151 SER B N 1
ATOM 6644 C CA . SER B 1 151 ? 15.727 -25.281 -7.59 1 81.62 151 SER B CA 1
ATOM 6645 C C . SER B 1 151 ? 14.828 -24.078 -7.855 1 81.62 151 SER B C 1
ATOM 6647 O O . SER B 1 151 ? 14.672 -23.656 -9.008 1 81.62 151 SER B O 1
ATOM 6649 N N . PHE B 1 152 ? 14.188 -23.656 -6.801 1 89 152 PHE B N 1
ATOM 6650 C CA . PHE B 1 152 ? 13.242 -22.547 -6.938 1 89 152 PHE B CA 1
ATOM 6651 C C . PHE B 1 152 ? 13.789 -21.281 -6.297 1 89 152 PHE B C 1
ATOM 6653 O O . PHE B 1 152 ? 13.07 -20.297 -6.156 1 89 152 PHE B O 1
ATOM 6660 N N . ARG B 1 153 ? 15.008 -21.281 -5.934 1 86.06 153 ARG B N 1
ATOM 6661 C CA . ARG B 1 153 ? 15.602 -20.141 -5.254 1 86.06 153 ARG B CA 1
ATOM 6662 C C . ARG B 1 153 ? 15.586 -18.906 -6.148 1 86.06 153 ARG B C 1
ATOM 6664 O O . ARG B 1 153 ? 15.312 -17.797 -5.688 1 86.06 153 ARG B O 1
ATOM 6671 N N . ARG B 1 154 ? 15.781 -19.125 -7.355 1 83.69 154 ARG B N 1
ATOM 6672 C CA . ARG B 1 154 ? 15.82 -18 -8.289 1 83.69 154 ARG B CA 1
ATOM 6673 C C . ARG B 1 154 ? 14.445 -17.375 -8.453 1 83.69 154 ARG B C 1
ATOM 6675 O O . ARG B 1 154 ? 14.328 -16.141 -8.555 1 83.69 154 ARG B O 1
ATOM 6682 N N . ILE B 1 155 ? 13.438 -18.172 -8.508 1 87.19 155 ILE B N 1
ATOM 6683 C CA . ILE B 1 155 ? 12.078 -17.672 -8.641 1 87.19 155 ILE B CA 1
ATOM 6684 C C . ILE B 1 155 ? 11.648 -17 -7.34 1 87.19 155 ILE B C 1
ATOM 6686 O O . ILE B 1 155 ? 11.023 -15.938 -7.359 1 87.19 155 ILE B O 1
ATOM 6690 N N . PHE B 1 156 ? 12.109 -17.578 -6.281 1 88.88 156 PHE B N 1
ATOM 6691 C CA . PHE B 1 156 ? 11.75 -17.062 -4.961 1 88.88 156 PHE B CA 1
ATOM 6692 C C . PHE B 1 156 ? 12.305 -15.664 -4.75 1 88.88 156 PHE B C 1
ATOM 6694 O O . PHE B 1 156 ? 11.594 -14.781 -4.258 1 88.88 156 PHE B O 1
ATOM 6701 N N . PHE B 1 157 ? 13.523 -15.383 -5.203 1 85 157 PHE B N 1
ATOM 6702 C CA . PHE B 1 157 ? 14.195 -14.109 -4.945 1 85 157 PHE B CA 1
ATOM 6703 C C . PHE B 1 157 ? 14.203 -13.242 -6.195 1 85 157 PHE B C 1
ATOM 6705 O O . PHE B 1 157 ? 14.469 -12.039 -6.121 1 85 157 PHE B O 1
ATOM 6712 N N . GLY B 1 158 ? 13.875 -13.805 -7.289 1 79.88 158 GLY B N 1
ATOM 6713 C CA . GLY B 1 158 ? 13.852 -13.039 -8.531 1 79.88 158 GLY B CA 1
ATOM 6714 C C . GLY B 1 158 ? 15.242 -12.773 -9.086 1 79.88 158 GLY B C 1
ATOM 6715 O O . GLY B 1 158 ? 15.461 -11.758 -9.758 1 79.88 158 GLY B O 1
ATOM 6716 N N . THR B 1 159 ? 16.266 -13.414 -8.695 1 69.69 159 THR B N 1
ATOM 6717 C CA . THR B 1 159 ? 17.625 -13.188 -9.156 1 69.69 159 THR B CA 1
ATOM 6718 C C . THR B 1 159 ? 17.812 -13.727 -10.57 1 69.69 159 THR B C 1
ATOM 6720 O O . THR B 1 159 ? 17.312 -14.805 -10.898 1 69.69 159 THR B O 1
ATOM 6723 N N . PRO B 1 160 ? 18.312 -12.695 -11.375 1 57.16 160 PRO B N 1
ATOM 6724 C CA . PRO B 1 160 ? 18.5 -13.148 -12.758 1 57.16 160 PRO B CA 1
ATOM 6725 C C . PRO B 1 160 ? 19.5 -14.289 -12.875 1 57.16 160 PRO B C 1
ATOM 6727 O O . PRO B 1 160 ? 20.344 -14.469 -11.992 1 57.16 160 PRO B O 1
ATOM 6730 N N . ASP B 1 161 ? 19.219 -15.203 -13.711 1 49.16 161 ASP B N 1
ATOM 6731 C CA . ASP B 1 161 ? 20.188 -16.234 -14.047 1 49.16 161 ASP B CA 1
ATOM 6732 C C . ASP B 1 161 ? 21.484 -15.617 -14.578 1 49.16 161 ASP B C 1
ATOM 6734 O O . ASP B 1 161 ? 21.453 -14.609 -15.281 1 49.16 161 ASP B O 1
ATOM 6738 N N . ILE B 1 162 ? 22.531 -15.727 -13.852 1 44.69 162 ILE B N 1
ATOM 6739 C CA . ILE B 1 162 ? 23.859 -15.305 -14.281 1 44.69 162 ILE B CA 1
ATOM 6740 C C . ILE B 1 162 ? 23.969 -15.391 -15.805 1 44.69 162 ILE B C 1
ATOM 6742 O O . ILE B 1 162 ? 24.578 -14.531 -16.438 1 44.69 162 ILE B O 1
ATOM 6746 N N . HIS B 1 163 ? 23.469 -16.391 -16.312 1 40.94 163 HIS B N 1
ATOM 6747 C CA . HIS B 1 163 ? 23.641 -16.609 -17.75 1 40.94 163 HIS B CA 1
ATOM 6748 C C . HIS B 1 163 ? 22.891 -15.562 -18.562 1 40.94 163 HIS B C 1
ATOM 6750 O O . HIS B 1 163 ? 23.328 -15.18 -19.641 1 40.94 163 HIS B O 1
ATOM 6756 N N . GLU B 1 164 ? 21.844 -15.172 -18.109 1 45.69 164 GLU B N 1
ATOM 6757 C CA . GLU B 1 164 ? 21.062 -14.148 -18.797 1 45.69 164 GLU B CA 1
ATOM 6758 C C . GLU B 1 164 ? 21.703 -12.773 -18.641 1 45.69 164 GLU B C 1
ATOM 6760 O O . GLU B 1 164 ? 21.562 -11.906 -19.516 1 45.69 164 GLU B O 1
ATOM 6765 N N . SER B 1 165 ? 22.375 -12.453 -17.531 1 43.09 165 SER B N 1
ATOM 6766 C CA . SER B 1 165 ? 23.156 -11.242 -17.312 1 43.09 165 SER B CA 1
ATOM 6767 C C . SER B 1 165 ? 24.297 -11.125 -18.312 1 43.09 165 SER B C 1
ATOM 6769 O O . SER B 1 165 ? 24.75 -10.023 -18.641 1 43.09 165 SER B O 1
ATOM 6771 N N . ILE B 1 166 ? 24.938 -12.219 -18.547 1 40.88 166 ILE B N 1
ATOM 6772 C CA . ILE B 1 166 ? 26 -12.242 -19.547 1 40.88 166 ILE B CA 1
ATOM 6773 C C . ILE B 1 166 ? 25.422 -11.812 -20.891 1 40.88 166 ILE B C 1
ATOM 6775 O O . ILE B 1 166 ? 26.141 -11.242 -21.719 1 40.88 166 ILE B O 1
ATOM 6779 N N . LYS B 1 167 ? 24.266 -12.234 -21.172 1 43.66 167 LYS B N 1
ATOM 6780 C CA . LYS B 1 167 ? 23.672 -11.891 -22.453 1 43.66 167 LYS B CA 1
ATOM 6781 C C . LYS B 1 167 ? 23.469 -10.383 -22.578 1 43.66 167 LYS B C 1
ATOM 6783 O O . LYS B 1 167 ? 23.266 -9.867 -23.688 1 43.66 167 LYS B O 1
ATOM 6788 N N . SER B 1 168 ? 23.266 -9.766 -21.531 1 42.97 168 SER B N 1
ATOM 6789 C CA . SER B 1 168 ? 23.219 -8.305 -21.578 1 42.97 168 SER B CA 1
ATOM 6790 C C . SER B 1 168 ? 24.547 -7.719 -22.062 1 42.97 168 SER B C 1
ATOM 6792 O O . SER B 1 168 ? 24.609 -6.543 -22.422 1 42.97 168 SER B O 1
ATOM 6794 N N . LEU B 1 169 ? 25.562 -8.289 -21.766 1 40.88 169 LEU B N 1
ATOM 6795 C CA . LEU B 1 169 ? 26.844 -7.848 -22.328 1 40.88 169 LEU B CA 1
ATOM 6796 C C . LEU B 1 169 ? 26.781 -7.828 -23.844 1 40.88 169 LEU B C 1
ATOM 6798 O O . LEU B 1 169 ? 27.516 -7.07 -24.484 1 40.88 169 LEU B O 1
ATOM 6802 N N . GLY B 1 170 ? 26.188 -8.812 -24.453 1 40 170 GLY B N 1
ATOM 6803 C CA . GLY B 1 170 ? 26.062 -8.695 -25.891 1 40 170 GLY B CA 1
ATOM 6804 C C . GLY B 1 170 ? 25.094 -7.598 -26.328 1 40 170 GLY B C 1
ATOM 6805 O O . GLY B 1 170 ? 24.844 -7.418 -27.516 1 40 170 GLY B O 1
ATOM 6806 N N . THR B 1 171 ? 24.281 -7.125 -25.531 1 45.56 171 THR B N 1
ATOM 6807 C CA . THR B 1 171 ? 23.297 -6.059 -25.719 1 45.56 171 THR B CA 1
ATOM 6808 C C . THR B 1 171 ? 24 -4.73 -26 1 45.56 171 THR B C 1
ATOM 6810 O O . THR B 1 171 ? 23.328 -3.736 -26.312 1 45.56 171 THR B O 1
ATOM 6813 N N . GLY B 1 172 ? 25.125 -4.562 -25.688 1 42.25 172 GLY B N 1
ATOM 6814 C CA . GLY B 1 172 ? 25.906 -3.445 -26.203 1 42.25 172 GLY B CA 1
ATOM 6815 C C . GLY B 1 172 ? 25.734 -3.246 -27.688 1 42.25 172 GLY B C 1
ATOM 6816 O O . GLY B 1 172 ? 25.656 -2.111 -28.172 1 42.25 172 GLY B O 1
ATOM 6817 N N . GLU B 1 173 ? 25.891 -4.285 -28.344 1 44.16 173 GLU B N 1
ATOM 6818 C CA . GLU B 1 173 ? 25.781 -4.164 -29.797 1 44.16 173 GLU B CA 1
ATOM 6819 C C . GLU B 1 173 ? 24.359 -3.855 -30.219 1 44.16 173 GLU B C 1
ATOM 6821 O O . GLU B 1 173 ? 24.141 -3.146 -31.203 1 44.16 173 GLU B O 1
ATOM 6826 N N . LEU B 1 174 ? 23.391 -4.441 -29.578 1 47.81 174 LEU B N 1
ATOM 6827 C CA . LEU B 1 174 ? 22 -4.184 -29.938 1 47.81 174 LEU B CA 1
ATOM 6828 C C . LEU B 1 174 ? 21.594 -2.768 -29.562 1 47.81 174 LEU B C 1
ATOM 6830 O O . LEU B 1 174 ? 20.625 -2.227 -30.094 1 47.81 174 LEU B O 1
ATOM 6834 N N . SER B 1 175 ? 22.281 -2.205 -28.5 1 49.66 175 SER B N 1
ATOM 6835 C CA . SER B 1 175 ? 22 -0.879 -27.953 1 49.66 175 SER B CA 1
ATOM 6836 C C . SER B 1 175 ? 22.062 0.186 -29.047 1 49.66 175 SER B C 1
ATOM 6838 O O . SER B 1 175 ? 21.375 1.204 -28.969 1 49.66 175 SER B O 1
ATOM 6840 N N . THR B 1 176 ? 23.047 -0.097 -30.016 1 46.78 176 THR B N 1
ATOM 6841 C CA . THR B 1 176 ? 23.188 0.942 -31.031 1 46.78 176 THR B CA 1
ATOM 6842 C C . THR B 1 176 ? 22.078 0.841 -32.062 1 46.78 176 THR B C 1
ATOM 6844 O O . THR B 1 176 ? 21.703 1.844 -32.688 1 46.78 176 THR B O 1
ATOM 6847 N N . MET B 1 177 ? 21.656 -0.454 -32.312 1 54.12 177 MET B N 1
ATOM 6848 C CA . MET B 1 177 ? 20.672 -0.619 -33.375 1 54.12 177 MET B CA 1
ATOM 6849 C C . MET B 1 177 ? 19.266 -0.757 -32.781 1 54.12 177 MET B C 1
ATOM 6851 O O . MET B 1 177 ? 19.062 -1.486 -31.812 1 54.12 177 MET B O 1
ATOM 6855 N N . PHE B 1 178 ? 18.391 0.199 -33.031 1 72.12 178 PHE B N 1
ATOM 6856 C CA . PHE B 1 178 ? 17 0.098 -32.594 1 72.12 178 PHE B CA 1
ATOM 6857 C C . PHE B 1 178 ? 16.281 -1.054 -33.281 1 72.12 178 PHE B C 1
ATOM 6859 O O . PHE B 1 178 ? 16.703 -1.497 -34.344 1 72.12 178 PHE B O 1
ATOM 6866 N N . LEU B 1 179 ? 15.43 -1.849 -32.75 1 85.12 179 LEU B N 1
ATOM 6867 C CA . LEU B 1 179 ? 14.531 -2.924 -33.156 1 85.12 179 LEU B CA 1
ATOM 6868 C C . LEU B 1 179 ? 13.945 -2.648 -34.531 1 85.12 179 LEU B C 1
ATOM 6870 O O . LEU B 1 179 ? 13.414 -1.563 -34.781 1 85.12 179 LEU B O 1
ATOM 6874 N N . PRO B 1 180 ? 14.352 -3.588 -35.625 1 89.44 180 PRO B N 1
ATOM 6875 C CA . PRO B 1 180 ? 13.711 -3.402 -36.938 1 89.44 180 PRO B CA 1
ATOM 6876 C C . PRO B 1 180 ? 12.195 -3.227 -36.844 1 89.44 180 PRO B C 1
ATOM 6878 O O . PRO B 1 180 ? 11.562 -3.832 -35.969 1 89.44 180 PRO B O 1
ATOM 6881 N N . TYR B 1 181 ? 11.656 -2.549 -37.75 1 92.12 181 TYR B N 1
ATOM 6882 C CA . TYR B 1 181 ? 10.242 -2.174 -37.719 1 92.12 181 TYR B CA 1
ATOM 6883 C C . TYR B 1 181 ? 9.352 -3.406 -37.781 1 92.12 181 TYR B C 1
ATOM 6885 O O . TYR B 1 181 ? 8.328 -3.475 -37.094 1 92.12 181 TYR B O 1
ATOM 6893 N N . ASP B 1 182 ? 9.742 -4.34 -38.625 1 92.56 182 ASP B N 1
ATOM 6894 C CA . ASP B 1 182 ? 8.906 -5.527 -38.812 1 92.56 182 ASP B CA 1
ATOM 6895 C C . ASP B 1 182 ? 8.828 -6.324 -37.5 1 92.56 182 ASP B C 1
ATOM 6897 O O . ASP B 1 182 ? 7.762 -6.844 -37.156 1 92.56 182 ASP B O 1
ATOM 6901 N N . LEU B 1 183 ? 9.883 -6.395 -36.875 1 94 183 LEU B N 1
ATOM 6902 C CA . LEU B 1 183 ? 9.891 -7.098 -35.594 1 94 183 LEU B CA 1
ATOM 6903 C C . LEU B 1 183 ? 9.117 -6.316 -34.531 1 94 183 LEU B C 1
ATOM 6905 O O . LEU B 1 183 ? 8.422 -6.906 -33.688 1 94 183 LEU B O 1
ATOM 6909 N N . ALA B 1 184 ? 9.289 -5.031 -34.562 1 95.75 184 ALA B N 1
ATOM 6910 C CA . ALA B 1 184 ? 8.547 -4.18 -33.656 1 95.75 184 ALA B CA 1
ATOM 6911 C C . ALA B 1 184 ? 7.039 -4.344 -33.844 1 95.75 184 ALA B C 1
ATOM 6913 O O . ALA B 1 184 ? 6.289 -4.438 -32.875 1 95.75 184 ALA B O 1
ATOM 6914 N N . LYS B 1 185 ? 6.695 -4.348 -35.062 1 95.69 185 LYS B N 1
ATOM 6915 C CA . LYS B 1 185 ? 5.285 -4.52 -35.375 1 95.69 185 LYS B CA 1
ATOM 6916 C C . LYS B 1 185 ? 4.773 -5.879 -34.906 1 95.69 185 LYS B C 1
ATOM 6918 O O . LYS B 1 185 ? 3.641 -5.992 -34.438 1 95.69 185 LYS B O 1
ATOM 6923 N N . LEU B 1 186 ? 5.594 -6.855 -35.094 1 95.75 186 LEU B N 1
ATOM 6924 C CA . LEU B 1 186 ? 5.23 -8.188 -34.625 1 95.75 186 LEU B CA 1
ATOM 6925 C C . LEU B 1 186 ? 5.031 -8.219 -33.125 1 95.75 186 LEU B C 1
ATOM 6927 O O . LEU B 1 186 ? 4.035 -8.75 -32.625 1 95.75 186 LEU B O 1
ATOM 6931 N N . PHE B 1 187 ? 5.957 -7.672 -32.438 1 96.81 187 PHE B N 1
ATOM 6932 C CA . PHE B 1 187 ? 5.875 -7.648 -30.969 1 96.81 187 PHE B CA 1
ATOM 6933 C C . PHE B 1 187 ? 4.637 -6.891 -30.516 1 96.81 187 PHE B C 1
ATOM 6935 O O . PHE B 1 187 ? 3.922 -7.344 -29.609 1 96.81 187 PHE B O 1
ATOM 6942 N N . LEU B 1 188 ? 4.426 -5.785 -31.094 1 97.31 188 LEU B N 1
ATOM 6943 C CA . LEU B 1 188 ? 3.275 -4.984 -30.703 1 97.31 188 LEU B CA 1
ATOM 6944 C C . LEU B 1 188 ? 1.973 -5.723 -31 1 97.31 188 LEU B C 1
ATOM 6946 O O . LEU B 1 188 ? 1.043 -5.691 -30.188 1 97.31 188 LEU B O 1
ATOM 6950 N N . SER B 1 189 ? 1.944 -6.312 -32.156 1 96.5 189 SER B N 1
ATOM 6951 C CA . SER B 1 189 ? 0.754 -7.074 -32.531 1 96.5 189 SER B CA 1
ATOM 6952 C C . SER B 1 189 ? 0.497 -8.203 -31.531 1 96.5 189 SER B C 1
ATOM 6954 O O . SER B 1 189 ? -0.65 -8.461 -31.156 1 96.5 189 SER B O 1
ATOM 6956 N N . ARG B 1 190 ? 1.5 -8.836 -31.109 1 96.12 190 ARG B N 1
ATOM 6957 C CA . ARG B 1 190 ? 1.374 -9.898 -30.125 1 96.12 190 ARG B CA 1
ATOM 6958 C C . ARG B 1 190 ? 0.881 -9.359 -28.781 1 96.12 190 ARG B C 1
ATOM 6960 O O . ARG B 1 190 ? 0.045 -9.977 -28.125 1 96.12 190 ARG B O 1
ATOM 6967 N N . PHE B 1 191 ? 1.46 -8.211 -28.406 1 96.5 191 PHE B N 1
ATOM 6968 C CA . PHE B 1 191 ? 1.006 -7.574 -27.172 1 96.5 191 PHE B CA 1
ATOM 6969 C C . PHE B 1 191 ? -0.479 -7.238 -27.25 1 96.5 191 PHE B C 1
ATOM 6971 O O . PHE B 1 191 ? -1.235 -7.52 -26.328 1 96.5 191 PHE B O 1
ATOM 6978 N N . LEU B 1 192 ? -0.872 -6.688 -28.328 1 97.06 192 LEU B N 1
ATOM 6979 C CA . LEU B 1 192 ? -2.24 -6.215 -28.5 1 97.06 192 LEU B CA 1
ATOM 6980 C C . LEU B 1 192 ? -3.215 -7.383 -28.594 1 97.06 192 LEU B C 1
ATOM 6982 O O . LEU B 1 192 ? -4.41 -7.219 -28.328 1 97.06 192 LEU B O 1
ATOM 6986 N N . SER B 1 193 ? -2.693 -8.57 -28.844 1 96.25 193 SER B N 1
ATOM 6987 C CA . SER B 1 193 ? -3.547 -9.75 -28.969 1 96.25 193 SER B CA 1
ATOM 6988 C C . SER B 1 193 ? -3.549 -10.57 -27.688 1 96.25 193 SER B C 1
ATOM 6990 O O . SER B 1 193 ? -4.266 -11.57 -27.594 1 96.25 193 SER B O 1
ATOM 6992 N N . SER B 1 194 ? -2.799 -10.18 -26.75 1 95.75 194 SER B N 1
ATOM 6993 C CA . SER B 1 194 ? -2.684 -10.992 -25.547 1 95.75 194 SER B CA 1
ATOM 6994 C C . SER B 1 194 ? -2.773 -10.133 -24.281 1 95.75 194 SER B C 1
ATOM 6996 O O . SER B 1 194 ? -3.869 -9.812 -23.828 1 95.75 194 SER B O 1
ATOM 6998 N N . PHE B 1 195 ? -1.634 -9.484 -23.891 1 94.5 195 PHE B N 1
ATOM 6999 C CA . PHE B 1 195 ? -1.525 -8.773 -22.609 1 94.5 195 PHE B CA 1
ATOM 7000 C C . PHE B 1 195 ? -2.416 -7.539 -22.609 1 94.5 195 PHE B C 1
ATOM 7002 O O . PHE B 1 195 ? -2.848 -7.086 -21.547 1 94.5 195 PHE B O 1
ATOM 7009 N N . TYR B 1 196 ? -2.65 -7.078 -23.734 1 95.06 196 TYR B N 1
ATOM 7010 C CA . TYR B 1 196 ? -3.461 -5.879 -23.891 1 95.06 196 TYR B CA 1
ATOM 7011 C C . TYR B 1 196 ? -4.809 -6.031 -23.188 1 95.06 196 TYR B C 1
ATOM 7013 O O . TYR B 1 196 ? -5.332 -5.074 -22.609 1 95.06 196 TYR B O 1
ATOM 7021 N N . HIS B 1 197 ? -5.32 -7.148 -23.141 1 94.06 197 HIS B N 1
ATOM 7022 C CA . HIS B 1 197 ? -6.672 -7.387 -22.656 1 94.06 197 HIS B CA 1
ATOM 7023 C C . HIS B 1 197 ? -6.742 -7.234 -21.141 1 94.06 197 HIS B C 1
ATOM 7025 O O . HIS B 1 197 ? -7.824 -7.031 -20.578 1 94.06 197 HIS B O 1
ATOM 7031 N N . LEU B 1 198 ? -5.645 -7.281 -20.547 1 93.06 198 LEU B N 1
ATOM 7032 C CA . LEU B 1 198 ? -5.609 -7.086 -19.109 1 93.06 198 LEU B CA 1
ATOM 7033 C C . LEU B 1 198 ? -5.473 -5.605 -18.766 1 93.06 198 LEU B C 1
ATOM 7035 O O . LEU B 1 198 ? -5.754 -5.199 -17.625 1 93.06 198 LEU B O 1
ATOM 7039 N N . MET B 1 199 ? -4.969 -4.852 -19.719 1 90.5 199 MET B N 1
ATOM 7040 C CA . MET B 1 199 ? -4.746 -3.43 -19.484 1 90.5 199 MET B CA 1
ATOM 7041 C C . MET B 1 199 ? -5.078 -2.611 -20.734 1 90.5 199 MET B C 1
ATOM 7043 O O . MET B 1 199 ? -4.211 -1.923 -21.266 1 90.5 199 MET B O 1
ATOM 7047 N N . PRO B 1 200 ? -6.32 -2.584 -21.062 1 92 200 PRO B N 1
ATOM 7048 C CA . PRO B 1 200 ? -6.699 -1.85 -22.266 1 92 200 PRO B CA 1
ATOM 7049 C C . PRO B 1 200 ? -6.902 -0.357 -22.016 1 92 200 PRO B C 1
ATOM 7051 O O . PRO B 1 200 ? -8 0.164 -22.219 1 92 200 PRO B O 1
ATOM 7054 N N . TYR B 1 201 ? -5.871 0.324 -21.75 1 84.62 201 TYR B N 1
ATOM 7055 C CA . TYR B 1 201 ? -5.949 1.73 -21.375 1 84.62 201 TYR B CA 1
ATOM 7056 C C . TYR B 1 201 ? -6.344 2.596 -22.562 1 84.62 201 TYR B C 1
ATOM 7058 O O . TYR B 1 201 ? -7.117 3.547 -22.422 1 84.62 201 TYR B O 1
ATOM 7066 N N . ARG B 1 202 ? -5.695 2.293 -23.703 1 88.25 202 ARG B N 1
ATOM 7067 C CA . ARG B 1 202 ? -5.957 3.006 -24.953 1 88.25 202 ARG B CA 1
ATOM 7068 C C . ARG B 1 202 ? -6.375 2.039 -26.047 1 88.25 202 ARG B C 1
ATOM 7070 O O . ARG B 1 202 ? -6.094 0.842 -25.969 1 88.25 202 ARG B O 1
ATOM 7077 N N . PRO B 1 203 ? -7.098 2.639 -26.891 1 90.25 203 PRO B N 1
ATOM 7078 C CA . PRO B 1 203 ? -7.473 1.756 -28 1 90.25 203 PRO B CA 1
ATOM 7079 C C . PRO B 1 203 ? -6.262 1.221 -28.766 1 90.25 203 PRO B C 1
ATOM 7081 O O . PRO B 1 203 ? -5.203 1.851 -28.766 1 90.25 203 PRO B O 1
ATOM 7084 N N . LYS B 1 204 ? -6.434 0.079 -29.438 1 94.56 204 LYS B N 1
ATOM 7085 C CA . LYS B 1 204 ? -5.352 -0.591 -30.156 1 94.56 204 LYS B CA 1
ATOM 7086 C C . LYS B 1 204 ? -4.746 0.322 -31.203 1 94.56 204 LYS B C 1
ATOM 7088 O O . LYS B 1 204 ? -3.529 0.342 -31.406 1 94.56 204 LYS B O 1
ATOM 7093 N N . MET B 1 205 ? -5.625 1.08 -31.828 1 93.44 205 MET B N 1
ATOM 7094 C CA . MET B 1 205 ? -5.184 1.967 -32.906 1 93.44 205 MET B CA 1
ATOM 7095 C C . MET B 1 205 ? -4.184 2.994 -32.375 1 93.44 205 MET B C 1
ATOM 7097 O O . MET B 1 205 ? -3.268 3.395 -33.094 1 93.44 205 MET B O 1
ATOM 7101 N N . TYR B 1 206 ? -4.336 3.338 -31.203 1 91.31 206 TYR B N 1
ATOM 7102 C CA . TYR B 1 206 ? -3.432 4.301 -30.578 1 91.31 206 TYR B CA 1
ATOM 7103 C C . TYR B 1 206 ? -2.01 3.756 -30.516 1 91.31 206 TYR B C 1
ATOM 7105 O O . TYR B 1 206 ? -1.052 4.469 -30.828 1 91.31 206 TYR B O 1
ATOM 7113 N N . TYR B 1 207 ? -1.86 2.541 -30.188 1 93.94 207 TYR B N 1
ATOM 7114 C CA . TYR B 1 207 ? -0.548 1.914 -30.062 1 93.94 207 TYR B CA 1
ATOM 7115 C C . TYR B 1 207 ? 0.115 1.777 -31.438 1 93.94 207 TYR B C 1
ATOM 7117 O O . TYR B 1 207 ? 1.321 1.995 -31.562 1 93.94 207 TYR B O 1
ATOM 7125 N N . GLU B 1 208 ? -0.675 1.446 -32.344 1 95.12 208 GLU B N 1
ATOM 7126 C CA . GLU B 1 208 ? -0.16 1.318 -33.719 1 95.12 208 GLU B CA 1
ATOM 7127 C C . GLU B 1 208 ? 0.322 2.664 -34.25 1 95.12 208 GLU B C 1
ATOM 7129 O O . GLU B 1 208 ? 1.366 2.74 -34.906 1 95.12 208 GLU B O 1
ATOM 7134 N N . GLN B 1 209 ? -0.414 3.65 -33.938 1 93 209 GLN B N 1
ATOM 7135 C CA . GLN B 1 209 ? -0.018 4.992 -34.344 1 93 209 GLN B CA 1
ATOM 7136 C C . GLN B 1 209 ? 1.269 5.426 -33.656 1 93 209 GLN B C 1
ATOM 7138 O O . GLN B 1 209 ? 2.135 6.047 -34.281 1 93 209 GLN B O 1
ATOM 7143 N N . CYS B 1 210 ? 1.313 5.121 -32.406 1 92.38 210 CYS B N 1
ATOM 7144 C CA . CYS B 1 210 ? 2.514 5.465 -31.641 1 92.38 210 CYS B CA 1
ATOM 7145 C C . CYS B 1 210 ? 3.738 4.762 -32.219 1 92.38 210 CYS B C 1
ATOM 7147 O O . CYS B 1 210 ? 4.824 5.34 -32.281 1 92.38 210 CYS B O 1
ATOM 7149 N N . LEU B 1 211 ? 3.574 3.504 -32.656 1 93.62 211 LEU B N 1
ATOM 7150 C CA . LEU B 1 211 ? 4.684 2.764 -33.25 1 93.62 211 LEU B CA 1
ATOM 7151 C C . LEU B 1 211 ? 5.137 3.416 -34.531 1 93.62 211 LEU B C 1
ATOM 7153 O O . LEU B 1 211 ? 6.336 3.555 -34.781 1 93.62 211 LEU B O 1
ATOM 7157 N N . ASN B 1 212 ? 4.168 3.793 -35.312 1 91.19 212 ASN B N 1
ATOM 7158 C CA . ASN B 1 212 ? 4.496 4.457 -36.562 1 91.19 212 ASN B CA 1
ATOM 7159 C C . ASN B 1 212 ? 5.254 5.762 -36.344 1 91.19 212 ASN B C 1
ATOM 7161 O O . ASN B 1 212 ? 6.199 6.07 -37.062 1 91.19 212 ASN B O 1
ATOM 7165 N N . ARG B 1 213 ? 4.848 6.445 -35.344 1 89.44 213 ARG B N 1
ATOM 7166 C CA . ARG B 1 213 ? 5.504 7.707 -35 1 89.44 213 ARG B CA 1
ATOM 7167 C C . ARG B 1 213 ? 6.91 7.469 -34.469 1 89.44 213 ARG B C 1
ATOM 7169 O O . ARG B 1 213 ? 7.812 8.273 -34.688 1 89.44 213 ARG B O 1
ATOM 7176 N N . LEU B 1 214 ? 7.051 6.441 -33.719 1 88.56 214 LEU B N 1
ATOM 7177 C CA . LEU B 1 214 ? 8.352 6.098 -33.156 1 88.56 214 LEU B CA 1
ATOM 7178 C C . LEU B 1 214 ? 9.375 5.859 -34.25 1 88.56 214 LEU B C 1
ATOM 7180 O O . LEU B 1 214 ? 10.562 6.164 -34.094 1 88.56 214 LEU B O 1
ATOM 7184 N N . TYR B 1 215 ? 8.961 5.309 -35.344 1 87.81 215 TYR B N 1
ATOM 7185 C CA . TYR B 1 215 ? 9.875 4.965 -36.406 1 87.81 215 TYR B CA 1
ATOM 7186 C C . TYR B 1 215 ? 9.828 6.008 -37.531 1 87.81 215 TYR B C 1
ATOM 7188 O O . TYR B 1 215 ? 10.539 5.895 -38.531 1 87.81 215 TYR B O 1
ATOM 7196 N N . SER B 1 216 ? 8.969 6.992 -37.188 1 82.25 216 SER B N 1
ATOM 7197 C CA . SER B 1 216 ? 8.898 8.047 -38.188 1 82.25 216 SER B CA 1
ATOM 7198 C C . SER B 1 216 ? 10.047 9.039 -38.031 1 82.25 216 SER B C 1
ATOM 7200 O O . SER B 1 216 ? 10.5 9.297 -36.906 1 82.25 216 SER B O 1
ATOM 7202 N N . SER B 1 217 ? 10.766 9.391 -39 1 68.06 217 SER B N 1
ATOM 7203 C CA . SER B 1 217 ? 11.922 10.273 -39.062 1 68.06 217 SER B CA 1
ATOM 7204 C C . SER B 1 217 ? 11.516 11.734 -38.906 1 68.06 217 SER B C 1
ATOM 7206 O O . SER B 1 217 ? 12.375 12.617 -38.812 1 68.06 217 SER B O 1
ATOM 7208 N N . SER B 1 218 ? 10.281 11.992 -38.719 1 66 218 SER B N 1
ATOM 7209 C CA . SER B 1 218 ? 9.914 13.398 -38.656 1 66 218 SER B CA 1
ATOM 7210 C C . SER B 1 218 ? 10.188 13.984 -37.281 1 66 218 SER B C 1
ATOM 7212 O O . SER B 1 218 ? 9.82 13.383 -36.25 1 66 218 SER B O 1
ATOM 7214 N N . PRO B 1 219 ? 11.047 15.016 -37.156 1 60.22 219 PRO B N 1
ATOM 7215 C CA . PRO B 1 219 ? 11.438 15.656 -35.906 1 60.22 219 PRO B CA 1
ATOM 7216 C C . PRO B 1 219 ? 10.242 16.156 -35.125 1 60.22 219 PRO B C 1
ATOM 7218 O O . PRO B 1 219 ? 10.344 16.359 -33.906 1 60.22 219 PRO B O 1
ATOM 7221 N N . THR B 1 220 ? 9.148 16.547 -35.75 1 55.19 220 THR B N 1
ATOM 7222 C CA . THR B 1 220 ? 8.031 17.234 -35.125 1 55.19 220 THR B CA 1
ATOM 7223 C C . THR B 1 220 ? 7.145 16.25 -34.344 1 55.19 220 THR B C 1
ATOM 7225 O O . THR B 1 220 ? 6.316 16.656 -33.531 1 55.19 220 THR B O 1
ATOM 7228 N N . GLU B 1 221 ? 7.301 15.039 -34.656 1 62.22 221 GLU B N 1
ATOM 7229 C CA . GLU B 1 221 ? 6.301 14.125 -34.125 1 62.22 221 GLU B CA 1
ATOM 7230 C C . GLU B 1 221 ? 6.906 13.219 -33.031 1 62.22 221 GLU B C 1
ATOM 7232 O O . GLU B 1 221 ? 6.688 12 -33.062 1 62.22 221 GLU B O 1
ATOM 7237 N N . HIS B 1 222 ? 7.605 13.859 -32.156 1 72.81 222 HIS B N 1
ATOM 7238 C CA . HIS B 1 222 ? 8.25 13 -31.172 1 72.81 222 HIS B CA 1
ATOM 7239 C C . HIS B 1 222 ? 7.293 12.633 -30.047 1 72.81 222 HIS B C 1
ATOM 7241 O O . HIS B 1 222 ? 6.527 13.477 -29.578 1 72.81 222 HIS B O 1
ATOM 7247 N N . LEU B 1 223 ? 7.242 11.289 -29.875 1 80 223 LEU B N 1
ATOM 7248 C CA . LEU B 1 223 ? 6.477 10.781 -28.75 1 80 223 LEU B CA 1
ATOM 7249 C C . LEU B 1 223 ? 7.074 11.258 -27.422 1 80 223 LEU B C 1
ATOM 7251 O O . LEU B 1 223 ? 8.297 11.367 -27.297 1 80 223 LEU B O 1
ATOM 7255 N N . ASP B 1 224 ? 6.207 11.664 -26.625 1 78.38 224 ASP B N 1
ATOM 7256 C CA . ASP B 1 224 ? 6.699 11.992 -25.297 1 78.38 224 ASP B CA 1
ATOM 7257 C C . ASP B 1 224 ? 7.367 10.781 -24.641 1 78.38 224 ASP B C 1
ATOM 7259 O O . ASP B 1 224 ? 7.129 9.641 -25.047 1 78.38 224 ASP B O 1
ATOM 7263 N N . ALA B 1 225 ? 8.211 11.023 -23.703 1 78.25 225 ALA B N 1
ATOM 7264 C CA . ALA B 1 225 ? 9.031 10 -23.078 1 78.25 225 ALA B CA 1
ATOM 7265 C C . ALA B 1 225 ? 8.164 8.914 -22.453 1 78.25 225 ALA B C 1
ATOM 7267 O O . ALA B 1 225 ? 8.5 7.727 -22.516 1 78.25 225 ALA B O 1
ATOM 7268 N N . LEU B 1 226 ? 7.074 9.242 -21.922 1 79.81 226 LEU B N 1
ATOM 7269 C CA . LEU B 1 226 ? 6.219 8.273 -21.234 1 79.81 226 LEU B CA 1
ATOM 7270 C C . LEU B 1 226 ? 5.504 7.379 -22.25 1 79.81 226 LEU B C 1
ATOM 7272 O O . LEU B 1 226 ? 5.41 6.168 -22.047 1 79.81 226 LEU B O 1
ATOM 7276 N N . THR B 1 227 ? 5.047 8.016 -23.25 1 83.94 227 THR B N 1
ATOM 7277 C CA . THR B 1 227 ? 4.387 7.238 -24.297 1 83.94 227 THR B CA 1
ATOM 7278 C C . THR B 1 227 ? 5.371 6.281 -24.953 1 83.94 227 THR B C 1
ATOM 7280 O O . THR B 1 227 ? 5.027 5.133 -25.25 1 83.94 227 THR B O 1
ATOM 7283 N N . ARG B 1 228 ? 6.508 6.789 -25.172 1 86.25 228 ARG B N 1
ATOM 7284 C CA . ARG B 1 228 ? 7.555 5.953 -25.75 1 86.25 228 ARG B CA 1
ATOM 7285 C C . ARG B 1 228 ? 7.855 4.758 -24.844 1 86.25 228 ARG B C 1
ATOM 7287 O O . ARG B 1 228 ? 7.996 3.631 -25.328 1 86.25 228 ARG B O 1
ATOM 7294 N N . ALA B 1 229 ? 7.953 4.992 -23.547 1 86.75 229 ALA B N 1
ATOM 7295 C CA . ALA B 1 229 ? 8.234 3.93 -22.594 1 86.75 229 ALA B CA 1
ATOM 7296 C C . ALA B 1 229 ? 7.133 2.875 -22.594 1 86.75 229 ALA B C 1
ATOM 7298 O O . ALA B 1 229 ? 7.41 1.678 -22.5 1 86.75 229 ALA B O 1
ATOM 7299 N N . ILE B 1 230 ? 5.93 3.295 -22.734 1 88.75 230 ILE B N 1
ATOM 7300 C CA . ILE B 1 230 ? 4.785 2.389 -22.734 1 88.75 230 ILE B CA 1
ATOM 7301 C C . ILE B 1 230 ? 4.859 1.458 -23.938 1 88.75 230 ILE B C 1
ATOM 7303 O O . ILE B 1 230 ? 4.688 0.244 -23.812 1 88.75 230 ILE B O 1
ATOM 7307 N N . VAL B 1 231 ? 5.16 2.033 -25.062 1 91.69 231 VAL B N 1
ATOM 7308 C CA . VAL B 1 231 ? 5.223 1.248 -26.281 1 91.69 231 VAL B CA 1
ATOM 7309 C C . VAL B 1 231 ? 6.41 0.289 -26.219 1 91.69 231 VAL B C 1
ATOM 7311 O O . VAL B 1 231 ? 6.289 -0.88 -26.594 1 91.69 231 VAL B O 1
ATOM 7314 N N . LEU B 1 232 ? 7.492 0.755 -25.719 1 92.38 232 LEU B N 1
ATOM 7315 C CA . LEU B 1 232 ? 8.672 -0.089 -25.609 1 92.38 232 LEU B CA 1
ATOM 7316 C C . LEU B 1 232 ? 8.438 -1.23 -24.625 1 92.38 232 LEU B C 1
ATOM 7318 O O . LEU B 1 232 ? 8.867 -2.363 -24.875 1 92.38 232 LEU B O 1
ATOM 7322 N N . LEU B 1 233 ? 7.762 -0.97 -23.562 1 92.75 233 LEU B N 1
ATOM 7323 C CA . LEU B 1 233 ? 7.484 -2 -22.578 1 92.75 233 LEU B CA 1
ATOM 7324 C C . LEU B 1 233 ? 6.512 -3.039 -23.125 1 92.75 233 LEU B C 1
ATOM 7326 O O . LEU B 1 233 ? 6.637 -4.23 -22.828 1 92.75 233 LEU B O 1
ATOM 7330 N N . ALA B 1 234 ? 5.566 -2.521 -23.828 1 94.38 234 ALA B N 1
ATOM 7331 C CA . ALA B 1 234 ? 4.637 -3.453 -24.469 1 94.38 234 ALA B CA 1
ATOM 7332 C C . ALA B 1 234 ? 5.371 -4.43 -25.375 1 94.38 234 ALA B C 1
ATOM 7334 O O . ALA B 1 234 ? 5.156 -5.641 -25.297 1 94.38 234 ALA B O 1
ATOM 7335 N N . MET B 1 235 ? 6.277 -3.898 -26.141 1 95.56 235 MET B N 1
ATOM 7336 C CA . MET B 1 235 ? 7.055 -4.734 -27.062 1 95.56 235 MET B CA 1
ATOM 7337 C C . MET B 1 235 ? 8.008 -5.645 -26.281 1 95.56 235 MET B C 1
ATOM 7339 O O . MET B 1 235 ? 8.18 -6.809 -26.641 1 95.56 235 MET B O 1
ATOM 7343 N N . ALA B 1 236 ? 8.586 -5.094 -25.25 1 94.62 236 ALA B N 1
ATOM 7344 C CA . ALA B 1 236 ? 9.508 -5.883 -24.438 1 94.62 236 ALA B CA 1
ATOM 7345 C C . ALA B 1 236 ? 8.812 -7.105 -23.844 1 94.62 236 ALA B C 1
ATOM 7347 O O . ALA B 1 236 ? 9.352 -8.219 -23.891 1 94.62 236 ALA B O 1
ATOM 7348 N N . THR B 1 237 ? 7.637 -6.965 -23.344 1 95.12 237 THR B N 1
ATOM 7349 C CA . THR B 1 237 ? 6.887 -8.039 -22.703 1 95.12 237 THR B CA 1
ATOM 7350 C C . THR B 1 237 ? 6.496 -9.109 -23.719 1 95.12 237 THR B C 1
ATOM 7352 O O . THR B 1 237 ? 6.609 -10.305 -23.438 1 95.12 237 THR B O 1
ATOM 7355 N N . ALA B 1 238 ? 6.098 -8.641 -24.844 1 95.5 238 ALA B N 1
ATOM 7356 C CA . ALA B 1 238 ? 5.645 -9.57 -25.875 1 95.5 238 ALA B CA 1
ATOM 7357 C C . ALA B 1 238 ? 6.82 -10.344 -26.469 1 95.5 238 ALA B C 1
ATOM 7359 O O . ALA B 1 238 ? 6.66 -11.477 -26.922 1 95.5 238 ALA B O 1
ATOM 7360 N N . ALA B 1 239 ? 7.996 -9.789 -26.438 1 94.44 239 ALA B N 1
ATOM 7361 C CA . ALA B 1 239 ? 9.18 -10.414 -27.031 1 94.44 239 ALA B CA 1
ATOM 7362 C C . ALA B 1 239 ? 9.625 -11.625 -26.219 1 94.44 239 ALA B C 1
ATOM 7364 O O . ALA B 1 239 ? 10.227 -12.555 -26.766 1 94.44 239 ALA B O 1
ATOM 7365 N N . LEU B 1 240 ? 9.305 -11.711 -25.016 1 92.06 240 LEU B N 1
ATOM 7366 C CA . LEU B 1 240 ? 9.852 -12.703 -24.094 1 92.06 240 LEU B CA 1
ATOM 7367 C C . LEU B 1 240 ? 9.383 -14.102 -24.453 1 92.06 240 LEU B C 1
ATOM 7369 O O . LEU B 1 240 ? 10.094 -15.086 -24.219 1 92.06 240 LEU B O 1
ATOM 7373 N N . GLY B 1 241 ? 8.242 -14.203 -25.047 1 89 241 GLY B N 1
ATOM 7374 C CA . GLY B 1 241 ? 7.691 -15.508 -25.375 1 89 241 GLY B CA 1
ATOM 7375 C C . GLY B 1 241 ? 8.094 -15.977 -26.766 1 89 241 GLY B C 1
ATOM 7376 O O . GLY B 1 241 ? 7.727 -17.078 -27.188 1 89 241 GLY B O 1
ATOM 7377 N N . THR B 1 242 ? 8.852 -15.188 -27.422 1 89.81 242 THR B N 1
ATOM 7378 C CA . THR B 1 242 ? 9.219 -15.508 -28.797 1 89.81 242 THR B CA 1
ATOM 7379 C C . THR B 1 242 ? 10.664 -15.992 -28.875 1 89.81 242 THR B C 1
ATOM 7381 O O . THR B 1 242 ? 11.352 -16.062 -27.844 1 89.81 242 THR B O 1
ATOM 7384 N N . GLU B 1 243 ? 11.047 -16.312 -30.094 1 87.69 243 GLU B N 1
ATOM 7385 C CA . GLU B 1 243 ? 12.422 -16.719 -30.328 1 87.69 243 GLU B CA 1
ATOM 7386 C C . GLU B 1 243 ? 13.383 -15.539 -30.188 1 87.69 243 GLU B C 1
ATOM 7388 O O . GLU B 1 243 ? 14.578 -15.734 -29.938 1 87.69 243 GLU B O 1
ATOM 7393 N N . HIS B 1 244 ? 12.805 -14.352 -30.266 1 90 244 HIS B N 1
ATOM 7394 C CA . HIS B 1 244 ? 13.609 -13.141 -30.141 1 90 244 HIS B CA 1
ATOM 7395 C C . HIS B 1 244 ? 13.523 -12.562 -28.734 1 90 244 HIS B C 1
ATOM 7397 O O . HIS B 1 244 ? 13.375 -11.352 -28.562 1 90 244 HIS B O 1
ATOM 7403 N N . PHE B 1 245 ? 13.594 -13.406 -27.719 1 89.5 245 PHE B N 1
ATOM 7404 C CA . PHE B 1 245 ? 13.359 -13.039 -26.328 1 89.5 245 PHE B CA 1
ATOM 7405 C C . PHE B 1 245 ? 14.422 -12.07 -25.844 1 89.5 245 PHE B C 1
ATOM 7407 O O . PHE B 1 245 ? 14.172 -11.281 -24.922 1 89.5 245 PHE B O 1
ATOM 7414 N N . ALA B 1 246 ? 15.594 -11.992 -26.438 1 86.75 246 ALA B N 1
ATOM 7415 C CA . ALA B 1 246 ? 16.688 -11.133 -26 1 86.75 246 ALA B CA 1
ATOM 7416 C C . ALA B 1 246 ? 16.328 -9.664 -26.141 1 86.75 246 ALA B C 1
ATOM 7418 O O . ALA B 1 246 ? 16.781 -8.82 -25.375 1 86.75 246 ALA B O 1
ATOM 7419 N N . TRP B 1 247 ? 15.445 -9.445 -27.125 1 90.06 247 TRP B N 1
ATOM 7420 C CA . TRP B 1 247 ? 15 -8.07 -27.328 1 90.06 247 TRP B CA 1
ATOM 7421 C C . TRP B 1 247 ? 14.18 -7.578 -26.141 1 90.06 247 TRP B C 1
ATOM 7423 O O . TRP B 1 247 ? 14.094 -6.375 -25.891 1 90.06 247 TRP B O 1
ATOM 7433 N N . GLY B 1 248 ? 13.516 -8.516 -25.453 1 91.81 248 GLY B N 1
ATOM 7434 C CA . GLY B 1 248 ? 12.773 -8.125 -24.266 1 91.81 248 GLY B CA 1
ATOM 7435 C C . GLY B 1 248 ? 13.633 -7.438 -23.219 1 91.81 248 GLY B C 1
ATOM 7436 O O . GLY B 1 248 ? 13.273 -6.375 -22.703 1 91.81 248 GLY B O 1
ATOM 7437 N N . ASP B 1 249 ? 14.789 -7.867 -23.016 1 87.44 249 ASP B N 1
ATOM 7438 C CA . ASP B 1 249 ? 15.695 -7.316 -22.016 1 87.44 249 ASP B CA 1
ATOM 7439 C C . ASP B 1 249 ? 16.281 -5.984 -22.484 1 87.44 249 ASP B C 1
ATOM 7441 O O . ASP B 1 249 ? 16.406 -5.047 -21.703 1 87.44 249 ASP B O 1
ATOM 7445 N N . VAL B 1 250 ? 16.594 -5.922 -23.734 1 88.62 250 VAL B N 1
ATOM 7446 C CA . VAL B 1 250 ? 17.203 -4.715 -24.281 1 88.62 250 VAL B CA 1
ATOM 7447 C C . VAL B 1 250 ? 16.219 -3.551 -24.188 1 88.62 250 VAL B C 1
ATOM 7449 O O . VAL B 1 250 ? 16.578 -2.459 -23.734 1 88.62 250 VAL B O 1
ATOM 7452 N N . LEU B 1 251 ? 15.023 -3.848 -24.594 1 90.88 251 LEU B N 1
ATOM 7453 C CA . LEU B 1 251 ? 14.008 -2.801 -24.562 1 90.88 251 LEU B CA 1
ATOM 7454 C C . LEU B 1 251 ? 13.68 -2.393 -23.141 1 90.88 251 LEU B C 1
ATOM 7456 O O . LEU B 1 251 ? 13.508 -1.206 -22.844 1 90.88 251 LEU B O 1
ATOM 7460 N N . PHE B 1 252 ? 13.609 -3.34 -22.281 1 89.94 252 PHE B N 1
ATOM 7461 C CA . PHE B 1 252 ? 13.305 -3.062 -20.891 1 89.94 252 PHE B CA 1
ATOM 7462 C C . PHE B 1 252 ? 14.383 -2.188 -20.266 1 89.94 252 PHE B C 1
ATOM 7464 O O . PHE B 1 252 ? 14.078 -1.229 -19.547 1 89.94 252 PHE B O 1
ATOM 7471 N N . GLU B 1 253 ? 15.617 -2.451 -20.516 1 85.25 253 GLU B N 1
ATOM 7472 C CA . GLU B 1 253 ? 16.734 -1.688 -19.969 1 85.25 253 GLU B CA 1
ATOM 7473 C C . GLU B 1 253 ? 16.75 -0.263 -20.516 1 85.25 253 GLU B C 1
ATOM 7475 O O . GLU B 1 253 ? 17.109 0.676 -19.797 1 85.25 253 GLU B O 1
ATOM 7480 N N . ARG B 1 254 ? 16.391 -0.173 -21.719 1 84.62 254 ARG B N 1
ATOM 7481 C CA . ARG B 1 254 ? 16.312 1.156 -22.312 1 84.62 254 ARG B CA 1
ATOM 7482 C C . ARG B 1 254 ? 15.242 2.006 -21.625 1 84.62 254 ARG B C 1
ATOM 7484 O O . ARG B 1 254 ? 15.445 3.199 -21.406 1 84.62 254 ARG B O 1
ATOM 7491 N N . VAL B 1 255 ? 14.117 1.366 -21.312 1 86.69 255 VAL B N 1
ATOM 7492 C CA . VAL B 1 255 ? 13.039 2.086 -20.641 1 86.69 255 VAL B CA 1
ATOM 7493 C C . VAL B 1 255 ? 13.477 2.449 -19.219 1 86.69 255 VAL B C 1
ATOM 7495 O O . VAL B 1 255 ? 13.25 3.574 -18.766 1 86.69 255 VAL B O 1
ATOM 7498 N N . LYS B 1 256 ? 14.062 1.573 -18.5 1 79.94 256 LYS B N 1
ATOM 7499 C CA . LYS B 1 256 ? 14.508 1.812 -17.141 1 79.94 256 LYS B CA 1
ATOM 7500 C C . LYS B 1 256 ? 15.484 2.98 -17.078 1 79.94 256 LYS B C 1
ATOM 7502 O O . LYS B 1 256 ? 15.414 3.812 -16.156 1 79.94 256 LYS B O 1
ATOM 7507 N N . ALA B 1 257 ? 16.312 3.068 -18 1 75.25 257 ALA B N 1
ATOM 7508 C CA . ALA B 1 257 ? 17.312 4.129 -18.047 1 75.25 257 ALA B CA 1
ATOM 7509 C C . ALA B 1 257 ? 16.672 5.477 -18.359 1 75.25 257 ALA B C 1
ATOM 7511 O O . ALA B 1 257 ? 17.094 6.512 -17.828 1 75.25 257 ALA B O 1
ATOM 7512 N N . SER B 1 258 ? 15.625 5.449 -19.141 1 75.69 258 SER B N 1
ATOM 7513 C CA . SER B 1 258 ? 14.992 6.691 -19.594 1 75.69 258 SER B CA 1
ATOM 7514 C C . SER B 1 258 ? 14.062 7.246 -18.516 1 75.69 258 SER B C 1
ATOM 7516 O O . SER B 1 258 ? 13.781 8.445 -18.484 1 75.69 258 SER B O 1
ATOM 7518 N N . LEU B 1 259 ? 13.562 6.426 -17.609 1 74.88 259 LEU B N 1
ATOM 7519 C CA . LEU B 1 259 ? 12.516 6.867 -16.688 1 74.88 259 LEU B CA 1
ATOM 7520 C C . LEU B 1 259 ? 13.094 7.148 -15.305 1 74.88 259 LEU B C 1
ATOM 7522 O O . LEU B 1 259 ? 12.359 7.496 -14.383 1 74.88 259 LEU B O 1
ATOM 7526 N N . THR B 1 260 ? 14.312 7.141 -15.094 1 66.31 260 THR B N 1
ATOM 7527 C CA . THR B 1 260 ? 14.938 7.434 -13.812 1 66.31 260 THR B CA 1
ATOM 7528 C C . THR B 1 260 ? 14.578 8.844 -13.344 1 66.31 260 THR B C 1
ATOM 7530 O O . THR B 1 260 ? 14.414 9.086 -12.148 1 66.31 260 THR B O 1
ATOM 7533 N N . ALA B 1 261 ? 14.266 9.68 -14.312 1 62.44 261 ALA B N 1
ATOM 7534 C CA . ALA B 1 261 ? 13.984 11.078 -13.992 1 62.44 261 ALA B CA 1
ATOM 7535 C C . ALA B 1 261 ? 12.539 11.25 -13.547 1 62.44 261 ALA B C 1
ATOM 7537 O O . ALA B 1 261 ? 12.18 12.281 -12.969 1 62.44 261 ALA B O 1
ATOM 7538 N N . PHE B 1 262 ? 11.688 10.18 -13.711 1 62.34 262 PHE B N 1
ATOM 7539 C CA . PHE B 1 262 ? 10.258 10.352 -13.477 1 62.34 262 PHE B CA 1
ATOM 7540 C C . PHE B 1 262 ? 9.789 9.492 -12.312 1 62.34 262 PHE B C 1
ATOM 7542 O O . PHE B 1 262 ? 8.625 9.102 -12.242 1 62.34 262 PHE B O 1
ATOM 7549 N N . ASP B 1 263 ? 10.633 9.219 -11.438 1 61.12 263 ASP B N 1
ATOM 7550 C CA . ASP B 1 263 ? 10.305 8.289 -10.352 1 61.12 263 ASP B CA 1
ATOM 7551 C C . ASP B 1 263 ? 9.109 8.797 -9.539 1 61.12 263 ASP B C 1
ATOM 7553 O O . ASP B 1 263 ? 8.281 8 -9.094 1 61.12 263 ASP B O 1
ATOM 7557 N N . ASP B 1 264 ? 8.969 10.047 -9.531 1 58.44 264 ASP B N 1
ATOM 7558 C CA . ASP B 1 264 ? 7.914 10.57 -8.664 1 58.44 264 ASP B CA 1
ATOM 7559 C C . ASP B 1 264 ? 6.656 10.898 -9.469 1 58.44 264 ASP B C 1
ATOM 7561 O O . ASP B 1 264 ? 5.645 11.312 -8.898 1 58.44 264 ASP B O 1
ATOM 7565 N N . VAL B 1 265 ? 6.793 10.656 -10.766 1 58.31 265 VAL B N 1
ATOM 7566 C CA . VAL B 1 265 ? 5.637 10.977 -11.594 1 58.31 265 VAL B CA 1
ATOM 7567 C C . VAL B 1 265 ? 4.691 9.773 -11.648 1 58.31 265 VAL B C 1
ATOM 7569 O O . VAL B 1 265 ? 5.133 8.641 -11.836 1 58.31 265 VAL B O 1
ATOM 7572 N N . VAL B 1 266 ? 3.502 10.086 -11.273 1 54.72 266 VAL B N 1
ATOM 7573 C CA . VAL B 1 266 ? 2.469 9.055 -11.312 1 54.72 266 VAL B CA 1
ATOM 7574 C C . VAL B 1 266 ? 2.246 8.594 -12.758 1 54.72 266 VAL B C 1
ATOM 7576 O O . VAL B 1 266 ? 1.774 9.367 -13.594 1 54.72 266 VAL B O 1
ATOM 7579 N N . ASN B 1 267 ? 2.867 7.512 -13.109 1 62.09 267 ASN B N 1
ATOM 7580 C CA . ASN B 1 267 ? 2.736 7.066 -14.492 1 62.09 267 ASN B CA 1
ATOM 7581 C C . ASN B 1 267 ? 2.316 5.602 -14.578 1 62.09 267 ASN B C 1
ATOM 7583 O O . ASN B 1 267 ? 2.578 4.828 -13.656 1 62.09 267 ASN B O 1
ATOM 7587 N N . LEU B 1 268 ? 1.455 5.344 -15.555 1 62.44 268 LEU B N 1
ATOM 7588 C CA . LEU B 1 268 ? 0.891 4.035 -15.875 1 62.44 268 LEU B CA 1
ATOM 7589 C C . LEU B 1 268 ? 1.994 3.023 -16.156 1 62.44 268 LEU B C 1
ATOM 7591 O O . LEU B 1 268 ? 1.764 1.813 -16.094 1 62.44 268 LEU B O 1
ATOM 7595 N N . GLN B 1 269 ? 3.146 3.447 -16.266 1 66.81 269 GLN B N 1
ATOM 7596 C CA . GLN B 1 269 ? 4.246 2.586 -16.688 1 66.81 269 GLN B CA 1
ATOM 7597 C C . GLN B 1 269 ? 4.566 1.545 -15.609 1 66.81 269 GLN B C 1
ATOM 7599 O O . GLN B 1 269 ? 5.074 0.465 -15.922 1 66.81 269 GLN B O 1
ATOM 7604 N N . THR B 1 270 ? 4.152 1.867 -14.461 1 73.94 270 THR B N 1
ATOM 7605 C CA . THR B 1 270 ? 4.512 0.96 -13.375 1 73.94 270 THR B CA 1
ATOM 7606 C C . THR B 1 270 ? 3.752 -0.357 -13.5 1 73.94 270 THR B C 1
ATOM 7608 O O . THR B 1 270 ? 4.281 -1.42 -13.172 1 73.94 270 THR B O 1
ATOM 7611 N N . MET B 1 271 ? 2.645 -0.345 -14.039 1 82.31 271 MET B N 1
ATOM 7612 C CA . MET B 1 271 ? 1.876 -1.57 -14.234 1 82.31 271 MET B CA 1
ATOM 7613 C C . MET B 1 271 ? 2.496 -2.43 -15.336 1 82.31 271 MET B C 1
ATOM 7615 O O . MET B 1 271 ? 2.504 -3.658 -15.234 1 82.31 271 MET B O 1
ATOM 7619 N N . LEU B 1 272 ? 2.98 -1.746 -16.281 1 88.31 272 LEU B N 1
ATOM 7620 C CA . LEU B 1 272 ? 3.617 -2.471 -17.375 1 88.31 272 LEU B CA 1
ATOM 7621 C C . LEU B 1 272 ? 4.926 -3.104 -16.922 1 88.31 272 LEU B C 1
ATOM 7623 O O . LEU B 1 272 ? 5.301 -4.18 -17.391 1 88.31 272 LEU B O 1
ATOM 7627 N N . TYR B 1 273 ? 5.598 -2.441 -15.977 1 87.88 273 TYR B N 1
ATOM 7628 C CA . TYR B 1 273 ? 6.77 -3.051 -15.359 1 87.88 273 TYR B CA 1
ATOM 7629 C C . TYR B 1 273 ? 6.406 -4.359 -14.664 1 87.88 273 TYR B C 1
ATOM 7631 O O . TYR B 1 273 ? 7.121 -5.355 -14.797 1 87.88 273 TYR B O 1
ATOM 7639 N N . ALA B 1 274 ? 5.32 -4.293 -14.008 1 92.25 274 ALA B N 1
ATOM 7640 C CA . ALA B 1 274 ? 4.871 -5.477 -13.281 1 92.25 274 ALA B CA 1
ATOM 7641 C C . ALA B 1 274 ? 4.562 -6.625 -14.234 1 92.25 274 ALA B C 1
ATOM 7643 O O . ALA B 1 274 ? 4.891 -7.777 -13.953 1 92.25 274 ALA B O 1
ATOM 7644 N N . ASN B 1 275 ? 3.998 -6.285 -15.305 1 92.75 275 ASN B N 1
ATOM 7645 C CA . ASN B 1 275 ? 3.676 -7.309 -16.297 1 92.75 275 ASN B CA 1
ATOM 7646 C C . ASN B 1 275 ? 4.934 -7.953 -16.859 1 92.75 275 ASN B C 1
ATOM 7648 O O . ASN B 1 275 ? 4.973 -9.164 -17.078 1 92.75 275 ASN B O 1
ATOM 7652 N N . TYR B 1 276 ? 5.891 -7.129 -17.203 1 93.81 276 TYR B N 1
ATOM 7653 C CA . TYR B 1 276 ? 7.16 -7.645 -17.703 1 93.81 276 TYR B CA 1
ATOM 7654 C C . TYR B 1 276 ? 7.801 -8.586 -16.703 1 93.81 276 TYR B C 1
ATOM 7656 O O . TYR B 1 276 ? 8.273 -9.664 -17.062 1 93.81 276 TYR B O 1
ATOM 7664 N N . GLN B 1 277 ? 7.785 -8.164 -15.438 1 92.44 277 GLN B N 1
ATOM 7665 C CA . GLN B 1 277 ? 8.383 -8.984 -14.391 1 92.44 277 GLN B CA 1
ATOM 7666 C C . GLN B 1 277 ? 7.609 -10.281 -14.195 1 92.44 277 GLN B C 1
ATOM 7668 O O . GLN B 1 277 ? 8.195 -11.32 -13.875 1 92.44 277 GLN B O 1
ATOM 7673 N N . ASN B 1 278 ? 6.328 -10.195 -14.32 1 93.44 278 ASN B N 1
ATOM 7674 C CA . ASN B 1 278 ? 5.5 -11.391 -14.211 1 93.44 278 ASN B CA 1
ATOM 7675 C C . ASN B 1 278 ? 5.871 -12.43 -15.273 1 93.44 278 ASN B C 1
ATOM 7677 O O . ASN B 1 278 ? 5.922 -13.625 -14.977 1 93.44 278 ASN B O 1
ATOM 7681 N N . GLU B 1 279 ? 6.148 -11.953 -16.453 1 93.38 279 GLU B N 1
ATOM 7682 C CA . GLU B 1 279 ? 6.551 -12.844 -17.531 1 93.38 279 GLU B CA 1
ATOM 7683 C C . GLU B 1 279 ? 7.949 -13.398 -17.297 1 93.38 279 GLU B C 1
ATOM 7685 O O . GLU B 1 279 ? 8.312 -14.438 -17.859 1 93.38 279 GLU B O 1
ATOM 7690 N N . GLN B 1 280 ? 8.68 -12.727 -16.453 1 90.69 280 GLN B N 1
ATOM 7691 C CA . GLN B 1 280 ? 10.016 -13.188 -16.094 1 90.69 280 GLN B CA 1
ATOM 7692 C C . GLN B 1 280 ? 9.984 -14.07 -14.852 1 90.69 280 GLN B C 1
ATOM 7694 O O . GLN B 1 280 ? 11.023 -14.594 -14.43 1 90.69 280 GLN B O 1
ATOM 7699 N N . ALA B 1 281 ? 8.852 -14.258 -14.25 1 91.31 281 ALA B N 1
ATOM 7700 C CA . ALA B 1 281 ? 8.648 -15.055 -13.047 1 91.31 281 ALA B CA 1
ATOM 7701 C C . ALA B 1 281 ? 9.461 -14.508 -11.875 1 91.31 281 ALA B C 1
ATOM 7703 O O . ALA B 1 281 ? 10.211 -15.242 -11.227 1 91.31 281 ALA B O 1
ATOM 7704 N N . ARG B 1 282 ? 9.344 -13.266 -11.664 1 91.81 282 ARG B N 1
ATOM 7705 C CA . ARG B 1 282 ? 9.93 -12.578 -10.516 1 91.81 282 ARG B CA 1
ATOM 7706 C C . ARG B 1 282 ? 8.844 -12 -9.617 1 91.81 282 ARG B C 1
ATOM 7708 O O . ARG B 1 282 ? 8.562 -10.805 -9.656 1 91.81 282 ARG B O 1
ATOM 7715 N N . PRO B 1 283 ? 8.328 -12.844 -8.766 1 93.69 283 PRO B N 1
ATOM 7716 C CA . PRO B 1 283 ? 7.125 -12.453 -8.023 1 93.69 283 PRO B CA 1
ATOM 7717 C C . PRO B 1 283 ? 7.371 -11.281 -7.078 1 93.69 283 PRO B C 1
ATOM 7719 O O . PRO B 1 283 ? 6.5 -10.422 -6.914 1 93.69 283 PRO B O 1
ATOM 7722 N N . ASN B 1 284 ? 8.492 -11.203 -6.438 1 92.12 284 ASN B N 1
ATOM 7723 C CA . ASN B 1 284 ? 8.758 -10.094 -5.527 1 92.12 284 ASN B CA 1
ATOM 7724 C C . ASN B 1 284 ? 8.781 -8.758 -6.262 1 92.12 284 ASN B C 1
ATOM 7726 O O . ASN B 1 284 ? 8.234 -7.77 -5.777 1 92.12 284 ASN B O 1
ATOM 7730 N N . SER B 1 285 ? 9.438 -8.734 -7.387 1 91 285 SER B N 1
ATOM 7731 C CA . SER B 1 285 ? 9.492 -7.512 -8.188 1 91 285 SER B CA 1
ATOM 7732 C C . SER B 1 285 ? 8.102 -7.082 -8.633 1 91 285 SER B C 1
ATOM 7734 O O . SER B 1 285 ? 7.785 -5.891 -8.625 1 91 285 SER B O 1
ATOM 7736 N N . VAL B 1 286 ? 7.336 -8.078 -9.055 1 94.44 286 VAL B N 1
ATOM 7737 C CA . VAL B 1 286 ? 5.961 -7.777 -9.453 1 94.44 286 VAL B CA 1
ATOM 7738 C C . VAL B 1 286 ? 5.219 -7.121 -8.289 1 94.44 286 VAL B C 1
ATOM 7740 O O . VAL B 1 286 ? 4.559 -6.094 -8.469 1 94.44 286 VAL B O 1
ATOM 7743 N N . PHE B 1 287 ? 5.363 -7.68 -7.109 1 95.44 287 PHE B N 1
ATOM 7744 C CA . PHE B 1 287 ? 4.691 -7.191 -5.914 1 95.44 287 PHE B CA 1
ATOM 7745 C C . PHE B 1 287 ? 5.086 -5.75 -5.621 1 95.44 287 PHE B C 1
ATOM 7747 O O . PHE B 1 287 ? 4.23 -4.914 -5.316 1 95.44 287 PHE B O 1
ATOM 7754 N N . LEU B 1 288 ? 6.328 -5.43 -5.738 1 91.69 288 LEU B N 1
ATOM 7755 C CA . LEU B 1 288 ? 6.836 -4.094 -5.445 1 91.69 288 LEU B CA 1
ATOM 7756 C C . LEU B 1 288 ? 6.344 -3.088 -6.48 1 91.69 288 LEU B C 1
ATOM 7758 O O . LEU B 1 288 ? 5.898 -1.995 -6.125 1 91.69 288 LEU B O 1
ATOM 7762 N N . HIS B 1 289 ? 6.379 -3.471 -7.746 1 90.5 289 HIS B N 1
ATOM 7763 C CA . HIS B 1 289 ? 5.953 -2.557 -8.797 1 90.5 289 HIS B CA 1
ATOM 7764 C C . HIS B 1 289 ? 4.449 -2.314 -8.742 1 90.5 289 HIS B C 1
ATOM 7766 O O . HIS B 1 289 ? 3.984 -1.201 -8.992 1 90.5 289 HIS B O 1
ATOM 7772 N N . LEU B 1 290 ? 3.727 -3.373 -8.477 1 94.31 290 LEU B N 1
ATOM 7773 C CA . LEU B 1 290 ? 2.287 -3.188 -8.32 1 94.31 290 LEU B CA 1
ATOM 7774 C C . LEU B 1 290 ? 1.98 -2.262 -7.148 1 94.31 290 LEU B C 1
ATOM 7776 O O . LEU B 1 290 ? 1.085 -1.419 -7.238 1 94.31 290 LEU B O 1
ATOM 7780 N N . GLY B 1 291 ? 2.723 -2.449 -6.078 1 93.12 291 GLY B N 1
ATOM 7781 C CA . GLY B 1 291 ? 2.564 -1.544 -4.953 1 93.12 291 GLY B CA 1
ATOM 7782 C C . GLY B 1 291 ? 2.799 -0.09 -5.316 1 93.12 291 GLY B C 1
ATOM 7783 O O . GLY B 1 291 ? 2.021 0.786 -4.934 1 93.12 291 GLY B O 1
ATOM 7784 N N . SER B 1 292 ? 3.863 0.126 -6.031 1 90 292 SER B N 1
ATOM 7785 C CA . SER B 1 292 ? 4.172 1.479 -6.484 1 90 292 SER B CA 1
ATOM 7786 C C . SER B 1 292 ? 3.074 2.021 -7.395 1 90 292 SER B C 1
ATOM 7788 O O . SER B 1 292 ? 2.699 3.191 -7.293 1 90 292 SER B O 1
ATOM 7790 N N . ALA B 1 293 ? 2.615 1.206 -8.273 1 92.06 293 ALA B N 1
ATOM 7791 C CA . ALA B 1 293 ? 1.546 1.612 -9.18 1 92.06 293 ALA B CA 1
ATOM 7792 C C . ALA B 1 293 ? 0.283 1.982 -8.414 1 92.06 293 ALA B C 1
ATOM 7794 O O . ALA B 1 293 ? -0.395 2.957 -8.75 1 92.06 293 ALA B O 1
ATOM 7795 N N . CYS B 1 294 ? -0.041 1.216 -7.406 1 93.75 294 CYS B N 1
ATOM 7796 C CA . CYS B 1 294 ? -1.227 1.483 -6.602 1 93.75 294 CYS B CA 1
ATOM 7797 C C . CYS B 1 294 ? -1.105 2.82 -5.879 1 93.75 294 CYS B C 1
ATOM 7799 O O . CYS B 1 294 ? -2.057 3.604 -5.848 1 93.75 294 CYS B O 1
ATOM 7801 N N . ARG B 1 295 ? 0.038 3.086 -5.309 1 93.19 295 ARG B N 1
ATOM 7802 C CA . ARG B 1 295 ? 0.249 4.348 -4.605 1 93.19 295 ARG B CA 1
ATOM 7803 C C . ARG B 1 295 ? 0.127 5.531 -5.559 1 93.19 295 ARG B C 1
ATOM 7805 O O . ARG B 1 295 ? -0.456 6.559 -5.203 1 93.19 295 ARG B O 1
ATOM 7812 N N . LYS B 1 296 ? 0.675 5.367 -6.699 1 90.44 296 LYS B N 1
ATOM 7813 C CA . LYS B 1 296 ? 0.587 6.434 -7.695 1 90.44 296 LYS B CA 1
ATOM 7814 C C . LYS B 1 296 ? -0.857 6.656 -8.133 1 90.44 296 LYS B C 1
ATOM 7816 O O . LYS B 1 296 ? -1.28 7.797 -8.336 1 90.44 296 LYS B O 1
ATOM 7821 N N . ALA B 1 297 ? -1.555 5.578 -8.32 1 91.62 297 ALA B N 1
ATOM 7822 C CA . ALA B 1 297 ? -2.961 5.684 -8.703 1 91.62 297 ALA B CA 1
ATOM 7823 C C . ALA B 1 297 ? -3.766 6.414 -7.633 1 91.62 297 ALA B C 1
ATOM 7825 O O . ALA B 1 297 ? -4.59 7.277 -7.949 1 91.62 297 ALA B O 1
ATOM 7826 N N . LEU B 1 298 ? -3.547 6.137 -6.379 1 93 298 LEU B N 1
ATOM 7827 C CA . LEU B 1 298 ? -4.246 6.781 -5.273 1 93 298 LEU B CA 1
ATOM 7828 C C . LEU B 1 298 ? -3.865 8.258 -5.176 1 93 298 LEU B C 1
ATOM 7830 O O . LEU B 1 298 ? -4.715 9.102 -4.891 1 93 298 LEU B O 1
ATOM 7834 N N . SER B 1 299 ? -2.561 8.461 -5.414 1 91.94 299 SER B N 1
ATOM 7835 C CA . SER B 1 299 ? -2.084 9.844 -5.383 1 91.94 299 SER B CA 1
ATOM 7836 C C . SER B 1 299 ? -2.76 10.688 -6.457 1 91.94 299 SER B C 1
ATOM 7838 O O . SER B 1 299 ? -2.971 11.891 -6.27 1 91.94 299 SER B O 1
ATOM 7840 N N . ALA B 1 300 ? -3.074 10.062 -7.574 1 88.19 300 ALA B N 1
ATOM 7841 C CA . ALA B 1 300 ? -3.701 10.758 -8.695 1 88.19 300 ALA B CA 1
ATOM 7842 C C . ALA B 1 300 ? -5.215 10.828 -8.516 1 88.19 300 ALA B C 1
ATOM 7844 O O . ALA B 1 300 ? -5.906 11.516 -9.273 1 88.19 300 ALA B O 1
ATOM 7845 N N . GLY B 1 301 ? -5.75 10.109 -7.57 1 90.25 301 GLY B N 1
ATOM 7846 C CA . GLY B 1 301 ? -7.18 10.125 -7.301 1 90.25 301 GLY B CA 1
ATOM 7847 C C . GLY B 1 301 ? -7.98 9.258 -8.25 1 90.25 301 GLY B C 1
ATOM 7848 O O . GLY B 1 301 ? -9.164 9.508 -8.484 1 90.25 301 GLY B O 1
ATOM 7849 N N . LEU B 1 302 ? -7.324 8.227 -8.836 1 90.38 302 LEU B N 1
ATOM 7850 C CA . LEU B 1 302 ? -8.008 7.387 -9.812 1 90.38 302 LEU B CA 1
ATOM 7851 C C . LEU B 1 302 ? -9.102 6.559 -9.148 1 90.38 302 LEU B C 1
ATOM 7853 O O . LEU B 1 302 ? -9.969 6.012 -9.836 1 90.38 302 LEU B O 1
ATOM 7857 N N . HIS B 1 303 ? -9.07 6.367 -7.859 1 91.44 303 HIS B N 1
ATOM 7858 C CA . HIS B 1 303 ? -10.039 5.551 -7.141 1 91.44 303 HIS B CA 1
ATOM 7859 C C . HIS B 1 303 ? -11.328 6.324 -6.879 1 91.44 303 HIS B C 1
ATOM 7861 O O . HIS B 1 303 ? -12.281 5.781 -6.324 1 91.44 303 HIS B O 1
ATOM 7867 N N . LYS B 1 304 ? -11.234 7.57 -7.285 1 88.62 304 LYS B N 1
ATOM 7868 C CA . LYS B 1 304 ? -12.406 8.43 -7.156 1 88.62 304 LYS B CA 1
ATOM 7869 C C . LYS B 1 304 ? -12.844 8.969 -8.516 1 88.62 304 LYS B C 1
ATOM 7871 O O . LYS B 1 304 ? -12.016 9.211 -9.391 1 88.62 304 LYS B O 1
ATOM 7876 N N . ASP B 1 305 ? -14.133 9.156 -8.672 1 81.69 305 ASP B N 1
ATOM 7877 C CA . ASP B 1 305 ? -14.617 9.742 -9.914 1 81.69 305 ASP B CA 1
ATOM 7878 C C . ASP B 1 305 ? -14.414 11.25 -9.93 1 81.69 305 ASP B C 1
ATOM 7880 O O . ASP B 1 305 ? -14.406 11.891 -8.875 1 81.69 305 ASP B O 1
ATOM 7884 N N . VAL B 1 306 ? -14.023 11.734 -11.086 1 69.88 306 VAL B N 1
ATOM 7885 C CA . VAL B 1 306 ? -13.852 13.172 -11.25 1 69.88 306 VAL B CA 1
ATOM 7886 C C . VAL B 1 306 ? -15.188 13.82 -11.602 1 69.88 306 VAL B C 1
ATOM 7888 O O . VAL B 1 306 ? -16.031 13.211 -12.266 1 69.88 306 VAL B O 1
ATOM 7891 N N . PRO B 1 307 ? -15.297 15.016 -10.969 1 58.75 307 PRO B N 1
ATOM 7892 C CA . PRO B 1 307 ? -16.547 15.711 -11.297 1 58.75 307 PRO B CA 1
ATOM 7893 C C . PRO B 1 307 ? -16.703 15.953 -12.789 1 58.75 307 PRO B C 1
ATOM 7895 O O . PRO B 1 307 ? -15.719 16.141 -13.5 1 58.75 307 PRO B O 1
ATOM 7898 N N . ASN B 1 308 ? -17.828 15.664 -13.336 1 55.81 308 ASN B N 1
ATOM 7899 C CA . ASN B 1 308 ? -18.172 15.82 -14.742 1 55.81 308 ASN B CA 1
ATOM 7900 C C . ASN B 1 308 ? -17.844 17.219 -15.258 1 55.81 308 ASN B C 1
ATOM 7902 O O . ASN B 1 308 ? -17.828 17.453 -16.469 1 55.81 308 ASN B O 1
ATOM 7906 N N . ASP B 1 309 ? -17.812 18.125 -14.352 1 54.47 309 ASP B N 1
ATOM 7907 C CA . ASP B 1 309 ? -17.641 19.484 -14.852 1 54.47 309 ASP B CA 1
ATOM 7908 C C . ASP B 1 309 ? -16.219 19.719 -15.359 1 54.47 309 ASP B C 1
ATOM 7910 O O . ASP B 1 309 ? -15.945 20.75 -15.969 1 54.47 309 ASP B O 1
ATOM 7914 N N . VAL B 1 310 ? -15.344 18.906 -14.93 1 55.69 310 VAL B N 1
ATOM 7915 C CA . VAL B 1 310 ? -13.984 19.109 -15.398 1 55.69 310 VAL B CA 1
ATOM 7916 C C . VAL B 1 310 ? -13.859 18.672 -16.844 1 55.69 310 VAL B C 1
ATOM 7918 O O . VAL B 1 310 ? -14.555 17.75 -17.281 1 55.69 310 VAL B O 1
ATOM 7921 N N . ASP B 1 311 ? -13.508 19.5 -17.672 1 58.66 311 ASP B N 1
ATOM 7922 C CA . ASP B 1 311 ? -13.305 19.312 -19.094 1 58.66 311 ASP B CA 1
ATOM 7923 C C . ASP B 1 311 ? -12.734 17.922 -19.391 1 58.66 311 ASP B C 1
ATOM 7925 O O . ASP B 1 311 ? -11.656 17.812 -19.984 1 58.66 311 ASP B O 1
ATOM 7929 N N . GLN B 1 312 ? -13.391 17.016 -18.641 1 70.69 312 GLN B N 1
ATOM 7930 C CA . GLN B 1 312 ? -12.906 15.688 -19 1 70.69 312 GLN B CA 1
ATOM 7931 C C . GLN B 1 312 ? -13.805 15.031 -20.047 1 70.69 312 GLN B C 1
ATOM 7933 O O . GLN B 1 312 ? -15.031 15.117 -19.953 1 70.69 312 GLN B O 1
ATOM 7938 N N . THR B 1 313 ? -13.227 14.602 -21.141 1 78.19 313 THR B N 1
ATOM 7939 C CA . THR B 1 313 ? -13.922 13.859 -22.188 1 78.19 313 THR B CA 1
ATOM 7940 C C . THR B 1 313 ? -14.305 12.469 -21.703 1 78.19 313 THR B C 1
ATOM 7942 O O . THR B 1 313 ? -13.664 11.914 -20.797 1 78.19 313 THR B O 1
ATOM 7945 N N . PRO B 1 314 ? -15.422 12.008 -22.141 1 81.69 314 PRO B N 1
ATOM 7946 C CA . PRO B 1 314 ? -15.82 10.648 -21.781 1 81.69 314 PRO B CA 1
ATOM 7947 C C . PRO B 1 314 ? -14.711 9.625 -22.016 1 81.69 314 PRO B C 1
ATOM 7949 O O . PRO B 1 314 ? -14.617 8.633 -21.281 1 81.69 314 PRO B O 1
ATOM 7952 N N . GLU B 1 315 ? -13.961 9.875 -22.969 1 82.94 315 GLU B N 1
ATOM 7953 C CA . GLU B 1 315 ? -12.852 8.969 -23.266 1 82.94 315 GLU B CA 1
ATOM 7954 C C . GLU B 1 315 ? -11.82 8.984 -22.125 1 82.94 315 GLU B C 1
ATOM 7956 O O . GLU B 1 315 ? -11.297 7.941 -21.75 1 82.94 315 GLU B O 1
ATOM 7961 N N . ASN B 1 316 ? -11.648 10.133 -21.656 1 82.62 316 ASN B N 1
ATOM 7962 C CA . ASN B 1 316 ? -10.695 10.266 -20.547 1 82.62 316 ASN B CA 1
ATOM 7963 C C . ASN B 1 316 ? -11.219 9.609 -19.281 1 82.62 316 ASN B C 1
ATOM 7965 O O . ASN B 1 316 ? -10.445 9.008 -18.531 1 82.62 316 ASN B O 1
ATOM 7969 N N . ILE B 1 317 ? -12.477 9.766 -19.125 1 85.06 317 ILE B N 1
ATOM 7970 C CA . ILE B 1 317 ? -13.094 9.172 -17.953 1 85.06 317 ILE B CA 1
ATOM 7971 C C . ILE B 1 317 ? -12.992 7.648 -18.031 1 85.06 317 ILE B C 1
ATOM 7973 O O . ILE B 1 317 ? -12.648 6.992 -17.047 1 85.06 317 ILE B O 1
ATOM 7977 N N . GLU B 1 318 ? -13.234 7.148 -19.172 1 87.81 318 GLU B N 1
ATOM 7978 C CA . GLU B 1 318 ? -13.156 5.703 -19.359 1 87.81 318 GLU B CA 1
ATOM 7979 C C . GLU B 1 318 ? -11.719 5.207 -19.219 1 87.81 318 GLU B C 1
ATOM 7981 O O . GLU B 1 318 ? -11.477 4.133 -18.656 1 87.81 318 GLU B O 1
ATOM 7986 N N . GLU B 1 319 ? -10.852 5.984 -19.703 1 87.69 319 GLU B N 1
ATOM 7987 C CA . GLU B 1 319 ? -9.445 5.625 -19.562 1 87.69 319 GLU B CA 1
ATOM 7988 C C . GLU B 1 319 ? -9.039 5.543 -18.094 1 87.69 319 GLU B C 1
ATOM 7990 O O . GLU B 1 319 ? -8.297 4.641 -17.703 1 87.69 319 GLU B O 1
ATOM 7995 N N . ARG B 1 320 ? -9.539 6.438 -17.344 1 88.06 320 ARG B N 1
ATOM 7996 C CA . ARG B 1 320 ? -9.258 6.449 -15.906 1 88.06 320 ARG B CA 1
ATOM 7997 C C . ARG B 1 320 ? -9.867 5.23 -15.219 1 88.06 320 ARG B C 1
ATOM 7999 O O . ARG B 1 320 ? -9.211 4.582 -14.398 1 88.06 320 ARG B O 1
ATOM 8006 N N . ARG B 1 321 ? -11.039 4.965 -15.602 1 90.75 321 ARG B N 1
ATOM 8007 C CA . ARG B 1 321 ? -11.742 3.838 -14.992 1 90.75 321 ARG B CA 1
ATOM 8008 C C . ARG B 1 321 ? -11.062 2.518 -15.344 1 90.75 321 ARG B C 1
ATOM 8010 O O . ARG B 1 321 ? -10.781 1.701 -14.469 1 90.75 321 ARG B O 1
ATOM 8017 N N . VAL B 1 322 ? -10.711 2.363 -16.562 1 92.81 322 VAL B N 1
ATOM 8018 C CA . VAL B 1 322 ? -10.086 1.13 -17.016 1 92.81 322 VAL B CA 1
ATOM 8019 C C . VAL B 1 322 ? -8.719 0.969 -16.359 1 92.81 322 VAL B C 1
ATOM 8021 O O . VAL B 1 322 ? -8.336 -0.135 -15.969 1 92.81 322 VAL B O 1
ATOM 8024 N N . THR B 1 323 ? -8.039 2.041 -16.281 1 91.19 323 THR B N 1
ATOM 8025 C CA . THR B 1 323 ? -6.711 1.997 -15.664 1 91.19 323 THR B CA 1
ATOM 8026 C C . THR B 1 323 ? -6.805 1.543 -14.211 1 91.19 323 THR B C 1
ATOM 8028 O O . THR B 1 323 ? -6.051 0.666 -13.781 1 91.19 323 THR B O 1
ATOM 8031 N N . PHE B 1 324 ? -7.715 2.105 -13.461 1 93.44 324 PHE B N 1
ATOM 8032 C CA . PHE B 1 324 ? -7.828 1.772 -12.047 1 93.44 324 PHE B CA 1
ATOM 8033 C C . PHE B 1 324 ? -8.258 0.321 -11.867 1 93.44 324 PHE B C 1
ATOM 8035 O O . PHE B 1 324 ? -7.668 -0.411 -11.07 1 93.44 324 PHE B O 1
ATOM 8042 N N . TRP B 1 325 ? -9.258 -0.051 -12.602 1 95.44 325 TRP B N 1
ATOM 8043 C CA . TRP B 1 325 ? -9.797 -1.395 -12.406 1 95.44 325 TRP B CA 1
ATOM 8044 C C . TRP B 1 325 ? -8.805 -2.449 -12.898 1 95.44 325 TRP B C 1
ATOM 8046 O O . TRP B 1 325 ? -8.711 -3.535 -12.32 1 95.44 325 TRP B O 1
ATOM 8056 N N . SER B 1 326 ? -8.086 -2.18 -13.977 1 95.25 326 SER B N 1
ATOM 8057 C CA . SER B 1 326 ? -7.027 -3.092 -14.406 1 95.25 326 SER B CA 1
ATOM 8058 C C . SER B 1 326 ? -5.977 -3.273 -13.312 1 95.25 326 SER B C 1
ATOM 8060 O O . SER B 1 326 ? -5.492 -4.383 -13.094 1 95.25 326 SER B O 1
ATOM 8062 N N . LEU B 1 327 ? -5.676 -2.191 -12.688 1 94.75 327 LEU B N 1
ATOM 8063 C CA . LEU B 1 327 ? -4.723 -2.242 -11.586 1 94.75 327 LEU B CA 1
ATOM 8064 C C . LEU B 1 327 ? -5.293 -3.035 -10.414 1 94.75 327 LEU B C 1
ATOM 8066 O O . LEU B 1 327 ? -4.586 -3.84 -9.805 1 94.75 327 LEU B O 1
ATOM 8070 N N . TYR B 1 328 ? -6.547 -2.791 -10.062 1 96.25 328 TYR B N 1
ATOM 8071 C CA . TYR B 1 328 ? -7.207 -3.52 -8.984 1 96.25 328 TYR B CA 1
ATOM 8072 C C . TYR B 1 328 ? -7.172 -5.023 -9.242 1 96.25 328 TYR B C 1
ATOM 8074 O O . TYR B 1 328 ? -6.895 -5.809 -8.336 1 96.25 328 TYR B O 1
ATOM 8082 N N . ILE B 1 329 ? -7.406 -5.387 -10.477 1 97 329 ILE B N 1
ATOM 8083 C CA . ILE B 1 329 ? -7.422 -6.793 -10.859 1 97 329 ILE B CA 1
ATOM 8084 C C . ILE B 1 329 ? -6.035 -7.398 -10.664 1 97 329 ILE B C 1
ATOM 8086 O O . ILE B 1 329 ? -5.887 -8.414 -9.977 1 97 329 ILE B O 1
ATOM 8090 N N . PHE B 1 330 ? -5.07 -6.77 -11.234 1 96.56 330 PHE B N 1
ATOM 8091 C CA . PHE B 1 330 ? -3.709 -7.293 -11.18 1 96.56 330 PHE B CA 1
ATOM 8092 C C . PHE B 1 330 ? -3.211 -7.371 -9.742 1 96.56 330 PHE B C 1
ATOM 8094 O O . PHE B 1 330 ? -2.639 -8.383 -9.336 1 96.56 330 PHE B O 1
ATOM 8101 N N . GLU B 1 331 ? -3.49 -6.352 -8.992 1 96.62 331 GLU B N 1
ATOM 8102 C CA . GLU B 1 331 ? -3.074 -6.285 -7.594 1 96.62 331 GLU B CA 1
ATOM 8103 C C . GLU B 1 331 ? -3.742 -7.379 -6.77 1 96.62 331 GLU B C 1
ATOM 8105 O O . GLU B 1 331 ? -3.082 -8.062 -5.98 1 96.62 331 GLU B O 1
ATOM 8110 N N . THR B 1 332 ? -4.965 -7.559 -6.961 1 97.31 332 THR B N 1
ATOM 8111 C CA . THR B 1 332 ? -5.742 -8.484 -6.148 1 97.31 332 THR B CA 1
ATOM 8112 C C . THR B 1 332 ? -5.332 -9.93 -6.438 1 97.31 332 THR B C 1
ATOM 8114 O O . THR B 1 332 ? -5.039 -10.695 -5.516 1 97.31 332 THR B O 1
ATOM 8117 N N . TRP B 1 333 ? -5.359 -10.258 -7.637 1 95.94 333 TRP B N 1
ATOM 8118 C CA . TRP B 1 333 ? -5.074 -11.656 -7.922 1 95.94 333 TRP B CA 1
ATOM 8119 C C . TRP B 1 333 ? -3.619 -11.992 -7.605 1 95.94 333 TRP B C 1
ATOM 8121 O O . TRP B 1 333 ? -3.32 -13.078 -7.102 1 95.94 333 TRP B O 1
ATOM 8131 N N . PHE B 1 334 ? -2.717 -11.07 -7.883 1 97.06 334 PHE B N 1
ATOM 8132 C CA . PHE B 1 334 ? -1.31 -11.383 -7.656 1 97.06 334 PHE B CA 1
ATOM 8133 C C . PHE B 1 334 ? -1.019 -11.5 -6.164 1 97.06 334 PHE B C 1
ATOM 8135 O O . PHE B 1 334 ? -0.261 -12.383 -5.742 1 97.06 334 PHE B O 1
ATOM 8142 N N . CYS B 1 335 ? -1.562 -10.555 -5.402 1 97.44 335 CYS B N 1
ATOM 8143 C CA . CYS B 1 335 ? -1.384 -10.641 -3.955 1 97.44 335 CYS B CA 1
ATOM 8144 C C . CYS B 1 335 ? -1.929 -11.953 -3.416 1 97.44 335 CYS B C 1
ATOM 8146 O O . CYS B 1 335 ? -1.344 -12.547 -2.51 1 97.44 335 CYS B O 1
ATOM 8148 N N . PHE B 1 336 ? -2.963 -12.445 -3.965 1 97.12 336 PHE B N 1
ATOM 8149 C CA . PHE B 1 336 ? -3.518 -13.734 -3.572 1 97.12 336 PHE B CA 1
ATOM 8150 C C . PHE B 1 336 ? -2.564 -14.867 -3.932 1 97.12 336 PHE B C 1
ATOM 8152 O O . PHE B 1 336 ? -2.398 -15.812 -3.162 1 97.12 336 PHE B O 1
ATOM 8159 N N . HIS B 1 337 ? -1.923 -14.664 -5.051 1 95.31 337 HIS B N 1
ATOM 8160 C CA . HIS B 1 337 ? -0.991 -15.672 -5.551 1 95.31 337 HIS B CA 1
ATOM 8161 C C . HIS B 1 337 ? 0.234 -15.781 -4.648 1 95.31 337 HIS B C 1
ATOM 8163 O O . HIS B 1 337 ? 0.756 -16.875 -4.438 1 95.31 337 HIS B O 1
ATOM 8169 N N . VAL B 1 338 ? 0.638 -14.711 -4.121 1 96.44 338 VAL B N 1
ATOM 8170 C CA . VAL B 1 338 ? 1.881 -14.727 -3.359 1 96.44 338 VAL B CA 1
ATOM 8171 C C . VAL B 1 338 ? 1.57 -14.773 -1.865 1 96.44 338 VAL B C 1
ATOM 8173 O O . VAL B 1 338 ? 2.475 -14.922 -1.041 1 96.44 338 VAL B O 1
ATOM 8176 N N . GLY B 1 339 ? 0.292 -14.609 -1.502 1 95.75 339 GLY B N 1
ATOM 8177 C CA . GLY B 1 339 ? -0.126 -14.664 -0.11 1 95.75 339 GLY B CA 1
ATOM 8178 C C . GLY B 1 339 ? 0.251 -13.422 0.675 1 95.75 339 GLY B C 1
ATOM 8179 O O . GLY B 1 339 ? 0.602 -13.508 1.854 1 95.75 339 GLY B O 1
ATOM 8180 N N . ARG B 1 340 ? 0.352 -12.312 0.014 1 96.06 340 ARG B N 1
ATOM 8181 C CA . ARG B 1 340 ? 0.659 -11.039 0.649 1 96.06 340 ARG B CA 1
ATOM 8182 C C . ARG B 1 340 ? -0.544 -10.102 0.607 1 96.06 340 ARG B C 1
ATOM 8184 O O . ARG B 1 340 ? -1.427 -10.258 -0.24 1 96.06 340 ARG B O 1
ATOM 8191 N N . PRO B 1 341 ? -0.637 -9.164 1.526 1 94.31 341 PRO B N 1
ATOM 8192 C CA . PRO B 1 341 ? -1.793 -8.266 1.552 1 94.31 341 PRO B CA 1
ATOM 8193 C C . PRO B 1 341 ? -1.817 -7.301 0.367 1 94.31 341 PRO B C 1
ATOM 8195 O O . PRO B 1 341 ? -0.763 -6.863 -0.101 1 94.31 341 PRO B O 1
ATOM 8198 N N . SER B 1 342 ? -3.014 -7.02 -0.017 1 94.88 342 SER B N 1
ATOM 8199 C CA . SER B 1 342 ? -3.215 -6.051 -1.092 1 94.88 342 SER B CA 1
ATOM 8200 C C . SER B 1 342 ? -3.197 -4.625 -0.56 1 94.88 342 SER B C 1
ATOM 8202 O O . SER B 1 342 ? -3.557 -4.379 0.594 1 94.88 342 SER B O 1
ATOM 8204 N N . SER B 1 343 ? -2.781 -3.697 -1.399 1 92.94 343 SER B N 1
ATOM 8205 C CA . SER B 1 343 ? -2.736 -2.289 -1.013 1 92.94 343 SER B CA 1
ATOM 8206 C C . SER B 1 343 ? -4.035 -1.575 -1.375 1 92.94 343 SER B C 1
ATOM 8208 O O . SER B 1 343 ? -4.238 -0.42 -0.997 1 92.94 343 SER B O 1
ATOM 8210 N N . LEU B 1 344 ? -4.863 -2.193 -2.105 1 93.44 344 LEU B N 1
ATOM 8211 C CA . LEU B 1 344 ? -6.125 -1.584 -2.518 1 93.44 344 LEU B CA 1
ATOM 8212 C C . LEU B 1 344 ? -7.305 -2.264 -1.833 1 93.44 344 LEU B C 1
ATOM 8214 O O . LEU B 1 344 ? -7.34 -3.492 -1.717 1 93.44 344 LEU B O 1
ATOM 8218 N N . SER B 1 345 ? -8.125 -1.465 -1.325 1 90.25 345 SER B N 1
ATOM 8219 C CA . SER B 1 345 ? -9.367 -1.945 -0.728 1 90.25 345 SER B CA 1
ATOM 8220 C C . SER B 1 345 ? -10.586 -1.33 -1.411 1 90.25 345 SER B C 1
ATOM 8222 O O . SER B 1 345 ? -10.594 -0.135 -1.716 1 90.25 345 SER B O 1
ATOM 8224 N N . LEU B 1 346 ? -11.57 -2.125 -1.598 1 89.25 346 LEU B N 1
ATOM 8225 C CA . LEU B 1 346 ? -12.773 -1.655 -2.277 1 89.25 346 LEU B CA 1
ATOM 8226 C C . LEU B 1 346 ? -13.531 -0.65 -1.414 1 89.25 346 LEU B C 1
ATOM 8228 O O . LEU B 1 346 ? -14.32 0.141 -1.927 1 89.25 346 LEU B O 1
ATOM 8232 N N . LYS B 1 347 ? -13.281 -0.68 -0.172 1 84.06 347 LYS B N 1
ATOM 8233 C CA . LYS B 1 347 ? -13.945 0.25 0.737 1 84.06 347 LYS B CA 1
ATOM 8234 C C . LYS B 1 347 ? -13.57 1.694 0.416 1 84.06 347 LYS B C 1
ATOM 8236 O O . LYS B 1 347 ? -14.336 2.619 0.716 1 84.06 347 LYS B O 1
ATOM 8241 N N . ASP B 1 348 ? -12.43 1.837 -0.184 1 87.5 348 ASP B N 1
ATOM 8242 C CA . ASP B 1 348 ? -11.914 3.176 -0.448 1 87.5 348 ASP B CA 1
ATOM 8243 C C . ASP B 1 348 ? -12.227 3.613 -1.878 1 87.5 348 ASP B C 1
ATOM 8245 O O . ASP B 1 348 ? -11.82 4.699 -2.301 1 87.5 348 ASP B O 1
ATOM 8249 N N . VAL B 1 349 ? -12.914 2.756 -2.629 1 89.88 349 VAL B N 1
ATOM 8250 C CA . VAL B 1 349 ? -13.094 2.998 -4.059 1 89.88 349 VAL B CA 1
ATOM 8251 C C . VAL B 1 349 ? -14.492 3.562 -4.309 1 89.88 349 VAL B C 1
ATOM 8253 O O . VAL B 1 349 ? -15.492 3.004 -3.848 1 89.88 349 VAL B O 1
ATOM 8256 N N . ALA B 1 350 ? -14.539 4.703 -4.953 1 86.75 350 ALA B N 1
ATOM 8257 C CA . ALA B 1 350 ? -15.797 5.332 -5.336 1 86.75 350 ALA B CA 1
ATOM 8258 C C . ALA B 1 350 ? -15.781 5.738 -6.809 1 86.75 350 ALA B C 1
ATOM 8260 O O . ALA B 1 350 ? -15.953 6.914 -7.133 1 86.75 350 ALA B O 1
ATOM 8261 N N . ILE B 1 351 ? -15.547 4.82 -7.641 1 89 351 ILE B N 1
ATOM 8262 C CA . ILE B 1 351 ? -15.523 5.043 -9.086 1 89 351 ILE B CA 1
ATOM 8263 C C . ILE B 1 351 ? -16.438 4.035 -9.781 1 89 351 ILE B C 1
ATOM 8265 O O . ILE B 1 351 ? -16.594 2.904 -9.312 1 89 351 ILE B O 1
ATOM 8269 N N . GLU B 1 352 ? -16.984 4.465 -10.836 1 89.88 352 GLU B N 1
ATOM 8270 C CA . GLU B 1 352 ? -17.828 3.562 -11.602 1 89.88 352 GLU B CA 1
ATOM 8271 C C . GLU B 1 352 ? -17.016 2.479 -12.297 1 89.88 352 GLU B C 1
ATOM 8273 O O . GLU B 1 352 ? -15.812 2.66 -12.539 1 89.88 352 GLU B O 1
ATOM 8278 N N . TYR B 1 353 ? -17.672 1.408 -12.609 1 93.06 353 TYR B N 1
ATOM 8279 C CA . TYR B 1 353 ? -17 0.304 -13.281 1 93.06 353 TYR B CA 1
ATOM 8280 C C . TYR B 1 353 ? -16.656 0.676 -14.719 1 93.06 353 TYR B C 1
ATOM 8282 O O . TYR B 1 353 ? -17.328 1.518 -15.328 1 93.06 353 TYR B O 1
ATOM 8290 N N . ALA B 1 354 ? -15.625 0.095 -15.156 1 92.31 354 ALA B N 1
ATOM 8291 C CA . ALA B 1 354 ? -15.25 0.274 -16.562 1 92.31 354 ALA B CA 1
ATOM 8292 C C . ALA B 1 354 ? -16.328 -0.274 -17.484 1 92.31 354 ALA B C 1
ATOM 8294 O O . ALA B 1 354 ? -17.062 -1.197 -17.125 1 92.31 354 ALA B O 1
ATOM 8295 N N . GLN B 1 355 ? -16.359 0.218 -18.656 1 89.88 355 GLN B N 1
ATOM 8296 C CA . GLN B 1 355 ? -17.359 -0.212 -19.641 1 89.88 355 GLN B CA 1
ATOM 8297 C C . GLN B 1 355 ? -16.938 -1.508 -20.328 1 89.88 355 GLN B C 1
ATOM 8299 O O . GLN B 1 355 ? -17.766 -2.256 -20.828 1 89.88 355 GLN B O 1
ATOM 8304 N N . ASP B 1 356 ? -15.727 -1.825 -20.344 1 90.69 356 ASP B N 1
ATOM 8305 C CA . ASP B 1 356 ? -15.234 -3.051 -20.969 1 90.69 356 ASP B CA 1
ATOM 8306 C C . ASP B 1 356 ? -15.773 -4.285 -20.25 1 90.69 356 ASP B C 1
ATOM 8308 O O . ASP B 1 356 ? -15.508 -4.492 -19.062 1 90.69 356 ASP B O 1
ATOM 8312 N N . PRO B 1 357 ? -16.453 -5.102 -20.953 1 91.62 357 PRO B N 1
ATOM 8313 C CA . PRO B 1 357 ? -17.109 -6.242 -20.312 1 91.62 357 PRO B CA 1
ATOM 8314 C C . PRO B 1 357 ? -16.109 -7.234 -19.719 1 91.62 357 PRO B C 1
ATOM 8316 O O . PRO B 1 357 ? -16.391 -7.871 -18.703 1 91.62 357 PRO B O 1
ATOM 8319 N N . PHE B 1 358 ? -15.055 -7.453 -20.391 1 95 358 PHE B N 1
ATOM 8320 C CA . PHE B 1 358 ? -14.07 -8.406 -19.891 1 95 358 PHE B CA 1
ATOM 8321 C C . PHE B 1 358 ? -13.461 -7.906 -18.578 1 95 358 PHE B C 1
ATOM 8323 O O . PHE B 1 358 ? -13.273 -8.68 -17.641 1 95 358 PHE B O 1
ATOM 8330 N N . ILE B 1 359 ? -13.133 -6.625 -18.531 1 95.5 359 ILE B N 1
ATOM 8331 C CA . ILE B 1 359 ? -12.609 -6.027 -17.312 1 95.5 359 ILE B CA 1
ATOM 8332 C C . ILE B 1 359 ? -13.641 -6.141 -16.188 1 95.5 359 ILE B C 1
ATOM 8334 O O . ILE B 1 359 ? -13.297 -6.465 -15.055 1 95.5 359 ILE B O 1
ATOM 8338 N N . ARG B 1 360 ? -14.836 -5.895 -16.484 1 94.38 360 ARG B N 1
ATOM 8339 C CA . ARG B 1 360 ? -15.898 -5.996 -15.492 1 94.38 360 ARG B CA 1
ATOM 8340 C C . ARG B 1 360 ? -16 -7.418 -14.953 1 94.38 360 ARG B C 1
ATOM 8342 O O . ARG B 1 360 ? -16.203 -7.621 -13.75 1 94.38 360 ARG B O 1
ATOM 8349 N N . LEU B 1 361 ? -15.93 -8.32 -15.859 1 95.56 361 LEU B N 1
ATOM 8350 C CA . LEU B 1 361 ? -15.984 -9.727 -15.477 1 95.56 361 LEU B CA 1
ATOM 8351 C C . LEU B 1 361 ? -14.844 -10.078 -14.531 1 95.56 361 LEU B C 1
ATOM 8353 O O . LEU B 1 361 ? -15.055 -10.75 -13.516 1 95.56 361 LEU B O 1
ATOM 8357 N N . LEU B 1 362 ? -13.695 -9.633 -14.859 1 97.19 362 LEU B N 1
ATOM 8358 C CA . LEU B 1 362 ? -12.523 -9.906 -14.031 1 97.19 362 LEU B CA 1
ATOM 8359 C C . LEU B 1 362 ? -12.656 -9.227 -12.672 1 97.19 362 LEU B C 1
ATOM 8361 O O . LEU B 1 362 ? -12.211 -9.773 -11.656 1 97.19 362 LEU B O 1
ATOM 8365 N N . VAL B 1 363 ? -13.211 -8.047 -12.648 1 96.38 363 VAL B N 1
ATOM 8366 C CA . VAL B 1 363 ? -13.414 -7.336 -11.391 1 96.38 363 VAL B CA 1
ATOM 8367 C C . VAL B 1 363 ? -14.328 -8.148 -10.477 1 96.38 363 VAL B C 1
ATOM 8369 O O . VAL B 1 363 ? -14.062 -8.289 -9.281 1 96.38 363 VAL B O 1
ATOM 8372 N N . GLN B 1 364 ? -15.32 -8.688 -11.031 1 94.69 364 GLN B N 1
ATOM 8373 C CA . GLN B 1 364 ? -16.25 -9.492 -10.242 1 94.69 364 GLN B CA 1
ATOM 8374 C C . GLN B 1 364 ? -15.562 -10.719 -9.664 1 94.69 364 GLN B C 1
ATOM 8376 O O . GLN B 1 364 ? -15.781 -11.078 -8.5 1 94.69 364 GLN B O 1
ATOM 8381 N N . LEU B 1 365 ? -14.797 -11.328 -10.461 1 96.94 365 LEU B N 1
ATOM 8382 C CA . LEU B 1 365 ? -14.039 -12.477 -9.969 1 96.94 365 LEU B CA 1
ATOM 8383 C C . LEU B 1 365 ? -13.102 -12.062 -8.844 1 96.94 365 LEU B C 1
ATOM 8385 O O . LEU B 1 365 ? -12.977 -12.773 -7.84 1 96.94 365 LEU B O 1
ATOM 8389 N N . CYS B 1 366 ? -12.469 -10.914 -8.992 1 97.12 366 CYS B N 1
ATOM 8390 C CA . CYS B 1 366 ? -11.516 -10.445 -7.996 1 97.12 366 CYS B CA 1
ATOM 8391 C C . CYS B 1 366 ? -12.219 -10.078 -6.699 1 97.12 366 CYS B C 1
ATOM 8393 O O . CYS B 1 366 ? -11.633 -10.188 -5.617 1 97.12 366 CYS B O 1
ATOM 8395 N N . LYS B 1 367 ? -13.422 -9.672 -6.785 1 95.56 367 LYS B N 1
ATOM 8396 C CA . LYS B 1 367 ? -14.203 -9.453 -5.566 1 95.56 367 LYS B CA 1
ATOM 8397 C C . LYS B 1 367 ? -14.367 -10.75 -4.781 1 95.56 367 LYS B C 1
ATOM 8399 O O . LYS B 1 367 ? -14.234 -10.758 -3.557 1 95.56 367 LYS B O 1
ATOM 8404 N N . SER B 1 368 ? -14.609 -11.812 -5.496 1 96.12 368 SER B N 1
ATOM 8405 C CA . SER B 1 368 ? -14.703 -13.117 -4.852 1 96.12 368 SER B CA 1
ATOM 8406 C C . SER B 1 368 ? -13.352 -13.555 -4.289 1 96.12 368 SER B C 1
ATOM 8408 O O . SER B 1 368 ? -13.289 -14.172 -3.225 1 96.12 368 SER B O 1
ATOM 8410 N N . THR B 1 369 ? -12.336 -13.281 -5.059 1 97.25 369 THR B N 1
ATOM 8411 C CA . THR B 1 369 ? -10.992 -13.578 -4.574 1 97.25 369 THR B CA 1
ATOM 8412 C C . THR B 1 369 ? -10.727 -12.859 -3.254 1 97.25 369 THR B C 1
ATOM 8414 O O . THR B 1 369 ? -10.133 -13.43 -2.338 1 97.25 369 THR B O 1
ATOM 8417 N N . SER B 1 370 ? -11.156 -11.617 -3.193 1 95.31 370 SER B N 1
ATOM 8418 C CA . SER B 1 370 ? -10.977 -10.836 -1.975 1 95.31 370 SER B CA 1
ATOM 8419 C C . SER B 1 370 ? -11.719 -11.461 -0.799 1 95.31 370 SER B C 1
ATOM 8421 O O . SER B 1 370 ? -11.25 -11.391 0.342 1 95.31 370 SER B O 1
ATOM 8423 N N . ARG B 1 371 ? -12.82 -12.078 -1.016 1 94.88 371 ARG B N 1
ATOM 8424 C CA . ARG B 1 371 ? -13.539 -12.797 0.033 1 94.88 371 ARG B CA 1
ATOM 8425 C C . ARG B 1 371 ? -12.719 -13.969 0.557 1 94.88 371 ARG B C 1
ATOM 8427 O O . ARG B 1 371 ? -12.672 -14.211 1.765 1 94.88 371 ARG B O 1
ATOM 8434 N N . SER B 1 372 ? -12.172 -14.68 -0.371 1 95.94 372 SER B N 1
ATOM 8435 C CA . SER B 1 372 ? -11.344 -15.805 0.039 1 95.94 372 SER B CA 1
ATOM 8436 C C . SER B 1 372 ? -10.188 -15.352 0.924 1 95.94 372 SER B C 1
ATOM 8438 O O . SER B 1 372 ? -9.875 -15.984 1.933 1 95.94 372 SER B O 1
ATOM 8440 N N . VAL B 1 373 ? -9.602 -14.266 0.566 1 94.44 373 VAL B N 1
ATOM 8441 C CA . VAL B 1 373 ? -8.477 -13.719 1.317 1 94.44 373 VAL B CA 1
ATOM 8442 C C . VAL B 1 373 ? -8.93 -13.32 2.717 1 94.44 373 VAL B C 1
ATOM 8444 O O . VAL B 1 373 ? -8.273 -13.633 3.709 1 94.44 373 VAL B O 1
ATOM 8447 N N . ASN B 1 374 ? -10.062 -12.703 2.811 1 90.88 374 ASN B N 1
ATOM 8448 C CA . ASN B 1 374 ? -10.523 -12.117 4.066 1 90.88 374 ASN B CA 1
ATOM 8449 C C . ASN B 1 374 ? -11.195 -13.164 4.957 1 90.88 374 ASN B C 1
ATOM 8451 O O . ASN B 1 374 ? -11.008 -13.164 6.176 1 90.88 374 ASN B O 1
ATOM 8455 N N . GLU B 1 375 ? -11.914 -14.055 4.324 1 92.06 375 GLU B N 1
ATOM 8456 C CA . GLU B 1 375 ? -12.773 -14.922 5.117 1 92.06 375 GLU B CA 1
ATOM 8457 C C . GLU B 1 375 ? -12.125 -16.281 5.355 1 92.06 375 GLU B C 1
ATOM 8459 O O . GLU B 1 375 ? -12.406 -16.938 6.352 1 92.06 375 GLU B O 1
ATOM 8464 N N . ILE B 1 376 ? -11.312 -16.719 4.445 1 93.06 376 ILE B N 1
ATOM 8465 C CA . ILE B 1 376 ? -10.68 -18.031 4.605 1 93.06 376 ILE B CA 1
ATOM 8466 C C . ILE B 1 376 ? -9.305 -17.859 5.246 1 93.06 376 ILE B C 1
ATOM 8468 O O . ILE B 1 376 ? -9 -18.5 6.254 1 93.06 376 ILE B O 1
ATOM 8472 N N . TYR B 1 377 ? -8.57 -16.953 4.75 1 90.25 377 TYR B N 1
ATOM 8473 C CA . TYR B 1 377 ? -7.172 -16.844 5.16 1 90.25 377 TYR B CA 1
ATOM 8474 C C . TYR B 1 377 ? -6.973 -15.719 6.156 1 90.25 377 TYR B C 1
ATOM 8476 O O . TYR B 1 377 ? -5.961 -15.664 6.859 1 90.25 377 TYR B O 1
ATOM 8484 N N . GLY B 1 378 ? -7.902 -14.766 6.191 1 81.94 378 GLY B N 1
ATOM 8485 C CA . GLY B 1 378 ? -7.734 -13.586 7.023 1 81.94 378 GLY B CA 1
ATOM 8486 C C . GLY B 1 378 ? -8.328 -13.742 8.414 1 81.94 378 GLY B C 1
ATOM 8487 O O . GLY B 1 378 ? -8.125 -12.891 9.281 1 81.94 378 GLY B O 1
ATOM 8488 N N . GLN B 1 379 ? -9.039 -14.742 8.664 1 75.88 379 GLN B N 1
ATOM 8489 C CA . GLN B 1 379 ? -9.719 -14.93 9.945 1 75.88 379 GLN B CA 1
ATOM 8490 C C . GLN B 1 379 ? -9.289 -16.234 10.609 1 75.88 379 GLN B C 1
ATOM 8492 O O . GLN B 1 379 ? -8.898 -17.188 9.938 1 75.88 379 GLN B O 1
ATOM 8497 N N . ARG B 1 380 ? -9.352 -16.062 11.836 1 72.75 380 ARG B N 1
ATOM 8498 C CA . ARG B 1 380 ? -9.133 -17.297 12.594 1 72.75 380 ARG B CA 1
ATOM 8499 C C . ARG B 1 380 ? -10.406 -18.125 12.664 1 72.75 380 ARG B C 1
ATOM 8501 O O . ARG B 1 380 ? -11.492 -17.594 12.898 1 72.75 380 ARG B O 1
ATOM 8508 N N . HIS B 1 381 ? -10.219 -19.359 12.312 1 73.69 381 HIS B N 1
ATOM 8509 C CA . HIS B 1 381 ? -11.375 -20.25 12.305 1 73.69 381 HIS B CA 1
ATOM 8510 C C . HIS B 1 381 ? -11.336 -21.234 13.469 1 73.69 381 HIS B C 1
ATOM 8512 O O . HIS B 1 381 ? -10.281 -21.781 13.789 1 73.69 381 HIS B O 1
ATOM 8518 N N . GLU B 1 382 ? -12.422 -21.359 14.133 1 65.69 382 GLU B N 1
ATOM 8519 C CA . GLU B 1 382 ? -12.508 -22.312 15.25 1 65.69 382 GLU B CA 1
ATOM 8520 C C . GLU B 1 382 ? -13.047 -23.656 14.797 1 65.69 382 GLU B C 1
ATOM 8522 O O . GLU B 1 382 ? -12.852 -24.672 15.477 1 65.69 382 GLU B O 1
ATOM 8527 N N . SER B 1 383 ? -13.695 -23.625 13.688 1 76.81 383 SER B N 1
ATOM 8528 C CA . SER B 1 383 ? -14.344 -24.828 13.172 1 76.81 383 SER B CA 1
ATOM 8529 C C . SER B 1 383 ? -14.062 -25.016 11.68 1 76.81 383 SER B C 1
ATOM 8531 O O . SER B 1 383 ? -14.211 -24.062 10.898 1 76.81 383 SER B O 1
ATOM 8533 N N . LEU B 1 384 ? -13.625 -26.266 11.32 1 83.25 384 LEU B N 1
ATOM 8534 C CA . LEU B 1 384 ? -13.391 -26.562 9.906 1 83.25 384 LEU B CA 1
ATOM 8535 C C . LEU B 1 384 ? -14.703 -26.594 9.141 1 83.25 384 LEU B C 1
ATOM 8537 O O . LEU B 1 384 ? -14.742 -26.266 7.949 1 83.25 384 LEU B O 1
ATOM 8541 N N . LEU B 1 385 ? -15.672 -27.031 9.852 1 82.12 385 LEU B N 1
ATOM 8542 C CA . LEU B 1 385 ? -16.984 -27.094 9.219 1 82.12 385 LEU B CA 1
ATOM 8543 C C . LEU B 1 385 ? -17.484 -25.703 8.867 1 82.12 385 LEU B C 1
ATOM 8545 O O . LEU B 1 385 ? -18.062 -25.484 7.801 1 82.12 385 LEU B O 1
ATOM 8549 N N . HIS B 1 386 ? -17.266 -24.844 9.812 1 82.88 386 HIS B N 1
ATOM 8550 C CA . HIS B 1 386 ? -17.641 -23.453 9.523 1 82.88 386 HIS B CA 1
ATOM 8551 C C . HIS B 1 386 ? -16.844 -22.906 8.352 1 82.88 386 HIS B C 1
ATOM 8553 O O . HIS B 1 386 ? -17.391 -22.203 7.492 1 82.88 386 HIS B O 1
ATOM 8559 N N . MET B 1 387 ? -15.609 -23.203 8.289 1 88.75 387 MET B N 1
ATOM 8560 C CA . MET B 1 387 ? -14.766 -22.781 7.176 1 88.75 387 MET B CA 1
ATOM 8561 C C . MET B 1 387 ? -15.273 -23.344 5.855 1 88.75 387 MET B C 1
ATOM 8563 O O . MET B 1 387 ? -15.219 -22.672 4.824 1 88.75 387 MET B O 1
ATOM 8567 N N . TRP B 1 388 ? -15.664 -24.562 5.934 1 90.69 388 TRP B N 1
ATOM 8568 C CA . TRP B 1 388 ? -16.188 -25.219 4.742 1 90.69 388 TRP B CA 1
ATOM 8569 C C . TRP B 1 388 ? -17.438 -24.5 4.238 1 90.69 388 TRP B C 1
ATOM 8571 O O . TRP B 1 388 ? -17.625 -24.328 3.031 1 90.69 388 TRP B O 1
ATOM 8581 N N . ARG B 1 389 ? -18.25 -24.047 5.117 1 90.19 389 ARG B N 1
ATOM 8582 C CA . ARG B 1 389 ? -19.453 -23.328 4.727 1 90.19 389 ARG B CA 1
ATOM 8583 C C . ARG B 1 389 ? -19.109 -22 4.051 1 90.19 389 ARG B C 1
ATOM 8585 O O . ARG B 1 389 ? -19.75 -21.609 3.072 1 90.19 389 ARG B O 1
ATOM 8592 N N . VAL B 1 390 ? -18.141 -21.391 4.625 1 92.56 390 VAL B N 1
ATOM 8593 C CA . VAL B 1 390 ? -17.688 -20.125 4.039 1 92.56 390 VAL B CA 1
ATOM 8594 C C . VAL B 1 390 ? -17.094 -20.391 2.654 1 92.56 390 VAL B C 1
ATOM 8596 O O . VAL B 1 390 ? -17.391 -19.656 1.702 1 92.56 390 VAL B O 1
ATOM 8599 N N . ALA B 1 391 ? -16.281 -21.422 2.523 1 96.19 391 ALA B N 1
ATOM 8600 C CA . ALA B 1 391 ? -15.672 -21.766 1.245 1 96.19 391 ALA B CA 1
ATOM 8601 C C . ALA B 1 391 ? -16.734 -22.094 0.201 1 96.19 391 ALA B C 1
ATOM 8603 O O . ALA B 1 391 ? -16.625 -21.703 -0.96 1 96.19 391 ALA B O 1
ATOM 8604 N N . ARG B 1 392 ? -17.719 -22.75 0.639 1 95.31 392 ARG B N 1
ATOM 8605 C CA . ARG B 1 392 ? -18.812 -23.109 -0.264 1 95.31 392 ARG B CA 1
ATOM 8606 C C . ARG B 1 392 ? -19.562 -21.859 -0.725 1 95.31 392 ARG B C 1
ATOM 8608 O O . ARG B 1 392 ? -19.938 -21.75 -1.893 1 95.31 392 ARG B O 1
ATOM 8615 N N . SER B 1 393 ? -19.75 -21 0.244 1 95.88 393 SER B N 1
ATOM 8616 C CA . SER B 1 393 ? -20.406 -19.75 -0.111 1 95.88 393 SER B CA 1
ATOM 8617 C C . SER B 1 393 ? -19.609 -18.969 -1.146 1 95.88 393 SER B C 1
ATOM 8619 O O . SER B 1 393 ? -20.172 -18.391 -2.078 1 95.88 393 SER B O 1
ATOM 8621 N N . ILE B 1 394 ? -18.359 -18.953 -1.023 1 97.12 394 ILE B N 1
ATOM 8622 C CA . ILE B 1 394 ? -17.484 -18.266 -1.965 1 97.12 394 ILE B CA 1
ATOM 8623 C C . ILE B 1 394 ? -17.531 -18.969 -3.32 1 97.12 394 ILE B C 1
ATOM 8625 O O . ILE B 1 394 ? -17.578 -18.312 -4.363 1 97.12 394 ILE B O 1
ATOM 8629 N N . ALA B 1 395 ? -17.484 -20.266 -3.312 1 97.12 395 ALA B N 1
ATOM 8630 C CA . ALA B 1 395 ? -17.562 -21.047 -4.551 1 97.12 395 ALA B CA 1
ATOM 8631 C C . ALA B 1 395 ? -18.859 -20.75 -5.293 1 97.12 395 ALA B C 1
ATOM 8633 O O . ALA B 1 395 ? -18.875 -20.656 -6.52 1 97.12 395 ALA B O 1
ATOM 8634 N N . ASP B 1 396 ? -19.875 -20.578 -4.504 1 94.25 396 ASP B N 1
ATOM 8635 C CA . ASP B 1 396 ? -21.172 -20.25 -5.105 1 94.25 396 ASP B CA 1
ATOM 8636 C C . ASP B 1 396 ? -21.141 -18.875 -5.742 1 94.25 396 ASP B C 1
ATOM 8638 O O . ASP B 1 396 ? -21.719 -18.656 -6.812 1 94.25 396 ASP B O 1
ATOM 8642 N N . ASP B 1 397 ? -20.531 -18.016 -5.055 1 93.75 397 ASP B N 1
ATOM 8643 C CA . ASP B 1 397 ? -20.375 -16.672 -5.602 1 93.75 397 ASP B CA 1
ATOM 8644 C C . ASP B 1 397 ? -19.609 -16.703 -6.918 1 93.75 397 ASP B C 1
ATOM 8646 O O . ASP B 1 397 ? -19.969 -16.031 -7.879 1 93.75 397 ASP B O 1
ATOM 8650 N N . ILE B 1 398 ? -18.562 -17.469 -6.992 1 95.69 398 ILE B N 1
ATOM 8651 C CA . ILE B 1 398 ? -17.719 -17.578 -8.18 1 95.69 398 ILE B CA 1
ATOM 8652 C C . ILE B 1 398 ? -18.516 -18.219 -9.312 1 95.69 398 ILE B C 1
ATOM 8654 O O . ILE B 1 398 ? -18.484 -17.75 -10.453 1 95.69 398 ILE B O 1
ATOM 8658 N N . ARG B 1 399 ? -19.234 -19.188 -9.016 1 92.25 399 ARG B N 1
ATOM 8659 C CA . ARG B 1 399 ? -20.047 -19.875 -10.023 1 92.25 399 ARG B CA 1
ATOM 8660 C C . ARG B 1 399 ? -21.156 -18.953 -10.547 1 92.25 399 ARG B C 1
ATOM 8662 O O . ARG B 1 399 ? -21.578 -19.094 -11.695 1 92.25 399 ARG B O 1
ATOM 8669 N N . GLY B 1 400 ? -21.516 -18.062 -9.672 1 88 400 GLY B N 1
ATOM 8670 C CA . GLY B 1 400 ? -22.547 -17.109 -10.07 1 88 400 GLY B CA 1
ATOM 8671 C C . GLY B 1 400 ? -22.094 -16.203 -11.195 1 88 400 GLY B C 1
ATOM 8672 O O . GLY B 1 400 ? -22.922 -15.586 -11.875 1 88 400 GLY B O 1
ATOM 867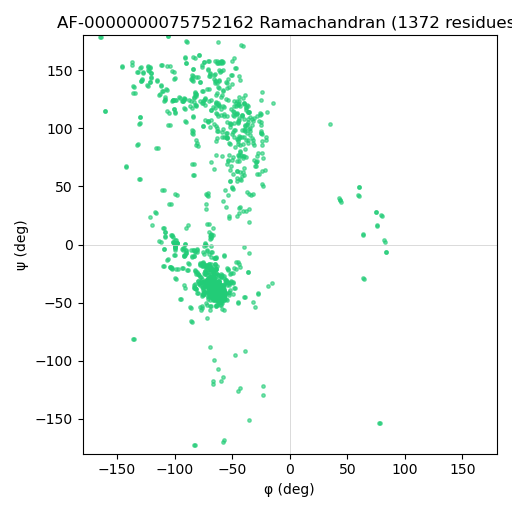3 N N . HIS B 1 401 ? -20.812 -16.234 -11.484 1 86.88 401 HIS B N 1
ATOM 8674 C CA . HIS B 1 401 ? -20.297 -15.375 -12.547 1 86.88 401 HIS B CA 1
ATOM 8675 C C . HIS B 1 401 ? -20.344 -16.078 -13.898 1 86.88 401 HIS B C 1
ATOM 8677 O O . HIS B 1 401 ? -20.094 -15.461 -14.93 1 86.88 401 HIS B O 1
ATOM 8683 N N . GLU B 1 402 ? -20.688 -17.297 -13.977 1 87.12 402 GLU B N 1
ATOM 8684 C CA . GLU B 1 402 ? -20.594 -18.094 -15.195 1 87.12 402 GLU B CA 1
ATOM 8685 C C . GLU B 1 402 ? -21.5 -17.516 -16.281 1 87.12 402 GLU B C 1
ATOM 8687 O O . GLU B 1 402 ? -21.078 -17.391 -17.438 1 87.12 402 GLU B O 1
ATOM 8692 N N . PRO B 1 403 ? -22.672 -17.031 -15.922 1 83.69 403 PRO B N 1
ATOM 8693 C CA . PRO B 1 403 ? -23.484 -16.422 -16.984 1 83.69 403 PRO B CA 1
ATOM 8694 C C . PRO B 1 403 ? -22.875 -15.141 -17.531 1 83.69 403 PRO B C 1
ATOM 8696 O O . PRO B 1 403 ? -23.031 -14.828 -18.719 1 83.69 403 PRO B O 1
ATOM 8699 N N . HIS B 1 404 ? -22.172 -14.523 -16.703 1 88.06 404 HIS B N 1
ATOM 8700 C CA . HIS B 1 404 ? -21.531 -13.273 -17.125 1 88.06 404 HIS B CA 1
ATOM 8701 C C . HIS B 1 404 ? -20.359 -13.531 -18.062 1 88.06 404 HIS B C 1
ATOM 8703 O O . HIS B 1 404 ? -19.984 -12.664 -18.844 1 88.06 404 HIS B O 1
ATOM 8709 N N . VAL B 1 405 ? -19.812 -14.719 -18 1 89.88 405 VAL B N 1
ATOM 8710 C CA . VAL B 1 405 ? -18.719 -15.094 -18.875 1 89.88 405 VAL B CA 1
ATOM 8711 C C . VAL B 1 405 ? -19.219 -15.156 -20.328 1 89.88 405 VAL B C 1
ATOM 8713 O O . VAL B 1 405 ? -18.578 -14.609 -21.219 1 89.88 405 VAL B O 1
ATOM 8716 N N . ARG B 1 406 ? -20.328 -15.734 -20.516 1 86.81 406 ARG B N 1
ATOM 8717 C CA . ARG B 1 406 ? -20.906 -15.852 -21.859 1 86.81 406 ARG B CA 1
ATOM 8718 C C . ARG B 1 406 ? -21.266 -14.484 -22.422 1 86.81 406 ARG B C 1
ATOM 8720 O O . ARG B 1 406 ? -21.094 -14.234 -23.609 1 86.81 406 ARG B O 1
ATOM 8727 N N . GLN B 1 407 ? -21.703 -13.695 -21.547 1 86.5 407 GLN B N 1
ATOM 8728 C CA . GLN B 1 407 ? -22.062 -12.352 -21.969 1 86.5 407 GLN B CA 1
ATOM 8729 C C . GLN B 1 407 ? -20.828 -11.539 -22.359 1 86.5 407 GLN B C 1
ATOM 8731 O O . GLN B 1 407 ? -20.859 -10.805 -23.359 1 86.5 407 GLN B O 1
ATOM 8736 N N . ALA B 1 408 ? -19.781 -11.727 -21.578 1 90.81 408 ALA B N 1
ATOM 8737 C CA . ALA B 1 408 ? -18.594 -10.898 -21.781 1 90.81 408 ALA B CA 1
ATOM 8738 C C . ALA B 1 408 ? -17.734 -11.438 -22.906 1 90.81 408 ALA B C 1
ATOM 8740 O O . ALA B 1 408 ? -17.141 -10.672 -23.672 1 90.81 408 ALA B O 1
ATOM 8741 N N . LEU B 1 409 ? -17.625 -12.797 -23.047 1 91.56 409 LEU B N 1
ATOM 8742 C CA . LEU B 1 409 ? -16.672 -13.391 -23.984 1 91.56 409 LEU B CA 1
ATOM 8743 C C . LEU B 1 409 ? -17.406 -14.023 -25.172 1 91.56 409 LEU B C 1
ATOM 8745 O O . LEU B 1 409 ? -16.812 -14.305 -26.203 1 91.56 409 LEU B O 1
ATOM 8749 N N . GLY B 1 410 ? -18.688 -14.273 -25 1 87.5 410 GLY B N 1
ATOM 8750 C CA . GLY B 1 410 ? -19.453 -14.961 -26.031 1 87.5 410 GLY B CA 1
ATOM 8751 C C . GLY B 1 410 ? -19.328 -16.469 -25.969 1 87.5 410 GLY B C 1
ATOM 8752 O O . GLY B 1 410 ? -19.922 -17.188 -26.781 1 87.5 410 GLY B O 1
ATOM 8753 N N . VAL B 1 411 ? -18.438 -16.969 -25.078 1 89.25 411 VAL B N 1
ATOM 8754 C CA . VAL B 1 411 ? -18.219 -18.406 -24.891 1 89.25 411 VAL B CA 1
ATOM 8755 C C . VAL B 1 411 ? -18.312 -18.75 -23.406 1 89.25 411 VAL B C 1
ATOM 8757 O O . VAL B 1 411 ? -18 -17.906 -22.547 1 89.25 411 VAL B O 1
ATOM 8760 N N . GLY B 1 412 ? -18.672 -19.922 -23.141 1 85.25 412 GLY B N 1
ATOM 8761 C CA . GLY B 1 412 ? -18.797 -20.375 -21.766 1 85.25 412 GLY B CA 1
ATOM 8762 C C . GLY B 1 412 ? -17.516 -20.969 -21.219 1 85.25 412 GLY B C 1
ATOM 8763 O O . GLY B 1 412 ? -16.547 -21.172 -21.953 1 85.25 412 GLY B O 1
ATOM 8764 N N . LEU B 1 413 ? -17.5 -21.297 -20.016 1 87 413 LEU B N 1
ATOM 8765 C CA . LEU B 1 413 ? -16.344 -21.812 -19.297 1 87 413 LEU B CA 1
ATOM 8766 C C . LEU B 1 413 ? -15.961 -23.203 -19.797 1 87 413 LEU B C 1
ATOM 8768 O O . LEU B 1 413 ? -14.781 -23.547 -19.859 1 87 413 LEU B O 1
ATOM 8772 N N . ASP B 1 414 ? -16.953 -23.938 -20.203 1 82.56 414 ASP B N 1
ATOM 8773 C CA . ASP B 1 414 ? -16.703 -25.328 -20.562 1 82.56 414 ASP B CA 1
ATOM 8774 C C . ASP B 1 414 ? -16.641 -25.5 -22.078 1 82.56 414 ASP B C 1
ATOM 8776 O O . ASP B 1 414 ? -16.516 -26.609 -22.578 1 82.56 414 ASP B O 1
ATOM 8780 N N . ASP B 1 415 ? -16.672 -24.375 -22.703 1 87.62 415 ASP B N 1
ATOM 8781 C CA . ASP B 1 415 ? -16.562 -24.438 -24.156 1 87.62 415 ASP B CA 1
ATOM 8782 C C . ASP B 1 415 ? -15.102 -24.641 -24.594 1 87.62 415 ASP B C 1
ATOM 8784 O O . ASP B 1 415 ? -14.18 -24.406 -23.797 1 87.62 415 ASP B O 1
ATOM 8788 N N . HIS B 1 416 ? -14.953 -25.047 -25.812 1 90.94 416 HIS B N 1
ATOM 8789 C CA . HIS B 1 416 ? -13.609 -25.234 -26.344 1 90.94 416 HIS B CA 1
ATOM 8790 C C . HIS B 1 416 ? -12.867 -23.891 -26.438 1 90.94 416 HIS B C 1
ATOM 8792 O O . HIS B 1 416 ? -13.477 -22.859 -26.703 1 90.94 416 HIS B O 1
ATOM 8798 N N . ILE B 1 417 ? -11.648 -24.047 -26.219 1 93.12 417 ILE B N 1
ATOM 8799 C CA . ILE B 1 417 ? -10.812 -22.859 -26.281 1 93.12 417 ILE B CA 1
ATOM 8800 C C . ILE B 1 417 ? -10.688 -22.375 -27.719 1 93.12 417 ILE B C 1
ATOM 8802 O O . ILE B 1 417 ? -10.5 -23.188 -28.641 1 93.12 417 ILE B O 1
ATOM 8806 N N . GLN B 1 418 ? -10.852 -21.125 -27.875 1 92.38 418 GLN B N 1
ATOM 8807 C CA . GLN B 1 418 ? -10.781 -20.531 -29.203 1 92.38 418 GLN B CA 1
ATOM 8808 C C . GLN B 1 418 ? -9.359 -20.078 -29.531 1 92.38 418 GLN B C 1
ATOM 8810 O O . GLN B 1 418 ? -8.539 -19.891 -28.625 1 92.38 418 GLN B O 1
ATOM 8815 N N . ALA B 1 419 ? -9.109 -19.891 -30.812 1 92.25 419 ALA B N 1
ATOM 8816 C CA . ALA B 1 419 ? -7.82 -19.359 -31.234 1 92.25 419 ALA B CA 1
ATOM 8817 C C . ALA B 1 419 ? -7.797 -17.844 -31.156 1 92.25 419 ALA B C 1
ATOM 8819 O O . ALA B 1 419 ? -8.836 -17.203 -30.969 1 92.25 419 ALA B O 1
ATOM 8820 N N . GLY B 1 420 ? -6.68 -17.297 -31.141 1 93.38 420 GLY B N 1
ATOM 8821 C CA . GLY B 1 420 ? -6.52 -15.852 -31.219 1 93.38 420 GLY B CA 1
ATOM 8822 C C . GLY B 1 420 ? -6.797 -15.148 -29.906 1 93.38 420 GLY B C 1
ATOM 8823 O O . GLY B 1 420 ? -6.609 -15.719 -28.828 1 93.38 420 GLY B O 1
ATOM 8824 N N . SER B 1 421 ? -7.188 -13.914 -30.031 1 94.12 421 SER B N 1
ATOM 8825 C CA . SER B 1 421 ? -7.363 -13.047 -28.875 1 94.12 421 SER B CA 1
ATOM 8826 C C . SER B 1 421 ? -8.516 -13.523 -28 1 94.12 421 SER B C 1
ATOM 8828 O O . SER B 1 421 ? -8.484 -13.352 -26.781 1 94.12 421 SER B O 1
ATOM 8830 N N . LEU B 1 422 ? -9.477 -14.047 -28.594 1 94.62 422 LEU B N 1
ATOM 8831 C CA . LEU B 1 422 ? -10.609 -14.562 -27.828 1 94.62 422 LEU B CA 1
ATOM 8832 C C . LEU B 1 422 ? -10.18 -15.727 -26.938 1 94.62 422 LEU B C 1
ATOM 8834 O O . LEU B 1 422 ? -10.562 -15.789 -25.766 1 94.62 422 LEU B O 1
ATOM 8838 N N . GLY B 1 423 ? -9.414 -16.609 -27.547 1 95.38 423 GLY B N 1
ATOM 8839 C CA . GLY B 1 423 ? -8.898 -17.719 -26.766 1 95.38 423 GLY B CA 1
ATOM 8840 C C . GLY B 1 423 ? -8.008 -17.281 -25.609 1 95.38 423 GLY B C 1
ATOM 8841 O O . GLY B 1 423 ? -8.016 -17.891 -24.547 1 95.38 423 GLY B O 1
ATOM 8842 N N . VAL B 1 424 ? -7.289 -16.219 -25.859 1 96.56 424 VAL B N 1
ATOM 8843 C CA . VAL B 1 424 ? -6.422 -15.68 -24.812 1 96.56 424 VAL B CA 1
ATOM 8844 C C . VAL B 1 424 ? -7.27 -15.164 -23.641 1 96.56 424 VAL B C 1
ATOM 8846 O O . VAL B 1 424 ? -6.973 -15.445 -22.484 1 96.56 424 VAL B O 1
ATOM 8849 N N . ARG B 1 425 ? -8.289 -14.422 -23.938 1 96.19 425 ARG B N 1
ATOM 8850 C CA . ARG B 1 425 ? -9.18 -13.906 -22.891 1 96.19 425 ARG B CA 1
ATOM 8851 C C . ARG B 1 425 ? -9.859 -15.047 -22.141 1 96.19 425 ARG B C 1
ATOM 8853 O O . ARG B 1 425 ? -10 -14.992 -20.922 1 96.19 425 ARG B O 1
ATOM 8860 N N . GLN B 1 426 ? -10.18 -16.078 -22.875 1 95.38 426 GLN B N 1
ATOM 8861 C CA . GLN B 1 426 ? -10.805 -17.25 -22.266 1 95.38 426 GLN B CA 1
ATOM 8862 C C . GLN B 1 426 ? -9.875 -17.875 -21.234 1 95.38 426 GLN B C 1
ATOM 8864 O O . GLN B 1 426 ? -10.281 -18.125 -20.094 1 95.38 426 GLN B O 1
ATOM 8869 N N . ILE B 1 427 ? -8.711 -18.078 -21.656 1 96.31 427 ILE B N 1
ATOM 8870 C CA . ILE B 1 427 ? -7.789 -18.828 -20.812 1 96.31 427 ILE B CA 1
ATOM 8871 C C . ILE B 1 427 ? -7.383 -17.969 -19.609 1 96.31 427 ILE B C 1
ATOM 8873 O O . ILE B 1 427 ? -7.168 -18.484 -18.516 1 96.31 427 ILE B O 1
ATOM 8877 N N . ILE B 1 428 ? -7.246 -16.672 -19.828 1 96.5 428 ILE B N 1
ATOM 8878 C CA . ILE B 1 428 ? -6.945 -15.773 -18.719 1 96.5 428 ILE B CA 1
ATOM 8879 C C . ILE B 1 428 ? -8.023 -15.906 -17.641 1 96.5 428 ILE B C 1
ATOM 8881 O O . ILE B 1 428 ? -7.719 -16.094 -16.453 1 96.5 428 ILE B O 1
ATOM 8885 N N . PHE B 1 429 ? -9.227 -15.867 -18.047 1 96.69 429 PHE B N 1
ATOM 8886 C CA . PHE B 1 429 ? -10.328 -15.938 -17.094 1 96.69 429 PHE B CA 1
ATOM 8887 C C . PHE B 1 429 ? -10.391 -17.312 -16.453 1 96.69 429 PHE B C 1
ATOM 8889 O O . PHE B 1 429 ? -10.547 -17.422 -15.234 1 96.69 429 PHE B O 1
ATOM 8896 N N . ILE B 1 430 ? -10.258 -18.344 -17.203 1 95.81 430 ILE B N 1
ATOM 8897 C CA . ILE B 1 430 ? -10.398 -19.703 -16.734 1 95.81 430 ILE B CA 1
ATOM 8898 C C . ILE B 1 430 ? -9.32 -20.016 -15.711 1 95.81 430 ILE B C 1
ATOM 8900 O O . ILE B 1 430 ? -9.594 -20.609 -14.656 1 95.81 430 ILE B O 1
ATOM 8904 N N . THR B 1 431 ? -8.125 -19.656 -16 1 96.81 431 THR B N 1
ATOM 8905 C CA . THR B 1 431 ? -7.031 -19.953 -15.078 1 96.81 431 THR B CA 1
ATOM 8906 C C . THR B 1 431 ? -7.227 -19.203 -13.766 1 96.81 431 THR B C 1
ATOM 8908 O O . THR B 1 431 ? -7.012 -19.766 -12.688 1 96.81 431 THR B O 1
ATOM 8911 N N . LEU B 1 432 ? -7.656 -17.969 -13.844 1 97.25 432 LEU B N 1
ATOM 8912 C CA . LEU B 1 432 ? -7.898 -17.203 -12.625 1 97.25 432 LEU B CA 1
ATOM 8913 C C . LEU B 1 432 ? -9.094 -17.766 -11.859 1 97.25 432 LEU B C 1
ATOM 8915 O O . LEU B 1 432 ? -9.07 -17.828 -10.625 1 97.25 432 LEU B O 1
ATOM 8919 N N . TYR B 1 433 ? -10.086 -18.109 -12.625 1 97.12 433 TYR B N 1
ATOM 8920 C CA . TYR B 1 433 ? -11.305 -18.688 -12.062 1 97.12 433 TYR B CA 1
ATOM 8921 C C . TYR B 1 433 ? -11 -19.938 -11.258 1 97.12 433 TYR B C 1
ATOM 8923 O O . TYR B 1 433 ? -11.305 -20.016 -10.07 1 97.12 433 TYR B O 1
ATOM 8931 N N . TYR B 1 434 ? -10.406 -20.859 -11.805 1 97.12 434 TYR B N 1
ATOM 8932 C CA . TYR B 1 434 ? -10.172 -22.141 -11.156 1 97.12 434 TYR B CA 1
ATOM 8933 C C . TYR B 1 434 ? -9.055 -22.031 -10.117 1 97.12 434 TYR B C 1
ATOM 8935 O O . TYR B 1 434 ? -9.062 -22.734 -9.117 1 97.12 434 TYR B O 1
ATOM 8943 N N . HIS B 1 435 ? -8.133 -21.188 -10.375 1 97.62 435 HIS B N 1
ATOM 8944 C CA . HIS B 1 435 ? -7.098 -20.984 -9.367 1 97.62 435 HIS B CA 1
ATOM 8945 C C . HIS B 1 435 ? -7.688 -20.406 -8.078 1 97.62 435 HIS B C 1
ATOM 8947 O O . HIS B 1 435 ? -7.262 -20.766 -6.98 1 97.62 435 HIS B O 1
ATOM 8953 N N . THR B 1 436 ? -8.602 -19.469 -8.211 1 97.94 436 THR B N 1
ATOM 8954 C CA . THR B 1 436 ? -9.273 -18.922 -7.035 1 97.94 436 THR B CA 1
ATOM 8955 C C . THR B 1 436 ? -10.016 -20.031 -6.281 1 97.94 436 THR B C 1
ATOM 8957 O O . THR B 1 436 ? -9.945 -20.094 -5.051 1 97.94 436 THR B O 1
ATOM 8960 N N . LEU B 1 437 ? -10.617 -20.859 -7.012 1 97.88 437 LEU B N 1
ATOM 8961 C CA . LEU B 1 437 ? -11.305 -21.984 -6.387 1 97.88 437 LEU B CA 1
ATOM 8962 C C . LEU B 1 437 ? -10.312 -22.906 -5.699 1 97.88 437 LEU B C 1
ATOM 8964 O O . LEU B 1 437 ? -10.547 -23.344 -4.57 1 97.88 437 LEU B O 1
ATOM 8968 N N . LEU B 1 438 ? -9.305 -23.219 -6.379 1 98.19 438 LEU B N 1
ATOM 8969 C CA . LEU B 1 438 ? -8.273 -24.094 -5.84 1 98.19 438 LEU B CA 1
ATOM 8970 C C . LEU B 1 438 ? -7.746 -23.562 -4.512 1 98.19 438 LEU B C 1
ATOM 8972 O O . LEU B 1 438 ? -7.688 -24.297 -3.521 1 98.19 438 LEU B O 1
ATOM 8976 N N . LEU B 1 439 ? -7.434 -22.297 -4.457 1 97.56 439 LEU B N 1
ATOM 8977 C CA . LEU B 1 439 ? -6.852 -21.703 -3.258 1 97.56 439 LEU B CA 1
ATOM 8978 C C . LEU B 1 439 ? -7.895 -21.594 -2.15 1 97.56 439 LEU B C 1
ATOM 8980 O O . LEU B 1 439 ? -7.559 -21.656 -0.966 1 97.56 439 LEU B O 1
ATOM 8984 N N . THR B 1 440 ? -9.125 -21.422 -2.525 1 97.5 440 THR B N 1
ATOM 8985 C CA . THR B 1 440 ? -10.188 -21.344 -1.536 1 97.5 440 THR B CA 1
ATOM 8986 C C . THR B 1 440 ? -10.32 -22.656 -0.776 1 97.5 440 THR B C 1
ATOM 8988 O O . THR B 1 440 ? -10.586 -22.656 0.429 1 97.5 440 THR B O 1
ATOM 8991 N N . PHE B 1 441 ? -10.031 -23.766 -1.443 1 97.25 441 PHE B N 1
ATOM 8992 C CA . PHE B 1 441 ? -10.258 -25.062 -0.838 1 97.25 441 PHE B CA 1
ATOM 8993 C C . PHE B 1 441 ? -8.938 -25.734 -0.485 1 97.25 441 PHE B C 1
ATOM 8995 O O . PHE B 1 441 ? -8.93 -26.812 0.112 1 97.25 441 PHE B O 1
ATOM 9002 N N . ARG B 1 442 ? -7.875 -25.219 -0.775 1 96 442 ARG B N 1
ATOM 9003 C CA . ARG B 1 442 ? -6.562 -25.812 -0.545 1 96 442 ARG B CA 1
ATOM 9004 C C . ARG B 1 442 ? -6.355 -26.125 0.932 1 96 442 ARG B C 1
ATOM 9006 O O . ARG B 1 442 ? -5.773 -27.156 1.275 1 96 442 ARG B O 1
ATOM 9013 N N . PRO B 1 443 ? -6.797 -25.297 1.858 1 92.75 443 PRO B N 1
ATOM 9014 C CA . PRO B 1 443 ? -6.586 -25.609 3.273 1 92.75 443 PRO B CA 1
ATOM 9015 C C . PRO B 1 443 ? -7.164 -26.953 3.67 1 92.75 443 PRO B C 1
ATOM 9017 O O . PRO B 1 443 ? -6.605 -27.656 4.527 1 92.75 443 PRO B O 1
ATOM 9020 N N . PHE B 1 444 ? -8.188 -27.375 3.002 1 93 444 PHE B N 1
ATOM 9021 C CA . PHE B 1 444 ? -8.812 -28.656 3.316 1 93 444 PHE B CA 1
ATOM 9022 C C . PHE B 1 444 ? -7.961 -29.812 2.811 1 93 444 PHE B C 1
ATOM 9024 O O . PHE B 1 444 ? -7.883 -30.859 3.455 1 93 444 PHE B O 1
ATOM 9031 N N . VAL B 1 445 ? -7.355 -29.594 1.684 1 93.88 445 VAL B N 1
ATOM 9032 C CA . VAL B 1 445 ? -6.461 -30.609 1.13 1 93.88 445 VAL B CA 1
ATOM 9033 C C . VAL B 1 445 ? -5.254 -30.781 2.047 1 93.88 445 VAL B C 1
ATOM 9035 O O . VAL B 1 445 ? -4.848 -31.922 2.332 1 93.88 445 VAL B O 1
ATOM 9038 N N . ILE B 1 446 ? -4.754 -29.719 2.463 1 90.31 446 ILE B N 1
ATOM 9039 C CA . ILE B 1 446 ? -3.592 -29.75 3.342 1 90.31 446 ILE B CA 1
ATOM 9040 C C . ILE B 1 446 ? -3.963 -30.406 4.664 1 90.31 446 ILE B C 1
ATOM 9042 O O . ILE B 1 446 ? -3.217 -31.25 5.176 1 90.31 446 ILE B O 1
ATOM 9046 N N . PHE B 1 447 ? -5.082 -30.094 5.125 1 87.12 447 PHE B N 1
ATOM 9047 C CA . PHE B 1 447 ? -5.535 -30.672 6.379 1 87.12 447 PHE B CA 1
ATOM 9048 C C . PHE B 1 447 ? -5.711 -32.188 6.242 1 87.12 447 PHE B C 1
ATOM 9050 O O . PHE B 1 447 ? -5.25 -32.938 7.094 1 87.12 447 PHE B O 1
ATOM 9057 N N . ARG B 1 448 ? -6.406 -32.562 5.305 1 88.31 448 ARG B N 1
ATOM 9058 C CA . ARG B 1 448 ? -6.641 -34 5.109 1 88.31 448 ARG B CA 1
ATOM 9059 C C . ARG B 1 448 ? -5.328 -34.75 4.941 1 88.31 448 ARG B C 1
ATOM 9061 O O . ARG B 1 448 ? -5.172 -35.844 5.457 1 88.31 448 ARG B O 1
ATOM 9068 N N . GLY B 1 449 ? -4.43 -34.188 4.191 1 85.06 449 GLY B N 1
ATOM 9069 C CA . GLY B 1 449 ? -3.125 -34.812 4.043 1 85.06 449 GLY B CA 1
ATOM 9070 C C . GLY B 1 449 ? -2.404 -35.031 5.363 1 85.06 449 GLY B C 1
ATOM 9071 O O . GLY B 1 449 ? -1.867 -36.094 5.625 1 85.06 449 GLY B O 1
ATOM 9072 N N . HIS B 1 450 ? -2.449 -34.125 6.125 1 78.69 450 HIS B N 1
ATOM 9073 C CA . HIS B 1 450 ? -1.816 -34.188 7.434 1 78.69 450 HIS B CA 1
ATOM 9074 C C . HIS B 1 450 ? -2.523 -35.219 8.32 1 78.69 450 HIS B C 1
ATOM 9076 O O . HIS B 1 450 ? -1.874 -35.969 9.062 1 78.69 450 HIS B O 1
ATOM 9082 N N . TRP B 1 451 ? -3.773 -35.156 8.25 1 76.81 451 TRP B N 1
ATOM 9083 C CA . TRP B 1 451 ? -4.594 -36.062 9.023 1 76.81 451 TRP B CA 1
ATOM 9084 C C . TRP B 1 451 ? -4.305 -37.5 8.641 1 76.81 451 TRP B C 1
ATOM 9086 O O . TRP B 1 451 ? -4.184 -38.375 9.5 1 76.81 451 TRP B O 1
ATOM 9096 N N . GLN B 1 452 ? -4.195 -37.719 7.461 1 78.56 452 GLN B N 1
ATOM 9097 C CA . GLN B 1 452 ? -3.914 -39.062 6.961 1 78.56 452 GLN B CA 1
ATOM 9098 C C . GLN B 1 452 ? -2.5 -39.5 7.328 1 78.56 452 GLN B C 1
ATOM 9100 O O . GLN B 1 452 ? -2.268 -40.656 7.645 1 78.56 452 GLN B O 1
ATOM 9105 N N . ARG B 1 453 ? -1.646 -38.656 7.348 1 76.5 453 ARG B N 1
ATOM 9106 C CA . ARG B 1 453 ? -0.269 -38.969 7.73 1 76.5 453 ARG B CA 1
ATOM 9107 C C . ARG B 1 453 ? -0.183 -39.375 9.195 1 76.5 453 ARG B C 1
ATOM 9109 O O . ARG B 1 453 ? 0.53 -40.312 9.539 1 76.5 453 ARG B O 1
ATOM 9116 N N . GLU B 1 454 ? -0.857 -38.75 9.938 1 70.44 454 GLU B N 1
ATOM 9117 C CA . GLU B 1 454 ? -0.853 -39.031 11.375 1 70.44 454 GLU B CA 1
ATOM 9118 C C . GLU B 1 454 ? -1.502 -40.375 11.664 1 70.44 454 GLU B C 1
ATOM 9120 O O . GLU B 1 454 ? -1.059 -41.094 12.555 1 70.44 454 GLU B O 1
ATOM 9125 N N . ARG B 1 455 ? -2.461 -40.594 10.984 1 70.06 455 ARG B N 1
ATOM 9126 C CA . ARG B 1 455 ? -3.141 -41.875 11.148 1 70.06 455 ARG B CA 1
ATOM 9127 C C . ARG B 1 455 ? -2.242 -43.031 10.719 1 70.06 455 ARG B C 1
ATOM 9129 O O . ARG B 1 455 ? -2.258 -44.094 11.336 1 70.06 455 ARG B O 1
ATOM 9136 N N . ASN B 1 456 ? -1.523 -42.781 9.766 1 67.06 456 ASN B N 1
ATOM 9137 C CA . ASN B 1 456 ? -0.644 -43.844 9.242 1 67.06 456 ASN B CA 1
ATOM 9138 C C . ASN B 1 456 ? 0.578 -44.031 10.133 1 67.06 456 ASN B C 1
ATOM 9140 O O . ASN B 1 456 ? 1.159 -45.125 10.156 1 67.06 456 ASN B O 1
ATOM 9144 N N . ILE B 1 457 ? 0.997 -43.094 10.781 1 59.44 457 ILE B N 1
ATOM 9145 C CA . ILE B 1 457 ? 2.129 -43.219 11.695 1 59.44 457 ILE B CA 1
ATOM 9146 C C . ILE B 1 457 ? 1.674 -43.844 13 1 59.44 457 ILE B C 1
ATOM 9148 O O . ILE B 1 457 ? 2.41 -44.625 13.617 1 59.44 457 ILE B O 1
ATOM 9152 N N . ALA B 1 458 ? 0.469 -43.719 13.57 1 51.62 458 ALA B N 1
ATOM 9153 C CA . ALA B 1 458 ? -0.012 -44.188 14.859 1 51.62 458 ALA B CA 1
ATOM 9154 C C . ALA B 1 458 ? -0.326 -45.688 14.812 1 51.62 458 ALA B C 1
ATOM 9156 O O . ALA B 1 458 ? -0.707 -46.281 15.82 1 51.62 458 ALA B O 1
ATOM 9157 N N . PRO B 1 459 ? -0.489 -46.438 13.719 1 48.38 459 PRO B N 1
ATOM 9158 C CA . PRO B 1 459 ? -0.886 -47.812 14.07 1 48.38 459 PRO B CA 1
ATOM 9159 C C . PRO B 1 459 ? 0.06 -48.469 15.078 1 48.38 459 PRO B C 1
ATOM 9161 O O . PRO B 1 459 ? -0.291 -49.469 15.695 1 48.38 459 PRO B O 1
ATOM 9164 N N . ASN B 1 460 ? 1.411 -48.344 15 1 41.69 460 ASN B N 1
ATOM 9165 C CA . ASN B 1 460 ? 2.252 -49.125 15.883 1 41.69 460 ASN B CA 1
ATOM 9166 C C . ASN B 1 460 ? 2.109 -48.688 17.344 1 41.69 460 ASN B C 1
ATOM 9168 O O . ASN B 1 460 ? 2.811 -49.219 18.219 1 41.69 460 ASN B O 1
ATOM 9172 N N . GLN B 1 461 ? 1.791 -47.531 17.641 1 37.91 461 GLN B N 1
ATOM 9173 C CA . GLN B 1 461 ? 1.65 -47.344 19.078 1 37.91 461 GLN B CA 1
ATOM 9174 C C . GLN B 1 461 ? 0.419 -48.094 19.609 1 37.91 461 GLN B C 1
ATOM 9176 O O . GLN B 1 461 ? -0.686 -47.906 19.094 1 37.91 461 GLN B O 1
ATOM 9181 N N . SER B 1 462 ? 0.626 -49.312 20.25 1 34.91 462 SER B N 1
ATOM 9182 C CA . SER B 1 462 ? -0.245 -50.281 20.906 1 34.91 462 SER B CA 1
ATOM 9183 C C . SER B 1 462 ? -1.543 -49.625 21.375 1 34.91 462 SER B C 1
ATOM 9185 O O . SER B 1 462 ? -2.633 -50.094 21.047 1 34.91 462 SER B O 1
ATOM 9187 N N . SER B 1 463 ? -1.677 -49.812 22.875 1 35.09 463 SER B N 1
ATOM 9188 C CA . SER B 1 463 ? -2.719 -50.094 23.844 1 35.09 463 SER B CA 1
ATOM 9189 C C . SER B 1 463 ? -3.773 -49 23.875 1 35.09 463 SER B C 1
ATOM 9191 O O . SER B 1 463 ? -4.973 -49.281 23.797 1 35.09 463 SER B O 1
ATOM 9193 N N . ALA B 1 464 ? -3.713 -48.125 25.078 1 34.5 464 ALA B N 1
ATOM 9194 C CA . ALA B 1 464 ? -4.723 -47.719 26.047 1 34.5 464 ALA B CA 1
ATOM 9195 C C . ALA B 1 464 ? -5.508 -46.5 25.531 1 34.5 464 ALA B C 1
ATOM 9197 O O . ALA B 1 464 ? -6.672 -46.312 25.891 1 34.5 464 ALA B O 1
ATOM 9198 N N . ASN B 1 465 ? -4.914 -45.25 25.359 1 34.53 465 ASN B N 1
ATOM 9199 C CA . ASN B 1 465 ? -5.797 -44.094 25.297 1 34.53 465 ASN B CA 1
ATOM 9200 C C . ASN B 1 465 ? -6.371 -43.906 23.891 1 34.53 465 ASN B C 1
ATOM 9202 O O . ASN B 1 465 ? -5.715 -43.344 23.016 1 34.53 465 ASN B O 1
ATOM 9206 N N . VAL B 1 466 ? -7.09 -44.844 23.344 1 37.78 466 VAL B N 1
ATOM 9207 C CA . VAL B 1 466 ? -8.047 -44.781 22.25 1 37.78 466 VAL B CA 1
ATOM 9208 C C . VAL B 1 466 ? -8.594 -43.344 22.109 1 37.78 466 VAL B C 1
ATOM 9210 O O . VAL B 1 466 ? -9.469 -42.938 22.875 1 37.78 466 VAL B O 1
ATOM 9213 N N . THR B 1 467 ? -7.844 -42.312 22.047 1 39.72 467 THR B N 1
ATOM 9214 C CA . THR B 1 467 ? -8.477 -41.031 21.812 1 39.72 467 THR B CA 1
ATOM 9215 C C . THR B 1 467 ? -9.492 -41.125 20.672 1 39.72 467 THR B C 1
ATOM 9217 O O . THR B 1 467 ? -9.258 -41.812 19.688 1 39.72 467 THR B O 1
ATOM 9220 N N . ASN B 1 468 ? -10.805 -41 20.906 1 40.28 468 ASN B N 1
ATOM 9221 C CA . ASN B 1 468 ? -12.102 -40.938 20.219 1 40.28 468 ASN B CA 1
ATOM 9222 C C . ASN B 1 468 ? -12.023 -40.156 18.922 1 40.28 468 ASN B C 1
ATOM 9224 O O . ASN B 1 468 ? -12.758 -39.188 18.734 1 40.28 468 ASN B O 1
ATOM 9228 N N . ARG B 1 469 ? -10.867 -40.156 18.297 1 48.75 469 ARG B N 1
ATOM 9229 C CA . ARG B 1 469 ? -10.828 -39.406 17.047 1 48.75 469 ARG B CA 1
ATOM 9230 C C . ARG B 1 469 ? -11.508 -40.188 15.93 1 48.75 469 ARG B C 1
ATOM 9232 O O . ARG B 1 469 ? -11.383 -41.438 15.852 1 48.75 469 ARG B O 1
ATOM 9239 N N . PRO B 1 470 ? -12.633 -39.594 15.234 1 52.22 470 PRO B N 1
ATOM 9240 C CA . PRO B 1 470 ? -13.289 -40.281 14.117 1 52.22 470 PRO B CA 1
ATOM 9241 C C . PRO B 1 470 ? -12.297 -40.875 13.133 1 52.22 470 PRO B C 1
ATOM 9243 O O . PRO B 1 470 ? -11.273 -40.281 12.82 1 52.22 470 PRO B O 1
ATOM 9246 N N . ARG B 1 471 ? -12.312 -42.156 12.906 1 59.03 471 ARG B N 1
ATOM 9247 C CA . ARG B 1 471 ? -11.375 -42.906 12.078 1 59.03 471 ARG B CA 1
ATOM 9248 C C . ARG B 1 471 ? -11.656 -42.688 10.594 1 59.03 471 ARG B C 1
ATOM 9250 O O . ARG B 1 471 ? -10.789 -42.938 9.75 1 59.03 471 ARG B O 1
ATOM 9257 N N . GLU B 1 472 ? -12.922 -42.188 10.25 1 66.44 472 GLU B N 1
ATOM 9258 C CA . GLU B 1 472 ? -13.25 -42.062 8.836 1 66.44 472 GLU B CA 1
ATOM 9259 C C . GLU B 1 472 ? -13.359 -40.594 8.438 1 66.44 472 GLU B C 1
ATOM 9261 O O . GLU B 1 472 ? -13.82 -39.75 9.227 1 66.44 472 GLU B O 1
ATOM 9266 N N . THR B 1 473 ? -12.781 -40.219 7.285 1 77.38 473 THR B N 1
ATOM 9267 C CA . THR B 1 473 ? -12.852 -38.875 6.762 1 77.38 473 THR B CA 1
ATOM 9268 C C . THR B 1 473 ? -14.297 -38.469 6.461 1 77.38 473 THR B C 1
ATOM 9270 O O . THR B 1 473 ? -14.984 -39.156 5.703 1 77.38 473 THR B O 1
ATOM 9273 N N . PRO B 1 474 ? -14.742 -37.469 7.023 1 81.69 474 PRO B N 1
ATOM 9274 C CA . PRO B 1 474 ? -16.109 -37.031 6.738 1 81.69 474 PRO B CA 1
ATOM 9275 C C . PRO B 1 474 ? -16.328 -36.688 5.266 1 81.69 474 PRO B C 1
ATOM 9277 O O . PRO B 1 474 ? -15.398 -36.25 4.578 1 81.69 474 PRO B O 1
ATOM 9280 N N . SER B 1 475 ? -17.531 -36.906 4.805 1 84.88 475 SER B N 1
ATOM 9281 C CA . SER B 1 475 ? -17.859 -36.719 3.396 1 84.88 475 SER B CA 1
ATOM 9282 C C . SER B 1 475 ? -17.656 -35.281 2.971 1 84.88 475 SER B C 1
ATOM 9284 O O . SER B 1 475 ? -17.234 -35 1.843 1 84.88 475 SER B O 1
ATOM 9286 N N . TRP B 1 476 ? -18 -34.375 3.877 1 87.38 476 TRP B N 1
ATOM 9287 C CA . TRP B 1 476 ? -17.859 -32.969 3.52 1 87.38 476 TRP B CA 1
ATOM 9288 C C . TRP B 1 476 ? -16.391 -32.625 3.283 1 87.38 476 TRP B C 1
ATOM 9290 O O . TRP B 1 476 ? -16.078 -31.766 2.447 1 87.38 476 TRP B O 1
ATOM 9300 N N . LEU B 1 477 ? -15.492 -33.156 4.004 1 89.94 477 LEU B N 1
ATOM 9301 C CA . LEU B 1 477 ? -14.07 -32.906 3.818 1 89.94 477 LEU B CA 1
ATOM 9302 C C . LEU B 1 477 ? -13.594 -33.438 2.479 1 89.94 477 LEU B C 1
ATOM 9304 O O . LEU B 1 477 ? -12.812 -32.781 1.777 1 89.94 477 LEU B O 1
ATOM 9308 N N . ASN B 1 478 ? -14.102 -34.594 2.146 1 91.12 478 ASN B N 1
ATOM 9309 C CA . ASN B 1 478 ? -13.773 -35.156 0.839 1 91.12 478 ASN B CA 1
ATOM 9310 C C . ASN B 1 478 ? -14.312 -34.281 -0.294 1 91.12 478 ASN B C 1
ATOM 9312 O O . ASN B 1 478 ? -13.648 -34.094 -1.319 1 91.12 478 ASN B O 1
ATOM 9316 N N . GLU B 1 479 ? -15.453 -33.812 -0.054 1 92.75 479 GLU B N 1
ATOM 9317 C CA . GLU B 1 479 ? -16.031 -32.906 -1.051 1 92.75 479 GLU B CA 1
ATOM 9318 C C . GLU B 1 479 ? -15.188 -31.641 -1.209 1 92.75 479 GLU B C 1
ATOM 9320 O O . GLU B 1 479 ? -14.953 -31.188 -2.33 1 92.75 479 GLU B O 1
ATOM 9325 N N . ALA B 1 480 ? -14.82 -31.109 -0.105 1 94.25 480 ALA B N 1
ATOM 9326 C CA . ALA B 1 480 ? -13.984 -29.906 -0.131 1 94.25 480 ALA B CA 1
ATOM 9327 C C . ALA B 1 480 ? -12.68 -30.172 -0.883 1 94.25 480 ALA B C 1
ATOM 9329 O O . ALA B 1 480 ? -12.273 -29.359 -1.722 1 94.25 480 ALA B O 1
ATOM 9330 N N . CYS B 1 481 ? -12.078 -31.219 -0.632 1 95.12 481 CYS B N 1
ATOM 9331 C CA . CYS B 1 481 ? -10.828 -31.578 -1.295 1 95.12 481 CYS B CA 1
ATOM 9332 C C . CYS B 1 481 ? -11.047 -31.812 -2.785 1 95.12 481 CYS B C 1
ATOM 9334 O O . CYS B 1 481 ? -10.219 -31.422 -3.607 1 95.12 481 CYS B O 1
ATOM 9336 N N . ASN B 1 482 ? -12.148 -32.375 -3.102 1 95.19 482 ASN B N 1
ATOM 9337 C CA . ASN B 1 482 ? -12.453 -32.656 -4.504 1 95.19 482 ASN B CA 1
ATOM 9338 C C . ASN B 1 482 ? -12.633 -31.359 -5.293 1 95.19 482 ASN B C 1
ATOM 9340 O O . ASN B 1 482 ? -12.297 -31.297 -6.477 1 95.19 482 ASN B O 1
ATOM 9344 N N . HIS B 1 483 ? -13.117 -30.375 -4.641 1 96.25 483 HIS B N 1
ATOM 9345 C CA . HIS B 1 483 ? -13.234 -29.094 -5.305 1 96.25 483 HIS B CA 1
ATOM 9346 C C . HIS B 1 483 ? -11.867 -28.562 -5.727 1 96.25 483 HIS B C 1
ATOM 9348 O O . HIS B 1 483 ? -11.703 -28.047 -6.84 1 96.25 483 HIS B O 1
ATOM 9354 N N . ALA B 1 484 ? -10.93 -28.672 -4.863 1 97.5 484 ALA B N 1
ATOM 9355 C CA . ALA B 1 484 ? -9.578 -28.203 -5.152 1 97.5 484 ALA B CA 1
ATOM 9356 C C . ALA B 1 484 ? -8.922 -29.047 -6.25 1 97.5 484 ALA B C 1
ATOM 9358 O O . ALA B 1 484 ? -8.305 -28.516 -7.168 1 97.5 484 ALA B O 1
ATOM 9359 N N . ILE B 1 485 ? -9.125 -30.328 -6.188 1 97.19 485 ILE B N 1
ATOM 9360 C CA . ILE B 1 485 ? -8.508 -31.25 -7.137 1 97.19 485 ILE B CA 1
ATOM 9361 C C . ILE B 1 485 ? -9.141 -31.062 -8.516 1 97.19 485 ILE B C 1
ATOM 9363 O O . ILE B 1 485 ? -8.43 -31.031 -9.523 1 97.19 485 ILE B O 1
ATOM 9367 N N . THR B 1 486 ? -10.406 -30.906 -8.5 1 96.69 486 THR B N 1
ATOM 9368 C CA . THR B 1 486 ? -11.094 -30.688 -9.766 1 96.69 486 THR B CA 1
ATOM 9369 C C . THR B 1 486 ? -10.664 -29.375 -10.398 1 96.69 486 THR B C 1
ATOM 9371 O O . THR B 1 486 ? -10.492 -29.281 -11.617 1 96.69 486 THR B O 1
ATOM 9374 N N . ALA B 1 487 ? -10.555 -28.391 -9.578 1 97.81 487 ALA B N 1
ATOM 9375 C CA . ALA B 1 487 ? -10.094 -27.094 -10.078 1 97.81 487 ALA B CA 1
ATOM 9376 C C . ALA B 1 487 ? -8.703 -27.219 -10.703 1 97.81 487 ALA B C 1
ATOM 9378 O O . ALA B 1 487 ? -8.43 -26.625 -11.75 1 97.81 487 ALA B O 1
ATOM 9379 N N . ALA B 1 488 ? -7.824 -27.938 -10.102 1 98.25 488 ALA B N 1
ATOM 9380 C CA . ALA B 1 488 ? -6.484 -28.172 -10.633 1 98.25 488 ALA B CA 1
ATOM 9381 C C . ALA B 1 488 ? -6.543 -28.891 -11.977 1 98.25 488 ALA B C 1
ATOM 9383 O O . ALA B 1 488 ? -5.879 -28.5 -12.93 1 98.25 488 ALA B O 1
ATOM 9384 N N . GLN B 1 489 ? -7.344 -29.906 -12.047 1 96.94 489 GLN B N 1
ATOM 9385 C CA . GLN B 1 489 ? -7.484 -30.688 -13.273 1 96.94 489 GLN B CA 1
ATOM 9386 C C . GLN B 1 489 ? -8.062 -29.828 -14.406 1 96.94 489 GLN B C 1
ATOM 9388 O O . GLN B 1 489 ? -7.598 -29.922 -15.547 1 96.94 489 GLN B O 1
ATOM 9393 N N . LYS B 1 490 ? -9.039 -29.062 -14.039 1 96 490 LYS B N 1
ATOM 9394 C CA . LYS B 1 490 ? -9.656 -28.203 -15.047 1 96 490 LYS B CA 1
ATOM 9395 C C . LYS B 1 490 ? -8.664 -27.172 -15.57 1 96 490 LYS B C 1
ATOM 9397 O O . LYS B 1 490 ? -8.648 -26.875 -16.766 1 96 490 LYS B O 1
ATOM 9402 N N . THR B 1 491 ? -7.91 -26.609 -14.688 1 97.38 491 THR B N 1
ATOM 9403 C CA . THR B 1 491 ? -6.879 -25.672 -15.109 1 97.38 491 THR B CA 1
ATOM 9404 C C . THR B 1 491 ? -5.918 -26.328 -16.094 1 97.38 491 THR B C 1
ATOM 9406 O O . THR B 1 491 ? -5.625 -25.75 -17.156 1 97.38 491 THR B O 1
ATOM 9409 N N . LEU B 1 492 ? -5.484 -27.516 -15.789 1 97.38 492 LEU B N 1
ATOM 9410 C CA . LEU B 1 492 ? -4.527 -28.219 -16.641 1 97.38 492 LEU B CA 1
ATOM 9411 C C . LEU B 1 492 ? -5.16 -28.609 -17.969 1 97.38 492 LEU B C 1
ATOM 9413 O O . LEU B 1 492 ? -4.527 -28.484 -19.016 1 97.38 492 LEU B O 1
ATOM 9417 N N . HIS B 1 493 ? -6.359 -29 -17.891 1 96.12 493 HIS B N 1
ATOM 9418 C CA . HIS B 1 493 ? -7.066 -29.391 -19.109 1 96.12 493 HIS B CA 1
ATOM 9419 C C . HIS B 1 493 ? -7.145 -28.219 -20.094 1 96.12 493 HIS B C 1
ATOM 9421 O O . HIS B 1 493 ? -6.77 -28.359 -21.25 1 96.12 493 HIS B O 1
ATOM 9427 N N . HIS B 1 494 ? -7.602 -27.156 -19.625 1 95.62 494 HIS B N 1
ATOM 9428 C CA . HIS B 1 494 ? -7.816 -26 -20.5 1 95.62 494 HIS B CA 1
ATOM 9429 C C . HIS B 1 494 ? -6.488 -25.406 -20.953 1 95.62 494 HIS B C 1
ATOM 9431 O O . HIS B 1 494 ? -6.375 -24.938 -22.094 1 95.62 494 HIS B O 1
ATOM 9437 N N . LEU B 1 495 ? -5.527 -25.391 -20.062 1 96.44 495 LEU B N 1
ATOM 9438 C CA . LEU B 1 495 ? -4.227 -24.844 -20.438 1 96.44 495 LEU B CA 1
ATOM 9439 C C . LEU B 1 495 ? -3.568 -25.719 -21.5 1 96.44 495 LEU B C 1
ATOM 9441 O O . LEU B 1 495 ? -2.973 -25.188 -22.453 1 96.44 495 LEU B O 1
ATOM 9445 N N . CYS B 1 496 ? -3.645 -27.016 -21.344 1 95.25 496 CYS B N 1
ATOM 9446 C CA . CYS B 1 496 ? -3.082 -27.922 -22.344 1 95.25 496 CYS B CA 1
ATOM 9447 C C . CYS B 1 496 ? -3.807 -27.781 -23.672 1 95.25 496 CYS B C 1
ATOM 9449 O O . CYS B 1 496 ? -3.168 -27.719 -24.734 1 95.25 496 CYS B O 1
ATOM 9451 N N . GLU B 1 497 ? -5.074 -27.688 -23.609 1 94.75 497 GLU B N 1
ATOM 9452 C CA . GLU B 1 497 ? -5.852 -27.484 -24.828 1 94.75 497 GLU B CA 1
ATOM 9453 C C . GLU B 1 497 ? -5.496 -26.156 -25.5 1 94.75 497 GLU B C 1
ATOM 9455 O O . GLU B 1 497 ? -5.281 -26.094 -26.719 1 94.75 497 GLU B O 1
ATOM 9460 N N . ALA B 1 498 ? -5.488 -25.172 -24.672 1 95.69 498 ALA B N 1
ATOM 9461 C CA . ALA B 1 498 ? -5.203 -23.828 -25.188 1 95.69 498 ALA B CA 1
ATOM 9462 C C . ALA B 1 498 ? -3.818 -23.781 -25.828 1 95.69 498 ALA B C 1
ATOM 9464 O O . ALA B 1 498 ? -3.631 -23.125 -26.859 1 95.69 498 ALA B O 1
ATOM 9465 N N . SER B 1 499 ? -2.855 -24.391 -25.234 1 94.25 499 SER B N 1
ATOM 9466 C CA . SER B 1 499 ? -1.485 -24.359 -25.734 1 94.25 499 SER B CA 1
ATOM 9467 C C . SER B 1 499 ? -1.376 -25.094 -27.078 1 94.25 499 SER B C 1
ATOM 9469 O O . SER B 1 499 ? -0.489 -24.797 -27.875 1 94.25 499 SER B O 1
ATOM 9471 N N . ARG B 1 500 ? -2.242 -25.938 -27.328 1 92.12 500 ARG B N 1
ATOM 9472 C CA . ARG B 1 500 ? -2.232 -26.703 -28.578 1 92.12 500 ARG B CA 1
ATOM 9473 C C . ARG B 1 500 ? -2.871 -25.906 -29.703 1 92.12 500 ARG B C 1
ATOM 9475 O O . ARG B 1 500 ? -2.412 -25.969 -30.844 1 92.12 500 ARG B O 1
ATOM 9482 N N . VAL B 1 501 ? -3.881 -25.125 -29.406 1 93.81 501 VAL B N 1
ATOM 9483 C CA . VAL B 1 501 ? -4.703 -24.531 -30.453 1 93.81 501 VAL B CA 1
ATOM 9484 C C . VAL B 1 501 ? -4.324 -23.062 -30.641 1 93.81 501 VAL B C 1
ATOM 9486 O O . VAL B 1 501 ? -4.629 -22.469 -31.672 1 93.81 501 VAL B O 1
ATOM 9489 N N . ASN B 1 502 ? -3.707 -22.531 -29.672 1 94.88 502 ASN B N 1
ATOM 9490 C CA . ASN B 1 502 ? -3.461 -21.094 -29.688 1 94.88 502 ASN B CA 1
ATOM 9491 C C . ASN B 1 502 ? -1.996 -20.766 -29.391 1 94.88 502 ASN B C 1
ATOM 9493 O O . ASN B 1 502 ? -1.568 -20.797 -28.234 1 94.88 502 ASN B O 1
ATOM 9497 N N . ASN B 1 503 ? -1.33 -20.328 -30.359 1 92.38 503 ASN B N 1
ATOM 9498 C CA . ASN B 1 503 ? 0.095 -20.031 -30.234 1 92.38 503 ASN B CA 1
ATOM 9499 C C . ASN B 1 503 ? 0.353 -18.859 -29.312 1 92.38 503 ASN B C 1
ATOM 9501 O O . ASN B 1 503 ? 1.388 -18.797 -28.641 1 92.38 503 ASN B O 1
ATOM 9505 N N . LEU B 1 504 ? -0.555 -17.969 -29.234 1 94.56 504 LEU B N 1
ATOM 9506 C CA . LEU B 1 504 ? -0.404 -16.828 -28.328 1 94.56 504 LEU B CA 1
ATOM 9507 C C . LEU B 1 504 ? -0.339 -17.281 -26.875 1 94.56 504 LEU B C 1
ATOM 9509 O O . LEU B 1 504 ? 0.451 -16.766 -26.094 1 94.56 504 LEU B O 1
ATOM 9513 N N . VAL B 1 505 ? -1.123 -18.234 -26.562 1 95.19 505 VAL B N 1
ATOM 9514 C CA . VAL B 1 505 ? -1.174 -18.766 -25.203 1 95.19 505 VAL B CA 1
ATOM 9515 C C . VAL B 1 505 ? 0.119 -19.516 -24.891 1 95.19 505 VAL B C 1
ATOM 9517 O O . VAL B 1 505 ? 0.654 -19.406 -23.781 1 95.19 505 VAL B O 1
ATOM 9520 N N . LEU B 1 506 ? 0.604 -20.188 -25.844 1 93 506 LEU B N 1
ATOM 9521 C CA . LEU B 1 506 ? 1.835 -20.969 -25.688 1 93 506 LEU B CA 1
ATOM 9522 C C . LEU B 1 506 ? 3.01 -20.047 -25.359 1 93 506 LEU B C 1
ATOM 9524 O O . LEU B 1 506 ? 3.949 -20.453 -24.672 1 93 506 LEU B O 1
ATOM 9528 N N . GLU B 1 507 ? 2.887 -18.859 -25.781 1 92.38 507 GLU B N 1
ATOM 9529 C CA . GLU B 1 507 ? 3.992 -17.922 -25.641 1 92.38 507 GLU B CA 1
ATOM 9530 C C . GLU B 1 507 ? 3.902 -17.172 -24.312 1 92.38 507 GLU B C 1
ATOM 9532 O O . GLU B 1 507 ? 4.836 -16.453 -23.938 1 92.38 507 GLU B O 1
ATOM 9537 N N . LEU B 1 508 ? 2.85 -17.312 -23.562 1 94 508 LEU B N 1
ATOM 9538 C CA . LEU B 1 508 ? 2.697 -16.672 -22.266 1 94 508 LEU B CA 1
ATOM 9539 C C . LEU B 1 508 ? 3.369 -17.484 -21.172 1 94 508 LEU B C 1
ATOM 9541 O O . LEU B 1 508 ? 2.814 -18.484 -20.703 1 94 508 LEU B O 1
ATOM 9545 N N . ARG B 1 509 ? 4.391 -17 -20.688 1 92.81 509 ARG B N 1
ATOM 9546 C CA . ARG B 1 509 ? 5.25 -17.781 -19.797 1 92.81 509 ARG B CA 1
ATOM 9547 C C . ARG B 1 509 ? 4.691 -17.828 -18.391 1 92.81 509 ARG B C 1
ATOM 9549 O O . ARG B 1 509 ? 4.996 -18.75 -17.625 1 92.81 509 ARG B O 1
ATOM 9556 N N . TYR B 1 510 ? 3.906 -16.859 -18.016 1 92.62 510 TYR B N 1
ATOM 9557 C CA . TYR B 1 510 ? 3.387 -16.828 -16.656 1 92.62 510 TYR B CA 1
ATOM 9558 C C . TYR B 1 510 ? 2.438 -18 -16.406 1 92.62 510 TYR B C 1
ATOM 9560 O O . TYR B 1 510 ? 2.111 -18.312 -15.258 1 92.62 510 TYR B O 1
ATOM 9568 N N . HIS B 1 511 ? 2.027 -18.703 -17.422 1 94.31 511 HIS B N 1
ATOM 9569 C CA . HIS B 1 511 ? 1.196 -19.891 -17.266 1 94.31 511 HIS B CA 1
ATOM 9570 C C . HIS B 1 511 ? 1.951 -21 -16.547 1 94.31 511 HIS B C 1
ATOM 9572 O O . HIS B 1 511 ? 1.339 -21.922 -16 1 94.31 511 HIS B O 1
ATOM 9578 N N . GLY B 1 512 ? 3.285 -20.922 -16.656 1 93.12 512 GLY B N 1
ATOM 9579 C CA . GLY B 1 512 ? 4.07 -21.875 -15.875 1 93.12 512 GLY B CA 1
ATOM 9580 C C . GLY B 1 512 ? 3.674 -21.922 -14.406 1 93.12 512 GLY B C 1
ATOM 9581 O O . GLY B 1 512 ? 3.699 -22.984 -13.789 1 93.12 512 GLY B O 1
ATOM 9582 N N . PHE B 1 513 ? 3.277 -20.844 -13.938 1 93.94 513 PHE B N 1
ATOM 9583 C CA . PHE B 1 513 ? 2.84 -20.75 -12.555 1 93.94 513 PHE B CA 1
ATOM 9584 C C . PHE B 1 513 ? 1.583 -21.578 -12.32 1 93.94 513 PHE B C 1
ATOM 9586 O O . PHE B 1 513 ? 1.487 -22.297 -11.328 1 93.94 513 PHE B O 1
ATOM 9593 N N . PHE B 1 514 ? 0.638 -21.469 -13.164 1 96.81 514 PHE B N 1
ATOM 9594 C CA . PHE B 1 514 ? -0.621 -22.188 -13.008 1 96.81 514 PHE B CA 1
ATOM 9595 C C . PHE B 1 514 ? -0.414 -23.688 -13.195 1 96.81 514 PHE B C 1
ATOM 9597 O O . PHE B 1 514 ? -1.032 -24.484 -12.5 1 96.81 514 PHE B O 1
ATOM 9604 N N . PHE B 1 515 ? 0.465 -24.016 -14.117 1 96.62 515 PHE B N 1
ATOM 9605 C CA . PHE B 1 515 ? 0.831 -25.422 -14.258 1 96.62 515 PHE B CA 1
ATOM 9606 C C . PHE B 1 515 ? 1.424 -25.969 -12.961 1 96.62 515 PHE B C 1
ATOM 9608 O O . PHE B 1 515 ? 0.989 -27 -12.461 1 96.62 515 PHE B O 1
ATOM 9615 N N . GLY B 1 516 ? 2.346 -25.203 -12.477 1 95.12 516 GLY B N 1
ATOM 9616 C CA . GLY B 1 516 ? 3.025 -25.641 -11.266 1 95.12 516 GLY B CA 1
ATOM 9617 C C . GLY B 1 516 ? 2.086 -25.828 -10.086 1 95.12 516 GLY B C 1
ATOM 9618 O O . GLY B 1 516 ? 2.102 -26.875 -9.438 1 95.12 516 GLY B O 1
ATOM 9619 N N . ASN B 1 517 ? 1.282 -24.859 -9.844 1 96 517 ASN B N 1
ATOM 9620 C CA . ASN B 1 517 ? 0.354 -24.922 -8.719 1 96 517 ASN B CA 1
ATOM 9621 C C . ASN B 1 517 ? -0.606 -26.094 -8.836 1 96 517 ASN B C 1
ATOM 9623 O O . ASN B 1 517 ? -0.873 -26.781 -7.855 1 96 517 ASN B O 1
ATOM 9627 N N . SER B 1 518 ? -1.111 -26.266 -10.008 1 97.94 518 SER B N 1
ATOM 9628 C CA . SER B 1 518 ? -2.082 -27.328 -10.227 1 97.94 518 SER B CA 1
ATOM 9629 C C . SER B 1 518 ? -1.427 -28.703 -10.117 1 97.94 518 SER B C 1
ATOM 9631 O O . SER B 1 518 ? -1.964 -29.609 -9.461 1 97.94 518 SER B O 1
ATOM 9633 N N . VAL B 1 519 ? -0.284 -28.891 -10.688 1 97.62 519 VAL B N 1
ATOM 9634 C CA . VAL B 1 519 ? 0.427 -30.156 -10.648 1 97.62 519 VAL B CA 1
ATOM 9635 C C . VAL B 1 519 ? 0.819 -30.5 -9.219 1 97.62 519 VAL B C 1
ATOM 9637 O O . VAL B 1 519 ? 0.632 -31.625 -8.766 1 97.62 519 VAL B O 1
ATOM 9640 N N . PHE B 1 520 ? 1.31 -29.547 -8.516 1 96.94 520 PHE B N 1
ATOM 9641 C CA . PHE B 1 520 ? 1.741 -29.781 -7.141 1 96.94 520 PHE B CA 1
ATOM 9642 C C . PHE B 1 520 ? 0.552 -30.125 -6.25 1 96.94 520 PHE B C 1
ATOM 9644 O O . PHE B 1 520 ? 0.683 -30.891 -5.297 1 96.94 520 PHE B O 1
ATOM 9651 N N . THR B 1 521 ? -0.568 -29.547 -6.562 1 97.25 521 THR B N 1
ATOM 9652 C CA . THR B 1 521 ? -1.775 -29.906 -5.828 1 97.25 521 THR B CA 1
ATOM 9653 C C . THR B 1 521 ? -2.119 -31.375 -6.043 1 97.25 521 THR B C 1
ATOM 9655 O O . THR B 1 521 ? -2.445 -32.094 -5.09 1 97.25 521 THR B O 1
ATOM 9658 N N . LEU B 1 522 ? -2.014 -31.844 -7.281 1 97 522 LEU B N 1
ATOM 9659 C CA . LEU B 1 522 ? -2.27 -33.25 -7.578 1 97 522 LEU B CA 1
ATOM 9660 C C . LEU B 1 522 ? -1.225 -34.156 -6.922 1 97 522 LEU B C 1
ATOM 9662 O O . LEU B 1 522 ? -1.558 -35.188 -6.379 1 97 522 LEU B O 1
ATOM 9666 N N . ILE B 1 523 ? -0.018 -33.719 -6.969 1 95.94 523 ILE B N 1
ATOM 9667 C CA . ILE B 1 523 ? 1.066 -34.469 -6.363 1 95.94 523 ILE B CA 1
ATOM 9668 C C . ILE B 1 523 ? 0.822 -34.594 -4.859 1 95.94 523 ILE B C 1
ATOM 9670 O O . ILE B 1 523 ? 1.004 -35.688 -4.289 1 95.94 523 ILE B O 1
ATOM 9674 N N . TYR B 1 524 ? 0.431 -33.5 -4.246 1 94.81 524 TYR B N 1
ATOM 9675 C CA . TYR B 1 524 ? 0.164 -33.562 -2.811 1 94.81 524 TYR B CA 1
ATOM 9676 C C . TYR B 1 524 ? -0.899 -34.594 -2.48 1 94.81 524 TYR B C 1
ATOM 9678 O O . TYR B 1 524 ? -0.819 -35.25 -1.449 1 94.81 524 TYR B O 1
ATOM 9686 N N . GLU B 1 525 ? -1.838 -34.688 -3.365 1 92.31 525 GLU B N 1
ATOM 9687 C CA . GLU B 1 525 ? -2.914 -35.656 -3.16 1 92.31 525 GLU B CA 1
ATOM 9688 C C . GLU B 1 525 ? -2.389 -37.094 -3.225 1 92.31 525 GLU B C 1
ATOM 9690 O O . GLU B 1 525 ? -2.717 -37.906 -2.367 1 92.31 525 GLU B O 1
ATOM 9695 N N . PHE B 1 526 ? -1.526 -37.406 -4.141 1 90.25 526 PHE B N 1
ATOM 9696 C CA . PHE B 1 526 ? -1.186 -38.812 -4.273 1 90.25 526 PHE B CA 1
ATOM 9697 C C . PHE B 1 526 ? 0.045 -39.156 -3.441 1 90.25 526 PHE B C 1
ATOM 9699 O O . PHE B 1 526 ? 0.403 -40.344 -3.303 1 90.25 526 PHE B O 1
ATOM 9706 N N . ILE B 1 527 ? 0.678 -38.188 -2.814 1 89.69 527 ILE B N 1
ATOM 9707 C CA . ILE B 1 527 ? 1.683 -38.469 -1.796 1 89.69 527 ILE B CA 1
ATOM 9708 C C . ILE B 1 527 ? 1.018 -39.125 -0.581 1 89.69 527 ILE B C 1
ATOM 9710 O O . ILE B 1 527 ? 1.582 -40.031 0.039 1 89.69 527 ILE B O 1
ATOM 9714 N N . HIS B 1 528 ? -0.166 -38.75 -0.313 1 86.88 528 HIS B N 1
ATOM 9715 C CA . HIS B 1 528 ? -0.863 -39.219 0.875 1 86.88 528 HIS B CA 1
ATOM 9716 C C . HIS B 1 528 ? -1.791 -40.406 0.539 1 86.88 528 HIS B C 1
ATOM 9718 O O . HIS B 1 528 ? -2.207 -41.125 1.428 1 86.88 528 HIS B O 1
ATOM 9724 N N . ASN B 1 529 ? -2.092 -40.438 -0.742 1 85.88 529 ASN B N 1
ATOM 9725 C CA . ASN B 1 529 ? -2.875 -41.562 -1.24 1 85.88 529 ASN B CA 1
ATOM 9726 C C . ASN B 1 529 ? -2.256 -42.156 -2.498 1 85.88 529 ASN B C 1
ATOM 9728 O O . ASN B 1 529 ? -2.744 -41.938 -3.607 1 85.88 529 ASN B O 1
ATOM 9732 N N . PRO B 1 530 ? -1.344 -43.062 -2.328 1 86.69 530 PRO B N 1
ATOM 9733 C CA . PRO B 1 530 ? -0.599 -43.594 -3.469 1 86.69 530 PRO B CA 1
ATOM 9734 C C . PRO B 1 530 ? -1.485 -44.375 -4.441 1 86.69 530 PRO B C 1
ATOM 9736 O O . PRO B 1 530 ? -1.142 -44.5 -5.617 1 86.69 530 PRO B O 1
ATOM 9739 N N . ASP B 1 531 ? -2.621 -44.781 -3.98 1 87.19 531 ASP B N 1
ATOM 9740 C CA . ASP B 1 531 ? -3.516 -45.562 -4.82 1 87.19 531 ASP B CA 1
ATOM 9741 C C . ASP B 1 531 ? -4.09 -44.719 -5.957 1 87.19 531 ASP B C 1
ATOM 9743 O O . ASP B 1 531 ? -4.508 -45.281 -6.984 1 87.19 531 ASP B O 1
ATOM 9747 N N . VAL B 1 532 ? -4.035 -43.469 -5.766 1 90.31 532 VAL B N 1
ATOM 9748 C CA . VAL B 1 532 ? -4.652 -42.594 -6.766 1 90.31 532 VAL B CA 1
ATOM 9749 C C . VAL B 1 532 ? -3.582 -42.062 -7.707 1 90.31 532 VAL B C 1
ATOM 9751 O O . VAL B 1 532 ? -3.891 -41.312 -8.648 1 90.31 532 VAL B O 1
ATOM 9754 N N . ALA B 1 533 ? -2.348 -42.375 -7.586 1 92.12 533 ALA B N 1
ATOM 9755 C CA . ALA B 1 533 ? -1.242 -41.875 -8.391 1 92.12 533 ALA B CA 1
ATOM 9756 C C . ALA B 1 533 ? -1.467 -42.156 -9.875 1 92.12 533 ALA B C 1
ATOM 9758 O O . ALA B 1 533 ? -1.287 -41.281 -10.719 1 92.12 533 ALA B O 1
ATOM 9759 N N . PRO B 1 534 ? -1.923 -43.406 -10.195 1 90.25 534 PRO B N 1
ATOM 9760 C CA . PRO B 1 534 ? -2.105 -43.688 -11.617 1 90.25 534 PRO B CA 1
ATOM 9761 C C . PRO B 1 534 ? -3.184 -42.812 -12.266 1 90.25 534 PRO B C 1
ATOM 9763 O O . PRO B 1 534 ? -3.188 -42.625 -13.484 1 90.25 534 PRO B O 1
ATOM 9766 N N . VAL B 1 535 ? -4.035 -42.281 -11.508 1 91.69 535 VAL B N 1
ATOM 9767 C CA . VAL B 1 535 ? -5.117 -41.438 -12 1 91.69 535 VAL B CA 1
ATOM 9768 C C . VAL B 1 535 ? -4.582 -40.031 -12.32 1 91.69 535 VAL B C 1
ATOM 9770 O O . VAL B 1 535 ? -5.016 -39.406 -13.289 1 91.69 535 VAL B O 1
ATOM 9773 N N . TYR B 1 536 ? -3.646 -39.594 -11.539 1 93.94 536 TYR B N 1
ATOM 9774 C CA . TYR B 1 536 ? -3.244 -38.188 -11.641 1 93.94 536 TYR B CA 1
ATOM 9775 C C . TYR B 1 536 ? -1.932 -38.062 -12.398 1 93.94 536 TYR B C 1
ATOM 9777 O O . TYR B 1 536 ? -1.622 -37 -12.93 1 93.94 536 TYR B O 1
ATOM 9785 N N . LEU B 1 537 ? -1.116 -39.031 -12.547 1 93.94 537 LEU B N 1
ATOM 9786 C CA . LEU B 1 537 ? 0.184 -38.969 -13.211 1 93.94 537 LEU B CA 1
ATOM 9787 C C . LEU B 1 537 ? 0.032 -38.562 -14.672 1 93.94 537 LEU B C 1
ATOM 9789 O O . LEU B 1 537 ? 0.835 -37.781 -15.188 1 93.94 537 LEU B O 1
ATOM 9793 N N . PRO B 1 538 ? -0.995 -39.062 -15.352 1 93.56 538 PRO B N 1
ATOM 9794 C CA . PRO B 1 538 ? -1.162 -38.625 -16.734 1 93.56 538 PRO B CA 1
ATOM 9795 C C . PRO B 1 538 ? -1.333 -37.094 -16.859 1 93.56 538 PRO B C 1
ATOM 9797 O O . PRO B 1 538 ? -0.867 -36.5 -17.828 1 93.56 538 PRO B O 1
ATOM 9800 N N . TRP B 1 539 ? -1.995 -36.5 -15.914 1 95.56 539 TRP B N 1
ATOM 9801 C CA . TRP B 1 539 ? -2.152 -35.031 -15.906 1 95.56 539 TRP B CA 1
ATOM 9802 C C . TRP B 1 539 ? -0.806 -34.344 -15.727 1 95.56 539 TRP B C 1
ATOM 9804 O O . TRP B 1 539 ? -0.532 -33.344 -16.375 1 95.56 539 TRP B O 1
ATOM 9814 N N . VAL B 1 540 ? -0.014 -34.875 -14.883 1 96.38 540 VAL B N 1
ATOM 9815 C CA . VAL B 1 540 ? 1.315 -34.344 -14.625 1 96.38 540 VAL B CA 1
ATOM 9816 C C . VAL B 1 540 ? 2.17 -34.438 -15.883 1 96.38 540 VAL B C 1
ATOM 9818 O O . VAL B 1 540 ? 2.832 -33.469 -16.281 1 96.38 540 VAL B O 1
ATOM 9821 N N . TYR B 1 541 ? 2.078 -35.594 -16.562 1 94.94 541 TYR B N 1
ATOM 9822 C CA . TYR B 1 541 ? 2.883 -35.812 -17.75 1 94.94 541 TYR B CA 1
ATOM 9823 C C . TYR B 1 541 ? 2.432 -34.906 -18.891 1 94.94 541 TYR B C 1
ATOM 9825 O O . TYR B 1 541 ? 3.26 -34.375 -19.641 1 94.94 541 TYR B O 1
ATOM 9833 N N . ALA B 1 542 ? 1.139 -34.75 -19.016 1 94.62 542 ALA B N 1
ATOM 9834 C CA . ALA B 1 542 ? 0.617 -33.844 -20.031 1 94.62 542 ALA B CA 1
ATOM 9835 C C . ALA B 1 542 ? 1.106 -32.406 -19.797 1 94.62 542 ALA B C 1
ATOM 9837 O O . ALA B 1 542 ? 1.4 -31.688 -20.75 1 94.62 542 ALA B O 1
ATOM 9838 N N . SER B 1 543 ? 1.146 -32.031 -18.562 1 96.19 543 SER B N 1
ATOM 9839 C CA . SER B 1 543 ? 1.627 -30.688 -18.219 1 96.19 543 SER B CA 1
ATOM 9840 C C . SER B 1 543 ? 3.105 -30.531 -18.547 1 96.19 543 SER B C 1
ATOM 9842 O O . SER B 1 543 ? 3.52 -29.5 -19.078 1 96.19 543 SER B O 1
ATOM 9844 N N . LEU B 1 544 ? 3.869 -31.547 -18.219 1 95.5 544 LEU B N 1
ATOM 9845 C CA . LEU B 1 544 ? 5.297 -31.5 -18.516 1 95.5 544 LEU B CA 1
ATOM 9846 C C . LEU B 1 544 ? 5.543 -31.453 -20.016 1 95.5 544 LEU B C 1
ATOM 9848 O O . LEU B 1 544 ? 6.441 -30.75 -20.484 1 95.5 544 LEU B O 1
ATOM 9852 N N . GLN B 1 545 ? 4.77 -32.156 -20.734 1 93.44 545 GLN B N 1
ATOM 9853 C CA . GLN B 1 545 ? 4.879 -32.125 -22.188 1 93.44 545 GLN B CA 1
ATOM 9854 C C . GLN B 1 545 ? 4.598 -30.734 -22.734 1 93.44 545 GLN B C 1
ATOM 9856 O O . GLN B 1 545 ? 5.332 -30.234 -23.594 1 93.44 545 GLN B O 1
ATOM 9861 N N . THR B 1 546 ? 3.549 -30.172 -22.234 1 94.25 546 THR B N 1
ATOM 9862 C CA . THR B 1 546 ? 3.197 -28.828 -22.688 1 94.25 546 THR B CA 1
ATOM 9863 C C . THR B 1 546 ? 4.281 -27.828 -22.297 1 94.25 546 THR B C 1
ATOM 9865 O O . THR B 1 546 ? 4.695 -27 -23.125 1 94.25 546 THR B O 1
ATOM 9868 N N . LEU B 1 547 ? 4.719 -27.891 -21.062 1 94.69 547 LEU B N 1
ATOM 9869 C CA . LEU B 1 547 ? 5.77 -27 -20.594 1 94.69 547 LEU B CA 1
ATOM 9870 C C . LEU B 1 547 ? 7.031 -27.141 -21.438 1 94.69 547 LEU B C 1
ATOM 9872 O O . LEU B 1 547 ? 7.711 -26.156 -21.719 1 94.69 547 LEU B O 1
ATOM 9876 N N . SER B 1 548 ? 7.32 -28.312 -21.859 1 92.19 548 SER B N 1
ATOM 9877 C CA . SER B 1 548 ? 8.523 -28.562 -22.641 1 92.19 548 SER B CA 1
ATOM 9878 C C . SER B 1 548 ? 8.43 -27.938 -24.031 1 92.19 548 SER B C 1
ATOM 9880 O O . SER B 1 548 ? 9.453 -27.688 -24.672 1 92.19 548 SER B O 1
ATOM 9882 N N . THR B 1 549 ? 7.211 -27.688 -24.453 1 90.38 549 THR B N 1
ATOM 9883 C CA . THR B 1 549 ? 7.023 -27.094 -25.766 1 90.38 549 THR B CA 1
ATOM 9884 C C . THR B 1 549 ? 7.082 -25.562 -25.672 1 90.38 549 THR B C 1
ATOM 9886 O O . THR B 1 549 ? 7.246 -24.875 -26.672 1 90.38 549 THR B O 1
ATOM 9889 N N . MET B 1 550 ? 6.953 -25.078 -24.516 1 90.94 550 MET B N 1
ATOM 9890 C CA . MET B 1 550 ? 7.039 -23.641 -24.312 1 90.94 550 MET B CA 1
ATOM 9891 C C . MET B 1 550 ? 8.484 -23.172 -24.375 1 90.94 550 MET B C 1
ATOM 9893 O O . MET B 1 550 ? 9.414 -23.953 -24.203 1 90.94 550 MET B O 1
ATOM 9897 N N . ARG B 1 551 ? 8.586 -21.922 -24.734 1 86.25 551 ARG B N 1
ATOM 9898 C CA . ARG B 1 551 ? 9.938 -21.375 -24.766 1 86.25 551 ARG B CA 1
ATOM 9899 C C . ARG B 1 551 ? 10.633 -21.547 -23.422 1 86.25 551 ARG B C 1
ATOM 9901 O O . ARG B 1 551 ? 10.055 -21.234 -22.375 1 86.25 551 ARG B O 1
ATOM 9908 N N . ALA B 1 552 ? 11.883 -21.891 -23.625 1 78.5 552 ALA B N 1
ATOM 9909 C CA . ALA B 1 552 ? 12.641 -22.156 -22.406 1 78.5 552 ALA B CA 1
ATOM 9910 C C . ALA B 1 552 ? 13.016 -20.844 -21.703 1 78.5 552 ALA B C 1
ATOM 9912 O O . ALA B 1 552 ? 13.25 -19.828 -22.359 1 78.5 552 ALA B O 1
ATOM 9913 N N . GLY B 1 553 ? 12.812 -20.719 -20.484 1 78.44 553 GLY B N 1
ATOM 9914 C CA . GLY B 1 553 ? 13.172 -19.625 -19.594 1 78.44 553 GLY B CA 1
ATOM 9915 C C . GLY B 1 553 ? 13.094 -20.016 -18.125 1 78.44 553 GLY B C 1
ATOM 9916 O O . GLY B 1 553 ? 12.758 -21.156 -17.797 1 78.44 553 GLY B O 1
ATOM 9917 N N . ASP B 1 554 ? 13.43 -19.094 -17.328 1 75.44 554 ASP B N 1
ATOM 9918 C CA . ASP B 1 554 ? 13.562 -19.391 -15.898 1 75.44 554 ASP B CA 1
ATOM 9919 C C . ASP B 1 554 ? 12.266 -19.969 -15.336 1 75.44 554 ASP B C 1
ATOM 9921 O O . ASP B 1 554 ? 12.281 -21.016 -14.68 1 75.44 554 ASP B O 1
ATOM 9925 N N . PRO B 1 555 ? 11.164 -19.422 -15.727 1 82.19 555 PRO B N 1
ATOM 9926 C CA . PRO B 1 555 ? 9.93 -19.922 -15.109 1 82.19 555 PRO B CA 1
ATOM 9927 C C . PRO B 1 555 ? 9.586 -21.344 -15.562 1 82.19 555 PRO B C 1
ATOM 9929 O O . PRO B 1 555 ? 9.156 -22.172 -14.75 1 82.19 555 PRO B O 1
ATOM 9932 N N . ILE B 1 556 ? 9.844 -21.609 -16.781 1 89.31 556 ILE B N 1
ATOM 9933 C CA . ILE B 1 556 ? 9.438 -22.891 -17.344 1 89.31 556 ILE B CA 1
ATOM 9934 C C . ILE B 1 556 ? 10.445 -23.969 -16.953 1 89.31 556 ILE B C 1
ATOM 9936 O O . ILE B 1 556 ? 10.07 -25.047 -16.5 1 89.31 556 ILE B O 1
ATOM 9940 N N . ALA B 1 557 ? 11.695 -23.625 -17.016 1 87.56 557 ALA B N 1
ATOM 9941 C CA . ALA B 1 557 ? 12.742 -24.578 -16.656 1 87.56 557 ALA B CA 1
ATOM 9942 C C . ALA B 1 557 ? 12.688 -24.938 -15.18 1 87.56 557 ALA B C 1
ATOM 9944 O O . ALA B 1 557 ? 12.859 -26.094 -14.812 1 87.56 557 ALA B O 1
ATOM 9945 N N . SER B 1 558 ? 12.445 -23.984 -14.398 1 87.94 558 SER B N 1
ATOM 9946 C CA . SER B 1 558 ? 12.352 -24.219 -12.961 1 87.94 558 SER B CA 1
ATOM 9947 C C . SER B 1 558 ? 11.148 -25.094 -12.617 1 87.94 558 SER B C 1
ATOM 9949 O O . SER B 1 558 ? 11.227 -25.953 -11.742 1 87.94 558 SER B O 1
ATOM 9951 N N . SER B 1 559 ? 10.094 -24.859 -13.297 1 91.44 559 SER B N 1
ATOM 9952 C CA . SER B 1 559 ? 8.891 -25.641 -13.039 1 91.44 559 SER B CA 1
ATOM 9953 C C . SER B 1 559 ? 9.086 -27.109 -13.43 1 91.44 559 SER B C 1
ATOM 9955 O O . SER B 1 559 ? 8.703 -28.016 -12.688 1 91.44 559 SER B O 1
ATOM 9957 N N . ILE B 1 560 ? 9.672 -27.281 -14.586 1 93 560 ILE B N 1
ATOM 9958 C CA . ILE B 1 560 ? 9.914 -28.641 -15.055 1 93 560 ILE B CA 1
ATOM 9959 C C . ILE B 1 560 ? 10.859 -29.359 -14.094 1 93 560 ILE B C 1
ATOM 9961 O O . ILE B 1 560 ? 10.594 -30.484 -13.664 1 93 560 ILE B O 1
ATOM 9965 N N . SER B 1 561 ? 11.898 -28.688 -13.742 1 90 561 SER B N 1
ATOM 9966 C CA . SER B 1 561 ? 12.898 -29.281 -12.852 1 90 561 SER B CA 1
ATOM 9967 C C . SER B 1 561 ? 12.297 -29.625 -11.492 1 90 561 SER B C 1
ATOM 9969 O O . SER B 1 561 ? 12.586 -30.672 -10.93 1 90 561 SER B O 1
ATOM 9971 N N . ALA B 1 562 ? 11.508 -28.75 -11.008 1 91.69 562 ALA B N 1
ATOM 9972 C CA . ALA B 1 562 ? 10.898 -28.969 -9.695 1 91.69 562 ALA B CA 1
ATOM 9973 C C . ALA B 1 562 ? 9.945 -30.172 -9.719 1 91.69 562 ALA B C 1
ATOM 9975 O O . ALA B 1 562 ? 9.977 -31 -8.82 1 91.69 562 ALA B O 1
ATOM 9976 N N . ILE B 1 563 ? 9.117 -30.234 -10.742 1 93.75 563 ILE B N 1
ATOM 9977 C CA . ILE B 1 563 ? 8.164 -31.328 -10.859 1 93.75 563 ILE B CA 1
ATOM 9978 C C . ILE B 1 563 ? 8.906 -32.656 -10.992 1 93.75 563 ILE B C 1
ATOM 9980 O O . ILE B 1 563 ? 8.57 -33.625 -10.312 1 93.75 563 ILE B O 1
ATOM 9984 N N . GLN B 1 564 ? 9.961 -32.625 -11.727 1 92.88 564 GLN B N 1
ATOM 9985 C CA . GLN B 1 564 ? 10.742 -33.844 -11.953 1 92.88 564 GLN B CA 1
ATOM 9986 C C . GLN B 1 564 ? 11.445 -34.281 -10.672 1 92.88 564 GLN B C 1
ATOM 9988 O O . GLN B 1 564 ? 11.492 -35.469 -10.359 1 92.88 564 GLN B O 1
ATOM 9993 N N . THR B 1 565 ? 11.93 -33.344 -9.953 1 91.81 565 THR B N 1
ATOM 9994 C CA . THR B 1 565 ? 12.609 -33.656 -8.703 1 91.81 565 THR B CA 1
ATOM 9995 C C . THR B 1 565 ? 11.648 -34.25 -7.695 1 91.81 565 THR B C 1
ATOM 9997 O O . THR B 1 565 ? 11.984 -35.25 -7.02 1 91.81 565 THR B O 1
ATOM 10000 N N . VAL B 1 566 ? 10.508 -33.75 -7.652 1 92.62 566 VAL B N 1
ATOM 10001 C CA . VAL B 1 566 ? 9.516 -34.25 -6.707 1 92.62 566 VAL B CA 1
ATOM 10002 C C . VAL B 1 566 ? 9.086 -35.656 -7.109 1 92.62 566 VAL B C 1
ATOM 10004 O O . VAL B 1 566 ? 8.977 -36.531 -6.262 1 92.62 566 VAL B O 1
ATOM 10007 N N . LEU B 1 567 ? 8.867 -35.844 -8.383 1 92.81 567 LEU B N 1
ATOM 10008 C CA . LEU B 1 567 ? 8.453 -37.156 -8.875 1 92.81 567 LEU B CA 1
ATOM 10009 C C . LEU B 1 567 ? 9.523 -38.188 -8.586 1 92.81 567 LEU B C 1
ATOM 10011 O O . LEU B 1 567 ? 9.211 -39.312 -8.117 1 92.81 567 LEU B O 1
ATOM 10015 N N . HIS B 1 568 ? 10.734 -37.781 -8.75 1 91.94 568 HIS B N 1
ATOM 10016 C CA . HIS B 1 568 ? 11.852 -38.688 -8.5 1 91.94 568 HIS B CA 1
ATOM 10017 C C . HIS B 1 568 ? 11.938 -39.062 -7.023 1 91.94 568 HIS B C 1
ATOM 10019 O O . HIS B 1 568 ? 12.227 -40.219 -6.688 1 91.94 568 HIS B O 1
ATOM 10025 N N . ASN B 1 569 ? 11.695 -38.094 -6.18 1 89.19 569 ASN B N 1
ATOM 10026 C CA . ASN B 1 569 ? 11.797 -38.344 -4.742 1 89.19 569 ASN B CA 1
ATOM 10027 C C . ASN B 1 569 ? 10.625 -39.156 -4.219 1 89.19 569 ASN B C 1
ATOM 10029 O O . ASN B 1 569 ? 10.742 -39.844 -3.195 1 89.19 569 ASN B O 1
ATOM 10033 N N . ILE B 1 570 ? 9.484 -39.094 -4.922 1 89.31 570 ILE B N 1
ATOM 10034 C CA . ILE B 1 570 ? 8.352 -39.938 -4.551 1 89.31 570 ILE B CA 1
ATOM 10035 C C . ILE B 1 570 ? 8.594 -41.375 -5.012 1 89.31 570 ILE B C 1
ATOM 10037 O O . ILE B 1 570 ? 8.5 -42.312 -4.223 1 89.31 570 ILE B O 1
ATOM 10041 N N . ASN B 1 571 ? 8.883 -41.531 -6.242 1 90.31 571 ASN B N 1
ATOM 10042 C CA . ASN B 1 571 ? 9.164 -42.812 -6.91 1 90.31 571 ASN B CA 1
ATOM 10043 C C . ASN B 1 571 ? 9.914 -42.594 -8.219 1 90.31 571 ASN B C 1
ATOM 10045 O O . ASN B 1 571 ? 9.367 -42.031 -9.172 1 90.31 571 ASN B O 1
ATOM 10049 N N . PRO B 1 572 ? 11.078 -43.031 -8.32 1 90.06 572 PRO B N 1
ATOM 10050 C CA . PRO B 1 572 ? 11.867 -42.812 -9.531 1 90.06 572 PRO B CA 1
ATOM 10051 C C . PRO B 1 572 ? 11.141 -43.281 -10.797 1 90.06 572 PRO B C 1
ATOM 10053 O O . PRO B 1 572 ? 11.414 -42.781 -11.891 1 90.06 572 PRO B O 1
ATOM 10056 N N . SER B 1 573 ? 10.211 -44.125 -10.641 1 89.44 573 SER B N 1
ATOM 10057 C CA . SER B 1 573 ? 9.469 -44.625 -11.797 1 89.44 573 SER B CA 1
ATOM 10058 C C . SER B 1 573 ? 8.484 -43.594 -12.312 1 89.44 573 SER B C 1
ATOM 10060 O O . SER B 1 573 ? 7.965 -43.719 -13.422 1 89.44 573 SER B O 1
ATOM 10062 N N . TYR B 1 574 ? 8.227 -42.594 -11.477 1 90.62 574 TYR B N 1
ATOM 10063 C CA . TYR B 1 574 ? 7.273 -41.531 -11.852 1 90.62 574 TYR B CA 1
ATOM 10064 C C . TYR B 1 574 ? 7.926 -40.5 -12.758 1 90.62 574 TYR B C 1
ATOM 10066 O O . TYR B 1 574 ? 7.242 -39.656 -13.32 1 90.62 574 TYR B O 1
ATOM 10074 N N . GLU B 1 575 ? 9.172 -40.594 -12.961 1 89.62 575 GLU B N 1
ATOM 10075 C CA . GLU B 1 575 ? 9.875 -39.562 -13.75 1 89.62 575 GLU B CA 1
ATOM 10076 C C . GLU B 1 575 ? 9.391 -39.562 -15.195 1 89.62 575 GLU B C 1
ATOM 10078 O O . GLU B 1 575 ? 9.148 -40.625 -15.773 1 89.62 575 GLU B O 1
ATOM 10083 N N . TRP B 1 576 ? 9.25 -38.375 -15.68 1 86.94 576 TRP B N 1
ATOM 10084 C CA . TRP B 1 576 ? 8.773 -38.188 -17.047 1 86.94 576 TRP B CA 1
ATOM 10085 C C . TRP B 1 576 ? 9.945 -38.125 -18.016 1 86.94 576 TRP B C 1
ATOM 10087 O O . TRP B 1 576 ? 10.93 -37.438 -17.781 1 86.94 576 TRP B O 1
ATOM 10097 N N . VAL B 1 577 ? 9.992 -38.969 -19.094 1 80.06 577 VAL B N 1
ATOM 10098 C CA . VAL B 1 577 ? 11.008 -38.969 -20.141 1 80.06 577 VAL B CA 1
ATOM 10099 C C . VAL B 1 577 ? 10.414 -38.375 -21.438 1 80.06 577 VAL B C 1
ATOM 10101 O O . VAL B 1 577 ? 9.391 -38.875 -21.922 1 80.06 577 VAL B O 1
ATOM 10104 N N . PRO B 1 578 ? 10.914 -37.281 -21.844 1 73.12 578 PRO B N 1
ATOM 10105 C CA . PRO B 1 578 ? 10.367 -36.688 -23.062 1 73.12 578 PRO B CA 1
ATOM 10106 C C . PRO B 1 578 ? 10.406 -37.656 -24.25 1 73.12 578 PRO B C 1
ATOM 10108 O O . PRO B 1 578 ? 11.32 -38.5 -24.344 1 73.12 578 PRO B O 1
ATOM 10111 N N . VAL B 1 579 ? 9.383 -37.969 -24.953 1 54.28 579 VAL B N 1
ATOM 10112 C CA . VAL B 1 579 ? 9.398 -38.781 -26.156 1 54.28 579 VAL B CA 1
ATOM 10113 C C . VAL B 1 579 ? 10.375 -38.188 -27.172 1 54.28 579 VAL B C 1
ATOM 10115 O O . VAL B 1 579 ? 10.227 -37.031 -27.578 1 54.28 579 VAL B O 1
ATOM 10118 N N . LEU B 1 580 ? 11.617 -38.625 -27.188 1 42.44 580 LEU B N 1
ATOM 10119 C CA . LEU B 1 580 ? 12.539 -38.281 -28.266 1 42.44 580 LEU B CA 1
ATOM 10120 C C . LEU B 1 580 ? 11.852 -38.438 -29.625 1 42.44 580 LEU B C 1
ATOM 10122 O O . LEU B 1 580 ? 11.227 -39.469 -29.906 1 42.44 580 LEU B O 1
ATOM 10126 N N . SER B 1 581 ? 11.492 -37.469 -30.328 1 38.53 581 SER B N 1
ATOM 10127 C CA . SER B 1 581 ? 11.203 -37.625 -31.75 1 38.53 581 SER B CA 1
ATOM 10128 C C . SER B 1 581 ? 12.273 -38.469 -32.438 1 38.53 581 SER B C 1
ATOM 10130 O O . SER B 1 581 ? 13.445 -38.094 -32.469 1 38.53 581 SER B O 1
ATOM 10132 N N . THR B 1 582 ? 12.211 -39.688 -32.562 1 33.44 582 THR B N 1
ATOM 10133 C CA . THR B 1 582 ? 13.016 -40.531 -33.438 1 33.44 582 THR B CA 1
ATOM 10134 C C . THR B 1 582 ? 13.016 -39.969 -34.875 1 33.44 582 THR B C 1
ATOM 10136 O O . THR B 1 582 ? 12.219 -40.375 -35.688 1 33.44 582 THR B O 1
ATOM 10139 N N . THR B 1 583 ? 13.25 -38.719 -35.438 1 32.28 583 THR B N 1
ATOM 10140 C CA . THR B 1 583 ? 13.742 -38.844 -36.781 1 32.28 583 THR B CA 1
ATOM 10141 C C . THR B 1 583 ? 15.016 -39.688 -36.844 1 32.28 583 THR B C 1
ATOM 10143 O O . THR B 1 583 ? 15.664 -39.875 -35.812 1 32.28 583 THR B O 1
ATOM 10146 N N . GLY B 1 584 ? 15.859 -39.75 -38.094 1 32.38 584 GLY B N 1
ATOM 10147 C CA . GLY B 1 584 ? 17.094 -40.5 -38.344 1 32.38 584 GLY B CA 1
ATOM 10148 C C . GLY B 1 584 ? 18.094 -40.375 -37.188 1 32.38 584 GLY B C 1
ATOM 10149 O O . GLY B 1 584 ? 17.781 -39.812 -36.156 1 32.38 584 GLY B O 1
ATOM 10150 N N . GLY B 1 585 ? 19.484 -39.875 -37.719 1 29.2 585 GLY B N 1
ATOM 10151 C CA . GLY B 1 585 ? 20.812 -40 -37.156 1 29.2 585 GLY B CA 1
ATOM 10152 C C . GLY B 1 585 ? 20.938 -39.406 -35.781 1 29.2 585 GLY B C 1
ATOM 10153 O O . GLY B 1 585 ? 19.938 -39.094 -35.125 1 29.2 585 GLY B O 1
ATOM 10154 N N . ARG B 1 586 ? 21.828 -38.25 -35.75 1 29.2 586 ARG B N 1
ATOM 10155 C CA . ARG B 1 586 ? 22.703 -37.719 -34.719 1 29.2 586 ARG B CA 1
ATOM 10156 C C . ARG B 1 586 ? 21.906 -37 -33.625 1 29.2 586 ARG B C 1
ATOM 10158 O O . ARG B 1 586 ? 21.047 -36.156 -33.906 1 29.2 586 ARG B O 1
ATOM 10165 N N . ILE B 1 587 ? 21.766 -37.656 -32.625 1 31.3 587 ILE B N 1
ATOM 10166 C CA . ILE B 1 587 ? 21.344 -37.062 -31.359 1 31.3 587 ILE B CA 1
ATOM 10167 C C . ILE B 1 587 ? 22.062 -35.75 -31.141 1 31.3 587 ILE B C 1
ATOM 10169 O O . ILE B 1 587 ? 23.281 -35.719 -30.891 1 31.3 587 ILE B O 1
ATOM 10173 N N . VAL B 1 588 ? 21.953 -34.812 -32.094 1 29.75 588 VAL B N 1
ATOM 10174 C CA . VAL B 1 588 ? 22.75 -33.625 -31.75 1 29.75 588 VAL B CA 1
ATOM 10175 C C . VAL B 1 588 ? 22.328 -33.125 -30.359 1 29.75 588 VAL B C 1
ATOM 10177 O O . VAL B 1 588 ? 21.172 -32.812 -30.141 1 29.75 588 VAL B O 1
ATOM 10180 N N . PRO B 1 589 ? 23.031 -33.5 -29.297 1 30.39 589 PRO B N 1
ATOM 10181 C CA . PRO B 1 589 ? 22.828 -32.906 -27.969 1 30.39 589 PRO B CA 1
ATOM 10182 C C . PRO B 1 589 ? 22.578 -31.406 -28.047 1 30.39 589 PRO B C 1
ATOM 10184 O O . PRO B 1 589 ? 23.125 -30.719 -28.906 1 30.39 589 PRO B O 1
ATOM 10187 N N . PRO B 1 590 ? 21.391 -31 -27.922 1 28.61 590 PRO B N 1
ATOM 10188 C CA . PRO B 1 590 ? 21.422 -29.547 -28.047 1 28.61 590 PRO B CA 1
ATOM 10189 C C . PRO B 1 590 ? 22.703 -28.938 -27.453 1 28.61 590 PRO B C 1
ATOM 10191 O O . PRO B 1 590 ? 23.219 -29.406 -26.453 1 28.61 590 PRO B O 1
ATOM 10194 N N . GLU B 1 591 ? 23.703 -28.578 -28.234 1 28.94 591 GLU B N 1
ATOM 10195 C CA . GLU B 1 591 ? 24.969 -27.906 -27.938 1 28.94 591 GLU B CA 1
ATOM 10196 C C . GLU B 1 591 ? 24.797 -26.875 -26.828 1 28.94 591 GLU B C 1
ATOM 10198 O O . GLU B 1 591 ? 25.672 -26.031 -26.625 1 28.94 591 GLU B O 1
ATOM 10203 N N . GLY B 1 592 ? 23.578 -26.594 -26.375 1 26.41 592 GLY B N 1
ATOM 10204 C CA . GLY B 1 592 ? 23.797 -25.469 -25.469 1 26.41 592 GLY B CA 1
ATOM 10205 C C . GLY B 1 592 ? 24.734 -25.797 -24.328 1 26.41 592 GLY B C 1
ATOM 10206 O O . GLY B 1 592 ? 24.828 -26.953 -23.922 1 26.41 592 GLY B O 1
ATOM 10207 N N . THR B 1 593 ? 25.891 -25.141 -24.234 1 25.53 593 THR B N 1
ATOM 10208 C CA . THR B 1 593 ? 26.984 -25.156 -23.281 1 25.53 593 THR B CA 1
ATOM 10209 C C . THR B 1 593 ? 26.453 -25.281 -21.859 1 25.53 593 THR B C 1
ATOM 10211 O O . THR B 1 593 ? 25.641 -24.453 -21.422 1 25.53 593 THR B O 1
ATOM 10214 N N . ALA B 1 594 ? 26.438 -26.438 -21.344 1 24.91 594 ALA B N 1
ATOM 10215 C CA . ALA B 1 594 ? 26.391 -26.781 -19.922 1 24.91 594 ALA B CA 1
ATOM 10216 C C . ALA B 1 594 ? 27.312 -25.875 -19.109 1 24.91 594 ALA B C 1
ATOM 10218 O O . ALA B 1 594 ? 28.531 -25.953 -19.234 1 24.91 594 ALA B O 1
ATOM 10219 N N . ILE B 1 595 ? 27.094 -24.578 -19.156 1 23.92 595 ILE B N 1
ATOM 10220 C CA . ILE B 1 595 ? 27.984 -23.844 -18.266 1 23.92 595 ILE B CA 1
ATOM 10221 C C . ILE B 1 595 ? 28.094 -24.578 -16.922 1 23.92 595 ILE B C 1
ATOM 10223 O O . ILE B 1 595 ? 27.109 -24.781 -16.219 1 23.92 595 ILE B O 1
ATOM 10227 N N . GLN B 1 596 ? 29.094 -25.469 -16.734 1 23.81 596 GLN B N 1
ATOM 10228 C CA . GLN B 1 596 ? 29.719 -26.109 -15.578 1 23.81 596 GLN B CA 1
ATOM 10229 C C . GLN B 1 596 ? 29.984 -25.109 -14.461 1 23.81 596 GLN B C 1
ATOM 10231 O O . GLN B 1 596 ? 31.094 -24.594 -14.32 1 23.81 596 GLN B O 1
ATOM 10236 N N . GLN B 1 597 ? 29.281 -24.078 -14.32 1 23.95 597 GLN B N 1
ATOM 10237 C CA . GLN B 1 597 ? 29.828 -23.312 -13.203 1 23.95 597 GLN B CA 1
ATOM 10238 C C . GLN B 1 597 ? 30.016 -24.203 -11.969 1 23.95 597 GLN B C 1
ATOM 10240 O O . GLN B 1 597 ? 29.281 -25.172 -11.789 1 23.95 597 GLN B O 1
ATOM 10245 N N . GLY B 1 598 ? 31.203 -24.031 -11.227 1 22.75 598 GLY B N 1
ATOM 10246 C CA . GLY B 1 598 ? 31.922 -24.562 -10.078 1 22.75 598 GLY B CA 1
ATOM 10247 C C . GLY B 1 598 ? 31.094 -24.625 -8.82 1 22.75 598 GLY B C 1
ATOM 10248 O O . GLY B 1 598 ? 31.25 -23.797 -7.922 1 22.75 598 GLY B O 1
ATOM 10249 N N . LEU B 1 599 ? 29.859 -24.688 -8.898 1 22.59 599 LEU B N 1
ATOM 10250 C CA . LEU B 1 599 ? 29.359 -24.875 -7.539 1 22.59 599 LEU B CA 1
ATOM 10251 C C . LEU B 1 599 ? 30.016 -26.094 -6.891 1 22.59 599 LEU B C 1
ATOM 10253 O O . LEU B 1 599 ? 30.016 -27.188 -7.453 1 22.59 599 LEU B O 1
ATOM 10257 N N . THR B 1 600 ? 31.109 -25.859 -6.203 1 22.41 600 THR B N 1
ATOM 10258 C CA . THR B 1 600 ? 31.719 -26.812 -5.266 1 22.41 600 THR B CA 1
ATOM 10259 C C . THR B 1 600 ? 30.641 -27.547 -4.469 1 22.41 600 THR B C 1
ATOM 10261 O O . THR B 1 600 ? 29.703 -26.922 -3.969 1 22.41 600 THR B O 1
ATOM 10264 N N . SER B 1 601 ? 30.391 -28.734 -4.844 1 24.23 601 SER B N 1
ATOM 10265 C CA . SER B 1 601 ? 29.641 -29.812 -4.219 1 24.23 601 SER B CA 1
ATOM 10266 C C . SER B 1 601 ? 29.953 -29.938 -2.732 1 24.23 601 SER B C 1
ATOM 10268 O O . SER B 1 601 ? 31.078 -30.25 -2.357 1 24.23 601 SER B O 1
ATOM 10270 N N . ASP B 1 602 ? 29.703 -29 -1.908 1 24.22 602 ASP B N 1
ATOM 10271 C CA . ASP B 1 602 ? 30.031 -29.453 -0.563 1 24.22 602 ASP B CA 1
ATOM 10272 C C . ASP B 1 602 ? 29.359 -30.781 -0.24 1 24.22 602 ASP B C 1
ATOM 10274 O O . ASP B 1 602 ? 28.141 -30.906 -0.379 1 24.22 602 ASP B O 1
ATOM 10278 N N . ARG B 1 603 ? 30 -32.062 -0.198 1 24.12 603 ARG B N 1
ATOM 10279 C CA . ARG B 1 603 ? 29.906 -33.5 0.098 1 24.12 603 ARG B CA 1
ATOM 10280 C C . ARG B 1 603 ? 29.203 -33.719 1.429 1 24.12 603 ARG B C 1
ATOM 10282 O O . ARG B 1 603 ? 29.109 -34.875 1.903 1 24.12 603 ARG B O 1
ATOM 10289 N N . ARG B 1 604 ? 29.062 -32.75 2.23 1 26.22 604 ARG B N 1
ATOM 10290 C CA . ARG B 1 604 ? 28.734 -33.281 3.553 1 26.22 604 ARG B CA 1
ATOM 10291 C C . ARG B 1 604 ? 27.359 -33.938 3.566 1 26.22 604 ARG B C 1
ATOM 10293 O O . ARG B 1 604 ? 27.094 -34.812 4.402 1 26.22 604 ARG B O 1
ATOM 10300 N N . HIS B 1 605 ? 26.422 -33.375 2.924 1 20.97 605 HIS B N 1
ATOM 10301 C CA . HIS B 1 605 ? 25.156 -33.938 3.381 1 20.97 605 HIS B CA 1
ATOM 10302 C C . HIS B 1 605 ? 24.75 -35.156 2.562 1 20.97 605 HIS B C 1
ATOM 10304 O O . HIS B 1 605 ? 23.578 -35.531 2.525 1 20.97 605 HIS B O 1
ATOM 10310 N N . ARG B 1 606 ? 25.562 -35.781 1.761 1 26.72 606 ARG B N 1
ATOM 10311 C CA . ARG B 1 606 ? 25.188 -37 1.046 1 26.72 606 ARG B CA 1
ATOM 10312 C C . ARG B 1 606 ? 24.703 -38.062 2.014 1 26.72 606 ARG B C 1
ATOM 10314 O O . ARG B 1 606 ? 24.188 -39.094 1.59 1 26.72 606 ARG B O 1
ATOM 10321 N N . SER B 1 607 ? 25.281 -38.031 3.23 1 25.25 607 SER B N 1
ATOM 10322 C CA . SER B 1 607 ? 25.219 -39.281 3.941 1 25.25 607 SER B CA 1
ATOM 10323 C C . SER B 1 607 ? 23.781 -39.688 4.281 1 25.25 607 SER B C 1
ATOM 10325 O O . SER B 1 607 ? 23.5 -40.844 4.586 1 25.25 607 SER B O 1
ATOM 10327 N N . LEU B 1 608 ? 23.047 -38.656 4.602 1 24.72 608 LEU B N 1
ATOM 10328 C CA . LEU B 1 608 ? 21.969 -39.156 5.453 1 24.72 608 LEU B CA 1
ATOM 10329 C C . LEU B 1 608 ? 20.938 -39.906 4.637 1 24.72 608 LEU B C 1
ATOM 10331 O O . LEU B 1 608 ? 19.906 -40.312 5.168 1 24.72 608 LEU B O 1
ATOM 10335 N N . LEU B 1 609 ? 21.078 -39.844 3.283 1 25.97 609 LEU B N 1
ATOM 10336 C CA . LEU B 1 609 ? 19.906 -40.344 2.57 1 25.97 609 LEU B CA 1
ATOM 10337 C C . LEU B 1 609 ? 19.844 -41.875 2.684 1 25.97 609 LEU B C 1
ATOM 10339 O O . LEU B 1 609 ? 19.031 -42.5 2.008 1 25.97 609 LEU B O 1
ATOM 10343 N N . ASN B 1 610 ? 20.859 -42.5 3.387 1 23.56 610 ASN B N 1
ATOM 10344 C CA . ASN B 1 610 ? 20.859 -43.938 3.182 1 23.56 610 ASN B CA 1
ATOM 10345 C C . ASN B 1 610 ? 19.688 -44.625 3.877 1 23.56 610 ASN B C 1
ATOM 10347 O O . ASN B 1 610 ? 19.859 -45.312 4.863 1 23.56 610 ASN B O 1
ATOM 10351 N N . ASN B 1 611 ? 18.641 -43.938 4.262 1 23.25 611 ASN B N 1
ATOM 10352 C CA . ASN B 1 611 ? 17.797 -44.844 5.016 1 23.25 611 ASN B CA 1
ATOM 10353 C C . ASN B 1 611 ? 17.297 -46 4.137 1 23.25 611 ASN B C 1
ATOM 10355 O O . ASN B 1 611 ? 16.75 -45.75 3.061 1 23.25 611 ASN B O 1
ATOM 10359 N N . PRO B 1 612 ? 17.688 -47.281 4.328 1 23.88 612 PRO B N 1
ATOM 10360 C CA . PRO B 1 612 ? 17.547 -48.531 3.602 1 23.88 612 PRO B CA 1
ATOM 10361 C C . PRO B 1 612 ? 16.094 -48.906 3.316 1 23.88 612 PRO B C 1
ATOM 10363 O O . PRO B 1 612 ? 15.82 -49.781 2.498 1 23.88 612 PRO B O 1
ATOM 10366 N N . ALA B 1 613 ? 15.141 -48.562 4.223 1 24.67 613 ALA B N 1
ATOM 10367 C CA . ALA B 1 613 ? 14.078 -49.562 4.348 1 24.67 613 ALA B CA 1
ATOM 10368 C C . ALA B 1 613 ? 13.141 -49.5 3.143 1 24.67 613 ALA B C 1
ATOM 10370 O O . ALA B 1 613 ? 12.086 -50.156 3.148 1 24.67 613 ALA B O 1
ATOM 10371 N N . ILE B 1 614 ? 13.164 -48.406 2.385 1 25.11 614 ILE B N 1
ATOM 10372 C CA . ILE B 1 614 ? 12.047 -48.5 1.455 1 25.11 614 ILE B CA 1
ATOM 10373 C C . ILE B 1 614 ? 12.219 -49.688 0.527 1 25.11 614 ILE B C 1
ATOM 10375 O O . ILE B 1 614 ? 13.211 -49.781 -0.194 1 25.11 614 ILE B O 1
ATOM 10379 N N . SER B 1 615 ? 11.688 -50.781 0.916 1 22.5 615 SER B N 1
ATOM 10380 C CA . SER B 1 615 ? 11.625 -52.031 0.165 1 22.5 615 SER B CA 1
ATOM 10381 C C . SER B 1 615 ? 11.336 -51.781 -1.311 1 22.5 615 SER B C 1
ATOM 10383 O O . SER B 1 615 ? 10.555 -50.906 -1.65 1 22.5 615 SER B O 1
ATOM 10385 N N . GLN B 1 616 ? 12.219 -52.219 -2.139 1 23.61 616 GLN B N 1
ATOM 10386 C CA . GLN B 1 616 ? 12.375 -52.219 -3.59 1 23.61 616 GLN B CA 1
ATOM 10387 C C . GLN B 1 616 ? 11.164 -52.812 -4.285 1 23.61 616 GLN B C 1
ATOM 10389 O O . GLN B 1 616 ? 11.055 -54.062 -4.383 1 23.61 616 GLN B O 1
ATOM 10394 N N . SER B 1 617 ? 9.938 -52.531 -3.908 1 21.91 617 SER B N 1
ATOM 10395 C CA . SER B 1 617 ? 8.953 -53.312 -4.637 1 21.91 617 SER B CA 1
ATOM 10396 C C . SER B 1 617 ? 9.211 -53.281 -6.141 1 21.91 617 SER B C 1
ATOM 10398 O O . SER B 1 617 ? 9.906 -52.375 -6.633 1 21.91 617 SER B O 1
ATOM 10400 N N . GLN B 1 618 ? 8.609 -54.312 -6.898 1 22.69 618 GLN B N 1
ATOM 10401 C CA . GLN B 1 618 ? 8.727 -54.812 -8.258 1 22.69 618 GLN B CA 1
ATOM 10402 C C . GLN B 1 618 ? 8.531 -53.719 -9.289 1 22.69 618 GLN B C 1
ATOM 10404 O O . GLN B 1 618 ? 7.812 -52.75 -9.039 1 22.69 618 GLN B O 1
ATOM 10409 N N . SER B 1 619 ? 9.414 -53.719 -10.258 1 23.44 619 SER B N 1
ATOM 10410 C CA . SER B 1 619 ? 9.609 -52.969 -11.492 1 23.44 619 SER B CA 1
ATOM 10411 C C . SER B 1 619 ? 8.312 -52.844 -12.289 1 23.44 619 SER B C 1
ATOM 10413 O O . SER B 1 619 ? 7.77 -53.875 -12.734 1 23.44 619 SER B O 1
ATOM 10415 N N . LEU B 1 620 ? 7.316 -52.219 -11.805 1 26.05 620 LEU B N 1
ATOM 10416 C CA . LEU B 1 620 ? 6.16 -52.125 -12.688 1 26.05 620 LEU B CA 1
ATOM 10417 C C . LEU B 1 620 ? 6.582 -51.719 -14.094 1 26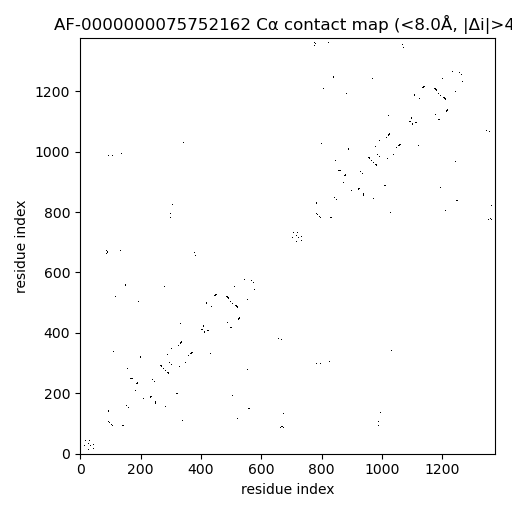.05 620 LEU B C 1
ATOM 10419 O O . LEU B 1 620 ? 7.012 -50.562 -14.305 1 26.05 620 LEU B O 1
ATOM 10423 N N . GLY B 1 621 ? 7.227 -52.594 -14.836 1 22.81 621 GLY B N 1
ATOM 10424 C CA . GLY B 1 621 ? 7.547 -52.438 -16.234 1 22.81 621 GLY B CA 1
ATOM 10425 C C . GLY B 1 621 ? 6.449 -51.75 -17.031 1 22.81 621 GLY B C 1
ATOM 10426 O O . GLY B 1 621 ? 5.27 -51.875 -16.703 1 22.81 621 GLY B O 1
ATOM 10427 N N . MET B 1 622 ? 6.828 -50.625 -17.562 1 25.75 622 MET B N 1
ATOM 10428 C CA . MET B 1 622 ? 5.949 -49.906 -18.484 1 25.75 622 MET B CA 1
ATOM 10429 C C . MET B 1 622 ? 5.391 -50.844 -19.547 1 25.75 622 MET B C 1
ATOM 10431 O O . MET B 1 622 ? 6.145 -51.562 -20.203 1 25.75 622 MET B O 1
ATOM 10435 N N . PRO B 1 623 ? 4.258 -51.438 -19.375 1 25.75 623 PRO B N 1
ATOM 10436 C CA . PRO B 1 623 ? 3.891 -52.219 -20.562 1 25.75 623 PRO B CA 1
ATOM 10437 C C . PRO B 1 623 ? 4.105 -51.438 -21.875 1 25.75 623 PRO B C 1
ATOM 10439 O O . PRO B 1 623 ? 4.043 -50.188 -21.875 1 25.75 623 PRO B O 1
ATOM 10442 N N . PRO B 1 624 ? 4.902 -51.906 -22.891 1 26 624 PRO B N 1
ATOM 10443 C CA . PRO B 1 624 ? 5.309 -51.25 -24.156 1 26 624 PRO B CA 1
ATOM 10444 C C . PRO B 1 624 ? 4.191 -50.438 -24.781 1 26 624 PRO B C 1
ATOM 10446 O O . PRO B 1 624 ? 4.441 -49.656 -25.719 1 26 624 PRO B O 1
ATOM 10449 N N . GLY B 1 625 ? 2.973 -50.969 -24.844 1 25.92 625 GLY B N 1
ATOM 10450 C CA . GLY B 1 625 ? 1.948 -50.531 -25.781 1 25.92 625 GLY B CA 1
ATOM 10451 C C . GLY B 1 625 ? 1.492 -49.094 -25.562 1 25.92 625 GLY B C 1
ATOM 10452 O O . GLY B 1 625 ? 0.445 -48.688 -26.078 1 25.92 625 GLY B O 1
ATOM 10453 N N . ILE B 1 626 ? 1.863 -48.5 -24.5 1 27.64 626 ILE B N 1
ATOM 10454 C CA . ILE B 1 626 ? 1.184 -47.219 -24.359 1 27.64 626 ILE B CA 1
ATOM 10455 C C . ILE B 1 626 ? 1.714 -46.25 -25.391 1 27.64 626 ILE B C 1
ATOM 10457 O O . ILE B 1 626 ? 2.771 -45.625 -25.203 1 27.64 626 ILE B O 1
ATOM 10461 N N . LEU B 1 627 ? 1.904 -46.625 -26.688 1 24.62 627 LEU B N 1
ATOM 10462 C CA . LEU B 1 627 ? 2.332 -45.812 -27.828 1 24.62 627 LEU B CA 1
ATOM 10463 C C . LEU B 1 627 ? 1.787 -44.406 -27.734 1 24.62 627 LEU B C 1
ATOM 10465 O O . LEU B 1 627 ? 0.899 -44.125 -26.922 1 24.62 627 LEU B O 1
ATOM 10469 N N . THR B 1 628 ? 1.552 -43.688 -29.031 1 26.23 628 THR B N 1
ATOM 10470 C CA . THR B 1 628 ? 1.459 -42.406 -29.734 1 26.23 628 THR B CA 1
ATOM 10471 C C . THR B 1 628 ? 0.247 -41.625 -29.234 1 26.23 628 THR B C 1
ATOM 10473 O O . THR B 1 628 ? 0.032 -40.5 -29.656 1 26.23 628 THR B O 1
ATOM 10476 N N . SER B 1 629 ? -0.935 -42.219 -28.938 1 26.78 629 SER B N 1
ATOM 10477 C CA . SER B 1 629 ? -2.016 -41.312 -29.281 1 26.78 629 SER B CA 1
ATOM 10478 C C . SER B 1 629 ? -1.894 -40 -28.5 1 26.78 629 SER B C 1
ATOM 10480 O O . SER B 1 629 ? -1.208 -39.938 -27.484 1 26.78 629 SER B O 1
ATOM 10482 N N . PRO B 1 630 ? -2.58 -38.781 -29.047 1 32.41 630 PRO B N 1
ATOM 10483 C CA . PRO B 1 630 ? -3.074 -37.531 -28.484 1 32.41 630 PRO B CA 1
ATOM 10484 C C . PRO B 1 630 ? -3.564 -37.688 -27.047 1 32.41 630 PRO B C 1
ATOM 10486 O O . PRO B 1 630 ? -4.223 -38.688 -26.703 1 32.41 630 PRO B O 1
ATOM 10489 N N . TRP B 1 631 ? -2.9 -37.25 -26.016 1 34.72 631 TRP B N 1
ATOM 10490 C CA . TRP B 1 631 ? -3.092 -37.469 -24.578 1 34.72 631 TRP B CA 1
ATOM 10491 C C . TRP B 1 631 ? -4.57 -37.438 -24.219 1 34.72 631 TRP B C 1
ATOM 10493 O O . TRP B 1 631 ? -5.238 -36.406 -24.406 1 34.72 631 TRP B O 1
ATOM 10503 N N . ASN B 1 632 ? -5.438 -38.438 -24.5 1 31.97 632 ASN B N 1
ATOM 10504 C CA . ASN B 1 632 ? -6.816 -38.594 -24.047 1 31.97 632 ASN B CA 1
ATOM 10505 C C . ASN B 1 632 ? -6.949 -38.312 -22.547 1 31.97 632 ASN B C 1
ATOM 10507 O O . ASN B 1 632 ? -6.805 -39.219 -21.734 1 31.97 632 ASN B O 1
ATOM 10511 N N . LEU B 1 633 ? -6.48 -37.125 -22.141 1 39.62 633 LEU B N 1
ATOM 10512 C CA . LEU B 1 633 ? -6.805 -36.812 -20.734 1 39.62 633 LEU B CA 1
ATOM 10513 C C . LEU B 1 633 ? -8.18 -37.375 -20.375 1 39.62 633 LEU B C 1
ATOM 10515 O O . LEU B 1 633 ? -9.102 -37.344 -21.203 1 39.62 633 LEU B O 1
ATOM 10519 N N . PRO B 1 634 ? -8.25 -38.375 -19.562 1 37.25 634 PRO B N 1
ATOM 10520 C CA . PRO B 1 634 ? -9.57 -38.906 -19.188 1 37.25 634 PRO B CA 1
ATOM 10521 C C . PRO B 1 634 ? -10.641 -37.844 -19.141 1 37.25 634 PRO B C 1
ATOM 10523 O O . PRO B 1 634 ? -10.344 -36.688 -18.844 1 37.25 634 PRO B O 1
ATOM 10526 N N . GLN B 1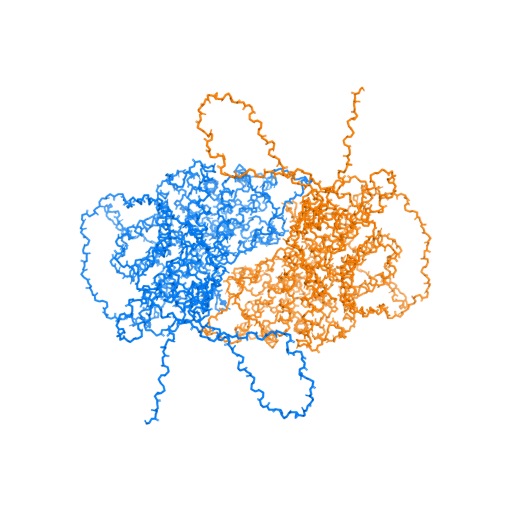 635 ? -11.516 -37.906 -20.141 1 37.16 635 GLN B N 1
ATOM 10527 C CA . GLN B 1 635 ? -12.664 -37 -20.156 1 37.16 635 GLN B CA 1
ATOM 10528 C C . GLN B 1 635 ? -13.125 -36.688 -18.734 1 37.16 635 GLN B C 1
ATOM 10530 O O . GLN B 1 635 ? -13.312 -37.562 -17.922 1 37.16 635 GLN B O 1
ATOM 10535 N N . LEU B 1 636 ? -12.57 -35.625 -18.203 1 39.22 636 LEU B N 1
ATOM 10536 C CA . LEU B 1 636 ? -13.102 -35.188 -16.922 1 39.22 636 LEU B CA 1
ATOM 10537 C C . LEU B 1 636 ? -14.617 -35.312 -16.891 1 39.22 636 LEU B C 1
ATOM 10539 O O . LEU B 1 636 ? -15.312 -34.75 -17.734 1 39.22 636 LEU B O 1
ATOM 10543 N N . GLU B 1 637 ? -15.188 -36.531 -16.734 1 32.28 637 GLU B N 1
ATOM 10544 C CA . GLU B 1 637 ? -16.641 -36.625 -16.578 1 32.28 637 GLU B CA 1
ATOM 10545 C C . GLU B 1 637 ? -17.203 -35.375 -15.953 1 32.28 637 GLU B C 1
ATOM 10547 O O . GLU B 1 637 ? -16.562 -34.75 -15.094 1 32.28 637 GLU B O 1
ATOM 10552 N N . LYS B 1 638 ? -17.938 -34.656 -16.781 1 32.78 638 LYS B N 1
ATOM 10553 C CA . LYS B 1 638 ? -18.703 -33.594 -16.156 1 32.78 638 LYS B CA 1
ATOM 10554 C C . LYS B 1 638 ? -19.031 -33.938 -14.695 1 32.78 638 LYS B C 1
ATOM 10556 O O . LYS B 1 638 ? -19.734 -34.906 -14.43 1 32.78 638 LYS B O 1
ATOM 10561 N N . PRO B 1 639 ? -18.25 -33.812 -13.883 1 31.25 639 PRO B N 1
ATOM 10562 C CA . PRO B 1 639 ? -18.875 -34.156 -12.602 1 31.25 639 PRO B CA 1
ATOM 10563 C C . PRO B 1 639 ? -20.344 -33.719 -12.547 1 31.25 639 PRO B C 1
ATOM 10565 O O . PRO B 1 639 ? -20.703 -32.656 -13.016 1 31.25 639 PRO B O 1
ATOM 10568 N N . GLY B 1 640 ? -21.281 -34.625 -12.781 1 26.98 640 GLY B N 1
ATOM 10569 C CA . GLY B 1 640 ? -22.609 -34.25 -12.383 1 26.98 640 GLY B CA 1
ATOM 10570 C C . GLY B 1 640 ? -22.625 -33.219 -11.273 1 26.98 640 GLY B C 1
ATOM 10571 O O . GLY B 1 640 ? -21.719 -33.188 -10.43 1 26.98 640 GLY B O 1
ATOM 10572 N N . ASN B 1 641 ? -23.094 -32.031 -11.641 1 28.12 641 ASN B N 1
ATOM 10573 C CA . ASN B 1 641 ? -23.344 -31.141 -10.5 1 28.12 641 ASN B CA 1
ATOM 10574 C C . ASN B 1 641 ? -23.562 -31.938 -9.219 1 28.12 641 ASN B C 1
ATOM 10576 O O . ASN B 1 641 ? -24.453 -32.781 -9.164 1 28.12 641 ASN B O 1
ATOM 10580 N N . PRO B 1 642 ? -22.625 -32.469 -8.641 1 29.08 642 PRO B N 1
ATOM 10581 C CA . PRO B 1 642 ? -23.234 -33.156 -7.488 1 29.08 642 PRO B CA 1
ATOM 10582 C C . PRO B 1 642 ? -24.594 -32.594 -7.121 1 29.08 642 PRO B C 1
ATOM 10584 O O . PRO B 1 642 ? -24.797 -31.375 -7.133 1 29.08 642 PRO B O 1
ATOM 10587 N N . GLU B 1 643 ? -25.641 -33.188 -7.668 1 26.62 643 GLU B N 1
ATOM 10588 C CA . GLU B 1 643 ? -26.953 -32.875 -7.121 1 26.62 643 GLU B CA 1
ATOM 10589 C C . GLU B 1 643 ? -26.859 -32.406 -5.676 1 26.62 643 GLU B C 1
ATOM 10591 O O . GLU B 1 643 ? -26.219 -33.062 -4.848 1 26.62 643 GLU B O 1
ATOM 10596 N N . THR B 1 644 ? -26.844 -31.156 -5.551 1 29.23 644 THR B N 1
ATOM 10597 C CA . THR B 1 644 ? -27.234 -30.672 -4.234 1 29.23 644 THR B CA 1
ATOM 10598 C C . THR B 1 644 ? -28.266 -31.609 -3.605 1 29.23 644 THR B C 1
ATOM 10600 O O . THR B 1 644 ? -29.438 -31.625 -4.008 1 29.23 644 THR B O 1
ATOM 10603 N N . GLY B 1 645 ? -28.109 -32.938 -3.684 1 26.61 645 GLY B N 1
ATOM 10604 C CA . GLY B 1 645 ? -29.047 -33.594 -2.793 1 26.61 645 GLY B CA 1
ATOM 10605 C C . GLY B 1 645 ? -29.5 -32.719 -1.64 1 26.61 645 GLY B C 1
ATOM 10606 O O . GLY B 1 645 ? -28.688 -32.094 -0.964 1 26.61 645 GLY B O 1
ATOM 10607 N N . GLY B 1 646 ? -30.594 -32.094 -1.833 1 29.52 646 GLY B N 1
ATOM 10608 C CA . GLY B 1 646 ? -31.438 -31.328 -0.907 1 29.52 646 GLY B CA 1
ATOM 10609 C C . GLY B 1 646 ? -31.359 -31.859 0.515 1 29.52 646 GLY B C 1
ATOM 10610 O O . GLY B 1 646 ? -31.828 -31.188 1.448 1 29.52 646 GLY B O 1
ATOM 10611 N N . SER B 1 647 ? -31.641 -33.188 0.551 1 27.42 647 SER B N 1
ATOM 10612 C CA . SER B 1 647 ? -31.875 -33.656 1.91 1 27.42 647 SER B CA 1
ATOM 10613 C C . SER B 1 647 ? -30.578 -33.625 2.727 1 27.42 647 SER B C 1
ATOM 10615 O O . SER B 1 647 ? -30.031 -34.688 3.064 1 27.42 647 SER B O 1
ATOM 10617 N N . VAL B 1 648 ? -29.562 -33.062 2.17 1 32.66 648 VAL B N 1
ATOM 10618 C CA . VAL B 1 648 ? -28.531 -33.062 3.199 1 32.66 648 VAL B CA 1
ATOM 10619 C C . VAL B 1 648 ? -29.141 -32.75 4.555 1 32.66 648 VAL B C 1
ATOM 10621 O O . VAL B 1 648 ? -29.875 -31.75 4.688 1 32.66 648 VAL B O 1
ATOM 10624 N N . GLY B 1 649 ? -29.391 -33.719 5.293 1 29.77 649 GLY B N 1
ATOM 10625 C CA . GLY B 1 649 ? -29.922 -33.531 6.633 1 29.77 649 GLY B CA 1
ATOM 10626 C C . GLY B 1 649 ? -29.594 -32.188 7.242 1 29.77 649 GLY B C 1
ATOM 10627 O O . GLY B 1 649 ? -28.656 -31.516 6.801 1 29.77 649 GLY B O 1
ATOM 10628 N N . SER B 1 650 ? -30.453 -31.438 7.652 1 32.91 650 SER B N 1
ATOM 10629 C CA . SER B 1 650 ? -30.391 -30.281 8.523 1 32.91 650 SER B CA 1
ATOM 10630 C C . SER B 1 650 ? -29.047 -30.203 9.25 1 32.91 650 SER B C 1
ATOM 10632 O O . SER B 1 650 ? -28.453 -31.219 9.562 1 32.91 650 SER B O 1
ATOM 10634 N N . GLY B 1 651 ? -28.188 -29.094 9.133 1 36.88 651 GLY B N 1
ATOM 10635 C CA . GLY B 1 651 ? -26.938 -28.469 9.531 1 36.88 651 GLY B CA 1
ATOM 10636 C C . GLY B 1 651 ? -26.359 -29.047 10.812 1 36.88 651 GLY B C 1
ATOM 10637 O O . GLY B 1 651 ? -25.281 -28.656 11.25 1 36.88 651 GLY B O 1
ATOM 10638 N N . GLU B 1 652 ? -27.141 -29.406 11.727 1 39.31 652 GLU B N 1
ATOM 10639 C CA . GLU B 1 652 ? -26.766 -29.609 13.117 1 39.31 652 GLU B CA 1
ATOM 10640 C C . GLU B 1 652 ? -25.922 -30.875 13.281 1 39.31 652 GLU B C 1
ATOM 10642 O O . GLU B 1 652 ? -25.234 -31.047 14.289 1 39.31 652 GLU B O 1
ATOM 10647 N N . ASP B 1 653 ? -25.984 -31.844 12.227 1 42.94 653 ASP B N 1
ATOM 10648 C CA . ASP B 1 653 ? -25.547 -33.188 12.609 1 42.94 653 ASP B CA 1
ATOM 10649 C C . ASP B 1 653 ? -24.203 -33.531 11.977 1 42.94 653 ASP B C 1
ATOM 10651 O O . ASP B 1 653 ? -23.844 -34.719 11.883 1 42.94 653 ASP B O 1
ATOM 10655 N N . LEU B 1 654 ? -23.609 -32.625 11.359 1 48.69 654 LEU B N 1
ATOM 10656 C CA . LEU B 1 654 ? -22.375 -33.062 10.703 1 48.69 654 LEU B CA 1
ATOM 10657 C C . LEU B 1 654 ? -21.203 -33.031 11.672 1 48.69 654 LEU B C 1
ATOM 10659 O O . LEU B 1 654 ? -21.156 -32.219 12.578 1 48.69 654 LEU B O 1
ATOM 10663 N N . LEU B 1 655 ? -20.281 -34.031 11.539 1 47.88 655 LEU B N 1
ATOM 10664 C CA . LEU B 1 655 ? -19.078 -34.094 12.367 1 47.88 655 LEU B CA 1
ATOM 10665 C C . LEU B 1 655 ? -18.203 -32.875 12.133 1 47.88 655 LEU B C 1
ATOM 10667 O O . LEU B 1 655 ? -17.906 -32.531 10.992 1 47.88 655 LEU B O 1
ATOM 10671 N N . ASP B 1 656 ? -18.125 -32.031 13.133 1 53.88 656 ASP B N 1
ATOM 10672 C CA . ASP B 1 656 ? -17.312 -30.797 13.07 1 53.88 656 ASP B CA 1
ATOM 10673 C C . ASP B 1 656 ? -15.961 -31 13.75 1 53.88 656 ASP B C 1
ATOM 10675 O O . ASP B 1 656 ? -15.844 -31.781 14.695 1 53.88 656 ASP B O 1
ATOM 10679 N N . PHE B 1 657 ? -14.945 -30.734 12.992 1 54.81 657 PHE B N 1
ATOM 10680 C CA . PHE B 1 657 ? -13.625 -30.688 13.617 1 54.81 657 PHE B CA 1
ATOM 10681 C C . PHE B 1 657 ? -13.352 -29.312 14.227 1 54.81 657 PHE B C 1
ATOM 10683 O O . PHE B 1 657 ? -13.281 -28.312 13.508 1 54.81 657 PHE B O 1
ATOM 10690 N N . THR B 1 658 ? -13.57 -29.234 15.508 1 49.84 658 THR B N 1
ATOM 10691 C CA . THR B 1 658 ? -13.297 -27.984 16.203 1 49.84 658 THR B CA 1
ATOM 10692 C C . THR B 1 658 ? -11.859 -27.953 16.719 1 49.84 658 THR B C 1
ATOM 10694 O O . THR B 1 658 ? -11.195 -29 16.766 1 49.84 658 THR B O 1
ATOM 10697 N N . GLN B 1 659 ? -11.367 -26.781 16.906 1 51.16 659 GLN B N 1
ATOM 10698 C CA . GLN B 1 659 ? -10.031 -26.609 17.453 1 51.16 659 GLN B CA 1
ATOM 10699 C C . GLN B 1 659 ? -9.82 -27.484 18.688 1 51.16 659 GLN B C 1
ATOM 10701 O O . GLN B 1 659 ? -8.734 -28.031 18.891 1 51.16 659 GLN B O 1
ATOM 10706 N N . SER B 1 660 ? -10.836 -27.625 19.484 1 47 660 SER B N 1
ATOM 10707 C CA . SER B 1 660 ? -10.75 -28.391 20.719 1 47 660 SER B CA 1
ATOM 10708 C C . SER B 1 660 ? -10.648 -29.875 20.438 1 47 660 SER B C 1
ATOM 10710 O O . SER B 1 660 ? -10.023 -30.625 21.203 1 47 660 SER B O 1
ATOM 10712 N N . ASP B 1 661 ? -11.266 -30.25 19.359 1 47.03 661 ASP B N 1
ATOM 10713 C CA . ASP B 1 661 ? -11.281 -31.672 19.047 1 47.03 661 ASP B CA 1
ATOM 10714 C C . ASP B 1 661 ? -9.93 -32.125 18.484 1 47.03 661 ASP B C 1
ATOM 10716 O O . ASP B 1 661 ? -9.469 -33.219 18.797 1 47.03 661 ASP B O 1
ATOM 10720 N N . MET B 1 662 ? -9.539 -31.266 17.672 1 50.28 662 MET B N 1
ATOM 10721 C CA . MET B 1 662 ? -8.406 -31.75 16.891 1 50.28 662 MET B CA 1
ATOM 10722 C C . MET B 1 662 ? -7.094 -31.219 17.438 1 50.28 662 MET B C 1
ATOM 10724 O O . MET B 1 662 ? -6.023 -31.734 17.125 1 50.28 662 MET B O 1
ATOM 10728 N N . GLY B 1 663 ? -7.254 -30.359 18.438 1 42.16 663 GLY B N 1
ATOM 10729 C CA . GLY B 1 663 ? -6.047 -29.734 18.969 1 42.16 663 GLY B CA 1
ATOM 10730 C C . GLY B 1 663 ? -5.34 -28.859 17.953 1 42.16 663 GLY B C 1
ATOM 10731 O O . GLY B 1 663 ? -4.152 -28.562 18.094 1 42.16 663 GLY B O 1
ATOM 10732 N N . TRP B 1 664 ? -6.156 -28.672 16.734 1 45.5 664 TRP B N 1
ATOM 10733 C CA . TRP B 1 664 ? -5.527 -27.922 15.656 1 45.5 664 TRP B CA 1
ATOM 10734 C C . TRP B 1 664 ? -6.051 -26.484 15.609 1 45.5 664 TRP B C 1
ATOM 10736 O O . TRP B 1 664 ? -7.227 -26.25 15.891 1 45.5 664 TRP B O 1
ATOM 10746 N N . ASP B 1 665 ? -5.234 -25.484 15.688 1 45.12 665 ASP B N 1
ATOM 10747 C CA . ASP B 1 665 ? -5.66 -24.094 15.461 1 45.12 665 ASP B CA 1
ATOM 10748 C C . ASP B 1 665 ? -5.969 -23.859 13.984 1 45.12 665 ASP B C 1
ATOM 10750 O O . ASP B 1 665 ? -5.152 -24.156 13.109 1 45.12 665 ASP B O 1
ATOM 10754 N N . PHE B 1 666 ? -7.227 -23.766 13.766 1 43.22 666 PHE B N 1
ATOM 10755 C CA . PHE B 1 666 ? -7.672 -23.516 12.398 1 43.22 666 PHE B CA 1
ATOM 10756 C C . PHE B 1 666 ? -7.379 -22.078 11.992 1 43.22 666 PHE B C 1
ATOM 10758 O O . PHE B 1 666 ? -8.25 -21.375 11.461 1 43.22 666 PHE B O 1
ATOM 10765 N N . ASP B 1 667 ? -6.336 -21.422 12.484 1 42.41 667 ASP B N 1
ATOM 10766 C CA . ASP B 1 667 ? -5.973 -20.078 12.039 1 42.41 667 ASP B CA 1
ATOM 10767 C C . ASP B 1 667 ? -5.223 -20.125 10.711 1 42.41 667 ASP B C 1
ATOM 10769 O O . ASP B 1 667 ? -4.012 -20.375 10.688 1 42.41 667 ASP B O 1
ATOM 10773 N N . PHE B 1 668 ? -6.027 -20.156 9.82 1 39.44 668 PHE B N 1
ATOM 10774 C CA . PHE B 1 668 ? -5.426 -20.25 8.492 1 39.44 668 PHE B CA 1
ATOM 10775 C C . PHE B 1 668 ? -4.695 -18.969 8.141 1 39.44 668 PHE B C 1
ATOM 10777 O O . PHE B 1 668 ? -4.023 -18.891 7.109 1 39.44 668 PHE B O 1
ATOM 10784 N N . SER B 1 669 ? -4.961 -17.984 9.008 1 42.19 669 SER B N 1
ATOM 10785 C CA . SER B 1 669 ? -4.25 -16.734 8.742 1 42.19 669 SER B CA 1
ATOM 10786 C C . SER B 1 669 ? -2.785 -16.828 9.148 1 42.19 669 SER B C 1
ATOM 10788 O O . SER B 1 669 ? -1.94 -16.094 8.625 1 42.19 669 SER B O 1
ATOM 10790 N N . THR B 1 670 ? -2.607 -17.844 10.523 1 37.53 670 THR B N 1
ATOM 10791 C CA . THR B 1 670 ? -1.28 -18.031 11.094 1 37.53 670 THR B CA 1
ATOM 10792 C C . THR B 1 670 ? -0.886 -19.516 11.055 1 37.53 670 THR B C 1
ATOM 10794 O O . THR B 1 670 ? 0.035 -19.938 11.75 1 37.53 670 THR B O 1
ATOM 10797 N N . MET B 1 671 ? -1.276 -20.438 10.477 1 33.28 671 MET B N 1
ATOM 10798 C CA . MET B 1 671 ? -1.18 -21.891 10.594 1 33.28 671 MET B CA 1
ATOM 10799 C C . MET B 1 671 ? 0.214 -22.312 11.055 1 33.28 671 MET B C 1
ATOM 10801 O O . MET B 1 671 ? 1.192 -22.125 10.328 1 33.28 671 MET B O 1
ATOM 10805 N N . ASP B 1 672 ? 0.421 -22.406 12.445 1 28.83 672 ASP B N 1
ATOM 10806 C CA . ASP B 1 672 ? 1.582 -22.969 13.117 1 28.83 672 ASP B CA 1
ATOM 10807 C C . ASP B 1 672 ? 1.464 -24.5 13.203 1 28.83 672 ASP B C 1
ATOM 10809 O O . ASP B 1 672 ? 0.493 -25.016 13.758 1 28.83 672 ASP B O 1
ATOM 10813 N N . LEU B 1 673 ? 2.299 -25.375 12.695 1 25.48 673 LEU B N 1
ATOM 10814 C CA . LEU B 1 673 ? 2.326 -26.828 12.695 1 25.48 673 LEU B CA 1
ATOM 10815 C C . LEU B 1 673 ? 2.82 -27.375 14.031 1 25.48 673 LEU B C 1
ATOM 10817 O O . LEU B 1 673 ? 2.627 -28.547 14.336 1 25.48 673 LEU B O 1
ATOM 10821 N N . ASP B 1 674 ? 3.619 -26.844 14.898 1 26.11 674 ASP B N 1
ATOM 10822 C CA . ASP B 1 674 ? 4.324 -27.656 15.883 1 26.11 674 ASP B CA 1
ATOM 10823 C C . ASP B 1 674 ? 3.416 -28.016 17.062 1 26.11 674 ASP B C 1
ATOM 10825 O O . ASP B 1 674 ? 3.779 -28.828 17.906 1 26.11 674 ASP B O 1
ATOM 10829 N N . ALA B 1 675 ? 2.471 -27.359 17.391 1 27.56 675 ALA B N 1
ATOM 10830 C CA . ALA B 1 675 ? 1.888 -27.719 18.688 1 27.56 675 ALA B CA 1
ATOM 10831 C C . ALA B 1 675 ? 1.23 -29.094 18.625 1 27.56 675 ALA B C 1
ATOM 10833 O O . ALA B 1 675 ? 0.548 -29.5 19.578 1 27.56 675 ALA B O 1
ATOM 10834 N N . PHE B 1 676 ? 1.395 -29.766 17.594 1 25.33 676 PHE B N 1
ATOM 10835 C CA . PHE B 1 676 ? 0.652 -31.016 17.719 1 25.33 676 PHE B CA 1
ATOM 10836 C C . PHE B 1 676 ? 1.333 -31.953 18.703 1 25.33 676 PHE B C 1
ATOM 10838 O O . PHE B 1 676 ? 0.664 -32.688 19.438 1 25.33 676 PHE B O 1
ATOM 10845 N N . PHE B 1 677 ? 2.684 -32.219 18.594 1 24.42 677 PHE B N 1
ATOM 10846 C CA . PHE B 1 677 ? 3.184 -33.469 19.141 1 24.42 677 PHE B CA 1
ATOM 10847 C C . PHE B 1 677 ? 3.471 -33.344 20.625 1 24.42 677 PHE B C 1
ATOM 10849 O O . PHE B 1 677 ? 4.082 -34.25 21.219 1 24.42 677 PHE B O 1
ATOM 10856 N N . SER B 1 678 ? 3.377 -32.281 21.281 1 25.42 678 SER B N 1
ATOM 10857 C CA . SER B 1 678 ? 4.086 -32.438 22.547 1 25.42 678 SER B CA 1
ATOM 10858 C C . SER B 1 678 ? 3.324 -33.344 23.516 1 25.42 678 SER B C 1
ATOM 10860 O O . SER B 1 678 ? 2.506 -32.875 24.297 1 25.42 678 SER B O 1
ATOM 10862 N N . VAL B 1 679 ? 2.789 -34.438 23.078 1 24.5 679 VAL B N 1
ATOM 10863 C CA . VAL B 1 679 ? 2.314 -35.281 24.156 1 24.5 679 VAL B CA 1
ATOM 10864 C C . VAL B 1 679 ? 3.504 -35.875 24.922 1 24.5 679 VAL B C 1
ATOM 10866 O O . VAL B 1 679 ? 3.812 -37.062 24.797 1 24.5 679 VAL B O 1
ATOM 10869 N N . TYR B 1 680 ? 4.797 -35.469 24.75 1 23.81 680 TYR B N 1
ATOM 10870 C CA . TYR B 1 680 ? 5.703 -36.312 25.547 1 23.81 680 TYR B CA 1
ATOM 10871 C C . TYR B 1 680 ? 5.469 -36.094 27.047 1 23.81 680 TYR B C 1
ATOM 10873 O O . TYR B 1 680 ? 5.332 -34.969 27.5 1 23.81 680 TYR B O 1
ATOM 10881 N N . GLN B 1 681 ? 5.066 -37.125 27.797 1 22 681 GLN B N 1
ATOM 10882 C CA . GLN B 1 681 ? 5.051 -37.406 29.234 1 22 681 GLN B CA 1
ATOM 10883 C C . GLN B 1 681 ? 6.414 -37.094 29.844 1 22 681 GLN B C 1
ATOM 10885 O O . GLN B 1 681 ? 7.449 -37.5 29.312 1 22 681 GLN B O 1
ATOM 10890 N N . SER B 1 682 ? 6.582 -35.969 30.578 1 23.94 682 SER B N 1
ATOM 10891 C CA . SER B 1 682 ? 7.648 -35.75 31.547 1 23.94 682 SER B CA 1
ATOM 10892 C C . SER B 1 682 ? 7.902 -37 32.375 1 23.94 682 SER B C 1
ATOM 10894 O O . SER B 1 682 ? 7.035 -37.406 33.156 1 23.94 682 SER B O 1
ATOM 10896 N N . ASN B 1 683 ? 8.555 -38.062 31.906 1 20.67 683 ASN B N 1
ATOM 10897 C CA . ASN B 1 683 ? 9.086 -39.094 32.812 1 20.67 683 ASN B CA 1
ATOM 10898 C C . ASN B 1 683 ? 10.07 -38.469 33.812 1 20.67 683 ASN B C 1
ATOM 10900 O O . ASN B 1 683 ? 11.094 -37.906 33.406 1 20.67 683 ASN B O 1
ATOM 10904 N N . ASP B 1 684 ? 9.609 -38.031 35.062 1 23.02 684 ASP B N 1
ATOM 10905 C CA . ASP B 1 684 ? 10.289 -37.875 36.344 1 23.02 684 ASP B CA 1
ATOM 10906 C C . ASP B 1 684 ? 11.062 -39.125 36.719 1 23.02 684 ASP B C 1
ATOM 10908 O O . ASP B 1 684 ? 10.477 -40.094 37.219 1 23.02 684 ASP B O 1
ATOM 10912 N N . ALA B 1 685 ? 11.883 -39.75 35.875 1 22.69 685 ALA B N 1
ATOM 10913 C CA . ALA B 1 685 ? 12.773 -40.688 36.531 1 22.69 685 ALA B CA 1
ATOM 10914 C C . ALA B 1 685 ? 13.555 -40 37.656 1 22.69 685 ALA B C 1
ATOM 10916 O O . ALA B 1 685 ? 14.102 -38.938 37.469 1 22.69 685 ALA B O 1
ATOM 10917 N N . ALA B 1 686 ? 13.195 -40.406 38.969 1 22.77 686 ALA B N 1
ATOM 10918 C CA . ALA B 1 686 ? 13.828 -40.406 40.281 1 22.77 686 ALA B CA 1
ATOM 10919 C C . ALA B 1 686 ? 15.273 -40.906 40.188 1 22.77 686 ALA B C 1
ATOM 10921 O O . ALA B 1 686 ? 15.523 -42.031 39.781 1 22.77 686 ALA B O 1
ATOM 10922 N N . ALA B 1 687 ? 16.188 -40.094 39.719 1 22.5 687 ALA B N 1
ATOM 10923 C CA . ALA B 1 687 ? 17.547 -40.375 40.156 1 22.5 687 ALA B CA 1
ATOM 10924 C C . ALA B 1 687 ? 17.578 -40.688 41.656 1 22.5 687 ALA B C 1
ATOM 10926 O O . ALA B 1 687 ? 17.312 -39.812 42.5 1 22.5 687 ALA B O 1
ATOM 10927 N N . LEU B 1 688 ? 17.125 -42 41.938 1 18.59 688 LEU B N 1
ATOM 10928 C CA . LEU B 1 688 ? 17.828 -42.781 42.969 1 18.59 688 LEU B CA 1
ATOM 10929 C C . LEU B 1 688 ? 19.266 -43.031 42.531 1 18.59 688 LEU B C 1
ATOM 10931 O O . LEU B 1 688 ? 19.531 -43.344 41.375 1 18.59 688 LEU B O 1
#

Foldseek 3Di:
DDPPPPPDPDPPPQDAQFPVCVVVVHRFSNDQQTPVCVLLVHGGHGDPDDPPPPDVPPVPPDPPDPPPPDPPPPPPPPPPPPVPQLFQAALAKEKEWDPPDPVDIDMDIFASLALLSLLVLLVCLLPPPPDDDFQDSFSYHYSPVSCVLLVVVCLRAVDDDPVLVVVVVVLVVVLVPDDPLVLLVVLLVLLCFFVCLLQVLDDSVVLVVQSCLPPDPDPVSDDDLQNQLVSLLSSLQSLCQDPNNNSNVSSNVVNVVSCPVPLPPLHLNLQSQLSSSLLQSRLVSNLVSLVSNLVSLVVVVLLAQDDPVPPDDPSNRLSSQSSVLSSLLSQQLSCSHRVHDGPDDNVSGHHDHHPQLLSVLSSQLSVLLVQLSCPQQVDWDQWVLVLLVSLVVSLVSLVVSQVSCCVNLVDGLPDAQDEISSSSSNLVCLLSSLSSNLSSLVSLLSVVLVVLVVVVVPPPPDDDDPQSDPPDDFPSSVVSLVSNLVSLLSNLVRLLRSLVRYVSSLSRNSVLSSLLSSLSSLVSNCSSPVVCCVLCLLSNQSSLQSLVPTDDHDSSVSSNSSSQSSLCSSPVVSHHDPPPPPDDDDPPVPPPPPPPPPPPPPPPPVPPPPPPPPPPPDDPPDPPPPPDDDSPSPPPPPPPPPPPPVPPPDPPSGDIDGCVSQVHGSNSNSNRRRSPPPPDPPPPPPPD/DDPPPPPDPDPPPQDAAFPVCVVVVHRFSNDQQTPVCVLLVHGRHGDPDDPPPPDVPPVPPDPDDPPPPPPPPPPPPPPPPPPPQLFFAFQAKEKEWDPPDPVDIDIDIFARLALLSLLVLLVCLLPPPPDDDFQDSFSYHYSHVSCVLLVPVCLRAVDDDPVLVVLVVVLVVVLVPDDPLVLLVVLLVLLCFFVCLLQVLDDSVVLVVQSCLPPDPDPPRDDDLQNQLQSLLSSLQSLCQDPNNNSNVSSNVVNVVSCPVPLPPLHLNLQSQLSSSLLQSRLVSNLVSLVSNLVSLVVVVLLAQDDPVPPDDPSNRLSSQSSNLSSLLSQQLSCSHRVHDGPDDNVSGHHDHHPQLLSVLSSQLSVLLVQLSCPQQVDWDQWVVVLLVSLVVSLVSLVVSQVSCCVNLVDGLPDAQDEISSSSSNLVCLLSSLSSNLSSLVSLLSVVLVVLVVVVVPPPPDDDDPQSDPPDDFPSSVVSLVSNLVSLLSNLVRLLRSLVRYVSSLSRNSCLSSLLSSLSSLVSNCSSPVVCCVLCLLSNQSSLQSLVPTDDHDSSVSSNSSSQSSLCSSPVVSHHDPPPPPDDDDPPVPPPDPPPPPPPPPPPPVPPVPPPPPPPPDDPPPPPPPDDDDSPSPPPPPPPPPPPPPPPPDPPSGDIDGCVSQSHGSNSNSSRRRSPPPPDDPPPPPPD

Radius of gyration: 36.01 Å; Cα contacts (8 Å, |Δi|>4): 1661; chains: 2; bounding box: 109×108×100 Å

InterPro domains:
  IPR001138 Zn(2)Cys(6) fungal-type DNA-binding domain [PF00172] (16-48)
  IPR001138 Zn(2)Cys(6) fungal-type DNA-binding domain [PS00463] (17-44)
  IPR001138 Zn(2)Cys(6) fungal-type DNA-binding domain [PS50048] (17-46)
  IPR001138 Zn(2)Cys(6) fungal-type DNA-binding domain [SM00066] (12-55)
  IPR001138 Zn(2)Cys(6) fungal-type DNA-binding domain [cd00067] (13-46)
  IPR007219 Xylanolytic transcriptional activator, regulatory domain [PF04082] (265-351)
  IPR007219 Xylanolytic transcriptional activator, regulatory domain [SM00906] (286-360)
  IPR036864 Zn(2)-C6 fungal-type DNA-binding domain superfamily [G3DSA:4.10.240.10] (11-68)
  IPR036864 Zn(2)-C6 fungal-type DNA-binding domain superfamily [SSF57701] (10-55)
  IPR051127 Fungal secondary metabolite regulators [PTHR47424] (7-630)

Secondary structure (DSSP, 8-state):
---------------PPPHHHHHTT------SS-HHHHHTT---PPPS-------GGGGGSGGG-----------------------EE-S-EEEEEEEEETTEEEEEEE-TTSHHHHHHHHHHHHH--SSS----SSSEEE-HHHHHHTT-HHHHHT---HHHHHHTTTHHHHHHS---HHHHHHHHHHHHHTGGGG---S-HHHHHHHHHHHT---GGGPPPHHHHHHHHHHHHHHHTTSTTTHHHHHHHHHHHHHSGGGTTS--THHHHHHHHHHHTT-HHHHHHHHHHHHHHHHHHTTTBPPPTTSS--HHHHHHHHHHHHHHHHHHHHHHHHHT---S--GGG-B-PPPS-HHHHHHHHHHHHHHHIIIIIISSEESBHHHHHHHHHHHHHHHHTTHHHHHHHHSS-TTSPPPSHHHHHHHHHHHHHHHHHHHHHHHHHHHHHHHHHHHHHHGGGS-SS------SS--HHHHHHHHHHHHHHHHHHHHHHHHHHH-HHHHT-TTHHHHHHHHHHHHHHHHHH-GGGHHHHHHHHHHHHHHHHHSPP-HHHHHHHHHHHHHHHHH-GGG---------SS------------------GGGGGG--TTS---------TT---S----------------S----TTSS---BHHHH-EEEETTT---GGG------------/---------------PPPHHHHHTT------SS-HHHHHTT---PPPS-------GGGGGGGG------------------------EE-S-EEEEEEEEETTEEEEEEE-TTSHHHHHHHHHHHHH--SSS----SSSEEE-HHHHHHTT-HHHHHT---HHHHHHTTTHHHHHHS---HHHHHHHHHHHHTTGGGG---S-HHHHHHHHHHHT---GGGPPPHHHHHHHHHHHHHHHTTSTTTHHHHHHHHHHHHHSGGGTTS--THHHHHHHHHHHTT-HHHHHHHHHHHHHHHHHHTTTBPPPTTSS--HHHHHHHHHHHHHHHHHHHHHHHHHT---S--GGG-B-PPPS-HHHHHHHHHHHHHHHIIIIIISSEESBHHHHHHHHHHHHHHHHTTHHHHHHHHSS-TTSPPPSHHHHHHHHHHHHHHHHHHHHHHHHHHHHHHHHHHHHHHGGGS-SS------SS--HHHHHHHHHHHHHHHHHHHHHHHHHHH-HHHHT-TTHHHHHHHHHHHHHHHHHH-GGGHHHHHHHHHHHHHHHHHSPP-HHHHHHHHHHHHHHHHH-GGG---------SS-----------------GGGGGGG--TTS---------TT--S-----------------S----TTSS---BHHHH-EEEETTT---GGG------------

Nearest PDB structures (foldseek):
  4fdd-assembly1_A  TM=2.797E-01  e=1.533E-01  Homo sapiens
  7r44-assembly1_L  TM=1.638E-01  e=3.222E+00  Bos taurus
  7v2h-assembly1_l  TM=1.881E-01  e=8.651E+00  Sus scrofa
  6h8q-assembly1_A  TM=1.773E-01  e=7.338E+00  Saccharomyces cerevisiae S288C
  4fdd-assembly1_A  TM=2.797E-01  e=2.546E-01  Homo sapiens